Protein AF-A0A0G1HYZ6-F1 (afdb_monomer_lite)

Sequence (886 aa):
MEPKTKIRDGEVLGKMETCLNPEFDLLPPEQIYKEYEMEVPEEVMEFCRLIEKIGGRVLLVGGCVRDVIMSTEGGKGKIQPKDIDMEVYGVYPEDLLKLVDGHFRLEEAGTYGKQFEIIKIFGRGRTYDLDISIPRAENKTGTGSHGFAVSSHPEFTVIEAARRRDLTCNSVSYDPVRKVVFDPYDGVKDIKENVIRITDAEKFTEDPVRILRIMQFVARFGARVDPETEELCRQMMDKEVMIRERNRKIVIGGTKEETELAFALIGKSAVELDDESTNRVYDEFKKLLLKGKRPSLGLEFARRIGVIDRYFPWLTELTITDQEYSWHPEGNAWNHTMQVIDAAAEIARREKMNDEERLTLMLAELGHDLGKPTTTKLAWKEVGGEMKQVVTSDGHDMEGGWLSTEFINAFAPKAYVKIERDVNGEYVGLHETDFEKELRRKVKILTERHMQLKSLYLLFMEERQINQDVAVKKARRSLGKLARKLAENGTNVFMLSFVTEADQRGRNGKGNSPLERGAVEDLVNWQTWLNEMMSEVEIKKELPEKIVGGYIIKKDNGLREGVELGVVVSWVFDDQLAGEFTSIEDGLARASLYSEIVKGCVQIAKEEKWKTVSINGKKKSPRIEDEVCKWLREDGVREKVLANAQLSILEKIVEKEGDRVADLGEWPKYIKSGSLTDRVPKGDEKKAPGFDAGVACALGLIPEEKQTLAARLHANYSEEAVEQVRREIEEADPDSPTTWWLAACAICKEGEINGEEFLEQVEEFKVLTKDPEKRLAVARTEFDKMKESFEVINGIPHGTKDGCMQAAYIAGYPVAVMYAEKYGIFFVGTYLPTLGLEGFEWSDDKDENGNAKSGPVYGSKQFVKCADEEELHRVLESAKHTITII

Radius of gyration: 40.65 Å; chains: 1; bounding box: 78×60×135 Å

Secondary structure (DSSP, 8-state):
-PPPP---TTTT-TTPPP---TTTT---GGGEESS------HHHHHHHHHHHHTT-EEEEETHHHHHHHHHHHTT------SEEEEEEESS-HHHHHHHHHHHS---S-----SSS--EEE--SS-SSEEEEE--EEEEE-SSSTT-EEEEE-TT--HHHHHHTSSBGGGS-EEETTTTEEE-TT-HHHHHHTTEE-BS-HHHHTT-TTHHHHHHHHHHHH-PEEPHHHHHHHHHHHHHHHTTTTTTTTS-SS--HHHHHHHHHHHHHHSTTS-HHHHHHHHHHHHHHHHH-SSHHHHHHHHHHTTHHHHH-HHHHHTTT----TTT-TT-SHHHHHHHHHHHHHHHHHHTT--HHHHHHHHHHHHHTTTTHHHHEEEEEEEETTEEEEEEEETTHHHHHHHHHHHHHHHHSPP----EEE-TTS-EEE--S-HHHHHHHHHHHHHHHHTTHHHHHHHHHHHHHHH-HHHHHHHHHHHHHHHHHHHHTTT--HHHHHHHHHHHHHT---TT--TT-S---HHHHHHHHHHHHHHHTTT-SSSPPPPSS-HHHHHHHH---TTHHHHHHHHHHHHHHHTTS--SHHHHHHHHHHHHHHHHHHHHHHHHTTPPPPP-TT---PPPHHHHHHHHTTSTTHHHHHHHHHHHHHHHHHHHHHHHHHHHHTT--TTS-GGGTGGGS-SSTT--B----HHHHHHTT-S-GGGHHHHHHHHH---HHHHHHHHHHHHHT-TTSHHHHHHHHHHHPPSS-B-HHHHHHHHHHHHHHHH-HHHHHHHHHHHHHHHHTTEEEETTEEEESSTTHHHHHHHTT-SEEEEEETTTTEEEEEESSS--S-TT------B-TTS-BSSEEGGG-SSEEEESSHHHHHHHHHHHHHHHHH-

Foldseek 3Di:
DDDDDQDDLPPLLPDFFFLAAPCQQVDDPVQKDQQQFEDDDVLVVVLQVSLVVSVKGKKFFFPQSLVSLLCVLVVNHYDYDQETEIEIARGDLVSVVVSCVSRDDDPDPQPCPPDNAWGWDDDPPDSHIYIYGYQWDWQQCDQAPVRTDIDGDSHDHLLRSLLLDFWQSRSWIAGNVVSMIGRRQCNSVCSNQLETEGSYLVNNLVDLLSLLVVLLSCQQRVGHYDPVRLVSLLVSVVVVCVVPPVLVVQDDDDDPVSVVVSLVVLLVVLPVHPLVSLQSNVVSVLSLQQRGLQSLRSVVSCVSSCVCVNQPVLLVLQVVQFAFCVFFQQTTSNLLLSQLSNLLSVVCVVVVPDSLLSSLLNLLSSQLQSLRSVQWDWDFDQDPNDTDTHIDRPCSLLVSLVVSLSSLVSRPRQQDQPQDQDPVRDTDGDHDDVSSVLSSLLSSLLSNCLCVLVVLLVQLVVVCVVPNVVSLLVSQLSQLLSQVSNVVSVFGVVSSLSNNLSSSLSRDHHPDHSPPPDRPPVNVVSVVVSCVSQVVLVHDRHHDDQLEDLVNLCVPAVDDDPLLSVLLSSVLSSCSSSVVDDHSVVSSVSSNVSSVLLVVQLVVLVVVVPDFDDDDPDDPTDDSSNVSSVQSPPPPNVVQSVLLVVLVVLLVLQVVCLVVLCVLLVADPLDDSCLSSQQGANGFPGWGQAFALSSCVSVCVQPPVLSSLLSNLVHAQAPVSLVLLLVVLVVLFLNHSNLLRLLRVLLGDADIHGSVSRVVSVVSSNVSSVDSVVSSVSSVVSLVVLLVQWDQDPNETEGAGPSNQVSCSNVPHQKHWYQDPVQRKIKIFGNYQALQCPVPDWDCDADPVRHRQWADDSPGRGMIIHNHPVRVVVSVVNSVVVVVVD

Structure (mmCIF, N/CA/C/O backbone):
data_AF-A0A0G1HYZ6-F1
#
_entry.id   AF-A0A0G1HYZ6-F1
#
loop_
_atom_site.group_PDB
_atom_site.id
_atom_site.type_symbol
_atom_site.label_atom_id
_atom_site.label_alt_id
_atom_site.label_comp_id
_atom_site.label_asym_id
_atom_site.label_entity_id
_atom_site.label_seq_id
_atom_site.pdbx_PDB_ins_code
_atom_site.Cartn_x
_atom_site.Cartn_y
_atom_site.Cartn_z
_atom_site.occupancy
_atom_site.B_iso_or_equiv
_atom_site.auth_seq_id
_atom_site.auth_comp_id
_atom_site.auth_asym_id
_atom_site.auth_atom_id
_atom_site.pdbx_PDB_model_num
ATOM 1 N N . MET A 1 1 ? 14.376 12.044 46.318 1.00 31.41 1 MET A N 1
ATOM 2 C CA . MET A 1 1 ? 13.438 12.385 47.407 1.00 31.41 1 MET A CA 1
ATOM 3 C C . MET A 1 1 ? 13.234 11.133 48.242 1.00 31.41 1 MET A C 1
ATOM 5 O O . MET A 1 1 ? 12.991 10.083 47.660 1.00 31.41 1 MET A O 1
ATOM 9 N N . GLU A 1 2 ? 13.438 11.229 49.554 1.00 24.70 2 GLU A N 1
ATOM 10 C CA . GLU A 1 2 ? 13.238 10.137 50.519 1.00 24.70 2 GLU A CA 1
ATOM 11 C C . GLU A 1 2 ? 11.789 9.607 50.502 1.00 24.70 2 GLU A C 1
ATOM 13 O O . GLU A 1 2 ? 10.876 10.354 50.133 1.00 24.70 2 GLU A O 1
ATOM 18 N N . PRO A 1 3 ? 11.552 8.333 50.875 1.00 28.41 3 PRO A N 1
ATOM 19 C CA . PRO A 1 3 ? 10.216 7.748 50.881 1.00 28.41 3 PRO A CA 1
ATOM 20 C C . PRO A 1 3 ? 9.333 8.466 51.909 1.00 28.41 3 PRO A C 1
ATOM 22 O O . PRO A 1 3 ? 9.591 8.399 53.110 1.00 28.41 3 PRO A O 1
ATOM 25 N N . LYS A 1 4 ? 8.265 9.134 51.450 1.00 35.69 4 LYS A N 1
ATOM 26 C CA . LYS A 1 4 ? 7.185 9.558 52.346 1.00 35.69 4 LYS A CA 1
ATOM 27 C C . LYS A 1 4 ? 6.587 8.296 52.976 1.00 35.69 4 LYS A C 1
ATOM 29 O O . LYS A 1 4 ? 6.172 7.374 52.279 1.00 35.69 4 LYS A O 1
ATOM 34 N N . THR A 1 5 ? 6.628 8.243 54.300 1.00 39.03 5 THR A N 1
ATOM 35 C CA . THR A 1 5 ? 6.076 7.193 55.162 1.00 39.03 5 THR A CA 1
ATOM 36 C C . THR A 1 5 ? 4.644 6.825 54.767 1.00 39.03 5 THR A C 1
ATOM 38 O O . THR A 1 5 ? 3.814 7.726 54.660 1.00 39.03 5 THR A O 1
ATOM 41 N N . LYS A 1 6 ? 4.353 5.516 54.613 1.00 42.69 6 LYS A N 1
ATOM 42 C CA . LYS A 1 6 ? 2.981 4.965 54.571 1.00 42.69 6 LYS A CA 1
ATOM 43 C C . LYS A 1 6 ? 2.167 5.639 55.680 1.00 42.69 6 LYS A C 1
ATOM 45 O O . LYS A 1 6 ? 2.564 5.575 56.847 1.00 42.69 6 LYS A O 1
ATOM 50 N N . ILE A 1 7 ? 1.079 6.308 55.312 1.00 44.34 7 ILE A N 1
ATOM 51 C CA . ILE A 1 7 ? 0.171 6.943 56.268 1.00 44.34 7 ILE A CA 1
ATOM 52 C C . ILE A 1 7 ? -0.335 5.850 57.217 1.00 44.34 7 ILE A C 1
ATOM 54 O O . ILE A 1 7 ? -0.747 4.778 56.778 1.00 44.34 7 ILE A O 1
ATOM 58 N N . ARG A 1 8 ? -0.237 6.075 58.532 1.00 46.94 8 ARG A N 1
ATOM 59 C CA . ARG A 1 8 ? -0.790 5.146 59.525 1.00 46.94 8 ARG A CA 1
ATOM 60 C C . ARG A 1 8 ? -2.314 5.247 59.462 1.00 46.94 8 ARG A C 1
ATOM 62 O O . ARG A 1 8 ? -2.835 6.341 59.659 1.00 46.94 8 ARG A O 1
ATOM 69 N N . ASP A 1 9 ? -2.994 4.114 59.262 1.00 49.12 9 ASP A N 1
ATOM 70 C CA . ASP A 1 9 ? -4.460 3.962 59.168 1.00 49.12 9 ASP A CA 1
ATOM 71 C C . ASP A 1 9 ? -5.260 4.899 60.105 1.00 49.12 9 ASP A C 1
ATOM 73 O O . ASP A 1 9 ? -6.303 5.416 59.730 1.00 49.12 9 ASP A O 1
ATOM 77 N N . GLY A 1 10 ? -4.777 5.170 61.322 1.00 48.94 10 GLY A N 1
ATOM 78 C CA . GLY A 1 10 ? -5.508 5.941 62.332 1.00 48.94 10 GLY A CA 1
ATOM 79 C C . GLY A 1 10 ? -5.676 7.453 62.100 1.00 48.94 10 GLY A C 1
ATOM 80 O O . GLY A 1 10 ? -6.559 8.028 62.731 1.00 48.94 10 GLY A O 1
ATOM 81 N N . GLU A 1 11 ? -4.880 8.116 61.249 1.00 50.31 11 GLU A N 1
ATOM 82 C CA . GLU A 1 11 ? -4.925 9.593 61.119 1.00 50.31 11 GLU A CA 1
ATOM 83 C C . GLU A 1 11 ? -5.909 10.109 60.049 1.00 50.31 11 GLU A C 1
ATOM 85 O O . GLU A 1 11 ? -6.382 11.237 60.167 1.00 50.31 11 GLU A O 1
ATOM 90 N N . VAL A 1 12 ? -6.271 9.294 59.047 1.00 53.16 12 VAL A N 1
ATOM 91 C CA . VAL A 1 12 ? -7.190 9.687 57.948 1.00 53.16 12 VAL A CA 1
ATOM 92 C C . VAL A 1 12 ? -8.631 9.210 58.182 1.00 53.16 12 VAL A C 1
ATOM 94 O O . VAL A 1 12 ? -9.572 9.859 57.740 1.00 53.16 12 VAL A O 1
ATOM 97 N N . LEU A 1 13 ? -8.826 8.114 58.926 1.00 55.88 13 LEU A N 1
ATOM 98 C CA . LEU A 1 13 ? -10.134 7.456 59.102 1.00 55.88 13 LEU A CA 1
ATOM 99 C C . LEU A 1 13 ? -11.098 8.189 60.060 1.00 55.88 13 LEU A C 1
ATOM 101 O O . LEU A 1 13 ? -12.278 7.848 60.147 1.00 55.88 13 LEU A O 1
ATOM 105 N N . GLY A 1 14 ? -10.623 9.180 60.818 1.00 52.88 14 GLY A N 1
ATOM 106 C CA . GLY A 1 14 ? -11.442 9.885 61.802 1.00 52.88 14 GLY A CA 1
ATOM 107 C C . GLY A 1 14 ? -12.436 10.854 61.154 1.00 52.88 14 GLY A C 1
ATOM 108 O O . GLY A 1 14 ? -12.045 11.975 60.845 1.00 52.88 14 GLY A O 1
ATOM 109 N N . LYS A 1 15 ? -13.720 10.451 61.073 1.00 60.38 15 LYS A N 1
ATOM 110 C CA . LYS A 1 15 ? -14.928 11.214 60.644 1.00 60.38 15 LYS A CA 1
ATOM 111 C C . LYS A 1 15 ? -15.440 11.024 59.202 1.00 60.38 15 LYS A C 1
ATOM 113 O O . LYS A 1 15 ? -16.267 11.822 58.774 1.00 60.38 15 LYS A O 1
ATOM 118 N N . MET A 1 16 ? -15.018 10.002 58.457 1.00 74.56 16 MET A N 1
ATOM 119 C CA . MET A 1 16 ? -15.651 9.715 57.157 1.00 74.56 16 MET A CA 1
ATOM 120 C C . MET A 1 16 ? -16.984 8.976 57.370 1.00 74.56 16 MET A C 1
ATOM 122 O O . MET A 1 16 ? -17.001 7.905 57.974 1.00 74.56 16 MET A O 1
ATOM 126 N N . GLU A 1 17 ? -18.099 9.561 56.919 1.00 76.75 17 GLU A N 1
ATOM 127 C CA . GLU A 1 17 ? -19.425 8.925 56.925 1.00 76.75 17 GLU A CA 1
ATOM 128 C C . GLU A 1 17 ? -19.672 8.216 55.589 1.00 76.75 17 GLU A C 1
ATOM 130 O O . GLU A 1 17 ? -19.470 8.797 54.522 1.00 76.75 17 GLU A O 1
ATOM 135 N N . THR A 1 18 ? -20.126 6.961 55.641 1.00 84.75 18 THR A N 1
ATOM 136 C CA . THR A 1 18 ? -20.497 6.209 54.438 1.00 84.75 18 THR A CA 1
ATOM 137 C C . THR A 1 18 ? -21.943 6.471 54.027 1.00 84.75 18 THR A C 1
ATOM 139 O O . THR A 1 18 ? -22.834 6.598 54.866 1.00 84.75 18 THR A O 1
ATOM 142 N N . CYS A 1 19 ? -22.176 6.505 52.718 1.00 89.06 19 CYS A N 1
ATOM 143 C CA . CYS A 1 19 ? -23.498 6.554 52.093 1.00 89.06 19 CYS A CA 1
ATOM 144 C C . CYS A 1 19 ? -23.854 5.247 51.366 1.00 89.06 19 CYS A C 1
ATOM 146 O O . CYS A 1 19 ? -24.682 5.253 50.457 1.00 89.06 19 CYS A O 1
ATOM 148 N N . LEU A 1 20 ? -23.214 4.125 51.726 1.00 91.62 20 LEU A N 1
ATOM 149 C CA . LEU A 1 20 ? -23.481 2.846 51.074 1.00 91.62 20 LEU A CA 1
ATOM 150 C C . LEU A 1 20 ? -24.949 2.447 51.268 1.00 91.62 20 LEU A C 1
ATOM 152 O O . LEU A 1 20 ? -25.457 2.394 52.390 1.00 91.62 20 LEU A O 1
ATOM 156 N N . ASN A 1 21 ? -25.621 2.145 50.163 1.00 90.38 21 ASN A N 1
ATOM 157 C CA . ASN A 1 21 ? -27.013 1.730 50.181 1.00 90.38 21 ASN A CA 1
ATOM 158 C C . ASN A 1 21 ? -27.166 0.364 50.882 1.00 90.38 21 ASN A C 1
ATOM 160 O O . ASN A 1 21 ? -26.433 -0.568 50.545 1.00 90.38 21 ASN A O 1
ATOM 164 N N . PRO A 1 22 ? -28.113 0.198 51.825 1.00 88.69 22 PRO A N 1
ATOM 165 C CA . PRO A 1 22 ? -28.378 -1.096 52.457 1.00 88.69 22 PRO A CA 1
ATOM 166 C C . PRO A 1 22 ? -28.744 -2.217 51.472 1.00 88.69 22 PRO A C 1
ATOM 168 O O . PRO A 1 22 ? -28.538 -3.387 51.782 1.00 88.69 22 PRO A O 1
ATOM 171 N N . GLU A 1 23 ? -29.269 -1.864 50.298 1.00 91.38 23 GLU A N 1
ATOM 172 C CA . GLU A 1 23 ? -29.652 -2.789 49.226 1.00 91.38 23 GLU A CA 1
ATOM 173 C C . GLU A 1 23 ? -28.562 -2.950 48.148 1.00 91.38 23 GLU A C 1
ATOM 175 O O . GLU A 1 23 ? -28.823 -3.486 47.074 1.00 91.38 23 GLU A O 1
ATOM 180 N N . PHE A 1 24 ? -27.335 -2.487 48.422 1.00 91.19 24 PHE A N 1
ATOM 181 C CA . PHE A 1 24 ? -26.232 -2.372 47.461 1.00 91.19 24 PHE A CA 1
ATOM 182 C C . PHE A 1 24 ? -26.041 -3.597 46.550 1.00 91.19 24 PHE A C 1
ATOM 184 O O . PHE A 1 24 ? -26.014 -3.438 45.330 1.00 91.19 24 PHE A O 1
ATOM 191 N N . ASP A 1 25 ? -25.916 -4.793 47.132 1.00 88.44 25 ASP A N 1
ATOM 192 C CA . ASP A 1 25 ? -25.642 -6.061 46.442 1.00 88.44 25 ASP A CA 1
ATOM 193 C C . ASP A 1 25 ? -26.795 -7.078 46.561 1.00 88.44 25 ASP A C 1
ATOM 195 O O . ASP A 1 25 ? -26.579 -8.290 46.467 1.00 88.44 25 ASP A O 1
ATOM 199 N N . LEU A 1 26 ? -28.039 -6.601 46.724 1.00 91.75 26 LEU A N 1
ATOM 200 C CA . LEU A 1 26 ? -29.230 -7.459 46.727 1.00 91.75 26 LEU A CA 1
ATOM 201 C C . LEU A 1 26 ? -29.599 -7.918 45.307 1.00 91.75 26 LEU A C 1
ATOM 203 O O . LEU A 1 26 ? -30.447 -7.324 44.642 1.00 91.75 26 LEU A O 1
ATOM 207 N N . LEU A 1 27 ? -28.975 -9.012 44.861 1.00 91.31 27 LEU A N 1
ATOM 208 C CA . LEU A 1 27 ? -29.298 -9.709 43.614 1.00 91.31 27 LEU A CA 1
ATOM 209 C C . LEU A 1 27 ? -29.841 -11.130 43.881 1.00 91.31 27 LEU A C 1
ATOM 211 O O . LEU A 1 27 ? -29.472 -11.754 44.883 1.00 91.31 27 LEU A O 1
ATOM 215 N N . PRO A 1 28 ? -30.686 -11.680 42.987 1.00 91.81 28 PRO A N 1
ATOM 216 C CA . PRO A 1 28 ? -31.030 -13.100 42.980 1.00 91.81 28 PRO A CA 1
ATOM 217 C C . PRO A 1 28 ? -29.777 -13.999 42.938 1.00 91.81 28 PRO A C 1
ATOM 219 O O . PRO A 1 28 ? -28.799 -13.642 42.276 1.00 91.81 28 PRO A O 1
ATOM 222 N N . PRO A 1 29 ? -29.774 -15.175 43.597 1.00 90.75 29 PRO A N 1
ATOM 223 C CA . PRO A 1 29 ? -28.611 -16.069 43.630 1.00 90.75 29 PRO A CA 1
ATOM 224 C C . PRO A 1 29 ? -28.065 -16.468 42.252 1.00 90.75 29 PRO A C 1
ATOM 226 O O . PRO A 1 29 ? -26.861 -16.647 42.103 1.00 90.75 29 PRO A O 1
ATOM 229 N N . GLU A 1 30 ? -28.932 -16.592 41.249 1.00 91.12 30 GLU A N 1
ATOM 230 C CA . GLU A 1 30 ? -28.589 -16.903 39.857 1.00 91.12 30 GLU A CA 1
ATOM 231 C C . GLU A 1 30 ? -27.801 -15.794 39.137 1.00 91.12 30 GLU A C 1
ATOM 233 O O . GLU A 1 30 ? -27.189 -16.058 38.106 1.00 91.12 30 GLU A O 1
ATOM 238 N N . GLN A 1 31 ? -27.772 -14.579 39.692 1.00 93.19 31 GLN A N 1
ATOM 239 C CA . GLN A 1 31 ? -27.021 -13.425 39.180 1.00 93.19 31 GLN A CA 1
ATOM 240 C C . GLN A 1 31 ? -25.700 -13.192 39.936 1.00 93.19 31 GLN A C 1
ATOM 242 O O . GLN A 1 31 ? -25.046 -12.159 39.760 1.00 93.19 31 GLN A O 1
ATOM 247 N N . ILE A 1 32 ? -25.304 -14.140 40.795 1.00 95.00 32 ILE A N 1
ATOM 248 C CA . ILE A 1 32 ? -24.077 -14.077 41.593 1.00 95.00 32 ILE A CA 1
ATOM 249 C C . ILE A 1 32 ? -23.213 -15.301 41.293 1.00 95.00 32 ILE A C 1
ATOM 251 O O . ILE A 1 32 ? -23.541 -16.424 41.675 1.00 95.00 32 ILE A O 1
ATOM 255 N N . TYR A 1 33 ? -22.056 -15.074 40.678 1.00 94.25 33 TYR A N 1
ATOM 256 C CA . TYR A 1 33 ? -21.146 -16.140 40.259 1.00 94.25 33 TYR A CA 1
ATOM 257 C C . TYR A 1 33 ? -19.904 -16.185 41.155 1.00 94.25 33 TYR A C 1
ATOM 259 O O . TYR A 1 33 ? -19.337 -15.149 41.508 1.00 94.25 33 TYR A O 1
ATOM 267 N N . LYS A 1 34 ? -19.466 -17.392 41.528 1.00 92.75 34 LYS A N 1
ATOM 268 C CA . LYS A 1 34 ? -18.291 -17.627 42.402 1.00 92.75 34 LYS A CA 1
ATOM 269 C C . LYS A 1 34 ? -17.155 -18.358 41.694 1.00 92.75 34 LYS A C 1
ATOM 271 O O . LYS A 1 34 ? -16.049 -18.438 42.215 1.00 92.75 34 LYS A O 1
ATOM 276 N N . GLU A 1 35 ? -17.440 -18.922 40.529 1.00 89.38 35 GLU A N 1
ATOM 277 C CA . GLU A 1 35 ? -16.507 -19.682 39.704 1.00 89.38 35 GLU A CA 1
ATOM 278 C C . GLU A 1 35 ? -15.507 -18.796 38.945 1.00 89.38 35 GLU A C 1
ATOM 280 O O . GLU A 1 35 ? -14.445 -19.278 38.553 1.00 89.38 35 GLU A O 1
ATOM 285 N N . TYR A 1 36 ? -15.812 -17.507 38.763 1.00 90.50 36 TYR A N 1
ATOM 286 C CA . TYR A 1 36 ? -14.924 -16.555 38.100 1.00 90.50 36 TYR A CA 1
ATOM 287 C C . TYR A 1 36 ? -13.994 -15.897 39.116 1.00 90.50 36 TYR A C 1
ATOM 289 O O . TYR A 1 36 ? -14.403 -15.035 39.894 1.00 90.50 36 TYR A O 1
ATOM 297 N N . GLU A 1 37 ? -12.721 -16.283 39.087 1.00 88.31 37 GLU A N 1
ATOM 298 C CA . GLU A 1 37 ? -11.680 -15.634 39.877 1.00 88.31 37 GLU A CA 1
ATOM 299 C C . GLU A 1 37 ? -10.799 -14.722 39.022 1.00 88.31 37 GLU A C 1
ATOM 301 O O . GLU A 1 37 ? -10.393 -15.075 37.915 1.00 88.31 37 GLU A O 1
ATOM 306 N N . MET A 1 38 ? -10.401 -13.589 39.602 1.00 88.81 38 MET A N 1
ATOM 307 C CA . MET A 1 38 ? -9.476 -12.638 38.986 1.00 88.81 38 MET A CA 1
ATOM 308 C C . MET A 1 38 ? -8.213 -12.461 39.826 1.00 88.81 38 MET A C 1
ATOM 310 O O . MET A 1 38 ? -8.267 -12.471 41.062 1.00 88.81 38 MET A O 1
ATOM 314 N N . GLU A 1 39 ? -7.055 -12.358 39.173 1.00 89.50 39 GLU A N 1
ATOM 315 C CA . GLU A 1 39 ? -5.806 -12.002 39.848 1.00 89.50 39 GLU A CA 1
ATOM 316 C C . GLU A 1 39 ? -5.757 -10.486 40.032 1.00 89.50 39 GLU A C 1
ATOM 318 O O . GLU A 1 39 ? -5.777 -9.729 39.064 1.00 89.50 39 GLU A O 1
ATOM 323 N N . VAL A 1 40 ? -5.763 -10.051 41.293 1.00 89.88 40 VAL A N 1
ATOM 324 C CA . VAL A 1 40 ? -5.835 -8.640 41.681 1.00 89.88 40 VAL A CA 1
ATOM 325 C C . VAL A 1 40 ? -4.527 -8.268 42.379 1.00 89.88 40 VAL A C 1
ATOM 327 O O . VAL A 1 40 ? -4.153 -8.955 43.332 1.00 89.88 40 VAL A O 1
ATOM 330 N N . PRO A 1 41 ? -3.828 -7.203 41.942 1.00 89.88 41 PRO A N 1
ATOM 331 C CA . PRO A 1 41 ? -2.604 -6.747 42.593 1.00 89.88 41 PRO A CA 1
ATOM 332 C C . PRO A 1 41 ? -2.812 -6.439 44.080 1.00 89.88 41 PRO A C 1
ATOM 334 O O . PRO A 1 41 ? -3.832 -5.867 44.466 1.00 89.88 41 PRO A O 1
ATOM 337 N N . GLU A 1 42 ? -1.819 -6.747 44.918 1.00 88.62 42 GLU A N 1
ATOM 338 C CA . GLU A 1 42 ? -1.942 -6.563 46.373 1.00 88.62 42 GLU A CA 1
ATOM 339 C C . GLU A 1 42 ? -2.198 -5.096 46.761 1.00 88.62 42 GLU A C 1
ATOM 341 O O . GLU A 1 42 ? -2.975 -4.831 47.668 1.00 88.62 42 GLU A O 1
ATOM 346 N N . GLU A 1 43 ? -1.627 -4.132 46.031 1.00 86.50 43 GLU A N 1
ATOM 347 C CA . GLU A 1 43 ? -1.864 -2.692 46.244 1.00 86.50 43 GLU A CA 1
ATOM 348 C C . GLU A 1 43 ? -3.349 -2.317 46.050 1.00 86.50 43 GLU A C 1
ATOM 350 O O . GLU A 1 43 ? -3.904 -1.539 46.831 1.00 86.50 43 GLU A O 1
ATOM 355 N N . VAL A 1 44 ? -4.014 -2.935 45.064 1.00 89.81 44 VAL A N 1
ATOM 356 C CA . VAL A 1 44 ? -5.455 -2.783 44.806 1.00 89.81 44 VAL A CA 1
ATOM 357 C C . VAL A 1 44 ? -6.272 -3.486 45.894 1.00 89.81 44 VAL A C 1
ATOM 359 O O . VAL A 1 44 ? -7.241 -2.919 46.396 1.00 89.81 44 VAL A O 1
ATOM 362 N N . MET A 1 45 ? -5.862 -4.684 46.326 1.00 92.06 45 MET A N 1
ATOM 363 C CA . MET A 1 45 ? -6.498 -5.393 47.447 1.00 92.06 45 MET A CA 1
ATOM 364 C C . MET A 1 45 ? -6.399 -4.615 48.768 1.00 92.06 45 MET A C 1
ATOM 366 O O . MET A 1 45 ? -7.361 -4.574 49.538 1.00 92.06 45 MET A O 1
ATOM 370 N N . GLU A 1 46 ? -5.251 -3.989 49.051 1.00 90.44 46 GLU A N 1
ATOM 371 C CA . GLU A 1 46 ? -5.070 -3.097 50.201 1.00 90.44 46 GLU A CA 1
ATOM 372 C C . GLU A 1 46 ? -6.041 -1.911 50.135 1.00 90.44 46 GLU A C 1
ATOM 374 O O . GLU A 1 46 ? -6.708 -1.631 51.133 1.00 90.44 46 GLU A O 1
ATOM 379 N N . PHE A 1 47 ? -6.190 -1.284 48.964 1.00 90.88 47 PHE A N 1
ATOM 380 C CA . PHE A 1 47 ? -7.135 -0.183 48.764 1.00 90.88 47 PHE A CA 1
ATOM 381 C C . PHE A 1 47 ? -8.594 -0.618 48.968 1.00 90.88 47 PHE A C 1
ATOM 383 O O . PHE A 1 47 ? -9.346 0.047 49.678 1.00 90.88 47 PHE A O 1
ATOM 390 N N . CYS A 1 48 ? -8.987 -1.780 48.435 1.00 93.75 48 CYS A N 1
ATOM 391 C CA . CYS A 1 48 ? -10.332 -2.330 48.637 1.00 93.75 48 CYS A CA 1
ATOM 392 C C . CYS A 1 48 ? -10.641 -2.538 50.130 1.00 93.75 48 CYS A C 1
ATOM 394 O O . CYS A 1 48 ? -11.705 -2.146 50.607 1.00 93.75 48 CYS A O 1
ATOM 396 N N . ARG A 1 49 ? -9.684 -3.090 50.891 1.00 92.88 49 ARG A N 1
ATOM 397 C CA . ARG A 1 49 ? -9.823 -3.282 52.347 1.00 92.88 49 ARG A CA 1
ATOM 398 C C . ARG A 1 49 ? -9.867 -1.959 53.116 1.00 92.88 49 ARG A C 1
ATOM 400 O O . ARG A 1 49 ? -10.541 -1.883 54.141 1.00 92.88 49 ARG A O 1
ATOM 407 N N . LEU A 1 50 ? -9.154 -0.930 52.656 1.00 90.94 50 LEU A N 1
ATOM 408 C CA . LEU A 1 50 ? -9.211 0.413 53.241 1.00 90.94 50 LEU A CA 1
ATOM 409 C C . LEU A 1 50 ? -10.607 1.027 53.080 1.00 90.94 50 LEU A C 1
ATOM 411 O O . LEU A 1 50 ? -11.164 1.537 54.050 1.00 90.94 50 LEU A O 1
ATOM 415 N N . ILE A 1 51 ? -11.185 0.922 51.883 1.00 92.19 51 ILE A N 1
ATOM 416 C CA . ILE A 1 51 ? -12.538 1.409 51.592 1.00 92.19 51 ILE A CA 1
ATOM 417 C C . ILE A 1 51 ? -13.598 0.640 52.401 1.00 92.19 51 ILE A C 1
ATOM 419 O O . ILE A 1 51 ? -14.508 1.255 52.954 1.00 92.19 51 ILE A O 1
ATOM 423 N N . GLU A 1 52 ? -13.459 -0.680 52.568 1.00 90.94 52 GLU A N 1
ATOM 424 C CA . GLU A 1 52 ? -14.377 -1.448 53.426 1.00 90.94 52 GLU A CA 1
ATOM 425 C C . GLU A 1 52 ? -14.327 -1.032 54.902 1.00 90.94 52 GLU A C 1
ATOM 427 O O . GLU A 1 52 ? -15.363 -1.006 55.566 1.00 90.94 52 GLU A O 1
ATOM 432 N N . LYS A 1 53 ? -13.148 -0.673 55.433 1.00 89.62 53 LYS A N 1
ATOM 433 C CA . LYS A 1 53 ? -13.007 -0.229 56.835 1.00 89.62 53 LYS A CA 1
ATOM 434 C C . LYS A 1 53 ? -13.815 1.035 57.146 1.00 89.62 53 LYS A C 1
ATOM 436 O O . LYS A 1 53 ? -14.211 1.211 58.296 1.00 89.62 53 LYS A O 1
ATOM 441 N N . ILE A 1 54 ? -14.054 1.896 56.155 1.00 88.19 54 ILE A N 1
ATOM 442 C CA . ILE A 1 54 ? -14.894 3.100 56.292 1.00 88.19 54 ILE A CA 1
ATOM 443 C C . ILE A 1 54 ? -16.355 2.865 55.892 1.00 88.19 54 ILE A C 1
ATOM 445 O O . ILE A 1 54 ? -17.135 3.810 55.863 1.00 88.19 54 ILE A O 1
ATOM 449 N N . GLY A 1 55 ? -16.736 1.619 55.597 1.00 89.31 55 GLY A N 1
ATOM 450 C CA . GLY A 1 55 ? -18.100 1.243 55.226 1.00 89.31 55 GLY A CA 1
ATOM 451 C C . GLY A 1 55 ? -18.432 1.384 53.738 1.00 89.31 55 GLY A C 1
ATOM 452 O O . GLY A 1 55 ? -19.576 1.150 53.364 1.00 89.31 55 GLY A O 1
ATOM 453 N N . GLY A 1 56 ? -17.460 1.725 52.886 1.00 93.44 56 GLY A N 1
ATOM 454 C CA . GLY A 1 56 ? -17.628 1.737 51.432 1.00 93.44 56 GLY A CA 1
ATOM 455 C C . GLY A 1 56 ? -17.417 0.363 50.787 1.00 93.44 56 GLY A C 1
ATOM 456 O O . GLY A 1 56 ? -17.064 -0.618 51.444 1.00 93.44 56 GLY A O 1
ATOM 457 N N . ARG A 1 57 ? -17.591 0.290 49.464 1.00 95.25 57 ARG A N 1
ATOM 458 C CA . ARG A 1 57 ? -17.317 -0.908 48.649 1.00 95.25 57 ARG A CA 1
ATOM 459 C C . ARG A 1 57 ? -16.544 -0.533 47.391 1.00 95.25 57 ARG A C 1
ATOM 461 O O . ARG A 1 57 ? -16.732 0.548 46.847 1.00 95.25 57 ARG A O 1
ATOM 468 N N . VAL A 1 58 ? -15.689 -1.436 46.919 1.00 95.69 58 VAL A N 1
ATOM 469 C CA . VAL A 1 58 ? -14.993 -1.298 45.633 1.00 95.69 58 VAL A CA 1
ATOM 470 C C . VAL A 1 58 ? -15.360 -2.487 44.770 1.00 95.69 58 VAL A C 1
ATOM 472 O O . VAL A 1 58 ? -15.168 -3.629 45.191 1.00 95.69 58 VAL A O 1
ATOM 475 N N . LEU A 1 59 ? -15.864 -2.211 43.573 1.00 96.25 59 LEU A N 1
ATOM 476 C CA . LEU A 1 59 ? -16.081 -3.222 42.552 1.00 96.25 59 LEU A CA 1
ATOM 477 C C . LEU A 1 59 ? -15.140 -2.974 41.384 1.00 96.25 59 LEU A C 1
ATOM 479 O O . LEU A 1 59 ? -14.920 -1.840 40.965 1.00 96.25 59 LEU A O 1
ATOM 483 N N . LEU A 1 60 ? -14.596 -4.058 40.852 1.00 95.56 60 LEU A N 1
ATOM 484 C CA . LEU A 1 60 ? -13.887 -4.058 39.581 1.00 95.56 60 LEU A CA 1
ATOM 485 C C . LEU A 1 60 ? -14.942 -4.253 38.497 1.00 95.56 60 LEU A C 1
ATOM 487 O O . LEU A 1 60 ? -15.863 -5.045 38.683 1.00 95.56 60 LEU A O 1
ATOM 491 N N . VAL A 1 61 ? -14.892 -3.484 37.415 1.00 94.31 61 VAL A N 1
ATOM 492 C CA . VAL A 1 61 ? -16.057 -3.325 36.531 1.00 94.31 61 VAL A CA 1
ATOM 493 C C . VAL A 1 61 ? -15.676 -3.274 35.055 1.00 94.31 61 VAL A C 1
ATOM 495 O O . VAL A 1 61 ? -14.563 -2.926 34.688 1.00 94.31 61 VAL A O 1
ATOM 498 N N . GLY A 1 62 ? -16.626 -3.554 34.162 1.00 88.44 62 GLY A N 1
ATOM 499 C CA . GLY A 1 62 ? -16.445 -3.283 32.734 1.00 88.44 62 GLY A CA 1
ATOM 500 C C . GLY A 1 62 ? -15.501 -4.254 32.033 1.00 88.44 62 GLY A C 1
ATOM 501 O O . GLY A 1 62 ? -15.651 -5.472 32.133 1.00 88.44 62 GLY A O 1
ATOM 502 N N . GLY A 1 63 ? -14.560 -3.711 31.254 1.00 88.81 63 GLY A N 1
ATOM 503 C CA . GLY A 1 63 ? -13.735 -4.503 30.343 1.00 88.81 63 GLY A CA 1
ATOM 504 C C . GLY A 1 63 ? -12.836 -5.515 31.053 1.00 88.81 63 GLY A C 1
ATOM 505 O O . GLY A 1 63 ? -12.642 -6.609 30.524 1.00 88.81 63 GLY A O 1
ATOM 506 N N . CYS A 1 64 ? -12.341 -5.177 32.247 1.00 90.06 64 CYS A N 1
ATOM 507 C CA . CYS A 1 64 ? -11.450 -6.042 33.019 1.00 90.06 64 CYS A CA 1
ATOM 508 C C . CYS A 1 64 ? -12.160 -7.322 33.496 1.00 90.06 64 CYS A C 1
ATOM 510 O O . CYS A 1 64 ? -11.604 -8.412 33.370 1.00 90.06 64 CYS A O 1
ATOM 512 N N . VAL A 1 65 ? -13.418 -7.210 33.937 1.00 94.06 65 VAL A N 1
ATOM 513 C CA . VAL A 1 65 ? -14.240 -8.350 34.374 1.00 94.06 65 VAL A CA 1
ATOM 514 C C . VAL A 1 65 ? -14.682 -9.189 33.178 1.00 94.06 65 VAL A C 1
ATOM 516 O O . VAL A 1 65 ? -14.529 -10.411 33.194 1.00 94.06 65 VAL A O 1
ATOM 519 N N . ARG A 1 66 ? -15.153 -8.542 32.100 1.00 93.56 66 ARG A N 1
ATOM 520 C CA . ARG A 1 66 ? -15.520 -9.221 30.846 1.00 93.56 66 ARG A CA 1
ATOM 521 C C . ARG A 1 66 ? -14.377 -10.086 30.323 1.00 93.56 66 ARG A C 1
ATOM 523 O O . ARG A 1 66 ? -14.583 -11.255 30.012 1.00 93.56 66 ARG A O 1
ATOM 530 N N . ASP A 1 67 ? -13.176 -9.518 30.216 1.00 90.62 67 ASP A N 1
ATOM 531 C CA . ASP A 1 67 ? -12.029 -10.202 29.613 1.00 90.62 67 ASP A CA 1
ATOM 532 C C . ASP A 1 67 ? -11.568 -11.407 30.463 1.00 90.62 67 ASP A C 1
ATOM 534 O O . ASP A 1 67 ? -11.101 -12.407 29.907 1.00 90.62 67 ASP A O 1
ATOM 538 N N . VAL A 1 68 ? -11.765 -11.365 31.788 1.00 89.56 68 VAL A N 1
ATOM 539 C CA . VAL A 1 68 ? -11.529 -12.498 32.706 1.00 89.56 68 VAL A CA 1
ATOM 540 C C . VAL A 1 68 ? -12.565 -13.600 32.523 1.00 89.56 68 VAL A C 1
ATOM 542 O O . VAL A 1 68 ? -12.181 -14.766 32.395 1.00 89.56 68 VAL A O 1
ATOM 545 N N . ILE A 1 69 ? -13.854 -13.253 32.454 1.00 92.38 69 ILE A N 1
ATOM 546 C CA . ILE A 1 69 ? -14.926 -14.226 32.187 1.00 92.38 69 ILE A CA 1
ATOM 547 C C . ILE A 1 69 ? -14.677 -14.894 30.829 1.00 92.38 69 ILE A C 1
ATOM 549 O O . ILE A 1 69 ? -14.608 -16.117 30.750 1.00 92.38 69 ILE A O 1
ATOM 553 N N . MET A 1 70 ? -14.426 -14.106 29.776 1.00 90.38 70 MET A N 1
ATOM 554 C CA . MET A 1 70 ? -14.105 -14.616 28.436 1.00 90.38 70 MET A CA 1
ATOM 555 C C . MET A 1 70 ? -12.885 -15.542 28.425 1.00 90.38 70 MET A C 1
ATOM 557 O O . MET A 1 70 ? -12.863 -16.531 27.694 1.00 90.38 70 MET A O 1
ATOM 561 N N . SER A 1 71 ? -11.850 -15.220 29.206 1.00 87.31 71 SER A N 1
ATOM 562 C CA . SER A 1 71 ? -10.650 -16.057 29.298 1.00 87.31 71 SER A CA 1
ATOM 563 C C . SER A 1 71 ? -10.953 -17.383 29.988 1.00 87.31 71 SER A C 1
ATOM 565 O O . SER A 1 71 ? -10.585 -18.429 29.450 1.00 87.31 71 SER A O 1
ATOM 567 N N . THR A 1 72 ? -11.690 -17.326 31.102 1.00 87.12 72 THR A N 1
ATOM 568 C CA . THR A 1 72 ? -12.117 -18.491 31.891 1.00 87.12 72 THR A CA 1
ATOM 569 C C . THR A 1 72 ? -12.962 -19.448 31.051 1.00 87.12 72 THR A C 1
ATOM 571 O O . THR A 1 72 ? -12.634 -20.629 30.948 1.00 87.12 72 THR A O 1
ATOM 574 N N . GLU A 1 73 ? -13.988 -18.934 30.368 1.00 86.94 73 GLU A N 1
ATOM 575 C CA . GLU A 1 73 ? -14.835 -19.716 29.452 1.00 86.94 73 GLU A CA 1
ATOM 576 C C . GLU A 1 73 ? -14.046 -20.257 28.250 1.00 86.94 73 GLU A C 1
ATOM 578 O O . GLU A 1 73 ? -14.297 -21.357 27.764 1.00 86.94 73 GLU A O 1
ATOM 583 N N . GLY A 1 74 ? -13.029 -19.518 27.797 1.00 82.50 74 GLY A N 1
ATOM 584 C CA . GLY A 1 74 ? -12.097 -19.945 26.753 1.00 82.50 74 GLY A CA 1
ATOM 585 C C . GLY A 1 74 ? -11.059 -20.984 27.199 1.00 82.50 74 GLY A C 1
ATOM 586 O O . GLY A 1 74 ? -10.123 -21.256 26.443 1.00 82.50 74 GLY A O 1
ATOM 587 N N . GLY A 1 75 ? -11.167 -21.530 28.415 1.00 81.75 75 GLY A N 1
ATOM 588 C CA . GLY A 1 75 ? -10.259 -22.546 28.960 1.00 81.75 75 GLY A CA 1
ATOM 589 C C . GLY A 1 75 ? -8.893 -22.011 29.399 1.00 81.75 75 GLY A C 1
ATOM 590 O O . GLY A 1 75 ? -7.994 -22.791 29.721 1.00 81.75 75 GLY A O 1
ATOM 591 N N . LYS A 1 76 ? -8.711 -20.687 29.419 1.00 66.81 76 LYS A N 1
ATOM 592 C CA . LYS A 1 76 ? -7.540 -20.037 30.011 1.00 66.81 76 LYS A CA 1
ATOM 593 C C . LYS A 1 76 ? -7.906 -19.737 31.458 1.00 66.81 76 LYS A C 1
ATOM 595 O O . LYS A 1 76 ? -8.921 -19.105 31.698 1.00 66.81 76 LYS A O 1
ATOM 600 N N . GLY A 1 77 ? -7.131 -20.242 32.416 1.00 73.31 77 GLY A N 1
ATOM 601 C CA . GLY A 1 77 ? -7.423 -20.066 33.842 1.00 73.31 77 GLY A CA 1
ATOM 602 C C . GLY A 1 77 ? -7.401 -18.600 34.299 1.00 73.31 77 GLY A C 1
ATOM 603 O O . GLY A 1 77 ? -7.510 -17.665 33.512 1.00 73.31 77 GLY A O 1
ATOM 604 N N . LYS A 1 78 ? -7.212 -18.392 35.600 1.00 76.75 78 LYS A N 1
ATOM 605 C CA . LYS A 1 78 ? -7.145 -17.059 36.207 1.00 76.75 78 LYS A CA 1
ATOM 606 C C . LYS A 1 78 ? -6.119 -16.158 35.501 1.00 76.75 78 LYS A C 1
ATOM 608 O O . LYS A 1 78 ? -4.971 -16.563 35.320 1.00 76.75 78 LYS A O 1
ATOM 613 N N . ILE A 1 79 ? -6.534 -14.947 35.126 1.00 81.00 79 ILE A N 1
ATOM 614 C CA . ILE A 1 79 ? -5.665 -13.928 34.521 1.00 81.00 79 ILE A CA 1
ATOM 615 C C . ILE A 1 79 ? -5.680 -12.632 35.337 1.00 81.00 79 ILE A C 1
ATOM 617 O O . ILE A 1 79 ? -6.676 -12.306 35.988 1.00 81.00 79 ILE A O 1
ATOM 621 N N . GLN A 1 80 ? -4.583 -11.879 35.256 1.00 82.81 80 GLN A N 1
ATOM 622 C CA . GLN A 1 80 ? -4.507 -10.494 35.711 1.00 82.81 80 GLN A CA 1
ATOM 623 C C . GLN A 1 80 ? -4.870 -9.548 34.545 1.00 82.81 80 GLN A C 1
ATOM 625 O O . GLN A 1 80 ? -4.223 -9.621 33.493 1.00 82.81 80 GLN A O 1
ATOM 630 N N . PRO A 1 81 ? -5.872 -8.658 34.690 1.00 82.50 81 PRO A N 1
ATOM 631 C CA . PRO A 1 81 ? -6.170 -7.635 33.688 1.00 82.50 81 PRO A CA 1
ATOM 632 C C . PRO A 1 81 ? -5.026 -6.625 33.531 1.00 82.50 81 PRO A C 1
ATOM 634 O O . PRO A 1 81 ? -4.339 -6.300 34.499 1.00 82.50 81 PRO A O 1
ATOM 637 N N . LYS A 1 82 ? -4.843 -6.108 32.308 1.00 80.12 82 LYS A N 1
ATOM 638 C CA . LYS A 1 82 ? -3.876 -5.031 32.020 1.00 80.12 82 LYS A CA 1
ATOM 639 C C . LYS A 1 82 ? -4.389 -3.658 32.455 1.00 80.12 82 LYS A C 1
ATOM 641 O O . LYS A 1 82 ? -3.627 -2.880 33.008 1.00 80.12 82 LYS A O 1
ATOM 646 N N . ASP A 1 83 ? -5.675 -3.413 32.239 1.00 85.00 83 ASP A N 1
ATOM 647 C CA . ASP A 1 83 ? -6.370 -2.194 32.643 1.00 85.00 83 ASP A CA 1
ATOM 648 C C . ASP A 1 83 ? -7.373 -2.589 33.731 1.00 85.00 83 ASP A C 1
ATOM 650 O O . ASP A 1 83 ? -8.184 -3.499 33.519 1.00 85.00 83 ASP A O 1
ATOM 654 N N . ILE A 1 84 ? -7.284 -1.973 34.911 1.00 89.25 84 ILE A N 1
ATOM 655 C CA . ILE A 1 84 ? -8.180 -2.237 36.040 1.00 89.25 84 ILE A CA 1
ATOM 656 C C . ILE A 1 84 ? -9.078 -1.017 36.240 1.00 89.25 84 ILE A C 1
ATOM 658 O O . ILE A 1 84 ? -8.654 -0.002 36.787 1.00 89.25 84 ILE A O 1
ATOM 662 N N . ASP A 1 85 ? -10.338 -1.153 35.834 1.00 91.00 85 ASP A N 1
ATOM 663 C CA . ASP A 1 85 ? -11.382 -0.171 36.116 1.00 91.00 85 ASP A CA 1
ATOM 664 C C . ASP A 1 85 ? -12.036 -0.486 37.470 1.00 91.00 85 ASP A C 1
ATOM 666 O O . ASP A 1 85 ? -12.599 -1.571 37.666 1.00 91.00 85 ASP A O 1
ATOM 670 N N . MET A 1 86 ? -11.966 0.463 38.402 1.00 92.56 86 MET A N 1
ATOM 671 C CA . MET A 1 86 ? -12.579 0.393 39.725 1.00 92.56 86 MET A CA 1
ATOM 672 C C . MET A 1 86 ? -13.720 1.393 39.852 1.00 92.56 86 MET A C 1
ATOM 674 O O . MET A 1 86 ? -13.608 2.560 39.469 1.00 92.56 86 MET A O 1
ATOM 678 N N . GLU A 1 87 ? -14.798 0.949 40.477 1.00 93.56 87 GLU A N 1
ATOM 679 C CA . GLU A 1 87 ? -15.930 1.784 40.842 1.00 93.56 87 GLU A CA 1
ATOM 680 C C . GLU A 1 87 ? -16.136 1.711 42.357 1.00 93.56 87 GLU A C 1
ATOM 682 O O . GLU A 1 87 ? -16.245 0.626 42.940 1.00 93.56 87 GLU A O 1
ATOM 687 N N . VAL A 1 88 ? -16.105 2.876 43.004 1.00 93.88 88 VAL A N 1
ATOM 688 C CA . VAL A 1 88 ? -16.144 3.022 44.460 1.00 93.88 88 VAL A CA 1
ATOM 689 C C . VAL A 1 88 ? -17.521 3.502 44.898 1.00 93.88 88 VAL A C 1
ATOM 691 O O . VAL A 1 88 ? -18.009 4.538 44.453 1.00 93.88 88 VAL A O 1
ATOM 694 N N . TYR A 1 89 ? -18.117 2.751 45.814 1.00 94.31 89 TYR A N 1
ATOM 695 C CA . TYR A 1 89 ? -19.462 2.942 46.335 1.00 94.31 89 TYR A CA 1
ATOM 696 C C . TYR A 1 89 ? -19.424 3.299 47.819 1.00 94.31 89 TYR A C 1
ATOM 698 O O . TYR A 1 89 ? -18.549 2.857 48.568 1.00 94.31 89 TYR A O 1
ATOM 706 N N . GLY A 1 90 ? -20.401 4.087 48.257 1.00 92.88 90 GLY A N 1
ATOM 707 C CA . GLY A 1 90 ? -20.570 4.493 49.648 1.00 92.88 90 GLY A CA 1
ATOM 708 C C . GLY A 1 90 ? -19.512 5.462 50.177 1.00 92.88 90 GLY A C 1
ATOM 709 O O . GLY A 1 90 ? -19.461 5.669 51.388 1.00 92.88 90 GLY A O 1
ATOM 710 N N . VAL A 1 91 ? -18.676 6.044 49.309 1.00 90.06 91 VAL A N 1
ATOM 711 C CA . VAL A 1 91 ? -17.639 7.026 49.665 1.00 90.06 91 VAL A CA 1
ATOM 712 C C . VAL A 1 91 ? -17.819 8.278 48.815 1.00 90.06 91 VAL A C 1
ATOM 714 O O . VAL A 1 91 ? -17.881 8.196 47.589 1.00 90.06 91 VAL A O 1
ATOM 717 N N . TYR A 1 92 ? -17.893 9.445 49.454 1.00 86.44 92 TYR A N 1
ATOM 718 C CA . TYR A 1 92 ? -18.045 10.712 48.742 1.00 86.44 92 TYR A CA 1
ATOM 719 C C . TYR A 1 92 ? -16.774 11.084 47.952 1.00 86.44 92 TYR A C 1
ATOM 721 O O . TYR A 1 92 ? -15.666 10.789 48.410 1.00 86.44 92 TYR A O 1
ATOM 729 N N . PRO A 1 93 ? -16.897 11.781 46.802 1.00 83.00 93 PRO A N 1
ATOM 730 C CA . PRO A 1 93 ? -15.758 12.127 45.944 1.00 83.00 93 PRO A CA 1
ATOM 731 C C . PRO A 1 93 ? -14.594 12.821 46.665 1.00 83.00 93 PRO A C 1
ATOM 733 O O . PRO A 1 93 ? -13.431 12.496 46.428 1.00 83.00 93 PRO A O 1
ATOM 736 N N . GLU A 1 94 ? -14.892 13.745 47.582 1.00 81.50 94 GLU A N 1
ATOM 737 C CA . GLU A 1 94 ? -13.876 14.486 48.341 1.00 81.50 94 GLU A CA 1
ATOM 738 C C . GLU A 1 94 ? -13.042 13.586 49.262 1.00 81.50 94 GLU A C 1
ATOM 740 O O . GLU A 1 94 ? -11.846 13.818 49.447 1.00 81.50 94 GLU A O 1
ATOM 745 N N . ASP A 1 95 ? -13.662 12.559 49.839 1.00 84.31 95 ASP A N 1
ATOM 746 C CA . ASP A 1 95 ? -12.986 11.610 50.720 1.00 84.31 95 ASP A CA 1
ATOM 747 C C . ASP A 1 95 ? -12.241 10.545 49.918 1.00 84.31 95 ASP A C 1
ATOM 749 O O . ASP A 1 95 ? -11.112 10.201 50.273 1.00 84.31 95 ASP A O 1
ATOM 753 N N . LEU A 1 96 ? -12.798 10.111 48.780 1.00 85.56 96 LEU A N 1
ATOM 754 C CA . LEU A 1 96 ? -12.107 9.218 47.851 1.00 85.56 96 LEU A CA 1
ATOM 755 C C . LEU A 1 96 ? -10.769 9.814 47.395 1.00 85.56 96 LEU A C 1
ATOM 757 O O . LEU A 1 96 ? -9.758 9.116 47.401 1.00 85.56 96 LEU A O 1
ATOM 761 N N . LEU A 1 97 ? -10.737 11.106 47.060 1.00 80.62 97 LEU A N 1
ATOM 762 C CA . LEU A 1 97 ? -9.502 11.783 46.662 1.00 80.62 97 LEU A CA 1
ATOM 763 C C . LEU A 1 97 ? -8.417 11.739 47.739 1.00 80.62 97 LEU A C 1
ATOM 765 O O . LEU A 1 97 ? -7.266 11.430 47.433 1.00 80.62 97 LEU A O 1
ATOM 769 N N . LYS A 1 98 ? -8.777 12.010 48.999 1.00 81.19 98 LYS A N 1
ATOM 770 C CA . LYS A 1 98 ? -7.830 11.959 50.127 1.00 81.19 98 LYS A CA 1
ATOM 771 C C . LYS A 1 98 ? -7.269 10.551 50.313 1.00 81.19 98 LYS A C 1
ATOM 773 O O . LYS A 1 98 ? -6.085 10.390 50.598 1.00 81.19 98 LYS A O 1
ATOM 778 N N . LEU A 1 99 ? -8.118 9.535 50.154 1.00 83.56 99 LEU A N 1
ATOM 779 C CA . LEU A 1 99 ? -7.726 8.133 50.285 1.00 83.56 99 LEU A CA 1
ATOM 780 C C . LEU A 1 99 ? -6.808 7.701 49.140 1.00 83.56 99 LEU A C 1
ATOM 782 O O . LEU A 1 99 ? -5.821 7.013 49.384 1.00 83.56 99 LEU A O 1
ATOM 786 N N . VAL A 1 100 ? -7.094 8.133 47.910 1.00 81.88 100 VAL A N 1
ATOM 787 C CA . VAL A 1 100 ? -6.258 7.828 46.743 1.00 81.88 100 VAL A CA 1
ATOM 788 C C . VAL A 1 100 ? -4.894 8.511 46.840 1.00 81.88 100 VAL A C 1
ATOM 790 O O . VAL A 1 100 ? -3.891 7.824 46.672 1.00 81.88 100 VAL A O 1
ATOM 793 N N . ASP A 1 101 ? -4.832 9.802 47.184 1.00 76.56 101 ASP A N 1
ATOM 794 C CA . ASP A 1 101 ? -3.567 10.539 47.383 1.00 76.56 101 ASP A CA 1
ATOM 795 C C . ASP A 1 101 ? -2.726 9.955 48.535 1.00 76.56 101 ASP A C 1
ATOM 797 O O . ASP A 1 101 ? -1.497 9.916 48.484 1.00 76.56 101 ASP A O 1
ATOM 801 N N . GLY A 1 102 ? -3.396 9.448 49.574 1.00 75.31 102 GLY A N 1
ATOM 802 C CA . GLY A 1 102 ? -2.741 8.811 50.712 1.00 75.31 102 GLY A CA 1
ATOM 803 C C . GLY A 1 102 ? -2.241 7.384 50.463 1.00 75.31 102 GLY A C 1
ATOM 804 O O . GLY A 1 102 ? -1.311 6.944 51.147 1.00 75.31 102 GLY A O 1
ATOM 805 N N . HIS A 1 103 ? -2.847 6.661 49.516 1.00 77.06 103 HIS A N 1
ATOM 806 C CA . HIS A 1 103 ? -2.572 5.240 49.260 1.00 77.06 103 HIS A CA 1
ATOM 807 C C . HIS A 1 103 ? -1.707 5.010 48.018 1.00 77.06 103 HIS A C 1
ATOM 809 O O . HIS A 1 103 ? -0.782 4.199 48.053 1.00 77.06 103 HIS A O 1
ATOM 815 N N . PHE A 1 104 ? -1.966 5.746 46.936 1.00 76.75 104 PHE A N 1
ATOM 816 C CA . PHE A 1 104 ? -1.254 5.618 45.669 1.00 76.75 104 PHE A CA 1
ATOM 817 C C . PHE A 1 104 ? -0.266 6.772 45.475 1.00 76.75 104 PHE A C 1
ATOM 819 O O . PHE A 1 104 ? -0.579 7.942 45.671 1.00 76.75 104 PHE A O 1
ATOM 826 N N . ARG A 1 105 ? 0.956 6.455 45.034 1.00 67.00 105 ARG A N 1
ATOM 827 C CA . ARG A 1 105 ? 1.963 7.474 44.700 1.00 67.00 105 ARG A CA 1
ATOM 828 C C . ARG A 1 105 ? 1.613 8.150 43.369 1.00 67.00 105 ARG A C 1
ATOM 830 O O . ARG A 1 105 ? 1.867 7.578 42.311 1.00 67.00 105 ARG A O 1
ATOM 837 N N . LEU A 1 106 ? 1.075 9.365 43.436 1.00 60.69 106 LEU A N 1
ATOM 838 C CA . LEU A 1 106 ? 0.788 10.220 42.280 1.00 60.69 106 LEU A CA 1
ATOM 839 C C . LEU A 1 106 ? 2.082 10.951 41.852 1.00 60.69 106 LEU A C 1
ATOM 841 O O . LEU A 1 106 ? 2.598 11.771 42.608 1.00 60.69 106 LEU A O 1
ATOM 845 N N . GLU A 1 107 ? 2.670 10.624 40.692 1.00 49.47 107 GLU A N 1
ATOM 846 C CA . GLU A 1 107 ? 3.976 11.188 40.263 1.00 49.47 107 GLU A CA 1
ATOM 847 C C . GLU A 1 107 ? 3.901 12.324 39.236 1.00 49.47 107 GLU A C 1
ATOM 849 O O . GLU A 1 107 ? 4.817 13.137 39.152 1.00 49.47 107 GLU A O 1
ATOM 854 N N . GLU A 1 108 ? 2.800 12.448 38.514 1.00 40.16 108 GLU A N 1
ATOM 855 C CA . GLU A 1 108 ? 2.462 13.625 37.716 1.00 40.16 108 GLU A CA 1
ATOM 856 C C . GLU A 1 108 ? 1.056 14.019 38.133 1.00 40.16 108 GLU A C 1
ATOM 858 O O . GLU A 1 108 ? 0.287 13.145 38.529 1.00 40.16 108 GLU A O 1
ATOM 863 N N . ALA A 1 109 ? 0.742 15.317 38.125 1.00 38.72 109 ALA A N 1
ATOM 864 C CA . ALA A 1 109 ? -0.588 15.808 38.451 1.00 38.72 109 ALA A CA 1
ATOM 865 C C . ALA A 1 109 ? -1.611 15.010 37.636 1.00 38.72 109 ALA A C 1
ATOM 867 O O . ALA A 1 109 ? -1.798 15.284 36.449 1.00 38.72 109 ALA A O 1
ATOM 868 N N . GLY A 1 110 ? -2.222 13.997 38.270 1.00 40.34 110 GLY A N 1
ATOM 869 C CA . GLY A 1 110 ? -3.333 13.259 37.706 1.00 40.34 110 GLY A CA 1
ATOM 870 C C . GLY A 1 110 ? -4.281 14.336 37.241 1.00 40.34 110 GLY A C 1
ATOM 871 O O . GLY A 1 110 ? -4.621 15.232 38.018 1.00 40.34 110 GLY A O 1
ATOM 872 N N . THR A 1 111 ? -4.551 14.375 35.941 1.00 40.91 111 THR A N 1
ATOM 873 C CA . THR A 1 111 ? -5.436 15.393 35.406 1.00 40.91 111 THR A CA 1
ATOM 874 C C . THR A 1 111 ? -6.773 15.089 36.050 1.00 40.91 111 THR A C 1
ATOM 876 O O . THR A 1 111 ? -7.465 14.162 35.645 1.00 40.91 111 THR A O 1
ATOM 879 N N . TYR A 1 112 ? -7.102 15.822 37.114 1.00 46.91 112 TYR A N 1
ATOM 880 C CA . TYR A 1 112 ? -8.462 15.936 37.582 1.00 46.91 112 TYR A CA 1
ATOM 881 C C . TYR A 1 112 ? -9.201 16.421 36.340 1.00 46.91 112 TYR A C 1
ATOM 883 O O . TYR A 1 112 ? -8.986 17.557 35.899 1.00 46.91 112 TYR A O 1
ATOM 891 N N . GLY A 1 113 ? -9.985 15.544 35.704 1.00 43.34 113 GLY A N 1
ATOM 892 C CA . GLY A 1 113 ? -10.987 16.003 34.751 1.00 43.34 113 GLY A CA 1
ATOM 893 C C . GLY A 1 113 ? -11.675 17.198 35.404 1.00 43.34 113 GLY A C 1
ATOM 894 O O . GLY A 1 113 ? -11.855 17.211 36.623 1.00 43.34 113 GLY A O 1
ATOM 895 N N . LYS A 1 114 ? -11.939 18.270 34.652 1.00 40.66 114 LYS A N 1
ATOM 896 C CA . LYS A 1 114 ? -12.351 19.570 35.223 1.00 40.66 114 LYS A CA 1
ATOM 897 C C . LYS A 1 114 ? -13.643 19.509 36.069 1.00 40.66 114 LYS A C 1
ATOM 899 O O . LYS A 1 114 ? -14.034 20.519 36.646 1.00 40.66 114 LYS A O 1
ATOM 904 N N . GLN A 1 115 ? -14.258 18.335 36.174 1.00 44.50 115 GLN A N 1
ATOM 905 C CA . GLN A 1 115 ? -15.254 17.887 37.138 1.00 44.50 115 GLN A CA 1
ATOM 906 C C . GLN A 1 115 ? -14.799 16.479 37.599 1.00 44.50 115 GLN A C 1
ATOM 908 O O . GLN A 1 115 ? -14.268 15.740 36.781 1.00 44.50 115 GLN A O 1
ATOM 913 N N . PHE A 1 116 ? -14.906 16.132 38.887 1.00 51.78 116 PHE A N 1
ATOM 914 C CA . PHE A 1 116 ? -14.296 14.984 39.608 1.00 51.78 116 PHE A CA 1
ATOM 915 C C . PHE A 1 116 ? -14.570 13.547 39.061 1.00 51.78 116 PHE A C 1
ATOM 917 O O . PHE A 1 116 ? -15.012 12.670 39.798 1.00 51.78 116 PHE A O 1
ATOM 924 N N . GLU A 1 117 ? -14.328 13.278 37.777 1.00 60.25 117 GLU A N 1
ATOM 925 C CA . GLU A 1 117 ? -14.983 12.191 37.036 1.00 60.25 117 GLU A CA 1
ATOM 926 C C . GLU A 1 117 ? -14.262 10.832 37.067 1.00 60.25 117 GLU A C 1
ATOM 928 O O . GLU A 1 117 ? -14.937 9.816 37.226 1.00 60.25 117 GLU A O 1
ATOM 933 N N . ILE A 1 118 ? -12.932 10.777 36.902 1.00 64.31 118 ILE A N 1
ATOM 934 C CA . ILE A 1 118 ? -12.120 9.539 36.908 1.00 64.31 118 ILE A CA 1
ATOM 935 C C . ILE A 1 118 ? -10.700 9.880 37.384 1.00 64.31 118 ILE A C 1
ATOM 937 O O . ILE A 1 118 ? -10.112 10.857 36.916 1.00 64.31 118 ILE A O 1
ATOM 941 N N . ILE A 1 119 ? -10.130 9.072 38.279 1.00 72.62 119 ILE A N 1
ATOM 942 C CA . ILE A 1 119 ? -8.738 9.188 38.730 1.00 72.62 119 ILE A CA 1
ATOM 943 C C . ILE A 1 119 ? -7.904 8.129 38.012 1.00 72.62 119 ILE A C 1
ATOM 945 O O . ILE A 1 119 ? -8.101 6.938 38.240 1.00 72.62 119 ILE A O 1
ATOM 949 N N . LYS A 1 120 ? -6.971 8.564 37.161 1.00 71.06 120 LYS A N 1
ATOM 950 C CA . LYS A 1 120 ? -6.073 7.673 36.415 1.00 71.06 120 LYS A CA 1
ATOM 951 C C . LYS A 1 120 ? -4.711 7.568 37.081 1.00 71.06 120 LYS A C 1
ATOM 953 O O . LYS A 1 120 ? -4.089 8.589 37.382 1.00 71.06 120 LYS A O 1
ATOM 958 N N . ILE A 1 121 ? -4.227 6.345 37.266 1.00 72.69 121 ILE A N 1
ATOM 959 C CA . ILE A 1 121 ? -2.904 6.048 37.820 1.00 72.69 121 ILE A CA 1
ATOM 960 C C . ILE A 1 121 ? -2.142 5.200 36.796 1.00 72.69 121 ILE A C 1
ATOM 962 O O . ILE A 1 121 ? -2.452 4.029 36.586 1.00 72.69 121 ILE A O 1
ATOM 966 N N . PHE A 1 122 ? -1.133 5.808 36.166 1.00 65.31 122 PHE A N 1
ATOM 967 C CA . PHE A 1 122 ? -0.322 5.174 35.124 1.00 65.31 122 PHE A CA 1
ATOM 968 C C . PHE A 1 122 ? 0.803 4.306 35.703 1.00 65.31 122 PHE A C 1
ATOM 970 O O . PHE A 1 122 ? 1.494 4.681 36.662 1.00 65.31 122 PHE A O 1
ATOM 977 N N . GLY A 1 123 ? 1.041 3.153 35.082 1.00 55.38 123 GLY A N 1
ATOM 978 C CA . GLY A 1 123 ? 2.087 2.223 35.492 1.00 55.38 123 GLY A CA 1
ATOM 979 C C . GLY A 1 123 ? 3.504 2.637 35.072 1.00 55.38 123 GLY A C 1
ATOM 980 O O . GLY A 1 123 ? 4.008 2.180 34.051 1.00 55.38 123 GLY A O 1
ATOM 981 N N . ARG A 1 124 ? 4.245 3.393 35.898 1.00 51.41 124 ARG A N 1
ATOM 982 C CA . ARG A 1 124 ? 5.727 3.388 35.833 1.00 51.41 124 ARG A CA 1
ATOM 983 C C . ARG A 1 124 ? 6.291 2.371 36.825 1.00 51.41 124 ARG A C 1
ATOM 985 O O . ARG A 1 124 ? 6.380 2.632 38.019 1.00 51.41 124 ARG A O 1
ATOM 992 N N . GLY A 1 125 ? 6.636 1.187 36.310 1.00 56.38 125 GLY A N 1
ATOM 993 C CA . GLY A 1 125 ? 7.124 0.038 37.090 1.00 56.38 125 GLY A CA 1
ATOM 994 C C . GLY A 1 125 ? 6.037 -0.952 37.535 1.00 56.38 125 GLY A C 1
ATOM 995 O O . GLY A 1 125 ? 6.363 -1.955 38.166 1.00 56.38 125 GLY A O 1
ATOM 996 N N . ARG A 1 126 ? 4.766 -0.698 37.191 1.00 64.88 126 ARG A N 1
ATOM 997 C CA . ARG A 1 126 ? 3.636 -1.625 37.379 1.00 64.88 126 ARG A CA 1
ATOM 998 C C . ARG A 1 126 ? 3.316 -2.335 36.062 1.00 64.88 126 ARG A C 1
ATOM 1000 O O . ARG A 1 126 ? 3.603 -1.811 34.992 1.00 64.88 126 ARG A O 1
ATOM 1007 N N . THR A 1 127 ? 2.717 -3.519 36.143 1.00 68.69 127 THR A N 1
ATOM 1008 C CA . THR A 1 127 ? 2.266 -4.298 34.974 1.00 68.69 127 THR A CA 1
ATOM 1009 C C . THR A 1 127 ? 0.837 -3.956 34.528 1.00 68.69 127 THR A C 1
ATOM 1011 O O . THR A 1 127 ? 0.298 -4.659 33.675 1.00 68.69 127 THR A O 1
ATOM 1014 N N . TYR A 1 128 ? 0.223 -2.921 35.113 1.00 74.06 128 TYR A N 1
ATOM 1015 C CA . TYR A 1 128 ? -1.178 -2.551 34.918 1.00 74.06 128 TYR A CA 1
ATOM 1016 C C . TYR A 1 128 ? -1.410 -1.037 35.063 1.00 74.06 128 TYR A C 1
ATOM 1018 O O . TYR A 1 128 ? -0.670 -0.374 35.799 1.00 74.06 128 TYR A O 1
ATOM 1026 N N . ASP A 1 129 ? -2.463 -0.544 34.408 1.00 79.38 129 ASP A N 1
ATOM 1027 C CA . ASP A 1 129 ? -3.033 0.800 34.576 1.00 79.38 129 ASP A CA 1
ATOM 1028 C C . ASP A 1 129 ? -4.314 0.733 35.428 1.00 79.38 129 ASP A C 1
ATOM 1030 O O . ASP A 1 129 ? -5.011 -0.288 35.445 1.00 79.38 129 ASP A O 1
ATOM 1034 N N . LEU A 1 130 ? -4.607 1.800 36.181 1.00 83.50 130 LEU A N 1
ATOM 1035 C CA . LEU A 1 130 ? -5.707 1.835 37.150 1.00 83.50 130 LEU A CA 1
ATOM 1036 C C . LEU A 1 130 ? -6.570 3.088 36.965 1.00 83.50 130 LEU A C 1
ATOM 1038 O O . LEU A 1 130 ? -6.081 4.205 37.148 1.00 83.50 130 LEU A O 1
ATOM 1042 N N . ASP A 1 131 ? -7.857 2.884 36.686 1.00 86.50 131 ASP A N 1
ATOM 1043 C CA . ASP A 1 131 ? -8.867 3.940 36.583 1.00 86.50 131 ASP A CA 1
ATOM 1044 C C . ASP A 1 131 ? -9.853 3.798 37.756 1.00 86.50 131 ASP A C 1
ATOM 1046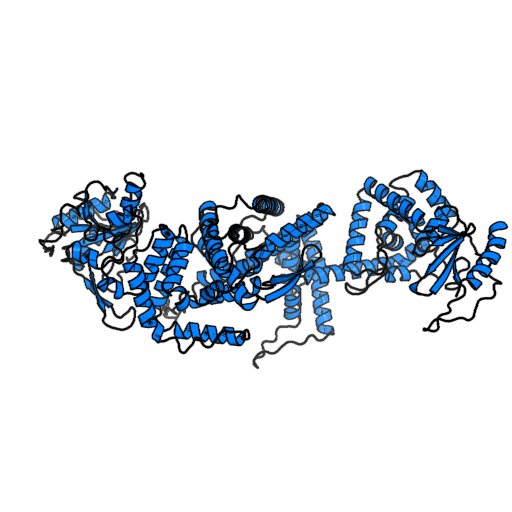 O O . ASP A 1 131 ? -10.466 2.749 37.948 1.00 86.50 131 ASP A O 1
ATOM 1050 N N . ILE A 1 132 ? -10.002 4.844 38.573 1.00 87.75 132 ILE A N 1
ATOM 1051 C CA . ILE A 1 132 ? -10.890 4.859 39.747 1.00 87.75 132 ILE A CA 1
ATOM 1052 C C . ILE A 1 132 ? -12.028 5.841 39.506 1.00 87.75 132 ILE A C 1
ATOM 1054 O O . ILE A 1 132 ? -11.796 7.015 39.220 1.00 87.75 132 ILE A O 1
ATOM 1058 N N . SER A 1 133 ? -13.260 5.375 39.658 1.00 88.38 133 SER A N 1
ATOM 1059 C CA . SER A 1 133 ? -14.473 6.157 39.427 1.00 88.38 133 SER A CA 1
ATOM 1060 C C . SER A 1 133 ? -15.495 5.962 40.548 1.00 88.38 133 SER A C 1
ATOM 1062 O O . SER A 1 133 ? -15.376 5.050 41.365 1.00 88.38 133 SER A O 1
ATOM 1064 N N . ILE A 1 134 ? -16.497 6.837 40.595 1.00 88.50 134 ILE A N 1
ATOM 1065 C CA . ILE A 1 134 ? -17.695 6.702 41.435 1.00 88.50 134 ILE A CA 1
ATOM 1066 C C . ILE A 1 134 ? -18.887 6.542 40.482 1.00 88.50 134 ILE A C 1
ATOM 1068 O O . ILE A 1 134 ? -18.889 7.204 39.434 1.00 88.50 134 ILE A O 1
ATOM 1072 N N . PRO A 1 135 ? -19.902 5.715 40.810 1.00 87.88 135 PRO A N 1
ATOM 1073 C CA . PRO A 1 135 ? -21.107 5.621 39.998 1.00 87.88 135 PRO A CA 1
ATOM 1074 C C . PRO A 1 135 ? -21.719 7.000 39.776 1.00 87.88 135 PRO A C 1
ATOM 1076 O O . PRO A 1 135 ? -21.669 7.875 40.642 1.00 87.88 135 PRO A O 1
ATOM 1079 N N . ARG A 1 136 ? -22.290 7.221 38.596 1.00 80.62 136 ARG A N 1
ATOM 1080 C CA . ARG A 1 136 ? -22.717 8.559 38.184 1.00 80.62 136 ARG A CA 1
ATOM 1081 C C . ARG A 1 136 ? -24.002 8.545 37.385 1.00 80.62 136 ARG A C 1
ATOM 1083 O O . ARG A 1 136 ? -24.361 7.536 36.778 1.00 80.62 136 ARG A O 1
ATOM 1090 N N . ALA A 1 137 ? -24.669 9.691 37.358 1.00 73.31 137 ALA A N 1
ATOM 1091 C CA . ALA A 1 137 ? -25.787 9.960 36.480 1.00 73.31 137 ALA A CA 1
ATOM 1092 C C . ALA A 1 137 ? -25.444 11.049 35.476 1.00 73.31 137 ALA A C 1
ATOM 1094 O O . ALA A 1 137 ? -24.926 12.096 35.842 1.00 73.31 137 ALA A O 1
ATOM 1095 N N . GLU A 1 138 ? -25.747 10.785 34.210 1.00 65.38 138 GLU A N 1
ATOM 1096 C CA . GLU A 1 138 ? -25.574 11.726 33.111 1.00 65.38 138 GLU A CA 1
ATOM 1097 C C . GLU A 1 138 ? -26.949 12.364 32.843 1.00 65.38 138 GLU A C 1
ATOM 1099 O O . GLU A 1 138 ? -27.880 11.682 32.424 1.00 65.38 138 GLU A O 1
ATOM 1104 N N . ASN A 1 139 ? -27.119 13.655 33.154 1.00 53.44 139 ASN A N 1
ATOM 1105 C CA . ASN A 1 139 ? -28.370 14.383 32.907 1.00 53.44 139 ASN A CA 1
ATOM 1106 C C . ASN A 1 139 ? -28.234 15.255 31.663 1.00 53.44 139 ASN A C 1
ATOM 1108 O O . ASN A 1 139 ? -27.398 16.156 31.645 1.00 53.44 139 ASN A O 1
ATOM 1112 N N . LYS A 1 140 ? -29.086 15.042 30.654 1.00 47.56 140 LYS A N 1
ATOM 1113 C CA . LYS A 1 140 ? -29.037 15.800 29.399 1.00 47.56 140 LYS A CA 1
ATOM 1114 C C . LYS A 1 140 ? -29.486 17.262 29.607 1.00 47.56 140 LYS A C 1
ATOM 1116 O O . LYS A 1 140 ? -30.676 17.536 29.723 1.00 47.56 140 LYS A O 1
ATOM 1121 N N . THR A 1 141 ? -28.549 18.203 29.681 1.00 42.56 141 THR A N 1
ATOM 1122 C CA . THR A 1 141 ? -28.752 19.651 29.864 1.00 42.56 141 THR A CA 1
ATOM 1123 C C . THR A 1 141 ? -28.713 20.464 28.559 1.00 42.56 141 THR A C 1
ATOM 1125 O O . THR A 1 141 ? -28.998 21.661 28.598 1.00 42.56 141 THR A O 1
ATOM 1128 N N . GLY A 1 142 ? -28.427 19.854 27.397 1.00 41.09 142 GLY A N 1
ATOM 1129 C CA . GLY A 1 142 ? -28.420 20.540 26.092 1.00 41.09 142 GLY A CA 1
ATOM 1130 C C . GLY A 1 142 ? -28.253 19.619 24.871 1.00 41.09 142 GLY A C 1
ATOM 1131 O O . GLY A 1 142 ? -28.170 18.399 25.005 1.00 41.09 142 GLY A O 1
ATOM 1132 N N . THR A 1 143 ? -28.225 20.202 23.665 1.00 35.06 143 THR A N 1
ATOM 1133 C CA . THR A 1 143 ? -27.846 19.518 22.412 1.00 35.06 143 THR A CA 1
ATOM 1134 C C . THR A 1 143 ? -26.328 19.594 22.223 1.00 35.06 143 THR A C 1
ATOM 1136 O O . THR A 1 143 ? -25.792 20.698 22.148 1.00 35.06 143 THR A O 1
ATOM 1139 N N . GLY A 1 144 ? -25.663 18.437 22.160 1.00 43.25 144 GLY A N 1
ATOM 1140 C CA . GLY A 1 144 ? -24.201 18.287 22.106 1.00 43.25 144 GLY A CA 1
ATOM 1141 C C . GLY A 1 144 ? -23.609 17.565 23.334 1.00 43.25 144 GLY A C 1
ATOM 1142 O O . GLY A 1 144 ? -24.303 17.378 24.333 1.00 43.25 144 GLY A O 1
ATOM 1143 N N . SER A 1 145 ? -22.340 17.153 23.278 1.00 40.16 145 SER A N 1
ATOM 1144 C CA . SER A 1 145 ? -21.561 16.442 24.310 1.00 40.16 145 SER A CA 1
ATOM 1145 C C . SER A 1 145 ? -21.352 17.251 25.596 1.00 40.16 145 SER A C 1
ATOM 1147 O O . SER A 1 145 ? -21.239 16.670 26.671 1.00 40.16 145 SER A O 1
ATOM 1149 N N . HIS A 1 146 ? -21.390 18.587 25.525 1.00 36.38 146 HIS A N 1
ATOM 1150 C CA . HIS A 1 146 ? -21.429 19.475 26.700 1.00 36.38 146 HIS A CA 1
ATOM 1151 C C . HIS A 1 146 ? -22.814 19.562 27.354 1.00 36.38 146 HIS A C 1
ATOM 1153 O O . HIS A 1 146 ? -23.001 20.250 28.358 1.00 36.38 146 HIS A O 1
ATOM 1159 N N . GLY A 1 147 ? -23.798 18.872 26.784 1.00 42.44 147 GLY A N 1
ATOM 1160 C CA . GLY A 1 147 ? -25.144 18.777 27.303 1.00 42.44 147 GLY A CA 1
ATOM 1161 C C . GLY A 1 147 ? -25.317 17.678 28.340 1.00 42.44 147 GLY A C 1
ATOM 1162 O O . GLY A 1 147 ? -26.432 17.197 28.428 1.00 42.44 147 GLY A O 1
ATOM 1163 N N . PHE A 1 148 ? -24.296 17.247 29.089 1.00 48.34 148 PHE A N 1
ATOM 1164 C CA . PHE A 1 148 ? -24.478 16.320 30.211 1.00 48.34 148 PHE A CA 1
ATOM 1165 C C . PHE A 1 148 ? -23.965 16.931 31.517 1.00 48.34 148 PHE A C 1
ATOM 1167 O O . PHE A 1 148 ? -22.769 17.133 31.693 1.00 48.34 148 PHE A O 1
ATOM 1174 N N . ALA A 1 149 ? -24.867 17.220 32.457 1.00 53.03 149 ALA A N 1
ATOM 1175 C CA . ALA A 1 149 ? -24.480 17.448 33.845 1.00 53.03 149 ALA A CA 1
ATOM 1176 C C . ALA A 1 149 ? -24.272 16.082 34.507 1.00 53.03 149 ALA A C 1
ATOM 1178 O O . ALA A 1 149 ? -25.227 15.317 34.662 1.00 53.03 149 ALA A O 1
ATOM 1179 N N . VAL A 1 150 ? -23.027 15.770 34.860 1.00 60.28 150 VAL A N 1
ATOM 1180 C CA . VAL A 1 150 ? -22.661 14.527 35.543 1.00 60.28 150 VAL A CA 1
ATOM 1181 C C . VAL A 1 150 ? -22.802 14.740 37.050 1.00 60.28 150 VAL A C 1
ATOM 1183 O O . VAL A 1 150 ? -22.142 15.608 37.620 1.00 60.28 150 VAL A O 1
ATOM 1186 N N . SER A 1 151 ? -23.657 13.960 37.709 1.00 69.94 151 SER A N 1
ATOM 1187 C CA . SER A 1 151 ? -23.755 13.918 39.173 1.00 69.94 151 SER A CA 1
ATOM 1188 C C . SER A 1 151 ? -23.204 12.598 39.707 1.00 69.94 151 SER A C 1
ATOM 1190 O O . SER A 1 151 ? -23.570 11.528 39.224 1.00 69.94 151 SER A O 1
ATOM 1192 N N . SER A 1 152 ? -22.305 12.663 40.692 1.00 79.88 152 SER A N 1
ATOM 1193 C CA . SER A 1 152 ? -21.794 11.480 41.395 1.00 79.88 152 SER A CA 1
ATOM 1194 C C . SER A 1 152 ? -22.857 10.924 42.342 1.00 79.88 152 SER A C 1
ATOM 1196 O O . SER A 1 152 ? -23.470 11.684 43.087 1.00 79.88 152 SER A O 1
ATOM 1198 N N . HIS A 1 153 ? -23.028 9.606 42.325 1.00 87.50 153 HIS A N 1
ATOM 1199 C CA . HIS A 1 153 ? -24.004 8.855 43.112 1.00 87.50 153 HIS A CA 1
ATOM 1200 C C . HIS A 1 153 ? -23.345 7.631 43.769 1.00 87.50 153 HIS A C 1
ATOM 1202 O O . HIS A 1 153 ? -23.581 6.491 43.355 1.00 87.50 153 HIS A O 1
ATOM 1208 N N . PRO A 1 154 ? -22.472 7.838 44.770 1.00 88.94 154 PRO A N 1
ATOM 1209 C CA . PRO A 1 154 ? -21.851 6.739 45.514 1.00 88.94 154 PRO A CA 1
ATOM 1210 C C . PRO A 1 154 ? -22.867 5.799 46.188 1.00 88.94 154 PRO A C 1
ATOM 1212 O O . PRO A 1 154 ? -22.517 4.670 46.525 1.00 88.94 154 PRO A O 1
ATOM 1215 N N . GLU A 1 155 ? -24.109 6.240 46.377 1.00 92.00 155 GLU A N 1
ATOM 1216 C CA . GLU A 1 155 ? -25.224 5.488 46.952 1.00 92.00 155 GLU A CA 1
ATOM 1217 C C . GLU A 1 155 ? -25.949 4.551 45.970 1.00 92.00 155 GLU A C 1
ATOM 1219 O O . GLU A 1 155 ? -26.896 3.874 46.368 1.00 92.00 155 GLU A O 1
ATOM 1224 N N . PHE A 1 156 ? -25.562 4.495 44.691 1.00 93.50 156 PHE A N 1
ATOM 1225 C CA . PHE A 1 156 ? -26.190 3.552 43.762 1.00 93.50 156 PHE A CA 1
ATOM 1226 C C . PHE A 1 156 ? -25.964 2.097 44.170 1.00 93.50 156 PHE A C 1
ATOM 1228 O O . PHE A 1 156 ? -24.906 1.703 44.658 1.00 93.50 156 PHE A O 1
ATOM 1235 N N . THR A 1 157 ? -26.982 1.282 43.927 1.00 95.19 157 THR A N 1
ATOM 1236 C CA . THR A 1 157 ? -26.863 -0.176 43.963 1.00 95.19 157 THR A CA 1
ATOM 1237 C C . THR A 1 157 ? -26.074 -0.683 42.754 1.00 95.19 157 THR A C 1
ATOM 1239 O O . THR A 1 157 ? -25.937 0.005 41.734 1.00 95.19 157 THR A O 1
ATOM 1242 N N . VAL A 1 158 ? -25.606 -1.931 42.831 1.00 93.69 158 VAL A N 1
ATOM 1243 C CA . VAL A 1 158 ? -24.949 -2.608 41.701 1.00 93.69 158 VAL A CA 1
ATOM 1244 C C . VAL A 1 158 ? -25.860 -2.636 40.468 1.00 93.69 158 VAL A C 1
ATOM 1246 O O . VAL A 1 158 ? -25.395 -2.423 39.350 1.00 93.69 158 VAL A O 1
ATOM 1249 N N . ILE A 1 159 ? -27.169 -2.827 40.664 1.00 94.12 159 ILE A N 1
ATOM 1250 C CA . ILE A 1 159 ? -28.170 -2.870 39.588 1.00 94.12 159 ILE A CA 1
ATOM 1251 C C . ILE A 1 159 ? -28.281 -1.511 38.883 1.00 94.12 159 ILE A C 1
ATOM 1253 O O . ILE A 1 159 ? -28.275 -1.453 37.649 1.00 94.12 159 ILE A O 1
ATOM 1257 N N . GLU A 1 160 ? -28.369 -0.416 39.644 1.00 93.31 160 GLU A N 1
ATOM 1258 C CA . GLU A 1 160 ? -28.522 0.945 39.110 1.00 93.31 160 GLU A CA 1
ATOM 1259 C C . GLU A 1 160 ? -27.275 1.428 38.369 1.00 93.31 160 GLU A C 1
ATOM 1261 O O . GLU A 1 160 ? -27.389 2.045 37.306 1.00 93.31 160 GLU A O 1
ATOM 1266 N N . ALA A 1 161 ? -26.089 1.136 38.908 1.00 91.88 161 ALA A N 1
ATOM 1267 C CA . ALA A 1 161 ? -24.826 1.471 38.261 1.00 91.88 161 ALA A CA 1
ATOM 1268 C C . ALA A 1 161 ? -24.629 0.655 36.974 1.00 91.88 161 ALA A C 1
ATOM 1270 O O . ALA A 1 161 ? -24.326 1.217 35.916 1.00 91.88 161 ALA A O 1
ATOM 1271 N N . ALA A 1 162 ? -24.888 -0.657 37.022 1.00 93.12 162 ALA A N 1
ATOM 1272 C CA . ALA A 1 162 ? -24.791 -1.530 35.859 1.00 93.12 162 ALA A CA 1
ATOM 1273 C C . ALA A 1 162 ? -25.776 -1.141 34.740 1.00 93.12 162 ALA A C 1
ATOM 1275 O O . ALA A 1 162 ? -25.386 -1.202 33.572 1.00 93.12 162 ALA A O 1
ATOM 1276 N N . ARG A 1 163 ? -26.990 -0.663 35.080 1.00 93.00 163 ARG A N 1
ATOM 1277 C CA . ARG A 1 163 ? -28.042 -0.220 34.131 1.00 93.00 163 ARG A CA 1
ATOM 1278 C C . ARG A 1 163 ? -27.575 0.858 33.155 1.00 93.00 163 ARG A C 1
ATOM 1280 O O . ARG A 1 163 ? -28.083 0.970 32.047 1.00 93.00 163 ARG A O 1
ATOM 1287 N N . ARG A 1 164 ? -26.646 1.708 33.595 1.00 88.44 164 ARG A N 1
ATOM 1288 C CA . ARG A 1 164 ? -26.217 2.914 32.866 1.00 88.44 164 ARG A CA 1
ATOM 1289 C C . ARG A 1 164 ? -25.122 2.639 31.842 1.00 88.44 164 ARG A C 1
ATOM 1291 O O . ARG A 1 164 ? -24.820 3.509 31.019 1.00 88.44 164 ARG A O 1
ATOM 1298 N N . ARG A 1 165 ? -24.529 1.448 31.897 1.00 89.12 165 ARG A N 1
ATOM 1299 C CA . ARG A 1 165 ? -23.490 0.998 30.972 1.00 89.12 165 ARG A CA 1
ATOM 1300 C C . ARG A 1 165 ? -24.092 0.646 29.615 1.00 89.12 165 ARG A C 1
ATOM 1302 O O . ARG A 1 165 ? -25.304 0.604 29.436 1.00 89.12 165 ARG A O 1
ATOM 1309 N N . ASP A 1 166 ? -23.215 0.492 28.635 1.00 90.62 166 ASP A N 1
ATOM 1310 C CA . ASP A 1 166 ? -23.599 0.309 27.240 1.00 90.62 166 ASP A CA 1
ATOM 1311 C C . ASP A 1 166 ? -24.173 -1.088 26.970 1.00 90.62 166 ASP A C 1
ATOM 1313 O O . ASP A 1 166 ? -25.266 -1.208 26.417 1.00 90.62 166 ASP A O 1
ATOM 1317 N N . LEU A 1 167 ? -23.433 -2.129 27.351 1.00 94.56 167 LEU A N 1
ATOM 1318 C CA . LEU A 1 167 ? -23.692 -3.513 26.963 1.00 94.56 167 LEU A CA 1
ATOM 1319 C C . LEU A 1 167 ? -23.698 -4.441 28.171 1.00 94.56 167 LEU A C 1
ATOM 1321 O O . LEU A 1 167 ? -22.890 -4.263 29.086 1.00 94.56 167 LEU A O 1
ATOM 1325 N N . THR A 1 168 ? -24.525 -5.485 28.122 1.00 96.31 168 THR A N 1
ATOM 1326 C CA . THR A 1 168 ? -24.670 -6.480 29.200 1.00 96.31 168 THR A CA 1
ATOM 1327 C C . THR A 1 168 ? -23.322 -7.093 29.576 1.00 96.31 168 THR A C 1
ATOM 1329 O O . THR A 1 168 ? -22.950 -7.134 30.747 1.00 96.31 168 THR A O 1
ATOM 1332 N N . CYS A 1 169 ? -22.502 -7.434 28.578 1.00 94.06 169 CYS A N 1
ATOM 1333 C CA . CYS A 1 169 ? -21.153 -7.965 28.770 1.00 94.06 169 CYS A CA 1
ATOM 1334 C C . CYS A 1 169 ? -20.180 -6.994 29.468 1.00 94.06 169 CYS A C 1
ATOM 1336 O O . CYS A 1 169 ? -19.140 -7.427 29.951 1.00 94.06 169 CYS A O 1
ATOM 1338 N N . ASN A 1 170 ? -20.473 -5.688 29.498 1.00 93.50 170 ASN A N 1
ATOM 1339 C CA . ASN A 1 170 ? -19.708 -4.670 30.230 1.00 93.50 170 ASN A CA 1
ATOM 1340 C C . ASN A 1 170 ? -20.403 -4.241 31.540 1.00 93.50 170 ASN A C 1
ATOM 1342 O O . ASN A 1 170 ? -19.817 -3.473 32.311 1.00 93.50 170 ASN A O 1
ATOM 1346 N N . SER A 1 171 ? -21.627 -4.718 31.788 1.00 95.44 171 SER A N 1
ATOM 1347 C CA . SER A 1 171 ? -22.445 -4.470 32.984 1.00 95.44 171 SER A CA 1
ATOM 1348 C C . SER A 1 171 ? -22.212 -5.479 34.112 1.00 95.44 171 SER A C 1
ATOM 1350 O O . SER A 1 171 ? -22.915 -5.443 35.117 1.00 95.44 171 SER A O 1
ATOM 1352 N N . VAL A 1 172 ? -21.206 -6.341 33.970 1.00 95.62 172 VAL A N 1
ATOM 1353 C CA . VAL A 1 172 ? -20.733 -7.253 35.016 1.00 95.62 172 VAL A CA 1
ATOM 1354 C C . VAL A 1 172 ? -19.710 -6.569 35.924 1.00 95.62 172 VAL A C 1
ATOM 1356 O O . VAL A 1 172 ? -18.907 -5.738 35.481 1.00 95.62 172 VAL A O 1
ATOM 1359 N N . SER A 1 173 ? -19.722 -6.937 37.203 1.00 96.25 173 SER A N 1
ATOM 1360 C CA . SER A 1 173 ? -18.798 -6.409 38.211 1.00 96.25 173 SER A CA 1
ATOM 1361 C C . SER A 1 173 ? -18.251 -7.522 39.100 1.00 96.25 173 SER A C 1
ATOM 1363 O O . SER A 1 173 ? -18.904 -8.541 39.283 1.00 96.25 173 SER A O 1
ATOM 1365 N N . TYR A 1 174 ? -17.047 -7.353 39.638 1.00 96.44 174 TYR A N 1
ATOM 1366 C CA . TYR A 1 174 ? -16.367 -8.318 40.497 1.00 96.44 174 TYR A CA 1
ATOM 1367 C C . TYR A 1 174 ? -15.981 -7.665 41.823 1.00 96.44 174 TYR A C 1
ATOM 1369 O O . TYR A 1 174 ? -15.295 -6.642 41.840 1.00 96.44 174 TYR A O 1
ATOM 1377 N N . ASP A 1 175 ? -16.394 -8.270 42.935 1.00 95.88 175 ASP A N 1
ATOM 1378 C CA . ASP A 1 175 ? -15.949 -7.896 44.276 1.00 95.88 175 ASP A CA 1
ATOM 1379 C C . ASP A 1 175 ? -14.655 -8.659 44.607 1.00 95.88 175 ASP A C 1
ATOM 1381 O O . ASP A 1 175 ? -14.692 -9.878 44.817 1.00 95.88 175 ASP A O 1
ATOM 1385 N N . PRO A 1 176 ? -13.503 -7.973 44.686 1.00 93.81 176 PRO A N 1
ATOM 1386 C CA . PRO A 1 176 ? -12.221 -8.629 44.893 1.00 93.81 176 PRO A CA 1
ATOM 1387 C C . PRO A 1 176 ? -12.031 -9.165 46.316 1.00 93.81 176 PRO A C 1
ATOM 1389 O O . PRO A 1 176 ? -11.253 -10.101 46.512 1.00 93.81 176 PRO A O 1
ATOM 1392 N N . VAL A 1 177 ? -12.750 -8.623 47.306 1.00 93.75 177 VAL A N 1
ATOM 1393 C CA . VAL A 1 177 ? -12.670 -9.077 48.701 1.00 93.75 177 VAL A CA 1
ATOM 1394 C C . VAL A 1 177 ? -13.508 -10.335 48.901 1.00 93.75 177 VAL A C 1
ATOM 1396 O O . VAL A 1 177 ? -13.034 -11.313 49.485 1.00 93.75 177 VAL A O 1
ATOM 1399 N N . ARG A 1 178 ? -14.745 -10.329 48.396 1.00 92.81 178 ARG A N 1
ATOM 1400 C CA . ARG A 1 178 ? -15.681 -11.462 48.514 1.00 92.81 178 ARG A CA 1
ATOM 1401 C C . ARG A 1 178 ? -15.465 -12.535 47.451 1.00 92.81 178 ARG A C 1
ATOM 1403 O O . ARG A 1 178 ? -15.948 -13.649 47.641 1.00 92.81 178 ARG A O 1
ATOM 1410 N N . LYS A 1 179 ? -14.730 -12.219 46.378 1.00 93.56 179 LYS A N 1
ATOM 1411 C CA . LYS A 1 179 ? -14.485 -13.079 45.209 1.00 93.56 179 LYS A CA 1
ATOM 1412 C C . LYS A 1 179 ? -15.778 -13.541 44.541 1.00 93.56 179 LYS A C 1
ATOM 1414 O O . LYS A 1 179 ? -15.994 -14.733 44.330 1.00 93.56 179 LYS A O 1
ATOM 1419 N N . VAL A 1 180 ? -16.659 -12.587 44.261 1.00 94.81 180 VAL A N 1
ATOM 1420 C CA . VAL A 1 180 ? -17.939 -12.845 43.592 1.00 94.81 180 VAL A CA 1
ATOM 1421 C C . VAL A 1 180 ? -18.110 -11.904 42.412 1.00 94.81 180 VAL A C 1
ATOM 1423 O O . VAL A 1 180 ? -17.702 -10.746 42.484 1.00 94.81 180 VAL A O 1
ATOM 1426 N N . VAL A 1 181 ? -18.712 -12.396 41.334 1.00 96.00 181 VAL A N 1
ATOM 1427 C CA . VAL A 1 181 ? -19.183 -11.577 40.215 1.00 96.00 181 VAL A CA 1
ATOM 1428 C C . VAL A 1 181 ? -20.666 -11.290 40.412 1.00 96.00 181 VAL A C 1
ATOM 1430 O O . VAL A 1 181 ? -21.437 -12.217 40.653 1.00 96.00 181 VAL A O 1
ATOM 1433 N N . PHE A 1 182 ? -21.058 -10.027 40.275 1.00 96.94 182 PHE A N 1
ATOM 1434 C CA . PHE A 1 182 ? -22.449 -9.597 40.201 1.00 96.94 182 PHE A CA 1
ATOM 1435 C C . PHE A 1 182 ? -22.821 -9.299 38.748 1.00 96.94 182 PHE A C 1
ATOM 1437 O O . PHE A 1 182 ? -22.137 -8.518 38.074 1.00 96.94 182 PHE A O 1
ATOM 1444 N N . ASP A 1 183 ? -23.913 -9.903 38.287 1.00 96.62 183 ASP A N 1
ATOM 1445 C CA . ASP A 1 183 ? -24.390 -9.810 36.907 1.00 96.62 183 ASP A CA 1
ATOM 1446 C C . ASP A 1 183 ? -25.910 -9.561 36.841 1.00 96.62 183 ASP A C 1
ATOM 1448 O O . ASP A 1 183 ? -26.697 -10.483 36.627 1.00 96.62 183 ASP A O 1
ATOM 1452 N N . PRO A 1 184 ? -26.352 -8.309 37.031 1.00 95.88 184 PRO A N 1
ATOM 1453 C CA . PRO A 1 184 ? -27.776 -7.983 37.073 1.00 95.88 184 PRO A CA 1
ATOM 1454 C C . PRO A 1 184 ? -28.509 -8.079 35.724 1.00 95.88 184 PRO A C 1
ATOM 1456 O O . PRO A 1 184 ? -29.739 -8.039 35.715 1.00 95.88 184 PRO A O 1
ATOM 1459 N N . TYR A 1 185 ? -27.789 -8.189 34.600 1.00 95.75 185 TYR A N 1
ATOM 1460 C CA . TYR A 1 185 ? -28.351 -8.110 33.240 1.00 95.75 185 TYR A CA 1
ATOM 1461 C C . TYR A 1 185 ? -27.892 -9.257 32.324 1.00 95.75 185 TYR A C 1
ATOM 1463 O O . TYR A 1 185 ? -27.803 -9.074 31.111 1.00 95.75 185 TYR A O 1
ATOM 1471 N N . ASP A 1 186 ? -27.588 -10.427 32.891 1.00 95.62 186 ASP A N 1
ATOM 1472 C CA . ASP A 1 186 ? -27.215 -11.650 32.161 1.00 95.62 186 ASP A CA 1
ATOM 1473 C C . ASP A 1 186 ? -25.995 -11.502 31.218 1.00 95.62 186 ASP A C 1
ATOM 1475 O O . ASP A 1 186 ? -25.855 -12.214 30.216 1.00 95.62 186 ASP A O 1
ATOM 1479 N N . GLY A 1 187 ? -25.061 -10.607 31.543 1.00 95.50 187 GLY A N 1
ATOM 1480 C CA . GLY A 1 187 ? -23.832 -10.384 30.788 1.00 95.50 187 GLY A CA 1
ATOM 1481 C C . GLY A 1 187 ? -22.926 -11.614 30.707 1.00 95.50 187 GLY A C 1
ATOM 1482 O O . GLY A 1 187 ? -22.296 -11.835 29.673 1.00 95.50 187 GLY A O 1
ATOM 1483 N N . VAL A 1 188 ? -22.884 -12.460 31.742 1.00 95.19 188 VAL A N 1
ATOM 1484 C CA . VAL A 1 188 ? -22.142 -13.736 31.725 1.00 95.19 188 VAL A CA 1
ATOM 1485 C C . VAL A 1 188 ? -22.724 -14.681 30.674 1.00 95.19 188 VAL A C 1
ATOM 1487 O O . VAL A 1 188 ? -21.974 -15.331 29.938 1.00 95.19 188 VAL A O 1
ATOM 1490 N N . LYS A 1 189 ? -24.056 -14.750 30.572 1.00 95.31 189 LYS A N 1
ATOM 1491 C CA . LYS A 1 189 ? -24.741 -15.563 29.562 1.00 95.31 189 LYS A CA 1
ATOM 1492 C C . LYS A 1 189 ? -24.451 -15.038 28.157 1.00 95.31 189 LYS A C 1
ATOM 1494 O O . LYS A 1 189 ? -24.069 -15.822 27.291 1.00 95.31 189 LYS A O 1
ATOM 1499 N N . ASP A 1 190 ? -24.568 -13.729 27.946 1.00 95.94 190 ASP A N 1
ATOM 1500 C CA . ASP A 1 190 ? -24.282 -13.113 26.646 1.00 95.94 190 ASP A CA 1
ATOM 1501 C C . ASP A 1 190 ? -22.807 -13.306 26.231 1.00 95.94 190 ASP A C 1
ATOM 1503 O O . ASP A 1 190 ? -22.529 -13.587 25.064 1.00 95.94 190 ASP A O 1
ATOM 1507 N N . ILE A 1 191 ? -21.857 -13.268 27.177 1.00 94.00 191 ILE A N 1
ATOM 1508 C CA . ILE A 1 191 ? -20.445 -13.608 26.922 1.00 94.00 191 ILE A CA 1
ATOM 1509 C C . ILE A 1 191 ? -20.299 -15.066 26.458 1.00 94.00 191 ILE A C 1
ATOM 1511 O O . ILE A 1 191 ? -19.617 -15.320 25.463 1.00 94.00 191 ILE A O 1
ATOM 1515 N N . LYS A 1 192 ? -20.951 -16.020 27.140 1.00 92.50 192 LYS A N 1
ATOM 1516 C CA . LYS A 1 192 ? -20.919 -17.454 26.785 1.00 92.50 192 LYS A CA 1
ATOM 1517 C C . LYS A 1 192 ? -21.517 -17.729 25.407 1.00 92.50 192 LYS A C 1
ATOM 1519 O O . LYS A 1 192 ? -20.981 -18.528 24.644 1.00 92.50 192 LYS A O 1
ATOM 1524 N N . GLU A 1 193 ? -22.619 -17.060 25.080 1.00 94.00 193 GLU A N 1
ATOM 1525 C CA . GLU A 1 193 ? -23.313 -17.206 23.796 1.00 94.00 193 GLU A CA 1
ATOM 1526 C C . GLU A 1 193 ? -22.706 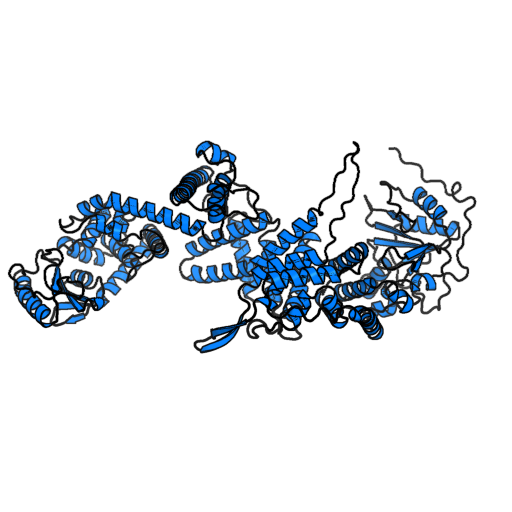-16.347 22.670 1.00 94.00 193 GLU A C 1
ATOM 1528 O O . GLU A 1 193 ? -23.178 -16.406 21.528 1.00 94.00 193 GLU A O 1
ATOM 1533 N N . ASN A 1 194 ? -21.666 -15.561 22.978 1.00 93.50 194 ASN A N 1
ATOM 1534 C CA . ASN A 1 194 ? -21.018 -14.596 22.089 1.00 93.50 194 ASN A CA 1
ATOM 1535 C C . ASN A 1 194 ? -22.022 -13.616 21.447 1.00 93.50 194 ASN A C 1
ATOM 1537 O O . ASN A 1 194 ? -22.060 -13.435 20.223 1.00 93.50 194 ASN A O 1
ATOM 1541 N N . VAL A 1 195 ? -22.865 -13.018 22.291 1.00 95.94 195 VAL A N 1
ATOM 1542 C CA . VAL A 1 195 ? -23.921 -12.065 21.933 1.00 95.94 195 VAL A CA 1
ATOM 1543 C C . VAL A 1 195 ? -23.562 -10.671 22.432 1.00 95.94 195 VAL A C 1
ATOM 1545 O O . VAL A 1 195 ? -23.156 -10.492 23.576 1.00 95.94 195 VAL A O 1
ATOM 1548 N N . ILE A 1 196 ? -23.750 -9.664 21.581 1.00 96.50 196 ILE A N 1
ATOM 1549 C CA . ILE A 1 196 ? -23.752 -8.260 21.990 1.00 96.50 196 ILE A CA 1
ATOM 1550 C C . ILE A 1 196 ? -25.196 -7.810 22.182 1.00 96.50 196 ILE A C 1
ATOM 1552 O O . ILE A 1 196 ? -25.978 -7.795 21.227 1.00 96.50 196 ILE A O 1
ATOM 1556 N N . ARG A 1 197 ? -25.521 -7.427 23.416 1.00 96.75 197 ARG A N 1
ATOM 1557 C CA . ARG A 1 197 ? -26.836 -6.943 23.834 1.00 96.75 197 ARG A CA 1
ATOM 1558 C C . ARG A 1 197 ? -26.680 -5.647 24.618 1.00 96.75 197 ARG A C 1
ATOM 1560 O O . ARG A 1 197 ? -25.747 -5.503 25.410 1.00 96.75 197 ARG A O 1
ATOM 1567 N N . ILE A 1 198 ? -27.584 -4.704 24.383 1.00 96.06 198 ILE A N 1
ATOM 1568 C CA . ILE A 1 198 ? -27.675 -3.480 25.185 1.00 96.06 198 ILE A CA 1
ATOM 1569 C C . ILE A 1 198 ? -28.193 -3.772 26.591 1.00 96.06 198 ILE A C 1
ATOM 1571 O O . ILE A 1 198 ? -29.081 -4.601 26.765 1.00 96.06 198 ILE A O 1
ATOM 1575 N N . THR A 1 199 ? -27.665 -3.072 27.591 1.00 94.88 199 THR A N 1
ATOM 1576 C CA . THR A 1 199 ? -28.100 -3.270 28.983 1.00 94.88 199 THR A CA 1
ATOM 1577 C C . THR A 1 199 ? -29.500 -2.720 29.232 1.00 94.88 199 THR A C 1
ATOM 1579 O O . THR A 1 199 ? -30.348 -3.390 29.810 1.00 94.88 199 THR A O 1
ATOM 1582 N N . ASP A 1 200 ? -29.744 -1.487 28.795 1.00 94.50 200 ASP A N 1
ATOM 1583 C CA . ASP A 1 200 ? -31.016 -0.798 28.978 1.00 94.50 200 ASP A CA 1
ATOM 1584 C C . ASP A 1 200 ? -31.266 0.124 27.783 1.00 94.50 200 ASP A C 1
ATOM 1586 O O . ASP A 1 200 ? -30.429 0.965 27.449 1.00 94.50 200 ASP A O 1
ATOM 1590 N N . ALA A 1 201 ? -32.410 -0.042 27.120 1.00 90.81 201 ALA A N 1
ATOM 1591 C CA . ALA A 1 201 ? -32.724 0.688 25.894 1.00 90.81 201 ALA A CA 1
ATOM 1592 C C . ALA A 1 201 ? -32.870 2.200 26.121 1.00 90.81 201 ALA A C 1
ATOM 1594 O O . ALA A 1 201 ? -32.429 2.990 25.287 1.00 90.81 201 ALA A O 1
ATOM 1595 N N . GLU A 1 202 ? -33.447 2.614 27.252 1.00 88.88 202 GLU A N 1
ATOM 1596 C CA . GLU A 1 202 ? -33.642 4.026 27.586 1.00 88.88 202 GLU A CA 1
ATOM 1597 C C . GLU A 1 202 ? -32.280 4.703 27.776 1.00 88.88 202 GLU A C 1
ATOM 1599 O O . GLU A 1 202 ? -31.973 5.679 27.087 1.00 88.88 202 GLU A O 1
ATOM 1604 N N . LYS A 1 203 ? -31.414 4.116 28.613 1.00 87.19 203 LYS A N 1
ATOM 1605 C CA . LYS A 1 203 ? -30.063 4.636 28.885 1.00 87.19 203 LYS A CA 1
ATOM 1606 C C . LYS A 1 203 ? -29.128 4.548 27.696 1.00 87.19 203 LYS A C 1
ATOM 1608 O O . LYS A 1 203 ? -28.295 5.429 27.505 1.00 87.19 203 LYS A O 1
ATOM 1613 N N . PHE A 1 204 ? -29.271 3.528 26.858 1.00 86.06 204 PHE A N 1
ATOM 1614 C CA . PHE A 1 204 ? -28.472 3.418 25.646 1.00 86.06 204 PHE A CA 1
ATOM 1615 C C . PHE A 1 204 ? -28.759 4.558 24.658 1.00 86.06 204 PHE A C 1
ATOM 1617 O O . PHE A 1 204 ? -27.826 5.101 24.067 1.00 86.06 204 PHE A O 1
ATOM 1624 N N . THR A 1 205 ? -30.025 4.971 24.521 1.00 84.19 205 THR A N 1
ATOM 1625 C CA . THR A 1 205 ? -30.416 6.038 23.581 1.00 84.19 205 THR A CA 1
ATOM 1626 C C . THR A 1 205 ? -29.957 7.442 23.981 1.00 84.19 205 THR A C 1
ATOM 1628 O O . THR A 1 205 ? -30.030 8.360 23.163 1.00 84.19 205 THR A O 1
ATOM 1631 N N . GLU A 1 206 ? -29.456 7.627 25.208 1.00 79.94 206 GLU A N 1
ATOM 1632 C CA . GLU A 1 206 ? -28.953 8.918 25.687 1.00 79.94 206 GLU A CA 1
ATOM 1633 C C . GLU A 1 206 ? -27.685 9.362 24.923 1.00 79.94 206 GLU A C 1
ATOM 1635 O O . GLU A 1 206 ? -27.522 10.561 24.686 1.00 79.94 206 GLU A O 1
ATOM 1640 N N . ASP A 1 207 ? -26.849 8.418 24.459 1.00 75.00 207 ASP A N 1
ATOM 1641 C CA . ASP A 1 207 ? -25.563 8.674 23.789 1.00 75.00 207 ASP A CA 1
ATOM 1642 C C . ASP A 1 207 ? -25.399 7.862 22.480 1.00 75.00 207 ASP A C 1
ATOM 1644 O O . ASP A 1 207 ? -25.019 6.686 22.512 1.00 75.00 207 ASP A O 1
ATOM 1648 N N . PRO A 1 208 ? -25.622 8.483 21.303 1.00 73.50 208 PRO A N 1
ATOM 1649 C CA . PRO A 1 208 ? -25.543 7.813 20.001 1.00 73.50 208 PRO A CA 1
ATOM 1650 C C . PRO A 1 208 ? -24.184 7.177 19.676 1.00 73.50 208 PRO A C 1
ATOM 1652 O O . PRO A 1 208 ? -24.122 6.233 18.887 1.00 73.50 208 PRO A O 1
ATOM 1655 N N . VAL A 1 209 ? -23.089 7.635 20.299 1.00 78.19 209 VAL A N 1
ATOM 1656 C CA . VAL A 1 209 ? -21.744 7.067 20.083 1.00 78.19 209 VAL A CA 1
ATOM 1657 C C . VAL A 1 209 ? -21.672 5.602 20.540 1.00 78.19 209 VAL A C 1
ATOM 1659 O O . VAL A 1 209 ? -20.871 4.827 20.010 1.00 78.19 209 VAL A O 1
ATOM 1662 N N . ARG A 1 210 ? -22.545 5.165 21.462 1.00 84.56 210 ARG A N 1
ATOM 1663 C CA . ARG A 1 210 ? -22.601 3.766 21.929 1.00 84.56 210 ARG A CA 1
ATOM 1664 C C . ARG A 1 210 ? -22.891 2.768 20.801 1.00 84.56 210 ARG A C 1
ATOM 1666 O O . ARG A 1 210 ? -22.443 1.624 20.877 1.00 84.56 210 ARG A O 1
ATOM 1673 N N . ILE A 1 211 ? -23.532 3.201 19.713 1.00 86.75 211 ILE A N 1
ATOM 1674 C CA . ILE A 1 211 ? -23.732 2.381 18.507 1.00 86.75 211 ILE A CA 1
ATOM 1675 C C . ILE A 1 211 ? -22.387 1.978 17.882 1.00 86.75 211 ILE A C 1
ATOM 1677 O O . ILE A 1 211 ? -22.189 0.826 17.491 1.00 86.75 211 ILE A O 1
ATOM 1681 N N . LEU A 1 212 ? -21.421 2.900 17.842 1.00 85.56 212 LEU A N 1
ATOM 1682 C CA . LEU A 1 212 ? -20.085 2.637 17.296 1.00 85.56 212 LEU A CA 1
ATOM 1683 C C . LEU A 1 212 ? -19.266 1.709 18.203 1.00 85.56 212 LEU A C 1
ATOM 1685 O O . LEU A 1 212 ? -18.404 0.970 17.726 1.00 85.56 212 LEU A O 1
ATOM 1689 N N . ARG A 1 213 ? -19.580 1.667 19.504 1.00 88.62 213 ARG A N 1
ATOM 1690 C CA . ARG A 1 213 ? -18.981 0.689 20.424 1.00 88.62 213 ARG A CA 1
ATOM 1691 C C . ARG A 1 213 ? -19.440 -0.732 20.094 1.00 88.62 213 ARG A C 1
ATOM 1693 O O . ARG A 1 213 ? -18.611 -1.640 20.108 1.00 88.62 213 ARG A O 1
ATOM 1700 N N . ILE A 1 214 ? -20.712 -0.934 19.731 1.00 93.00 214 ILE A N 1
ATOM 1701 C CA . ILE A 1 214 ? -21.204 -2.244 19.258 1.00 93.00 214 ILE A CA 1
ATOM 1702 C C . ILE A 1 214 ? -20.426 -2.674 18.014 1.00 93.00 214 ILE A C 1
ATOM 1704 O O . ILE A 1 214 ? -19.914 -3.790 17.970 1.00 93.00 214 ILE A O 1
ATOM 1708 N N . MET A 1 215 ? -20.255 -1.764 17.050 1.00 92.31 215 MET A N 1
ATOM 1709 C CA . MET A 1 215 ? -19.486 -2.001 15.826 1.00 92.31 215 MET A CA 1
ATOM 1710 C C . MET A 1 215 ? -18.071 -2.544 16.118 1.00 92.31 215 MET A C 1
ATOM 1712 O O . MET A 1 215 ? -17.680 -3.572 15.557 1.00 92.31 215 MET A O 1
ATOM 1716 N N . GLN A 1 216 ? -17.312 -1.917 17.032 1.00 91.44 216 GLN A N 1
ATOM 1717 C CA . GLN A 1 216 ? -15.967 -2.407 17.378 1.00 91.44 216 GLN A CA 1
ATOM 1718 C C . GLN A 1 216 ? -15.986 -3.715 18.179 1.00 91.44 216 GLN A C 1
ATOM 1720 O O . GLN A 1 216 ? -15.105 -4.552 17.981 1.00 91.44 216 GLN A O 1
ATOM 1725 N N . PHE A 1 217 ? -16.996 -3.955 19.022 1.00 92.06 217 PHE A N 1
ATOM 1726 C CA . PHE A 1 217 ? -17.119 -5.227 19.741 1.00 92.06 217 PHE A CA 1
ATOM 1727 C C . PHE A 1 217 ? -17.461 -6.401 18.821 1.00 92.06 217 PHE A C 1
ATOM 1729 O O . PHE A 1 217 ? -16.844 -7.461 18.945 1.00 92.06 217 PHE A O 1
ATOM 1736 N N . VAL A 1 218 ? -18.350 -6.197 17.845 1.00 94.94 218 VAL A N 1
ATOM 1737 C CA . VAL A 1 218 ? -18.633 -7.178 16.786 1.00 94.94 218 VAL A CA 1
ATOM 1738 C C . VAL A 1 218 ? -17.348 -7.514 16.027 1.00 94.94 218 VAL A C 1
ATOM 1740 O O . VAL A 1 218 ? -16.995 -8.686 15.899 1.00 94.94 218 VAL A O 1
ATOM 1743 N N . ALA A 1 219 ? -16.579 -6.499 15.619 1.00 94.38 219 ALA A N 1
ATOM 1744 C CA . ALA A 1 219 ? -15.295 -6.700 14.946 1.00 94.38 219 ALA A CA 1
ATOM 1745 C C . ALA A 1 219 ? -14.243 -7.412 15.822 1.00 94.38 219 ALA A C 1
ATOM 1747 O O . ALA A 1 219 ? -13.452 -8.228 15.335 1.00 94.38 219 ALA A O 1
ATOM 1748 N N . ARG A 1 220 ? -14.183 -7.093 17.120 1.00 93.31 220 ARG A N 1
ATOM 1749 C CA . ARG A 1 220 ? -13.180 -7.616 18.063 1.00 93.31 220 ARG A CA 1
ATOM 1750 C C . ARG A 1 220 ? -13.454 -9.061 18.474 1.00 93.31 220 ARG A C 1
ATOM 1752 O O . ARG A 1 220 ? -12.507 -9.845 18.581 1.00 93.31 220 ARG A O 1
ATOM 1759 N N . PHE A 1 221 ? -14.715 -9.403 18.723 1.00 91.12 221 PHE A N 1
ATOM 1760 C CA . PHE A 1 221 ? -15.111 -10.697 19.286 1.00 91.12 221 PHE A CA 1
ATOM 1761 C C . PHE A 1 221 ? -15.752 -11.643 18.268 1.00 91.12 221 PHE A C 1
ATOM 1763 O O . PHE A 1 221 ? -15.886 -12.831 18.550 1.00 91.12 221 PHE A O 1
ATOM 1770 N N . GLY A 1 222 ? -16.115 -11.154 17.077 1.00 90.12 222 GLY A N 1
ATOM 1771 C CA . GLY A 1 222 ? -16.889 -11.939 16.112 1.00 90.12 222 GLY A CA 1
ATOM 1772 C C . GLY A 1 222 ? -18.267 -12.324 16.656 1.00 90.12 222 GLY A C 1
ATOM 1773 O O . GLY A 1 222 ? -18.791 -13.378 16.310 1.00 90.12 222 GLY A O 1
ATOM 1774 N N . ALA A 1 223 ? -18.796 -11.510 17.569 1.00 91.00 223 ALA A N 1
ATOM 1775 C CA . ALA A 1 223 ? -20.055 -11.732 18.259 1.00 91.00 223 ALA A CA 1
ATOM 1776 C C . ALA A 1 223 ? -21.246 -11.387 17.361 1.00 91.00 223 ALA A C 1
ATOM 1778 O O . ALA A 1 223 ? -21.174 -10.469 16.539 1.00 91.00 223 ALA A O 1
ATOM 1779 N N . ARG A 1 224 ? -22.363 -12.094 17.550 1.00 94.75 224 ARG A N 1
ATOM 1780 C CA . ARG A 1 224 ? -23.639 -11.728 16.921 1.00 94.75 224 ARG A CA 1
ATOM 1781 C C . ARG A 1 224 ? -24.301 -10.616 17.727 1.00 94.75 224 ARG A C 1
ATOM 1783 O O . ARG A 1 224 ? -24.207 -10.601 18.950 1.00 94.75 224 ARG A O 1
ATOM 1790 N N . VAL A 1 225 ? -24.990 -9.703 17.056 1.00 96.38 225 VAL A N 1
ATOM 1791 C CA . VAL A 1 225 ? -25.799 -8.689 17.742 1.00 96.38 225 VAL A CA 1
ATOM 1792 C C . VAL A 1 225 ? -27.188 -9.260 17.976 1.00 96.38 225 VAL A C 1
ATOM 1794 O O . VAL A 1 225 ? -27.741 -9.942 17.111 1.00 96.38 225 VAL A O 1
ATOM 1797 N N . ASP A 1 226 ? -27.732 -9.029 19.164 1.00 96.69 226 ASP A N 1
ATOM 1798 C CA . ASP A 1 226 ? -29.110 -9.386 19.463 1.00 96.69 226 ASP A CA 1
ATOM 1799 C C . ASP A 1 226 ? -30.098 -8.655 18.516 1.00 96.69 226 ASP A C 1
ATOM 1801 O O . ASP A 1 226 ? -29.911 -7.463 18.258 1.00 96.69 226 ASP A O 1
ATOM 1805 N N . PRO A 1 227 ? -31.147 -9.319 17.987 1.00 95.69 227 PRO A N 1
ATOM 1806 C CA . PRO A 1 227 ? -32.054 -8.699 17.018 1.00 95.69 227 PRO A CA 1
ATOM 1807 C C . PRO A 1 227 ? -32.760 -7.433 17.518 1.00 95.69 227 PRO A C 1
ATOM 1809 O O . PRO A 1 227 ? -32.925 -6.493 16.741 1.00 95.69 227 PRO A O 1
ATOM 1812 N N . GLU A 1 228 ? -33.150 -7.375 18.796 1.00 95.44 228 GLU A N 1
ATOM 1813 C CA . GLU A 1 228 ? -33.791 -6.184 19.373 1.00 95.44 228 GLU A CA 1
ATOM 1814 C C . GLU A 1 228 ? -32.782 -5.040 19.517 1.00 95.44 228 GLU A C 1
ATOM 1816 O O . GLU A 1 228 ? -33.100 -3.880 19.252 1.00 95.44 228 GLU A O 1
ATOM 1821 N N . THR A 1 229 ? -31.534 -5.378 19.855 1.00 95.12 229 THR A N 1
ATOM 1822 C CA . THR A 1 229 ? -30.419 -4.421 19.872 1.00 95.12 229 THR A CA 1
ATOM 1823 C C . THR A 1 229 ? -30.144 -3.840 18.480 1.00 95.12 229 THR A C 1
ATOM 1825 O O . THR A 1 229 ? -29.987 -2.624 18.345 1.00 95.12 229 THR A O 1
ATOM 1828 N N . GLU A 1 230 ? -30.094 -4.677 17.437 1.00 94.56 230 GLU A N 1
ATOM 1829 C CA . GLU A 1 230 ? -29.869 -4.226 16.054 1.00 94.56 230 GLU A CA 1
ATOM 1830 C C . GLU A 1 230 ? -31.007 -3.313 15.569 1.00 94.56 230 GLU A C 1
ATOM 1832 O O . GLU A 1 230 ? -30.746 -2.262 14.979 1.00 94.56 230 GLU A O 1
ATOM 1837 N N . GLU A 1 231 ? -32.258 -3.676 15.865 1.00 93.19 231 GLU A N 1
ATOM 1838 C CA . GLU A 1 231 ? -33.433 -2.874 15.518 1.00 93.19 231 GLU A CA 1
ATOM 1839 C C . GLU A 1 231 ? -33.434 -1.514 16.230 1.00 93.19 231 GLU A C 1
ATOM 1841 O O . GLU A 1 231 ? -33.652 -0.487 15.583 1.00 93.19 231 GLU A O 1
ATOM 1846 N N . LEU A 1 232 ? -33.107 -1.465 17.527 1.00 91.19 232 LEU A N 1
ATOM 1847 C CA . LEU A 1 232 ? -32.980 -0.195 18.246 1.00 91.19 232 LEU A CA 1
ATOM 1848 C C . LEU A 1 232 ? -31.884 0.691 17.637 1.00 91.19 232 LEU A C 1
ATOM 1850 O O . LEU A 1 232 ? -32.102 1.887 17.440 1.00 91.19 232 LEU A O 1
ATOM 1854 N N . CYS A 1 233 ? -30.724 0.114 17.301 1.00 90.38 233 CYS A N 1
ATOM 1855 C CA . CYS A 1 233 ? -29.637 0.852 16.652 1.00 90.38 233 CYS A CA 1
ATOM 1856 C C . CYS A 1 233 ? -30.082 1.443 15.308 1.00 90.38 233 CYS A C 1
ATOM 1858 O O . CYS A 1 233 ? -29.787 2.606 15.026 1.00 90.38 233 CYS A O 1
ATOM 1860 N N . ARG A 1 234 ? -30.831 0.676 14.504 1.00 87.69 234 ARG A N 1
ATOM 1861 C CA . ARG A 1 234 ? -31.398 1.159 13.238 1.00 87.69 234 ARG A CA 1
ATOM 1862 C C . ARG A 1 234 ? -32.366 2.319 13.471 1.00 87.69 234 ARG A C 1
ATOM 1864 O O . ARG A 1 234 ? -32.221 3.363 12.846 1.00 87.69 234 ARG A O 1
ATOM 1871 N N . GLN A 1 235 ? -33.274 2.200 14.441 1.00 86.12 235 GLN A N 1
ATOM 1872 C CA . GLN A 1 235 ? -34.222 3.268 14.787 1.00 86.12 235 GLN A CA 1
ATOM 1873 C C . GLN A 1 235 ? -33.534 4.545 15.285 1.00 86.12 235 GLN A C 1
ATOM 1875 O O . GLN A 1 235 ? -33.996 5.650 14.990 1.00 86.12 235 GLN A O 1
ATOM 1880 N N . MET A 1 236 ? -32.439 4.416 16.041 1.00 80.88 236 MET A N 1
ATOM 1881 C CA . MET A 1 236 ? -31.626 5.559 16.466 1.00 80.88 236 MET A CA 1
ATOM 1882 C C . MET A 1 236 ? -30.990 6.278 15.271 1.00 80.88 236 MET A C 1
ATOM 1884 O O . MET A 1 236 ? -30.902 7.504 15.286 1.00 80.88 236 MET A O 1
ATOM 1888 N N . MET A 1 237 ? -30.585 5.544 14.230 1.00 75.94 237 MET A N 1
ATOM 1889 C CA . MET A 1 237 ? -30.057 6.144 13.003 1.00 75.94 237 MET A CA 1
ATOM 1890 C C . MET A 1 237 ? -31.166 6.751 12.137 1.00 75.94 237 MET A C 1
ATOM 1892 O O . MET A 1 237 ? -31.031 7.903 11.726 1.00 75.94 237 MET A O 1
ATOM 1896 N N . ASP A 1 238 ? -32.288 6.055 11.938 1.00 67.56 238 ASP A N 1
ATOM 1897 C CA . ASP A 1 238 ? -33.410 6.510 11.102 1.00 67.56 238 ASP A CA 1
ATOM 1898 C C . ASP A 1 238 ? -34.080 7.792 11.625 1.00 67.56 238 ASP A C 1
ATOM 1900 O O . ASP A 1 238 ? -34.431 8.676 10.838 1.00 67.56 238 ASP A O 1
ATOM 1904 N N . LYS A 1 239 ? -34.208 7.951 12.953 1.00 52.03 239 LYS A N 1
ATOM 1905 C CA . LYS A 1 239 ? -34.775 9.167 13.579 1.00 52.03 239 LYS A CA 1
ATOM 1906 C C . LYS A 1 239 ? -34.010 10.448 13.231 1.00 52.03 239 LYS A C 1
ATOM 1908 O O . LYS A 1 239 ? -34.590 11.529 13.264 1.00 52.03 239 LYS A O 1
ATOM 1913 N N . GLU A 1 240 ? -32.737 10.333 12.875 1.00 51.25 240 GLU A N 1
ATOM 1914 C CA . GLU A 1 240 ? -31.871 11.458 12.518 1.00 51.25 240 GLU A CA 1
ATOM 1915 C C . GLU A 1 240 ? -31.636 11.568 10.989 1.00 51.25 240 GLU A C 1
ATOM 1917 O O . GLU A 1 240 ? -31.197 12.610 10.498 1.00 51.25 240 GLU A O 1
ATOM 1922 N N . VAL A 1 241 ? -31.993 10.540 10.201 1.00 44.94 241 VAL A N 1
ATOM 1923 C CA . VAL A 1 241 ? -31.882 10.509 8.723 1.00 44.94 241 VAL A CA 1
ATOM 1924 C C . VAL A 1 241 ? -32.866 11.465 8.028 1.00 44.94 241 VAL A C 1
ATOM 1926 O O . VAL A 1 241 ? -32.568 11.957 6.934 1.00 44.94 241 VAL A O 1
ATOM 1929 N N . MET A 1 242 ? -33.978 11.838 8.679 1.00 34.72 242 MET A N 1
ATOM 1930 C CA . MET A 1 242 ? -34.969 12.789 8.137 1.00 34.72 242 MET A CA 1
ATOM 1931 C C . MET A 1 242 ? -34.403 14.178 7.769 1.00 34.72 242 MET A C 1
ATOM 1933 O O . MET A 1 242 ? -35.041 14.920 7.022 1.00 34.72 242 MET A O 1
ATOM 1937 N N . ILE A 1 243 ? -33.198 14.535 8.228 1.00 39.47 243 ILE A N 1
ATOM 1938 C CA . ILE A 1 243 ? -32.536 15.810 7.901 1.00 39.47 243 ILE A CA 1
ATOM 1939 C C . ILE A 1 243 ? -31.846 15.776 6.514 1.00 39.47 243 ILE A C 1
ATOM 1941 O O . ILE A 1 243 ? -31.610 16.829 5.916 1.00 39.47 243 ILE A O 1
ATOM 1945 N N . ARG A 1 244 ? -31.563 14.597 5.930 1.00 41.28 244 ARG A N 1
ATOM 1946 C CA . ARG A 1 244 ? -30.641 14.466 4.775 1.00 41.28 244 ARG A CA 1
ATOM 1947 C C . ARG A 1 244 ? -31.241 14.029 3.440 1.00 41.28 244 ARG A C 1
ATOM 1949 O O . ARG A 1 244 ? -30.552 14.156 2.426 1.00 41.28 244 ARG A O 1
ATOM 1956 N N . GLU A 1 245 ? -32.508 13.614 3.370 1.00 37.94 245 GLU A N 1
ATOM 1957 C CA . GLU A 1 245 ? -33.153 13.283 2.079 1.00 37.94 245 GLU A CA 1
ATOM 1958 C C . GLU A 1 245 ? -33.149 14.457 1.075 1.00 37.94 245 GLU A C 1
ATOM 1960 O O . GLU A 1 245 ? -33.220 14.242 -0.134 1.00 37.94 245 GLU A O 1
ATOM 1965 N N . ARG A 1 246 ? -32.958 15.703 1.536 1.00 38.44 246 ARG A N 1
ATOM 1966 C CA . ARG A 1 246 ? -32.759 16.875 0.665 1.00 38.44 246 ARG A CA 1
ATOM 1967 C C . ARG A 1 246 ? -31.417 16.911 -0.086 1.00 38.44 246 ARG A C 1
ATOM 1969 O O . ARG A 1 246 ? -31.360 17.566 -1.123 1.00 38.44 246 ARG A O 1
ATOM 1976 N N . ASN A 1 247 ? -30.377 16.209 0.377 1.00 39.06 247 ASN A N 1
ATOM 1977 C CA . ASN A 1 247 ? -29.012 16.310 -0.171 1.00 39.06 247 ASN A CA 1
ATOM 1978 C C . ASN A 1 247 ? -28.611 15.138 -1.089 1.00 39.06 247 ASN A C 1
ATOM 1980 O O . ASN A 1 247 ? -27.626 15.247 -1.812 1.00 39.06 247 ASN A O 1
ATOM 1984 N N . ARG A 1 248 ? -29.402 14.054 -1.138 1.00 36.47 248 ARG A N 1
ATOM 1985 C CA . ARG A 1 248 ? -29.148 12.845 -1.959 1.00 36.47 248 ARG A CA 1
ATOM 1986 C C . ARG A 1 248 ? -29.168 13.054 -3.480 1.00 36.47 248 ARG A C 1
ATOM 1988 O O . ARG A 1 248 ? -28.893 12.119 -4.219 1.00 36.47 248 ARG A O 1
ATOM 1995 N N . LYS A 1 249 ? -29.514 14.247 -3.976 1.00 36.50 249 LYS A N 1
ATOM 1996 C CA . LYS A 1 249 ? -29.529 14.539 -5.422 1.00 36.50 249 LYS A CA 1
ATOM 1997 C C . LYS A 1 249 ? -28.159 14.878 -6.012 1.00 36.50 249 LYS A C 1
ATOM 1999 O O . LYS A 1 249 ? -28.068 15.050 -7.222 1.00 36.50 249 LYS A O 1
ATOM 2004 N N . ILE A 1 250 ? -27.121 14.989 -5.190 1.00 39.19 250 ILE A N 1
ATOM 2005 C CA . ILE A 1 250 ? -25.773 15.332 -5.636 1.00 39.19 250 ILE A CA 1
ATOM 2006 C C . ILE A 1 250 ? -24.907 14.104 -5.393 1.00 39.19 250 ILE A C 1
ATOM 2008 O O . ILE A 1 250 ? -24.559 13.852 -4.252 1.00 39.19 250 ILE A O 1
ATOM 2012 N N . VAL A 1 251 ? -24.674 13.322 -6.445 1.00 40.66 251 VAL A N 1
ATOM 2013 C CA . VAL A 1 251 ? -23.493 12.487 -6.758 1.00 40.66 251 VAL A CA 1
ATOM 2014 C C . VAL A 1 251 ? -23.994 11.401 -7.713 1.00 40.66 251 VAL A C 1
ATOM 2016 O O . VAL A 1 251 ? -24.314 10.294 -7.308 1.00 40.66 251 VAL A O 1
ATOM 2019 N N . ILE A 1 252 ? -24.127 11.762 -8.992 1.00 34.06 252 ILE A N 1
ATOM 2020 C CA . ILE A 1 252 ? -24.025 10.829 -10.122 1.00 34.06 252 ILE A CA 1
ATOM 2021 C C . ILE A 1 252 ? -23.348 11.610 -11.261 1.00 34.06 252 ILE A C 1
ATOM 2023 O O . ILE A 1 252 ? -23.944 12.541 -11.799 1.00 34.06 252 ILE A O 1
ATOM 2027 N N . GLY A 1 253 ? -22.112 11.237 -11.613 1.00 42.41 253 GLY A N 1
ATOM 2028 C CA . GLY A 1 253 ? -21.463 11.617 -12.879 1.00 42.41 253 GLY A CA 1
ATOM 2029 C C . GLY A 1 253 ? -20.847 13.020 -12.989 1.00 42.41 253 GLY A C 1
ATOM 2030 O O . GLY A 1 253 ? -20.754 13.527 -14.105 1.00 42.41 253 GLY A O 1
ATOM 2031 N N . GLY A 1 254 ? -20.454 13.648 -11.876 1.00 41.19 254 GLY A N 1
ATOM 2032 C CA . GLY A 1 254 ? -19.895 15.006 -11.875 1.00 41.19 254 GLY A CA 1
ATOM 2033 C C . GLY A 1 254 ? -18.367 15.096 -11.994 1.00 41.19 254 GLY A C 1
ATOM 2034 O O . GLY A 1 254 ? -17.658 14.123 -11.738 1.00 41.19 254 GLY A O 1
ATOM 2035 N N . THR A 1 255 ? -17.849 16.271 -12.367 1.00 46.41 255 THR A N 1
ATOM 2036 C CA . THR A 1 255 ? -16.401 16.550 -12.448 1.00 46.41 255 THR A CA 1
ATOM 2037 C C . THR A 1 255 ? -15.723 16.478 -11.071 1.00 46.41 255 THR A C 1
ATOM 2039 O O . THR A 1 255 ? -16.380 16.438 -10.025 1.00 46.41 255 THR A O 1
ATOM 2042 N N . LYS A 1 256 ? -14.382 16.494 -11.046 1.00 48.16 256 LYS A N 1
ATOM 2043 C CA . LYS A 1 256 ? -13.595 16.556 -9.804 1.00 48.16 256 LYS A CA 1
ATOM 2044 C C . LYS A 1 256 ? -14.035 17.717 -8.901 1.00 48.16 256 LYS A C 1
ATOM 2046 O O . LYS A 1 256 ? -14.176 17.517 -7.700 1.00 48.16 256 LYS A O 1
ATOM 2051 N N . GLU A 1 257 ? -14.345 18.889 -9.463 1.00 47.91 257 GLU A N 1
ATOM 2052 C CA . GLU A 1 257 ? -14.825 20.033 -8.675 1.00 47.91 257 GLU A CA 1
ATOM 2053 C C . GLU A 1 257 ? -16.229 19.818 -8.083 1.00 47.91 257 GLU A C 1
ATOM 2055 O O . GLU A 1 257 ? -16.514 20.281 -6.978 1.00 47.91 257 GLU A O 1
ATOM 2060 N N . GLU A 1 258 ? -17.120 19.116 -8.788 1.00 47.34 258 GLU A N 1
ATOM 2061 C CA . GLU A 1 258 ? -18.472 18.805 -8.298 1.00 47.34 258 GLU A CA 1
ATOM 2062 C C . GLU A 1 258 ? -18.433 17.763 -7.178 1.00 47.34 258 GLU A C 1
ATOM 2064 O O . GLU A 1 258 ? -19.186 17.855 -6.208 1.00 47.34 258 GLU A O 1
ATOM 2069 N N . THR A 1 259 ? -17.497 16.824 -7.288 1.00 48.81 259 THR A N 1
ATOM 2070 C CA . THR A 1 259 ? -17.184 15.817 -6.275 1.00 48.81 259 THR A CA 1
ATOM 2071 C C . THR A 1 259 ? -16.569 16.471 -5.030 1.00 48.81 259 THR A C 1
ATOM 2073 O O . THR A 1 259 ? -17.062 16.274 -3.920 1.00 48.81 259 THR A O 1
ATOM 2076 N N . GLU A 1 260 ? -15.582 17.358 -5.200 1.00 51.69 260 GLU A N 1
ATOM 2077 C CA . GLU A 1 260 ? -15.006 18.182 -4.124 1.00 51.69 260 GLU A CA 1
ATOM 2078 C C . GLU A 1 260 ? -16.064 19.063 -3.429 1.00 51.69 260 GLU A C 1
ATOM 2080 O O . GLU A 1 260 ? -16.082 19.174 -2.200 1.00 51.69 260 GLU A O 1
ATOM 2085 N N . LEU A 1 261 ? -16.992 19.658 -4.187 1.00 46.28 261 LEU A N 1
ATOM 2086 C CA . LEU A 1 261 ? -18.081 20.476 -3.646 1.00 46.28 261 LEU A CA 1
ATOM 2087 C C . LEU A 1 261 ? -19.120 19.632 -2.893 1.00 46.28 261 LEU A C 1
ATOM 2089 O O . LEU A 1 261 ? -19.550 20.024 -1.806 1.00 46.28 261 LEU A O 1
ATOM 2093 N N . ALA A 1 262 ? -19.507 18.474 -3.434 1.00 49.03 262 ALA A N 1
ATOM 2094 C CA . ALA A 1 262 ? -20.396 17.526 -2.766 1.00 49.03 262 ALA A CA 1
ATOM 2095 C C . ALA A 1 262 ? -19.780 17.026 -1.452 1.00 49.03 262 ALA A C 1
ATOM 2097 O O . ALA A 1 262 ? -20.455 17.012 -0.421 1.00 49.03 262 ALA A O 1
ATOM 2098 N N . PHE A 1 263 ? -18.480 16.725 -1.446 1.00 50.38 263 PHE A N 1
ATOM 2099 C CA . PHE A 1 263 ? -17.750 16.326 -0.244 1.00 50.38 263 PHE A CA 1
ATOM 2100 C C . PHE A 1 263 ? -17.589 17.463 0.765 1.00 50.38 263 PHE A C 1
ATOM 2102 O O . PHE A 1 263 ? -17.785 17.238 1.958 1.00 50.38 263 PHE A O 1
ATOM 2109 N N . ALA A 1 264 ? -17.363 18.704 0.325 1.00 48.22 264 ALA A N 1
ATOM 2110 C CA . ALA A 1 264 ? -17.391 19.869 1.210 1.00 48.22 264 ALA A CA 1
ATOM 2111 C C . ALA A 1 264 ? -18.787 20.112 1.826 1.00 48.22 264 ALA A C 1
ATOM 2113 O O . ALA A 1 264 ? -18.892 20.628 2.941 1.00 48.22 264 ALA A O 1
ATOM 2114 N N . LEU A 1 265 ? -19.865 19.736 1.127 1.00 43.03 265 LEU A N 1
ATOM 2115 C CA . LEU A 1 265 ? -21.249 19.822 1.609 1.00 43.03 265 LEU A CA 1
ATOM 2116 C C . LEU A 1 265 ? -21.620 18.659 2.549 1.00 43.03 265 LEU A C 1
ATOM 2118 O O . LEU A 1 265 ? -22.291 18.890 3.558 1.00 43.03 265 LEU A O 1
ATOM 2122 N N . ILE A 1 266 ? -21.140 17.437 2.293 1.00 47.56 266 ILE A N 1
ATOM 2123 C CA . ILE A 1 266 ? -21.240 16.286 3.213 1.00 47.56 266 ILE A CA 1
ATOM 2124 C C . ILE A 1 266 ? -20.448 16.578 4.490 1.00 47.56 266 ILE A C 1
ATOM 2126 O O . ILE A 1 266 ? -20.996 16.499 5.585 1.00 47.56 266 ILE A O 1
ATOM 2130 N N . GLY A 1 267 ? -19.207 17.048 4.359 1.00 42.28 267 GLY A N 1
ATOM 2131 C CA . GLY A 1 267 ? -18.364 17.480 5.474 1.00 42.28 267 GLY A CA 1
ATOM 2132 C C . GLY A 1 267 ? -18.906 18.692 6.241 1.00 42.28 267 GLY A C 1
ATOM 2133 O O . GLY A 1 267 ? -18.475 18.918 7.365 1.00 42.28 267 GLY A O 1
ATOM 2134 N N . LYS A 1 268 ? -19.858 19.453 5.673 1.00 40.09 268 LYS A N 1
ATOM 2135 C CA . LYS A 1 268 ? -20.636 20.507 6.360 1.00 40.09 268 LYS A CA 1
ATOM 2136 C C . LYS A 1 268 ? -21.967 20.023 6.946 1.00 40.09 268 LYS A C 1
ATOM 2138 O O . LYS A 1 268 ? -22.480 20.677 7.839 1.00 40.09 268 LYS A O 1
ATOM 2143 N N . SER A 1 269 ? -22.534 18.913 6.471 1.00 38.19 269 SER A N 1
ATOM 2144 C CA . SER A 1 269 ? -23.799 18.335 6.972 1.00 38.19 269 SER A CA 1
ATOM 2145 C C . SER A 1 269 ? -23.595 17.144 7.920 1.00 38.19 269 SER A C 1
ATOM 2147 O O . SER A 1 269 ? -24.520 16.739 8.623 1.00 38.19 269 SER A O 1
ATOM 2149 N N . ALA A 1 270 ? -22.371 16.617 8.009 1.00 41.19 270 ALA A N 1
ATOM 2150 C CA . ALA A 1 270 ? -21.854 15.883 9.166 1.00 41.19 270 ALA A CA 1
ATOM 2151 C C . ALA A 1 270 ? -21.746 16.776 10.421 1.00 41.19 270 ALA A C 1
ATOM 2153 O O . ALA A 1 270 ? -21.735 16.267 11.538 1.00 41.19 270 ALA A O 1
ATOM 2154 N N . VAL A 1 271 ? -21.770 18.101 10.237 1.00 39.44 271 VAL A N 1
ATOM 2155 C CA . VAL A 1 271 ? -21.684 19.139 11.278 1.00 39.44 271 VAL A CA 1
ATOM 2156 C C . VAL A 1 271 ? -23.063 19.454 11.872 1.00 39.44 271 VAL A C 1
ATOM 2158 O O . VAL A 1 271 ? -23.553 20.576 11.816 1.00 39.44 271 VAL A O 1
ATOM 2161 N N . GLU A 1 272 ? -23.705 18.440 12.439 1.00 43.53 272 GLU A N 1
ATOM 2162 C CA . GLU A 1 272 ? -24.573 18.635 13.615 1.00 43.53 272 GLU A CA 1
ATOM 2163 C C . GLU A 1 272 ? -24.044 17.862 14.833 1.00 43.53 272 GLU A C 1
ATOM 2165 O O . GLU A 1 272 ? -24.596 17.970 15.925 1.00 43.53 272 GLU A O 1
ATOM 2170 N N . LEU A 1 273 ? -22.949 17.111 14.669 1.00 49.19 273 LEU A N 1
ATOM 2171 C CA . LEU A 1 273 ? -22.142 16.646 15.785 1.00 49.19 273 LEU A CA 1
ATOM 2172 C C . LEU A 1 273 ? -21.179 17.768 16.168 1.00 49.19 273 LEU A C 1
ATOM 2174 O O . LEU A 1 273 ? -20.516 18.339 15.300 1.00 49.19 273 LEU A O 1
ATOM 2178 N N . ASP A 1 274 ? -21.101 18.092 17.455 1.00 52.16 274 ASP A N 1
ATOM 2179 C CA . ASP A 1 274 ? -20.000 18.915 17.939 1.00 52.16 274 ASP A CA 1
ATOM 2180 C C . ASP A 1 274 ? -18.652 18.208 17.723 1.00 52.16 274 ASP A C 1
ATOM 2182 O O . ASP A 1 274 ? -18.544 17.001 17.473 1.00 52.16 274 ASP A O 1
ATOM 2186 N N . ASP A 1 275 ? -17.595 19.003 17.783 1.00 54.84 275 ASP A N 1
ATOM 2187 C CA . ASP A 1 275 ? -16.226 18.555 17.564 1.00 54.84 275 ASP A CA 1
ATOM 2188 C C . ASP A 1 275 ? -15.801 17.432 18.545 1.00 54.84 275 ASP A C 1
ATOM 2190 O O . ASP A 1 275 ? -15.039 16.536 18.181 1.00 54.84 275 ASP A O 1
ATOM 2194 N N . GLU A 1 276 ? -16.324 17.417 19.776 1.00 55.69 276 GLU A N 1
ATOM 2195 C CA . GLU A 1 276 ? -16.039 16.370 20.766 1.00 55.69 276 GLU A CA 1
ATOM 2196 C C . GLU A 1 276 ? -16.720 15.042 20.393 1.00 55.69 276 GLU A C 1
ATOM 2198 O O . GLU A 1 276 ? -16.101 13.979 20.480 1.00 55.69 276 GLU A O 1
ATOM 2203 N N . SER A 1 277 ? -17.946 15.083 19.871 1.00 64.00 277 SER A N 1
ATOM 2204 C CA . SER A 1 277 ? -18.628 13.917 19.301 1.00 64.00 277 SER A CA 1
ATOM 2205 C C . SER A 1 277 ? -17.896 13.377 18.071 1.00 64.00 277 SER A C 1
ATOM 2207 O O . SER A 1 277 ? -17.762 12.162 17.932 1.00 64.00 277 SER A O 1
ATOM 2209 N N . THR A 1 278 ? -17.349 14.251 17.222 1.00 65.50 278 THR A N 1
ATOM 2210 C CA . THR A 1 278 ? -16.527 13.850 16.062 1.00 65.50 278 THR A CA 1
ATOM 2211 C C . THR A 1 278 ? -15.271 13.090 16.501 1.00 65.50 278 THR A C 1
ATOM 2213 O O . THR A 1 278 ? -14.975 12.021 15.964 1.00 65.50 278 THR A O 1
ATOM 2216 N N . ASN A 1 279 ? -14.585 13.567 17.544 1.00 69.19 279 ASN A N 1
ATOM 2217 C CA . ASN A 1 279 ? -13.421 12.875 18.109 1.00 69.19 279 ASN A CA 1
ATOM 2218 C C . ASN A 1 279 ? -13.789 11.501 18.683 1.00 69.19 279 ASN A C 1
ATOM 2220 O O . ASN A 1 279 ? -13.083 10.519 18.458 1.00 69.19 279 ASN A O 1
ATOM 2224 N N . ARG A 1 280 ? -14.933 11.397 19.370 1.00 75.12 280 ARG A N 1
ATOM 2225 C CA . ARG A 1 280 ? -15.411 10.116 19.912 1.00 75.12 280 ARG A CA 1
ATOM 2226 C C . ARG A 1 280 ? -15.766 9.120 18.801 1.00 75.12 280 ARG A C 1
ATOM 2228 O O . ARG A 1 280 ? -15.456 7.938 18.929 1.00 75.12 280 ARG A O 1
ATOM 2235 N N . VAL A 1 281 ? -16.369 9.584 17.704 1.00 77.12 281 VAL A N 1
ATOM 2236 C CA . VAL A 1 281 ? -16.640 8.760 16.510 1.00 77.12 281 VAL A CA 1
ATOM 2237 C C . VAL A 1 281 ? -15.334 8.237 15.906 1.00 77.12 281 VAL A C 1
ATOM 2239 O O . VAL A 1 281 ? -15.218 7.035 15.648 1.00 77.12 281 VAL A O 1
ATOM 2242 N N . TYR A 1 282 ? -14.339 9.113 15.736 1.00 78.81 282 TYR A N 1
ATOM 2243 C CA . TYR A 1 282 ? -13.006 8.748 15.247 1.00 78.81 282 TYR A CA 1
ATOM 2244 C C . TYR A 1 282 ? -12.347 7.679 16.115 1.00 78.81 282 TYR A C 1
ATOM 2246 O O . TYR A 1 282 ? -11.853 6.677 15.595 1.00 78.81 282 TYR A O 1
ATOM 2254 N N . ASP A 1 283 ? -12.376 7.856 17.434 1.00 81.50 283 ASP A N 1
ATOM 2255 C CA . ASP A 1 283 ? -11.753 6.927 18.372 1.00 81.50 283 ASP A CA 1
ATOM 2256 C C . ASP A 1 283 ? -12.403 5.542 18.334 1.00 81.50 283 ASP A C 1
ATOM 2258 O O . ASP A 1 283 ? -11.698 4.528 18.372 1.00 81.50 283 ASP A O 1
ATOM 2262 N N . GLU A 1 284 ? -13.731 5.462 18.220 1.00 86.44 284 GLU A N 1
ATOM 2263 C CA . GLU A 1 284 ? -14.421 4.175 18.080 1.00 86.44 284 GLU A CA 1
ATOM 2264 C C . GLU A 1 284 ? -14.126 3.504 16.729 1.00 86.44 284 GLU A C 1
ATOM 2266 O O . GLU A 1 284 ? -13.889 2.292 16.680 1.00 86.44 284 GLU A O 1
ATOM 2271 N N . PHE A 1 285 ? -14.033 4.275 15.641 1.00 87.12 285 PHE A N 1
ATOM 2272 C CA . PHE A 1 285 ? -13.633 3.743 14.335 1.00 87.12 285 PHE A CA 1
ATOM 2273 C C . PHE A 1 285 ? -12.172 3.260 14.333 1.00 87.12 285 PHE A C 1
ATOM 2275 O O . PHE A 1 285 ? -11.870 2.160 13.866 1.00 87.12 285 PHE A O 1
ATOM 2282 N N . LYS A 1 286 ? -11.257 4.015 14.953 1.00 88.56 286 LYS A N 1
ATOM 2283 C CA . LYS A 1 286 ? -9.865 3.586 15.165 1.00 88.56 286 LYS A CA 1
ATOM 2284 C C . LYS A 1 286 ? -9.785 2.300 15.973 1.00 88.56 286 LYS A C 1
ATOM 2286 O O . LYS A 1 286 ? -9.023 1.406 15.607 1.00 88.56 286 LYS A O 1
ATOM 2291 N N . LYS A 1 287 ? -10.575 2.162 17.045 1.00 91.38 287 LYS A N 1
ATOM 2292 C CA . LYS A 1 287 ? -10.632 0.920 17.835 1.00 91.38 287 LYS A CA 1
ATOM 2293 C C . LYS A 1 287 ? -11.106 -0.263 16.997 1.00 91.38 287 LYS A C 1
ATOM 2295 O O . LYS A 1 287 ? -10.555 -1.349 17.174 1.00 91.38 287 LYS A O 1
ATOM 2300 N N . LEU A 1 288 ? -12.051 -0.076 16.072 1.00 94.19 288 LEU A N 1
ATOM 2301 C CA . LEU A 1 288 ? -12.444 -1.134 15.135 1.00 94.19 288 LEU A CA 1
ATOM 2302 C C . LEU A 1 288 ? -11.245 -1.626 14.307 1.00 94.19 288 LEU A C 1
ATOM 2304 O O . LEU A 1 288 ? -11.017 -2.835 14.240 1.00 94.19 288 LEU A O 1
ATOM 2308 N N . LEU A 1 289 ? -10.435 -0.722 13.751 1.00 94.75 289 LEU A N 1
ATOM 2309 C CA . LEU A 1 289 ? -9.281 -1.094 12.916 1.00 94.75 289 LEU A CA 1
ATOM 2310 C C . LEU A 1 289 ? -8.119 -1.686 13.738 1.00 94.75 289 LEU A C 1
ATOM 2312 O O . LEU A 1 289 ? -7.496 -2.679 13.343 1.00 94.75 289 LEU A O 1
ATOM 2316 N N . LEU A 1 290 ? -7.853 -1.118 14.916 1.00 94.31 290 LEU A N 1
ATOM 2317 C CA . LEU A 1 290 ? -6.744 -1.514 15.790 1.00 94.31 290 LEU A CA 1
ATOM 2318 C C . LEU A 1 290 ? -7.026 -2.792 16.588 1.00 94.31 290 LEU A C 1
ATOM 2320 O O . LEU A 1 290 ? -6.149 -3.641 16.736 1.00 94.31 290 LEU A O 1
ATOM 2324 N N . LYS A 1 291 ? -8.247 -2.949 17.111 1.00 93.25 291 LYS A N 1
ATOM 2325 C CA . LYS A 1 291 ? -8.611 -4.051 18.021 1.00 93.25 291 LYS A CA 1
ATOM 2326 C C . LYS A 1 291 ? -9.431 -5.148 17.341 1.00 93.25 291 LYS A C 1
ATOM 2328 O O . LYS A 1 291 ? -9.511 -6.251 17.882 1.00 93.25 291 LYS A O 1
ATOM 2333 N N . GLY A 1 292 ? -10.019 -4.880 16.174 1.00 93.69 292 GLY A N 1
ATOM 2334 C CA . GLY A 1 292 ? -10.828 -5.841 15.429 1.00 93.69 292 GLY A CA 1
ATOM 2335 C C . GLY A 1 292 ? -10.045 -7.098 15.049 1.00 93.69 292 GLY A C 1
ATOM 2336 O O . GLY A 1 292 ? -8.947 -7.029 14.491 1.00 93.69 292 GLY A O 1
ATOM 2337 N N . LYS A 1 293 ? -10.609 -8.272 15.347 1.00 91.88 293 LYS A N 1
ATOM 2338 C CA . LYS A 1 293 ? -10.096 -9.545 14.825 1.00 91.88 293 LYS A CA 1
ATOM 2339 C C . LYS A 1 293 ? -10.612 -9.803 13.415 1.00 91.88 293 LYS A C 1
ATOM 2341 O O . LYS A 1 293 ? -9.826 -10.260 12.586 1.00 91.88 293 LYS A O 1
ATOM 2346 N N . ARG A 1 294 ? -11.888 -9.464 13.196 1.00 93.12 294 ARG A N 1
ATOM 2347 C CA . ARG A 1 294 ? -12.613 -9.479 11.921 1.00 93.12 294 ARG A CA 1
ATOM 2348 C C . ARG A 1 294 ? -13.332 -8.138 11.698 1.00 93.12 294 ARG A C 1
ATOM 2350 O O . ARG A 1 294 ? -14.534 -8.044 11.962 1.00 93.12 294 ARG A O 1
ATOM 2357 N N . PRO A 1 295 ? -12.605 -7.070 11.322 1.00 95.88 295 PRO A N 1
ATOM 2358 C CA . PRO A 1 295 ? -13.173 -5.738 11.097 1.00 95.88 295 PRO A CA 1
ATOM 2359 C C . PRO A 1 295 ? -14.367 -5.712 10.139 1.00 95.88 295 PRO A C 1
ATOM 2361 O O . PRO A 1 295 ? -15.278 -4.908 10.346 1.00 95.88 295 PRO A O 1
ATOM 2364 N N . SER A 1 296 ? -14.406 -6.628 9.165 1.00 95.44 296 SER A N 1
ATOM 2365 C CA . SER A 1 296 ? -15.511 -6.771 8.211 1.00 95.44 296 SER A CA 1
ATOM 2366 C C . SER A 1 296 ? -16.877 -6.908 8.887 1.00 95.44 296 SER A C 1
ATOM 2368 O O . SER A 1 296 ? -17.834 -6.256 8.483 1.00 95.44 296 SER A O 1
ATOM 2370 N N . LEU A 1 297 ? -16.976 -7.687 9.970 1.00 95.06 297 LEU A N 1
ATOM 2371 C CA . LEU A 1 297 ? -18.237 -7.916 10.681 1.00 95.06 297 LEU A CA 1
ATOM 2372 C C . LEU A 1 297 ? -18.758 -6.635 11.338 1.00 95.06 297 LEU A C 1
ATOM 2374 O O . LEU A 1 297 ? -19.965 -6.394 11.359 1.00 95.06 297 LEU A O 1
ATOM 2378 N N . GLY A 1 298 ? -17.849 -5.809 11.862 1.00 94.88 298 GLY A N 1
ATOM 2379 C CA . GLY A 1 298 ? -18.199 -4.504 12.415 1.00 94.88 298 GLY A CA 1
ATOM 2380 C C . GLY A 1 298 ? -18.685 -3.552 11.325 1.00 94.88 298 GLY A C 1
ATOM 2381 O O . GLY A 1 298 ? -19.749 -2.958 11.471 1.00 94.88 298 GLY A O 1
ATOM 2382 N N . LEU A 1 299 ? -17.957 -3.457 10.209 1.00 94.31 299 LEU A N 1
ATOM 2383 C CA . LEU A 1 299 ? -18.332 -2.602 9.076 1.00 94.31 299 LEU A CA 1
ATOM 2384 C C . LEU A 1 299 ? -19.655 -3.039 8.430 1.00 94.31 299 LEU A C 1
ATOM 2386 O O . LEU A 1 299 ? -20.493 -2.197 8.115 1.00 94.31 299 LEU A O 1
ATOM 2390 N N . GLU A 1 300 ? -19.900 -4.344 8.317 1.00 94.50 300 GLU A N 1
ATOM 2391 C CA . GLU A 1 300 ? -21.161 -4.890 7.812 1.00 94.50 300 GLU A CA 1
ATOM 2392 C C . GLU A 1 300 ? -22.321 -4.631 8.782 1.00 94.50 300 GLU A C 1
ATOM 2394 O O . GLU A 1 300 ? -23.420 -4.272 8.358 1.00 94.50 300 GLU A O 1
ATOM 2399 N N . PHE A 1 301 ? -22.095 -4.745 10.097 1.00 94.69 301 PHE A N 1
ATOM 2400 C CA . PHE A 1 301 ? -23.078 -4.308 11.090 1.00 94.69 301 PHE A CA 1
ATOM 2401 C C . PHE A 1 301 ? -23.392 -2.817 10.933 1.00 94.69 301 PHE A C 1
ATOM 2403 O O . PHE A 1 301 ? -24.561 -2.468 10.789 1.00 94.69 301 PHE A O 1
ATOM 2410 N N . ALA A 1 302 ? -22.367 -1.960 10.868 1.00 90.75 302 ALA A N 1
ATOM 2411 C CA . ALA A 1 302 ? -22.521 -0.523 10.654 1.00 90.75 302 ALA A CA 1
ATOM 2412 C C . ALA A 1 302 ? -23.291 -0.202 9.364 1.00 90.75 302 ALA A C 1
ATOM 2414 O O . ALA A 1 302 ? -24.117 0.710 9.352 1.00 90.75 302 ALA A O 1
ATOM 2415 N N . ARG A 1 303 ? -23.069 -0.965 8.289 1.00 89.81 303 ARG A N 1
ATOM 2416 C CA . ARG A 1 303 ? -23.808 -0.819 7.032 1.00 89.81 303 ARG A CA 1
ATOM 2417 C C . ARG A 1 303 ? -25.289 -1.155 7.214 1.00 89.81 303 ARG A C 1
ATOM 2419 O O . ARG A 1 303 ? -26.140 -0.355 6.843 1.00 89.81 303 ARG A O 1
ATOM 2426 N N . ARG A 1 304 ? -25.610 -2.298 7.835 1.00 90.06 304 ARG A N 1
ATOM 2427 C CA . ARG A 1 304 ? -27.000 -2.761 8.046 1.00 90.06 304 ARG A CA 1
ATOM 2428 C C . ARG A 1 304 ? -27.846 -1.821 8.910 1.00 90.06 304 ARG A C 1
ATOM 2430 O O . ARG A 1 304 ? -29.067 -1.805 8.760 1.00 90.06 304 ARG A O 1
ATOM 2437 N N . ILE A 1 305 ? -27.214 -1.051 9.795 1.00 88.25 305 ILE A N 1
ATOM 2438 C CA . ILE A 1 305 ? -27.896 -0.064 10.647 1.00 88.25 305 ILE A CA 1
ATOM 2439 C C . ILE A 1 305 ? -27.800 1.379 10.118 1.00 88.25 305 ILE A C 1
ATOM 2441 O O . ILE A 1 305 ? -28.264 2.291 10.793 1.00 88.25 305 ILE A O 1
ATOM 2445 N N . GLY A 1 306 ? -27.189 1.607 8.947 1.00 81.12 306 GLY A N 1
ATOM 2446 C CA . GLY A 1 306 ? -27.109 2.928 8.304 1.00 81.12 306 GLY A CA 1
ATOM 2447 C C . GLY A 1 306 ? -25.987 3.854 8.800 1.00 81.12 306 GLY A C 1
ATOM 2448 O O . GLY A 1 306 ? -25.931 5.017 8.402 1.00 81.12 306 GLY A O 1
ATOM 2449 N N . VAL A 1 307 ? -25.062 3.370 9.637 1.00 82.38 307 VAL A N 1
ATOM 2450 C CA . VAL A 1 307 ? -23.883 4.138 10.090 1.00 82.38 307 VAL A CA 1
ATOM 2451 C C . VAL A 1 307 ? -22.953 4.460 8.919 1.00 82.38 307 VAL A C 1
ATOM 2453 O O . VAL A 1 307 ? -22.482 5.591 8.817 1.00 82.38 307 VAL A O 1
ATOM 2456 N N . ILE A 1 308 ? -22.712 3.497 8.020 1.00 82.44 308 ILE A N 1
ATOM 2457 C CA . ILE A 1 308 ? -21.841 3.698 6.847 1.00 82.44 308 ILE A CA 1
ATOM 2458 C C . ILE A 1 308 ? -22.424 4.769 5.923 1.00 82.44 308 ILE A C 1
ATOM 2460 O O . ILE A 1 308 ? -21.750 5.753 5.641 1.00 82.44 308 ILE A O 1
ATOM 2464 N N . ASP A 1 309 ? -23.704 4.660 5.570 1.00 75.50 309 ASP A N 1
ATOM 2465 C CA . ASP A 1 309 ? -24.386 5.637 4.708 1.00 75.50 309 ASP A CA 1
ATOM 2466 C C . ASP A 1 309 ? -24.383 7.051 5.301 1.00 75.50 309 ASP A C 1
ATOM 2468 O O . ASP A 1 309 ? -24.419 8.055 4.585 1.00 75.50 309 ASP A O 1
ATOM 2472 N N . ARG A 1 310 ? -24.351 7.142 6.633 1.00 73.25 310 ARG A N 1
ATOM 2473 C CA . ARG A 1 310 ? -24.395 8.407 7.353 1.00 73.25 310 ARG A CA 1
ATOM 2474 C C . ARG A 1 310 ? -23.031 9.067 7.518 1.00 73.25 310 ARG A C 1
ATOM 2476 O O . ARG A 1 310 ? -22.940 10.288 7.366 1.00 73.25 310 ARG A O 1
ATOM 2483 N N . TYR A 1 311 ? -22.022 8.304 7.921 1.00 71.56 311 TYR A N 1
ATOM 2484 C CA . TYR A 1 311 ? -20.721 8.841 8.331 1.00 71.56 311 TYR A CA 1
ATOM 2485 C C . TYR A 1 311 ? -19.619 8.582 7.304 1.00 71.56 311 TYR A C 1
ATOM 2487 O O . TYR A 1 311 ? -18.657 9.342 7.247 1.00 71.56 311 TYR A O 1
ATOM 2495 N N . PHE A 1 312 ? -19.774 7.558 6.465 1.00 74.69 312 PHE A N 1
ATOM 2496 C CA . PHE A 1 312 ? -18.749 7.092 5.534 1.00 74.69 312 PHE A CA 1
ATOM 2497 C C . PHE A 1 312 ? -19.322 6.817 4.129 1.00 74.69 312 PHE A C 1
ATOM 2499 O O . PHE A 1 312 ? -19.153 5.713 3.607 1.00 74.69 312 PHE A O 1
ATOM 2506 N N . PRO A 1 313 ? -19.977 7.804 3.482 1.00 71.75 313 PRO A N 1
ATOM 2507 C CA . PRO A 1 313 ? -20.687 7.600 2.215 1.00 71.75 313 PRO A CA 1
ATOM 2508 C C . PRO A 1 313 ? -19.794 7.099 1.071 1.00 71.75 313 PRO A C 1
ATOM 2510 O O . PRO A 1 313 ? -20.273 6.380 0.202 1.00 71.75 313 PRO A O 1
ATOM 2513 N N . TRP A 1 314 ? -18.490 7.395 1.092 1.00 74.31 314 TRP A N 1
ATOM 2514 C CA . TRP A 1 314 ? -17.522 6.827 0.142 1.00 74.31 314 TRP A CA 1
ATOM 2515 C C . TRP A 1 314 ? -17.530 5.296 0.120 1.00 74.31 314 TRP A C 1
ATOM 2517 O O . TRP A 1 314 ? -17.393 4.693 -0.940 1.00 74.31 314 TRP A O 1
ATOM 2527 N N . LEU A 1 315 ? -17.714 4.662 1.281 1.00 82.81 315 LEU A N 1
ATOM 2528 C CA . LEU A 1 315 ? -17.754 3.207 1.375 1.00 82.81 315 LEU A CA 1
ATOM 2529 C C . LEU A 1 315 ? -19.099 2.642 0.889 1.00 82.81 315 LEU A C 1
ATOM 2531 O O . LEU A 1 315 ? -19.142 1.508 0.419 1.00 82.81 315 LEU A O 1
ATOM 2535 N N . THR A 1 316 ? -20.189 3.417 0.948 1.00 82.12 316 THR A N 1
ATOM 2536 C CA . THR A 1 316 ? -21.500 3.004 0.416 1.00 82.12 316 THR A CA 1
ATOM 2537 C C . THR A 1 316 ? -21.433 2.745 -1.088 1.00 82.12 316 THR A C 1
ATOM 2539 O O . THR A 1 316 ? -21.980 1.746 -1.556 1.00 82.12 316 THR A O 1
ATOM 2542 N N . GLU A 1 317 ? -20.710 3.572 -1.846 1.00 81.06 317 GLU A N 1
ATOM 2543 C CA . GLU A 1 317 ? -20.581 3.430 -3.306 1.00 81.06 317 GLU A CA 1
ATOM 2544 C C . GLU A 1 317 ? -19.923 2.103 -3.726 1.00 81.06 317 GLU A C 1
ATOM 2546 O O . GLU A 1 317 ? -20.245 1.529 -4.770 1.00 81.06 317 GLU A O 1
ATOM 2551 N N . LEU A 1 318 ? -19.065 1.533 -2.874 1.00 86.62 318 LEU A N 1
ATOM 2552 C CA . LEU A 1 318 ? -18.450 0.229 -3.131 1.00 86.62 318 LEU A CA 1
ATOM 2553 C C . LEU A 1 318 ? -19.486 -0.906 -3.196 1.00 86.62 318 LEU A C 1
ATOM 2555 O O . LEU A 1 318 ? -19.254 -1.924 -3.849 1.00 86.62 318 LEU A O 1
ATOM 2559 N N . THR A 1 319 ? -20.647 -0.747 -2.547 1.00 84.19 319 THR A N 1
ATOM 2560 C CA . THR A 1 319 ? -21.700 -1.781 -2.502 1.00 84.19 319 THR A CA 1
ATOM 2561 C C . THR A 1 319 ? -22.400 -1.985 -3.844 1.00 84.19 319 THR A C 1
ATOM 2563 O O . THR A 1 319 ? -22.946 -3.061 -4.095 1.00 84.19 319 THR A O 1
ATOM 2566 N N . ILE A 1 320 ? -22.355 -0.978 -4.716 1.00 81.00 320 ILE A N 1
ATOM 2567 C CA . ILE A 1 320 ? -22.974 -0.998 -6.046 1.00 81.00 320 ILE A CA 1
ATOM 2568 C C . ILE A 1 320 ? -21.941 -0.985 -7.179 1.00 81.00 320 ILE A C 1
ATOM 2570 O O . ILE A 1 320 ? -22.315 -1.023 -8.346 1.00 81.00 320 ILE A O 1
ATOM 2574 N N . THR A 1 321 ? -20.649 -0.930 -6.849 1.00 83.62 321 THR A N 1
ATOM 2575 C CA . THR A 1 321 ? -19.566 -0.939 -7.835 1.00 83.62 321 THR A CA 1
ATOM 2576 C C . THR A 1 321 ? -19.252 -2.376 -8.239 1.00 83.62 321 THR A C 1
ATOM 2578 O O . THR A 1 321 ? -18.620 -3.121 -7.484 1.00 83.62 321 THR A O 1
ATOM 2581 N N . ASP A 1 322 ? -19.719 -2.767 -9.423 1.00 84.38 322 ASP A N 1
ATOM 2582 C CA . ASP A 1 322 ? -19.456 -4.083 -10.005 1.00 84.38 322 ASP A CA 1
ATOM 2583 C C . ASP A 1 322 ? -17.969 -4.280 -10.335 1.00 84.38 322 ASP A C 1
ATOM 2585 O O . ASP A 1 322 ? -17.239 -3.332 -10.623 1.00 84.38 322 ASP A O 1
ATOM 2589 N N . GLN A 1 323 ? -17.530 -5.539 -10.320 1.00 84.12 323 GLN A N 1
ATOM 2590 C CA . GLN A 1 323 ? -16.174 -5.938 -10.692 1.00 84.12 323 GLN A CA 1
ATOM 2591 C C . GLN A 1 323 ? -16.194 -7.118 -11.662 1.00 84.12 323 GLN A C 1
ATOM 2593 O O . GLN A 1 323 ? -17.166 -7.873 -11.738 1.00 84.12 323 GLN A O 1
ATOM 2598 N N . GLU A 1 324 ? -15.094 -7.293 -12.393 1.00 84.88 324 GLU A N 1
ATOM 2599 C CA . GLU A 1 324 ? -14.950 -8.387 -13.349 1.00 84.88 324 GLU A CA 1
ATOM 2600 C C . GLU A 1 324 ? -14.868 -9.741 -12.629 1.00 84.88 324 GLU A C 1
ATOM 2602 O O . GLU A 1 324 ? -13.897 -10.027 -11.925 1.00 84.88 324 GLU A O 1
ATOM 2607 N N . TYR A 1 325 ? -15.8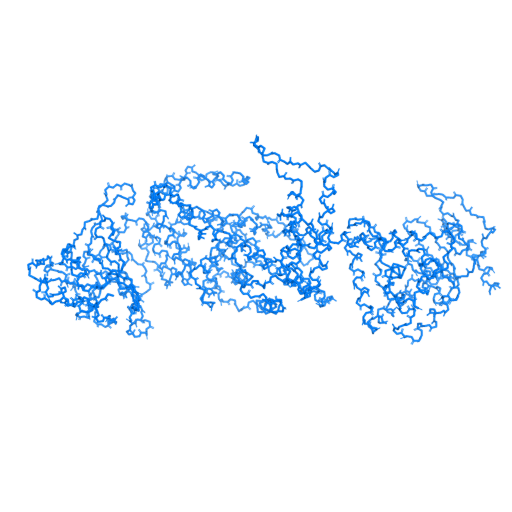68 -10.602 -12.839 1.00 83.00 325 TYR A N 1
ATOM 2608 C CA . TYR A 1 325 ? -16.048 -11.843 -12.075 1.00 83.00 325 TYR A CA 1
ATOM 2609 C C . TYR A 1 325 ? -14.861 -12.810 -12.176 1.00 83.00 325 TYR A C 1
ATOM 2611 O O . TYR A 1 325 ? -14.545 -13.502 -11.209 1.00 83.00 325 TYR A O 1
ATOM 2619 N N . SER A 1 326 ? -14.177 -12.861 -13.327 1.00 77.12 326 SER A N 1
ATOM 2620 C CA . SER A 1 326 ? -13.014 -13.741 -13.510 1.00 77.12 326 SER A CA 1
ATOM 2621 C C . SER A 1 326 ? -11.854 -13.398 -12.571 1.00 77.12 326 SER A C 1
ATOM 2623 O O . SER A 1 326 ? -11.079 -14.279 -12.204 1.00 77.12 326 SER A O 1
ATOM 2625 N N . TRP A 1 327 ? -11.739 -12.127 -12.182 1.00 76.94 327 TRP A N 1
ATOM 2626 C CA . TRP A 1 327 ? -10.706 -11.629 -11.271 1.00 76.94 327 TRP A CA 1
ATOM 2627 C C . TRP A 1 327 ? -11.227 -11.457 -9.841 1.00 76.94 327 TRP A C 1
ATOM 2629 O O . TRP A 1 327 ? -10.459 -11.656 -8.898 1.00 76.94 327 TRP A O 1
ATOM 2639 N N . HIS A 1 328 ? -12.517 -11.137 -9.711 1.00 82.56 328 HIS A N 1
ATOM 2640 C CA . HIS A 1 328 ? -13.219 -10.808 -8.473 1.00 82.56 328 HIS A CA 1
ATOM 2641 C C . HIS A 1 328 ? -14.464 -11.698 -8.281 1.00 82.56 328 HIS A C 1
ATOM 2643 O O . HIS A 1 328 ? -15.607 -11.243 -8.426 1.00 82.56 328 HIS A O 1
ATOM 2649 N N . PRO A 1 329 ? -14.285 -12.997 -7.973 1.00 82.62 329 PRO A N 1
ATOM 2650 C CA . PRO A 1 329 ? -15.400 -13.921 -7.760 1.00 82.62 329 PRO A CA 1
ATOM 2651 C C . PRO A 1 329 ? -16.279 -13.570 -6.539 1.00 82.62 329 PRO A C 1
ATOM 2653 O O . PRO A 1 329 ? -17.397 -14.084 -6.417 1.00 82.62 329 PRO A O 1
ATOM 2656 N N . GLU A 1 330 ? -15.803 -12.697 -5.649 1.00 81.69 330 GLU A N 1
ATOM 2657 C CA . GLU A 1 330 ? -16.510 -12.135 -4.491 1.00 81.69 330 GLU A CA 1
ATOM 2658 C C . GLU A 1 330 ? -17.685 -11.219 -4.878 1.00 81.69 330 GLU A C 1
ATOM 2660 O O . GLU A 1 330 ? -18.630 -11.046 -4.096 1.00 81.69 330 GLU A O 1
ATOM 2665 N N . GLY A 1 331 ? -17.666 -10.662 -6.093 1.00 87.06 331 GLY A N 1
ATOM 2666 C CA . GLY A 1 331 ? -18.655 -9.706 -6.584 1.00 87.06 331 GLY A CA 1
ATOM 2667 C C . GLY A 1 331 ? -18.179 -8.254 -6.499 1.00 87.06 331 GLY A C 1
ATOM 2668 O O . GLY A 1 331 ? -17.140 -7.908 -7.046 1.00 87.06 331 GLY A O 1
ATOM 2669 N N . ASN A 1 332 ? -18.978 -7.389 -5.873 1.00 88.75 332 ASN A N 1
ATOM 2670 C CA . ASN A 1 332 ? -18.751 -5.941 -5.863 1.00 88.75 332 ASN A CA 1
ATOM 2671 C C . ASN A 1 332 ? -17.506 -5.518 -5.057 1.00 88.75 332 ASN A C 1
ATOM 2673 O O . ASN A 1 332 ? -16.927 -6.306 -4.301 1.00 88.75 332 ASN A O 1
ATOM 2677 N N . ALA A 1 333 ? -17.111 -4.253 -5.215 1.00 90.50 333 ALA A N 1
ATOM 2678 C CA . ALA A 1 333 ? -15.970 -3.668 -4.509 1.00 90.50 333 ALA A CA 1
ATOM 2679 C C . ALA A 1 333 ? -16.118 -3.747 -2.978 1.00 90.50 333 ALA A C 1
ATOM 2681 O O . ALA A 1 333 ? -15.148 -4.030 -2.288 1.00 90.50 333 ALA A O 1
ATOM 2682 N N . TRP A 1 334 ? -17.332 -3.607 -2.429 1.00 92.75 334 TRP A N 1
ATOM 2683 C CA . TRP A 1 334 ? -17.560 -3.729 -0.981 1.00 92.75 334 TRP A CA 1
ATOM 2684 C C . TRP A 1 334 ? -17.159 -5.104 -0.443 1.00 92.75 334 TRP A C 1
ATOM 2686 O O . TRP A 1 334 ? -16.413 -5.195 0.531 1.00 92.75 334 TRP A O 1
ATOM 2696 N N . ASN A 1 335 ? -17.631 -6.177 -1.083 1.00 92.19 335 ASN A N 1
ATOM 2697 C CA . ASN A 1 335 ? -17.317 -7.543 -0.669 1.00 92.19 335 ASN A CA 1
ATOM 2698 C C . ASN A 1 335 ? -15.809 -7.795 -0.713 1.00 92.19 335 ASN A C 1
ATOM 2700 O O . ASN A 1 335 ? -15.277 -8.426 0.200 1.00 92.19 335 ASN A O 1
ATOM 2704 N N . HIS A 1 336 ? -15.136 -7.270 -1.739 1.00 92.69 336 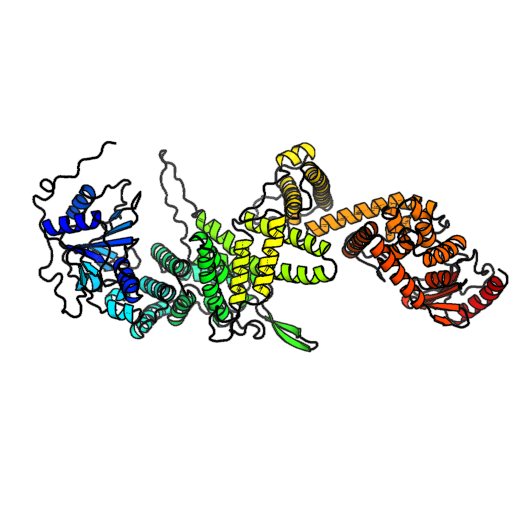HIS A N 1
ATOM 2705 C CA . HIS A 1 336 ? -13.685 -7.319 -1.855 1.00 92.69 336 HIS A CA 1
ATOM 2706 C C . HIS A 1 336 ? -13.015 -6.592 -0.686 1.00 92.69 336 HIS A C 1
ATOM 2708 O O . HIS A 1 336 ? -12.309 -7.223 0.098 1.00 92.69 336 HIS A O 1
ATOM 2714 N N . THR A 1 337 ? -13.325 -5.311 -0.466 1.00 94.62 337 THR A N 1
ATOM 2715 C CA . THR A 1 337 ? -12.756 -4.515 0.633 1.00 94.62 337 THR A CA 1
ATOM 2716 C C . THR A 1 337 ? -12.986 -5.160 2.006 1.00 94.62 337 THR A C 1
ATOM 2718 O O . THR A 1 337 ? -12.093 -5.144 2.852 1.00 94.62 337 THR A O 1
ATOM 2721 N N . MET A 1 338 ? -14.149 -5.782 2.244 1.00 94.81 338 MET A N 1
ATOM 2722 C CA . MET A 1 338 ? -14.418 -6.511 3.492 1.00 94.81 338 MET A CA 1
ATOM 2723 C C . MET A 1 338 ? -13.523 -7.743 3.660 1.00 94.81 338 MET A C 1
ATOM 2725 O O . MET A 1 338 ? -13.118 -8.070 4.777 1.00 94.81 338 MET A O 1
ATOM 2729 N N . GLN A 1 339 ? -13.195 -8.437 2.572 1.00 92.06 339 GLN A N 1
ATOM 2730 C CA . GLN A 1 339 ? -12.259 -9.553 2.635 1.00 92.06 339 GLN A CA 1
ATOM 2731 C C . GLN A 1 339 ? -10.816 -9.071 2.842 1.00 92.06 339 GLN A C 1
ATOM 2733 O O . GLN A 1 339 ? -10.095 -9.614 3.684 1.00 92.06 339 GLN A O 1
ATOM 2738 N N . VAL A 1 340 ? -10.426 -8.012 2.134 1.00 93.88 340 VAL A N 1
ATOM 2739 C CA . VAL A 1 340 ? -9.111 -7.369 2.245 1.00 93.88 340 VAL A CA 1
ATOM 2740 C C . VAL A 1 340 ? -8.850 -6.868 3.668 1.00 93.88 340 VAL A C 1
ATOM 2742 O O . VAL A 1 340 ? -7.800 -7.155 4.239 1.00 93.88 340 VAL A O 1
ATOM 2745 N N . ILE A 1 341 ? -9.813 -6.190 4.302 1.00 95.62 341 ILE A N 1
ATOM 2746 C CA . ILE A 1 341 ? -9.615 -5.606 5.639 1.00 95.62 341 ILE A CA 1
ATOM 2747 C C . ILE A 1 341 ? -9.457 -6.672 6.739 1.00 95.62 341 ILE A C 1
ATOM 2749 O O . ILE A 1 341 ? -8.718 -6.481 7.708 1.00 95.62 341 ILE A O 1
ATOM 2753 N N . ASP A 1 342 ? -10.112 -7.826 6.583 1.00 94.75 342 ASP A N 1
ATOM 2754 C CA . ASP A 1 342 ? -9.927 -8.985 7.461 1.00 94.75 342 ASP A CA 1
ATOM 2755 C C . ASP A 1 342 ? -8.538 -9.620 7.251 1.00 94.75 342 ASP A C 1
ATOM 2757 O O . ASP A 1 342 ? -7.868 -9.960 8.234 1.00 94.75 342 ASP A O 1
ATOM 2761 N N . ALA A 1 343 ? -8.069 -9.720 5.998 1.00 93.31 343 ALA A N 1
ATOM 2762 C CA . ALA A 1 343 ? -6.716 -10.181 5.677 1.00 93.31 343 ALA A CA 1
ATOM 2763 C C . ALA A 1 343 ? -5.640 -9.232 6.236 1.00 93.31 343 ALA A C 1
ATOM 2765 O O . ALA A 1 343 ? -4.687 -9.686 6.871 1.00 93.31 343 ALA A O 1
ATOM 2766 N N . ALA A 1 344 ? -5.826 -7.920 6.096 1.00 95.62 344 ALA A N 1
ATOM 2767 C CA . ALA A 1 344 ? -4.939 -6.896 6.640 1.00 95.62 344 ALA A CA 1
ATOM 2768 C C . ALA A 1 344 ? -4.832 -6.986 8.172 1.00 95.62 344 ALA A C 1
ATOM 2770 O O . ALA A 1 344 ? -3.738 -6.925 8.739 1.00 95.62 344 ALA A O 1
ATOM 2771 N N . ALA A 1 345 ? -5.956 -7.225 8.857 1.00 95.62 345 ALA A N 1
ATOM 2772 C CA . ALA A 1 345 ? -5.971 -7.426 10.304 1.00 95.62 345 ALA A CA 1
ATOM 2773 C C . ALA A 1 345 ? -5.209 -8.691 10.740 1.00 95.62 345 ALA A C 1
ATOM 2775 O O . ALA A 1 345 ? -4.664 -8.724 11.849 1.00 95.62 345 ALA A O 1
ATOM 2776 N N . GLU A 1 346 ? -5.181 -9.740 9.912 1.00 92.88 346 GLU A N 1
ATOM 2777 C CA . GLU A 1 346 ? -4.347 -10.923 10.140 1.00 92.88 346 GLU A CA 1
ATOM 2778 C C . GLU A 1 346 ? -2.866 -10.643 9.888 1.00 92.88 346 GLU A C 1
ATOM 2780 O O . GLU A 1 346 ? -2.048 -10.976 10.749 1.00 92.88 346 GLU A O 1
ATOM 2785 N N . ILE A 1 347 ? -2.528 -9.991 8.772 1.00 92.44 347 ILE A N 1
ATOM 2786 C CA . ILE A 1 347 ? -1.151 -9.608 8.436 1.00 92.44 347 ILE A CA 1
ATOM 2787 C C . ILE A 1 347 ? -0.561 -8.747 9.557 1.00 92.44 347 ILE A C 1
ATOM 2789 O O . ILE A 1 347 ? 0.500 -9.072 10.083 1.00 92.44 347 ILE A O 1
ATOM 2793 N N . ALA A 1 348 ? -1.290 -7.733 10.033 1.00 95.81 348 ALA A N 1
ATOM 2794 C CA . ALA A 1 348 ? -0.841 -6.892 11.142 1.00 95.81 348 ALA A CA 1
ATOM 2795 C C . ALA A 1 348 ? -0.530 -7.694 12.421 1.00 95.81 348 ALA A C 1
ATOM 2797 O O . ALA A 1 348 ? 0.419 -7.378 13.142 1.00 95.81 348 ALA A O 1
ATOM 2798 N N . ARG A 1 349 ? -1.301 -8.757 12.710 1.00 94.12 349 ARG A N 1
ATOM 2799 C CA . ARG A 1 349 ? -1.029 -9.664 13.842 1.00 94.12 349 ARG A CA 1
ATOM 2800 C C . ARG A 1 349 ? 0.183 -10.556 13.583 1.00 94.12 349 ARG A C 1
ATOM 2802 O O . ARG A 1 349 ? 0.994 -10.726 14.493 1.00 94.12 349 ARG A O 1
ATOM 2809 N N . ARG A 1 350 ? 0.294 -11.121 12.376 1.00 92.75 350 ARG A N 1
ATOM 2810 C CA . ARG A 1 350 ? 1.411 -11.979 11.948 1.00 92.75 350 ARG A CA 1
ATOM 2811 C C . ARG A 1 350 ? 2.742 -11.237 12.069 1.00 92.75 350 ARG A C 1
ATOM 2813 O O . ARG A 1 350 ? 3.674 -11.758 12.674 1.00 92.75 350 ARG A O 1
ATOM 2820 N N . GLU A 1 351 ? 2.774 -10.001 11.581 1.00 91.25 351 GLU A N 1
ATOM 2821 C CA . GLU A 1 351 ? 3.958 -9.134 11.556 1.00 91.25 351 GLU A CA 1
ATOM 2822 C C . GLU A 1 351 ? 4.196 -8.377 12.872 1.00 91.25 351 GLU A C 1
ATOM 2824 O O . GLU A 1 351 ? 5.188 -7.663 13.004 1.00 91.25 351 GLU A O 1
ATOM 2829 N N . LYS A 1 352 ? 3.310 -8.542 13.869 1.00 94.88 352 LYS A N 1
ATOM 2830 C CA . LYS A 1 352 ? 3.376 -7.864 15.177 1.00 94.88 352 LYS A CA 1
ATOM 2831 C C . LYS A 1 352 ? 3.510 -6.341 15.045 1.00 94.88 352 LYS A C 1
ATOM 2833 O O . LYS A 1 352 ? 4.283 -5.721 15.776 1.00 94.88 352 LYS A O 1
ATOM 2838 N N . MET A 1 353 ? 2.753 -5.761 14.116 1.00 94.69 353 MET A N 1
ATOM 2839 C CA . MET A 1 353 ? 2.746 -4.321 13.865 1.00 94.69 353 MET A CA 1
ATOM 2840 C C . MET A 1 353 ? 2.337 -3.545 15.116 1.00 94.69 353 MET A C 1
ATOM 2842 O O . MET A 1 353 ? 1.437 -3.964 15.853 1.00 94.69 353 MET A O 1
ATOM 2846 N N . ASN A 1 354 ? 2.979 -2.398 15.331 1.00 92.44 354 ASN A N 1
ATOM 2847 C CA . ASN A 1 354 ? 2.514 -1.441 16.332 1.00 92.44 354 ASN A CA 1
ATOM 2848 C C . ASN A 1 354 ? 1.208 -0.754 15.873 1.00 92.44 354 ASN A C 1
ATOM 2850 O O . ASN A 1 354 ? 0.756 -0.939 14.741 1.00 92.44 354 ASN A O 1
ATOM 2854 N N . ASP A 1 355 ? 0.587 0.038 16.750 1.00 90.69 355 ASP A N 1
ATOM 2855 C CA . ASP A 1 355 ? -0.701 0.681 16.456 1.00 90.69 355 ASP A CA 1
ATOM 2856 C C . ASP A 1 355 ? -0.639 1.621 15.241 1.00 90.69 355 ASP A C 1
ATOM 2858 O O . ASP A 1 355 ? -1.591 1.689 14.468 1.00 90.69 355 ASP A O 1
ATOM 2862 N N . GLU A 1 356 ? 0.475 2.317 15.023 1.00 90.56 356 GLU A N 1
ATOM 2863 C CA . GLU A 1 356 ? 0.643 3.210 13.875 1.00 90.56 356 GLU A CA 1
ATOM 2864 C C . GLU A 1 356 ? 0.789 2.434 12.560 1.00 90.56 356 GLU A C 1
ATOM 2866 O O . GLU A 1 356 ? 0.078 2.725 11.594 1.00 90.56 356 GLU A O 1
ATOM 2871 N N . GLU A 1 357 ? 1.678 1.435 12.522 1.00 94.25 357 GLU A N 1
ATOM 2872 C CA . GLU A 1 357 ? 1.878 0.549 11.367 1.00 94.25 357 GLU A CA 1
ATOM 2873 C C . GLU A 1 357 ? 0.552 -0.132 11.000 1.00 94.25 357 GLU A C 1
ATOM 2875 O O . GLU A 1 357 ? 0.121 -0.099 9.845 1.00 94.25 357 GLU A O 1
ATOM 2880 N N . ARG A 1 358 ? -0.152 -0.669 12.005 1.00 96.56 358 ARG A N 1
ATOM 2881 C CA . ARG A 1 358 ? -1.452 -1.310 11.814 1.00 96.56 358 ARG A CA 1
ATOM 2882 C C . ARG A 1 358 ? -2.493 -0.325 11.302 1.00 96.56 358 ARG A C 1
ATOM 2884 O O . ARG A 1 358 ? -3.163 -0.630 10.324 1.00 96.56 358 ARG A O 1
ATOM 2891 N N . LEU A 1 359 ? -2.658 0.838 11.934 1.00 94.81 359 LEU A N 1
ATOM 2892 C CA . LEU A 1 359 ? -3.646 1.824 11.489 1.00 94.81 359 LEU A CA 1
ATOM 2893 C C . LEU A 1 359 ? -3.372 2.282 10.052 1.00 94.81 359 LEU A C 1
ATOM 2895 O O . LEU A 1 359 ? -4.309 2.405 9.268 1.00 94.81 359 LEU A O 1
ATOM 2899 N N . THR A 1 360 ? -2.097 2.474 9.705 1.00 95.38 360 THR A N 1
ATOM 2900 C CA . THR A 1 360 ? -1.658 2.831 8.351 1.00 95.38 360 THR A CA 1
ATOM 2901 C C . THR A 1 360 ? -2.060 1.763 7.337 1.00 95.38 360 THR A C 1
ATOM 2903 O O . THR A 1 360 ? -2.681 2.102 6.331 1.00 95.38 360 THR A O 1
ATOM 2906 N N . LEU A 1 361 ? -1.766 0.483 7.612 1.00 97.25 361 LEU A N 1
ATOM 2907 C CA . LEU A 1 361 ? -2.170 -0.635 6.753 1.00 97.25 361 LEU A CA 1
ATOM 2908 C C . LEU A 1 361 ? -3.695 -0.679 6.591 1.00 97.25 361 LEU A C 1
ATOM 2910 O O . LEU A 1 361 ? -4.201 -0.674 5.477 1.00 97.25 361 LEU A O 1
ATOM 2914 N N . MET A 1 362 ? -4.436 -0.653 7.701 1.00 96.75 362 MET A N 1
ATOM 2915 C CA . MET A 1 362 ? -5.897 -0.771 7.687 1.00 96.75 362 MET A CA 1
ATOM 2916 C C . MET A 1 362 ? -6.581 0.375 6.926 1.00 96.75 362 MET A C 1
ATOM 2918 O O . MET A 1 362 ? -7.571 0.150 6.235 1.00 96.75 362 MET A O 1
ATOM 2922 N N . LEU A 1 363 ? -6.074 1.607 7.043 1.00 94.62 363 LEU A N 1
ATOM 2923 C CA . LEU A 1 363 ? -6.620 2.758 6.317 1.00 94.62 363 LEU A CA 1
ATOM 2924 C C . LEU A 1 363 ? -6.239 2.753 4.834 1.00 94.62 363 LEU A C 1
ATOM 2926 O O . LEU A 1 363 ? -7.081 3.108 4.013 1.00 94.62 363 LEU A O 1
ATOM 2930 N N . ALA A 1 364 ? -5.018 2.334 4.483 1.00 95.88 364 ALA A N 1
ATOM 2931 C CA . ALA A 1 364 ? -4.637 2.125 3.084 1.00 95.88 364 ALA A CA 1
ATOM 2932 C C . ALA A 1 364 ? -5.549 1.085 2.419 1.00 95.88 364 ALA A C 1
ATOM 2934 O O . ALA A 1 364 ? -6.020 1.300 1.306 1.00 95.88 364 ALA A O 1
ATOM 2935 N N . GLU A 1 365 ? -5.894 0.024 3.146 1.00 95.75 365 GLU A N 1
ATOM 2936 C CA . GLU A 1 365 ? -6.759 -1.049 2.654 1.00 95.75 365 GLU A CA 1
ATOM 2937 C C . GLU A 1 365 ? -8.242 -0.690 2.598 1.00 95.75 365 GLU A C 1
ATOM 2939 O O . GLU A 1 365 ? -8.950 -1.153 1.715 1.00 95.75 365 GLU A O 1
ATOM 2944 N N . LEU A 1 366 ? -8.744 0.180 3.473 1.00 92.81 366 LEU A N 1
ATOM 2945 C CA . LEU A 1 366 ? -10.069 0.775 3.250 1.00 92.81 366 LEU A CA 1
ATOM 2946 C C . LEU A 1 366 ? -10.075 1.736 2.055 1.00 92.81 366 LEU A C 1
ATOM 2948 O O . LEU A 1 366 ? -11.122 1.965 1.455 1.00 92.81 366 LEU A O 1
ATOM 2952 N N . GLY A 1 367 ? -8.915 2.312 1.745 1.00 90.75 367 GLY A N 1
ATOM 2953 C CA . GLY A 1 367 ? -8.727 3.340 0.737 1.00 90.75 367 GLY A CA 1
ATOM 2954 C C . GLY A 1 367 ? -8.478 2.846 -0.690 1.00 90.75 367 GLY A C 1
ATOM 2955 O O . GLY A 1 367 ? -8.835 3.555 -1.631 1.00 90.75 367 GLY A O 1
ATOM 2956 N N . HIS A 1 368 ? -7.875 1.663 -0.866 1.00 92.69 368 HIS A N 1
ATOM 2957 C CA . HIS A 1 368 ? -7.383 1.165 -2.166 1.00 92.69 368 HIS A CA 1
ATOM 2958 C C . HIS A 1 368 ? -8.453 1.148 -3.259 1.00 92.69 368 HIS A C 1
ATOM 2960 O O . HIS A 1 368 ? -8.184 1.569 -4.381 1.00 92.69 368 HIS A O 1
ATOM 2966 N N . ASP A 1 369 ? -9.683 0.787 -2.897 1.00 92.94 369 ASP A N 1
ATOM 2967 C CA . ASP A 1 369 ? -10.799 0.659 -3.833 1.00 92.94 369 ASP A CA 1
ATOM 2968 C C . ASP A 1 369 ? -11.727 1.875 -3.897 1.00 92.94 369 ASP A C 1
ATOM 2970 O O . ASP A 1 369 ? -12.637 1.906 -4.729 1.00 92.94 369 ASP A O 1
ATOM 2974 N N . LEU A 1 370 ? -11.487 2.919 -3.093 1.00 88.50 370 LEU A N 1
ATOM 2975 C CA . LEU A 1 370 ? -12.341 4.115 -3.084 1.00 88.50 370 LEU A CA 1
ATOM 2976 C C . LEU A 1 370 ? -12.393 4.828 -4.439 1.00 88.50 370 LEU A C 1
ATOM 2978 O O . LEU A 1 370 ? -13.375 5.506 -4.719 1.00 88.50 370 LEU A O 1
ATOM 2982 N N . GLY A 1 371 ? -11.370 4.668 -5.285 1.00 86.50 371 GLY A N 1
ATOM 2983 C CA . GLY A 1 371 ? -11.347 5.223 -6.640 1.00 86.50 371 GLY A CA 1
ATOM 2984 C C . GLY A 1 371 ? -12.148 4.424 -7.672 1.00 86.50 371 GLY A C 1
ATOM 2985 O O . GLY A 1 371 ? -12.375 4.921 -8.776 1.00 86.50 371 GLY A O 1
ATOM 2986 N N . LYS A 1 372 ? -12.589 3.193 -7.371 1.00 87.06 372 LYS A N 1
ATOM 2987 C CA . LYS A 1 372 ? -13.317 2.357 -8.343 1.00 87.06 372 LYS A CA 1
ATOM 2988 C C . LYS A 1 372 ? -14.669 2.948 -8.763 1.00 87.06 372 LYS A C 1
ATOM 2990 O O . LYS A 1 372 ? -14.907 2.967 -9.970 1.00 87.06 372 LYS A O 1
ATOM 2995 N N . PRO A 1 373 ? -15.534 3.472 -7.873 1.00 85.25 373 PRO A N 1
ATOM 2996 C CA . PRO A 1 373 ? -16.833 4.020 -8.273 1.00 85.25 373 PRO A CA 1
ATOM 2997 C C . PRO A 1 373 ? -16.761 5.075 -9.389 1.00 85.25 373 PRO A C 1
ATOM 2999 O O . PRO A 1 373 ? -17.615 5.103 -10.270 1.00 85.25 373 PRO A O 1
ATOM 3002 N N . THR A 1 374 ? -15.728 5.923 -9.390 1.00 79.50 374 THR A N 1
ATOM 3003 C CA . THR A 1 374 ? -15.566 7.017 -10.365 1.00 79.50 374 THR A CA 1
ATOM 3004 C C . THR A 1 374 ? -14.787 6.619 -11.620 1.00 79.50 374 THR A C 1
ATOM 3006 O O . THR A 1 374 ? -14.869 7.311 -12.634 1.00 79.50 374 THR A O 1
ATOM 3009 N N . THR A 1 375 ? -14.043 5.511 -11.582 1.00 83.19 375 THR A N 1
ATOM 3010 C CA . THR A 1 375 ? -13.170 5.062 -12.685 1.00 83.19 375 THR A CA 1
ATOM 3011 C C . THR A 1 375 ? -13.678 3.810 -13.399 1.00 83.19 375 THR A C 1
ATOM 3013 O O . THR A 1 375 ? -13.182 3.474 -14.477 1.00 83.19 375 THR A O 1
ATOM 3016 N N . THR A 1 376 ? -14.670 3.123 -12.826 1.00 83.81 376 THR A N 1
ATOM 3017 C CA . THR A 1 376 ? -15.199 1.870 -13.368 1.00 83.81 376 THR A CA 1
ATOM 3018 C C . THR A 1 376 ? -16.034 2.109 -14.621 1.00 83.81 376 THR A C 1
ATOM 3020 O O . THR A 1 376 ? -16.985 2.890 -14.627 1.00 83.81 376 THR A O 1
ATOM 3023 N N . LYS A 1 377 ? -15.688 1.404 -15.697 1.00 85.38 377 LYS A N 1
ATOM 3024 C CA . LYS A 1 377 ? -16.357 1.464 -17.000 1.00 85.38 377 LYS A CA 1
ATOM 3025 C C . LYS A 1 377 ? -16.366 0.093 -17.673 1.00 85.38 377 LYS A C 1
ATOM 3027 O O . LYS A 1 377 ? -15.557 -0.777 -17.360 1.00 85.38 377 LYS A O 1
ATOM 3032 N N . LEU A 1 378 ? -17.254 -0.079 -18.649 1.00 86.62 378 LEU A N 1
ATOM 3033 C CA . LEU A 1 378 ? -17.196 -1.213 -19.571 1.00 86.62 378 LEU A CA 1
ATOM 3034 C C . LEU A 1 378 ? -16.191 -0.906 -20.682 1.00 86.62 378 LEU A C 1
ATOM 3036 O O . LEU A 1 378 ? -16.310 0.109 -21.372 1.00 86.62 378 LEU A O 1
ATOM 3040 N N . ALA A 1 379 ? -15.219 -1.792 -20.868 1.00 84.12 379 ALA A N 1
ATOM 3041 C CA . ALA A 1 379 ? -14.227 -1.701 -21.929 1.00 84.12 379 ALA A CA 1
ATOM 3042 C C . ALA A 1 379 ? -14.238 -2.972 -22.781 1.00 84.12 379 ALA A C 1
ATOM 3044 O O . ALA A 1 379 ? -14.464 -4.073 -22.287 1.00 84.12 379 ALA A O 1
ATOM 3045 N N . TRP A 1 380 ? -13.970 -2.823 -24.075 1.00 83.69 380 TRP A N 1
ATOM 3046 C CA . TRP A 1 380 ? -13.767 -3.955 -24.972 1.00 83.69 380 TRP A CA 1
ATOM 3047 C C . TRP A 1 380 ? -12.305 -4.403 -24.891 1.00 83.69 380 TRP A C 1
ATOM 3049 O O . TRP A 1 380 ? -11.412 -3.607 -25.179 1.00 83.69 380 TRP A O 1
ATOM 3059 N N . LYS A 1 381 ? -12.059 -5.658 -24.500 1.00 81.38 381 LYS A N 1
ATOM 3060 C CA . LYS A 1 381 ? -10.719 -6.264 -24.465 1.00 81.38 381 LYS A CA 1
ATOM 3061 C C . LYS A 1 381 ? -10.716 -7.609 -25.184 1.00 81.38 381 LYS A C 1
ATOM 3063 O O . LYS A 1 381 ? -11.711 -8.333 -25.169 1.00 81.38 381 LYS A O 1
ATOM 3068 N N . GLU A 1 382 ? -9.590 -7.935 -25.805 1.00 78.81 382 GLU A N 1
ATOM 3069 C CA . GLU A 1 382 ? -9.357 -9.255 -26.380 1.00 78.81 382 GLU A CA 1
ATOM 3070 C C . GLU A 1 382 ? -9.000 -10.236 -25.256 1.00 78.81 382 GLU A C 1
ATOM 3072 O O . GLU A 1 382 ? -8.041 -10.027 -24.514 1.00 78.81 382 GLU A O 1
ATOM 3077 N N . VAL A 1 383 ? -9.799 -11.290 -25.094 1.00 74.00 383 VAL A N 1
ATOM 3078 C CA . VAL A 1 383 ? -9.607 -12.315 -24.062 1.00 74.00 383 VAL A CA 1
ATOM 3079 C C . VAL A 1 383 ? -9.678 -13.682 -24.731 1.00 74.00 383 VAL A C 1
ATOM 3081 O O . VAL A 1 383 ? -10.758 -14.156 -25.088 1.00 74.00 383 VAL A O 1
ATOM 3084 N N . GLY A 1 384 ? -8.514 -14.314 -24.907 1.00 71.75 384 GLY A N 1
ATOM 3085 C CA . GLY A 1 384 ? -8.397 -15.614 -25.574 1.00 71.75 384 GLY A CA 1
ATOM 3086 C C . GLY A 1 384 ? -8.704 -15.571 -27.076 1.00 71.75 384 GLY A C 1
ATOM 3087 O O . GLY A 1 384 ? -9.305 -16.511 -27.585 1.00 71.75 384 GLY A O 1
ATOM 3088 N N . GLY A 1 385 ? -8.341 -14.484 -27.768 1.00 75.88 385 GLY A N 1
ATOM 3089 C CA . GLY A 1 385 ? -8.577 -14.310 -29.210 1.00 75.88 385 GLY A CA 1
ATOM 3090 C C . GLY A 1 385 ? -9.966 -13.777 -29.585 1.00 75.88 385 GLY A C 1
ATOM 3091 O O . GLY A 1 385 ? -10.271 -13.628 -30.765 1.00 75.88 385 GLY A O 1
ATOM 3092 N N . GLU A 1 386 ? -10.826 -13.488 -28.602 1.00 77.62 386 GLU A N 1
ATOM 3093 C CA . GLU A 1 386 ? -12.174 -12.949 -28.814 1.00 77.62 386 GLU A CA 1
ATOM 3094 C C . GLU A 1 386 ? -12.357 -11.604 -28.107 1.00 77.62 386 GLU A C 1
ATOM 3096 O O . GLU A 1 386 ? -11.973 -11.436 -26.948 1.00 77.62 386 GLU A O 1
ATOM 3101 N N . MET A 1 387 ? -13.021 -10.657 -28.774 1.00 83.19 387 MET A N 1
ATOM 3102 C CA . MET A 1 387 ? -13.384 -9.370 -28.180 1.00 83.19 387 MET A CA 1
ATOM 3103 C C . MET A 1 387 ? -14.562 -9.528 -27.216 1.00 83.19 387 MET A C 1
ATOM 3105 O O . MET A 1 387 ? -15.669 -9.885 -27.625 1.00 83.19 387 MET A O 1
ATOM 3109 N N . LYS A 1 388 ? -14.338 -9.221 -25.936 1.00 85.12 388 LYS A N 1
ATOM 3110 C CA . LYS A 1 388 ? -15.350 -9.283 -24.872 1.00 85.12 388 LYS A CA 1
ATOM 3111 C C . LYS A 1 388 ? -15.456 -7.939 -24.160 1.00 85.12 388 LYS A C 1
ATOM 3113 O O . LYS A 1 388 ? -14.466 -7.222 -24.014 1.00 85.12 388 LYS A O 1
ATOM 3118 N N . GLN A 1 389 ? -16.668 -7.586 -23.735 1.00 85.50 389 GLN A N 1
ATOM 3119 C CA . GLN A 1 389 ? -16.849 -6.490 -22.787 1.00 85.50 389 GLN A CA 1
ATOM 3120 C C . GLN A 1 389 ? -16.442 -6.979 -21.406 1.00 85.50 389 GLN A C 1
ATOM 3122 O O . GLN A 1 389 ? -16.937 -8.006 -20.949 1.00 85.50 389 GLN A O 1
ATOM 3127 N N . VAL A 1 390 ? -15.551 -6.232 -20.772 1.00 85.12 390 VAL A N 1
ATOM 3128 C CA . VAL A 1 390 ? -15.072 -6.479 -19.416 1.00 85.12 390 VAL A CA 1
ATOM 3129 C C . VAL A 1 390 ? -15.208 -5.209 -18.591 1.00 85.12 390 VAL A C 1
ATOM 3131 O O . VAL A 1 390 ? -15.154 -4.093 -19.123 1.00 85.12 390 VAL A O 1
ATOM 3134 N N . VAL A 1 391 ? -15.381 -5.375 -17.287 1.00 85.56 391 VAL A N 1
ATOM 3135 C CA . VAL A 1 391 ? -15.389 -4.261 -16.337 1.00 85.56 391 VAL A CA 1
ATOM 3136 C C . VAL A 1 391 ? -13.941 -3.859 -16.039 1.00 85.56 391 VAL A C 1
ATOM 3138 O O . VAL A 1 391 ? -13.122 -4.705 -15.677 1.00 85.56 391 VAL A O 1
ATOM 3141 N N . THR A 1 392 ? -13.598 -2.578 -16.201 1.00 85.38 392 THR A N 1
ATOM 3142 C CA . THR A 1 392 ? -12.259 -2.052 -15.874 1.00 85.38 392 THR A CA 1
ATOM 3143 C C . THR A 1 392 ? -12.345 -0.801 -15.019 1.00 85.38 392 THR A C 1
ATOM 3145 O O . THR A 1 392 ? -13.246 0.012 -15.200 1.00 85.38 392 THR A O 1
ATOM 3148 N N . SER A 1 393 ? -11.375 -0.630 -14.121 1.00 85.06 393 SER A N 1
ATOM 3149 C CA . SER A 1 393 ? -11.261 0.518 -13.211 1.00 85.06 393 SER A CA 1
ATOM 3150 C C . SER A 1 393 ? -9.869 1.142 -13.353 1.00 85.06 393 SER A C 1
ATOM 3152 O O . SER A 1 393 ? -9.056 1.149 -12.428 1.00 85.06 393 SER A O 1
ATOM 3154 N N . ASP A 1 394 ? -9.531 1.569 -14.570 1.00 84.62 394 ASP A N 1
ATOM 3155 C CA . ASP A 1 394 ? -8.197 2.089 -14.877 1.00 84.62 394 ASP A CA 1
ATOM 3156 C C . ASP A 1 394 ? -7.978 3.440 -14.162 1.00 84.62 394 ASP A C 1
ATOM 3158 O O . ASP A 1 394 ? -8.785 4.358 -14.310 1.00 84.62 394 ASP A O 1
ATOM 3162 N N . GLY A 1 395 ? -6.887 3.571 -13.397 1.00 83.50 395 GLY A N 1
ATOM 3163 C CA . GLY A 1 395 ? -6.553 4.785 -12.632 1.00 83.50 395 GLY A CA 1
ATOM 3164 C C . GLY A 1 395 ? -7.215 4.906 -11.251 1.00 83.50 395 GLY A C 1
ATOM 3165 O O . GLY A 1 395 ? -7.100 5.956 -10.613 1.00 83.50 395 GLY A O 1
ATOM 3166 N N . HIS A 1 396 ? -7.902 3.858 -10.777 1.00 87.44 396 HIS A N 1
ATOM 3167 C CA . HIS A 1 396 ? -8.536 3.848 -9.451 1.00 87.44 396 HIS A CA 1
ATOM 3168 C C . HIS A 1 396 ? -7.538 3.984 -8.292 1.00 87.44 396 HIS A C 1
ATOM 3170 O O . HIS A 1 396 ? -7.915 4.465 -7.232 1.00 87.44 396 HIS A O 1
ATOM 3176 N N . ASP A 1 397 ? -6.283 3.581 -8.478 1.00 87.88 397 ASP A N 1
ATOM 3177 C CA . ASP A 1 397 ? -5.198 3.687 -7.502 1.00 87.88 397 ASP A CA 1
ATOM 3178 C C . ASP A 1 397 ? -4.853 5.152 -7.197 1.00 87.88 397 ASP A C 1
ATOM 3180 O O . ASP A 1 397 ? -4.801 5.567 -6.035 1.00 87.88 397 ASP A O 1
ATOM 3184 N N . MET A 1 398 ? -4.687 5.964 -8.243 1.00 86.19 398 MET A N 1
ATOM 3185 C CA . MET A 1 398 ? -4.402 7.395 -8.113 1.00 86.19 398 MET A CA 1
ATOM 3186 C C . MET A 1 398 ? -5.592 8.167 -7.535 1.00 86.19 398 MET A C 1
ATOM 3188 O O . MET A 1 398 ? -5.420 8.990 -6.631 1.00 86.19 398 MET A O 1
ATOM 3192 N N . GLU A 1 399 ? -6.802 7.881 -8.021 1.00 81.19 399 GLU A N 1
ATOM 3193 C CA . GLU A 1 399 ? -8.030 8.501 -7.509 1.00 81.19 399 GLU A CA 1
ATOM 3194 C C . GLU A 1 399 ? -8.315 8.062 -6.063 1.00 81.19 399 GLU A C 1
ATOM 3196 O O . GLU A 1 399 ? -8.626 8.882 -5.195 1.00 81.19 399 GLU A O 1
ATOM 3201 N N . GLY A 1 400 ? -8.110 6.776 -5.774 1.00 84.38 400 GLY A N 1
ATOM 3202 C CA . GLY A 1 400 ? -8.231 6.185 -4.447 1.00 84.38 400 GLY A CA 1
ATOM 3203 C C . GLY A 1 400 ? -7.279 6.829 -3.446 1.00 84.38 400 GLY A C 1
ATOM 3204 O O . GLY A 1 400 ? -7.678 7.092 -2.314 1.00 84.38 400 GLY A O 1
ATOM 3205 N N . GLY A 1 401 ? -6.047 7.166 -3.842 1.00 84.25 401 GLY A N 1
ATOM 3206 C CA . GLY A 1 401 ? -5.092 7.869 -2.978 1.00 84.25 401 GLY A CA 1
ATOM 3207 C C . GLY A 1 401 ? -5.581 9.240 -2.509 1.00 84.25 401 GLY A C 1
ATOM 3208 O O . GLY A 1 401 ? -5.455 9.592 -1.328 1.00 84.25 401 GLY A O 1
ATOM 3209 N N . TRP A 1 402 ? -6.184 10.011 -3.417 1.00 81.50 402 TRP A N 1
ATOM 3210 C CA . TRP A 1 402 ? -6.823 11.279 -3.067 1.00 81.50 402 TRP A CA 1
ATOM 3211 C C . TRP A 1 402 ? -8.041 11.056 -2.160 1.00 81.50 402 TRP A C 1
ATOM 3213 O O . TRP A 1 402 ? -8.091 11.624 -1.066 1.00 81.50 402 TRP A O 1
ATOM 3223 N N . LEU A 1 403 ? -8.956 10.160 -2.541 1.00 79.75 403 LEU A N 1
ATOM 3224 C CA . LEU A 1 403 ? -10.157 9.849 -1.756 1.00 79.75 403 LEU A CA 1
ATOM 3225 C C . LEU A 1 403 ? -9.842 9.288 -0.367 1.00 79.75 403 LEU A C 1
ATOM 3227 O O . LEU A 1 403 ? -10.550 9.598 0.582 1.00 79.75 403 LEU A O 1
ATOM 3231 N N . SER A 1 404 ? -8.754 8.535 -0.210 1.00 85.88 404 SER A N 1
ATOM 3232 C CA . SER A 1 404 ? -8.281 8.045 1.093 1.00 85.88 404 SER A CA 1
ATOM 3233 C C . SER A 1 404 ? -7.866 9.193 2.013 1.00 85.88 404 SER A C 1
ATOM 3235 O O . SER A 1 404 ? -8.101 9.155 3.221 1.00 85.88 404 SER A O 1
ATOM 3237 N N . THR A 1 405 ? -7.259 10.236 1.442 1.00 80.81 405 THR A N 1
ATOM 3238 C CA . THR A 1 405 ? -6.873 11.440 2.188 1.00 80.81 405 THR A CA 1
ATOM 3239 C C . THR A 1 405 ? -8.114 12.203 2.644 1.00 80.81 405 THR A C 1
ATOM 3241 O O . THR A 1 405 ? -8.196 12.595 3.808 1.00 80.81 405 THR A O 1
ATOM 3244 N N . GLU A 1 406 ? -9.093 12.368 1.751 1.00 74.69 406 GLU A N 1
ATOM 3245 C CA . GLU A 1 406 ? -10.363 13.034 2.057 1.00 74.69 406 GLU A CA 1
ATOM 3246 C C . GLU A 1 406 ? -11.210 12.245 3.049 1.00 74.69 406 GLU A C 1
ATOM 3248 O O . GLU A 1 406 ? -11.754 12.833 3.982 1.00 74.69 406 GLU A O 1
ATOM 3253 N N . PHE A 1 407 ? -11.245 10.919 2.908 1.00 77.12 407 PHE A N 1
ATOM 3254 C CA . PHE A 1 407 ? -11.834 10.010 3.879 1.00 77.12 407 PHE A CA 1
ATOM 3255 C C . PHE A 1 407 ? -11.248 10.314 5.256 1.00 77.12 407 PHE A C 1
ATOM 3257 O O . PHE A 1 407 ? -11.993 10.747 6.126 1.00 77.12 407 PHE A O 1
ATOM 3264 N N . ILE A 1 408 ? -9.924 10.233 5.444 1.00 78.62 408 ILE A N 1
ATOM 3265 C CA . ILE A 1 408 ? -9.288 10.538 6.739 1.00 78.62 408 ILE A CA 1
ATOM 3266 C C . ILE A 1 408 ? -9.623 11.962 7.218 1.00 78.62 408 ILE A C 1
ATOM 3268 O O . ILE A 1 408 ? -9.943 12.145 8.389 1.00 78.62 408 ILE A O 1
ATOM 3272 N N . ASN A 1 409 ? -9.605 12.968 6.339 1.00 71.75 409 ASN A N 1
ATOM 3273 C CA . ASN A 1 409 ? -9.930 14.356 6.698 1.00 71.75 409 ASN A CA 1
ATOM 3274 C C . ASN A 1 409 ? -11.378 14.550 7.167 1.00 71.75 409 ASN A C 1
ATOM 3276 O O . ASN A 1 409 ? -11.647 15.452 7.962 1.00 71.75 409 ASN A O 1
ATOM 3280 N N . ALA A 1 410 ? -12.313 13.748 6.658 1.00 64.38 410 ALA A N 1
ATOM 3281 C CA . ALA A 1 410 ? -13.730 13.889 6.959 1.00 64.38 410 ALA A CA 1
ATOM 3282 C C . ALA A 1 410 ? -14.079 13.473 8.394 1.00 64.38 410 ALA A C 1
ATOM 3284 O O . ALA A 1 410 ? -15.049 13.995 8.945 1.00 64.38 410 ALA A O 1
ATOM 3285 N N . PHE A 1 411 ? -13.306 12.564 8.999 1.00 65.88 411 PHE A N 1
ATOM 3286 C CA . PHE A 1 411 ? -13.601 12.035 10.334 1.00 65.88 411 PHE A CA 1
ATOM 3287 C C . PHE A 1 411 ? -12.434 12.116 11.329 1.00 65.88 411 PHE A C 1
ATOM 3289 O O . PHE A 1 411 ? -12.664 11.875 12.509 1.00 65.88 411 PHE A O 1
ATOM 3296 N N . ALA A 1 412 ? -11.211 12.477 10.920 1.00 65.25 412 ALA A N 1
ATOM 3297 C CA . ALA A 1 412 ? -10.131 12.773 11.861 1.00 65.25 412 ALA A CA 1
ATOM 3298 C C . ALA A 1 412 ? -10.383 14.102 12.608 1.00 65.25 412 ALA A C 1
ATOM 3300 O O . ALA A 1 412 ? -10.934 15.041 12.022 1.00 65.25 412 ALA A O 1
ATOM 3301 N N . PRO A 1 413 ? -9.949 14.218 13.879 1.00 57.56 413 PRO A N 1
ATOM 3302 C CA . PRO A 1 413 ? -10.037 15.447 14.654 1.00 57.56 413 PRO A CA 1
ATOM 3303 C C . PRO A 1 413 ? -9.470 16.630 13.871 1.00 57.56 413 PRO A C 1
ATOM 3305 O O . PRO A 1 413 ? -8.297 16.638 13.489 1.00 57.56 413 PRO A O 1
ATOM 3308 N N . LYS A 1 414 ? -10.282 17.667 13.648 1.00 54.75 414 LYS A N 1
ATOM 3309 C CA . LYS A 1 414 ? -9.751 18.944 13.166 1.00 54.75 414 LYS A CA 1
ATOM 3310 C C . LYS A 1 414 ? -8.937 19.531 14.305 1.00 54.75 414 LYS A C 1
ATOM 3312 O O . LYS A 1 414 ? -9.460 19.735 15.395 1.00 54.75 414 LYS A O 1
ATOM 3317 N N . ALA A 1 415 ? -7.655 19.761 14.052 1.00 47.19 415 ALA A N 1
ATOM 3318 C CA . ALA A 1 415 ? -6.725 20.337 15.009 1.00 47.19 415 ALA A CA 1
ATOM 3319 C C . ALA A 1 415 ? -7.357 21.525 15.746 1.00 47.19 415 ALA A C 1
ATOM 3321 O O . ALA A 1 415 ? -7.600 22.582 15.157 1.00 47.19 415 ALA A O 1
ATOM 3322 N N . TYR A 1 416 ? -7.632 21.358 17.037 1.00 42.75 416 TYR A N 1
ATOM 3323 C CA . TYR A 1 416 ? -7.974 22.492 17.872 1.00 42.75 416 TYR A CA 1
ATOM 3324 C C . TYR A 1 416 ? -6.727 23.341 18.056 1.00 42.75 416 TYR A C 1
ATOM 3326 O O . TYR A 1 416 ? -5.707 22.864 18.553 1.00 42.75 416 TYR A O 1
ATOM 3334 N N . VAL A 1 417 ? -6.836 24.629 17.737 1.00 37.38 417 VAL A N 1
ATOM 3335 C CA . VAL A 1 417 ? -5.875 25.622 18.212 1.00 37.38 417 VAL A CA 1
ATOM 3336 C C . VAL A 1 417 ? -6.068 25.737 19.722 1.00 37.38 417 VAL A C 1
ATOM 3338 O O . VAL A 1 417 ? -6.845 26.561 20.208 1.00 37.38 417 VAL A O 1
ATOM 3341 N N . LYS A 1 418 ? -5.381 24.895 20.495 1.00 35.19 418 LYS A N 1
ATOM 3342 C CA . LYS A 1 418 ? -5.231 25.143 21.924 1.00 35.19 418 LYS A CA 1
ATOM 3343 C C . LYS A 1 418 ? -4.239 26.292 22.047 1.00 35.19 418 LYS A C 1
ATOM 3345 O O . LYS A 1 418 ? -3.043 26.126 21.838 1.00 35.19 418 LYS A O 1
ATOM 3350 N N . ILE A 1 419 ? -4.771 27.483 22.288 1.00 39.00 419 ILE A N 1
ATOM 3351 C CA . ILE A 1 419 ? -3.975 28.674 22.548 1.00 39.00 419 ILE A CA 1
ATOM 3352 C C . ILE A 1 419 ? -3.382 28.520 23.954 1.00 39.00 419 ILE A C 1
ATOM 3354 O O . ILE A 1 419 ? -4.007 28.907 24.941 1.00 39.00 419 ILE A O 1
ATOM 3358 N N . GLU A 1 420 ? -2.199 27.924 24.060 1.00 39.03 420 GLU A N 1
ATOM 3359 C CA . GLU A 1 420 ? -1.411 27.979 25.289 1.00 39.03 420 GLU A CA 1
ATOM 3360 C C . GLU A 1 420 ? -0.427 29.149 25.195 1.00 39.03 420 GLU A C 1
ATOM 3362 O O . GLU A 1 420 ? 0.168 29.418 24.148 1.00 39.03 420 GLU A O 1
ATOM 3367 N N . ARG A 1 421 ? -0.326 29.907 26.292 1.00 40.78 421 ARG A N 1
ATOM 3368 C CA . ARG A 1 421 ? 0.708 30.928 26.446 1.00 40.78 421 ARG A CA 1
ATOM 3369 C C . ARG A 1 421 ? 1.979 30.218 26.872 1.00 40.78 421 ARG A C 1
ATOM 3371 O O . ARG A 1 421 ? 1.948 29.468 27.848 1.00 40.78 421 ARG A O 1
ATOM 3378 N N . ASP A 1 422 ? 3.071 30.463 26.163 1.00 44.22 422 ASP A N 1
ATOM 3379 C CA . ASP A 1 422 ? 4.377 30.029 26.640 1.00 44.22 422 ASP A CA 1
ATOM 3380 C C . ASP A 1 422 ? 4.757 30.772 27.940 1.00 44.22 422 ASP A C 1
ATOM 3382 O O . ASP A 1 422 ? 4.062 31.682 28.407 1.00 44.22 422 ASP A O 1
ATOM 3386 N N . VAL A 1 423 ? 5.891 30.398 28.532 1.00 48.56 423 VAL A N 1
ATOM 3387 C CA . VAL A 1 423 ? 6.450 31.047 29.734 1.00 48.56 423 VAL A CA 1
ATOM 3388 C C . VAL A 1 423 ? 6.714 32.555 29.569 1.00 48.56 423 VAL A C 1
ATOM 3390 O O . VAL A 1 423 ? 6.912 33.239 30.572 1.00 48.56 423 VAL A O 1
ATOM 3393 N N . ASN A 1 424 ? 6.668 33.085 28.342 1.00 54.12 424 ASN A N 1
ATOM 3394 C CA . ASN A 1 424 ? 6.850 34.500 28.019 1.00 54.12 424 ASN A CA 1
ATOM 3395 C C . ASN A 1 424 ? 5.533 35.222 27.670 1.00 54.12 424 ASN A C 1
ATOM 3397 O O . ASN A 1 424 ? 5.538 36.433 27.446 1.00 54.12 424 ASN A O 1
ATOM 3401 N N . GLY A 1 425 ? 4.396 34.521 27.665 1.00 36.53 425 GLY A N 1
ATOM 3402 C CA . GLY A 1 425 ? 3.089 35.098 27.360 1.00 36.53 425 GLY A CA 1
ATOM 3403 C C . GLY A 1 425 ? 2.772 35.234 25.867 1.00 36.53 425 GLY A C 1
ATOM 3404 O O . GLY A 1 425 ? 1.770 35.881 25.545 1.00 36.53 425 GLY A O 1
ATOM 3405 N N . GLU A 1 426 ? 3.564 34.636 24.972 1.00 33.88 426 GLU A N 1
ATOM 3406 C CA . GLU A 1 426 ? 3.288 34.615 23.533 1.00 33.88 426 GLU A CA 1
ATOM 3407 C C . GLU A 1 426 ? 2.334 33.471 23.161 1.00 33.88 426 GLU A C 1
ATOM 3409 O O . GLU A 1 426 ? 2.342 32.388 23.750 1.00 33.88 426 GLU A O 1
ATOM 3414 N N . TYR A 1 427 ? 1.462 33.733 22.186 1.00 37.53 427 TYR A N 1
ATOM 3415 C CA . TYR A 1 427 ? 0.506 32.756 21.678 1.00 37.53 427 TYR A CA 1
ATOM 3416 C C . TYR A 1 427 ? 1.207 31.760 20.751 1.00 37.53 427 TYR A C 1
ATOM 3418 O O . TYR A 1 427 ? 1.574 32.121 19.632 1.00 37.53 427 TYR A O 1
ATOM 3426 N N . VAL A 1 428 ? 1.332 30.502 21.177 1.00 37.22 428 VAL A N 1
ATOM 3427 C CA . VAL A 1 428 ? 1.813 29.417 20.313 1.00 37.22 428 VAL A CA 1
ATOM 3428 C C . VAL A 1 428 ? 0.599 28.621 19.839 1.00 37.22 428 VAL A C 1
ATOM 3430 O O . VAL A 1 428 ? -0.076 27.960 20.625 1.00 37.22 428 VAL A O 1
ATOM 3433 N N . GLY A 1 429 ? 0.262 28.731 18.554 1.00 33.69 429 GLY A N 1
ATOM 3434 C CA . GLY A 1 429 ? -0.785 27.910 17.952 1.00 33.69 429 GLY A CA 1
ATOM 3435 C C . GLY A 1 429 ? -0.269 26.492 17.734 1.00 33.69 429 GLY A C 1
ATOM 3436 O O . GLY A 1 429 ? 0.657 26.299 16.949 1.00 33.69 429 GLY A O 1
ATOM 3437 N N . LEU A 1 430 ? -0.863 25.500 18.398 1.00 35.56 430 LEU A N 1
ATOM 3438 C CA . LEU A 1 430 ? -0.658 24.106 18.014 1.00 35.56 430 LEU A CA 1
ATOM 3439 C C . LEU A 1 430 ? -1.385 23.864 16.685 1.00 35.56 430 LEU A C 1
ATOM 3441 O O . LEU A 1 430 ? -2.610 23.955 16.594 1.00 35.56 430 LEU A O 1
ATOM 3445 N N . HIS A 1 431 ? -0.589 23.645 15.641 1.00 43.22 431 HIS A N 1
ATOM 3446 C CA . HIS A 1 431 ? -1.035 23.148 14.347 1.00 43.22 431 HIS A CA 1
ATOM 3447 C C . HIS A 1 431 ? -1.501 21.689 14.478 1.00 43.22 431 HIS A C 1
ATOM 3449 O O . HIS A 1 431 ? -1.266 21.044 15.496 1.00 43.22 431 HIS A O 1
ATOM 3455 N N . GLU A 1 432 ? -2.173 21.190 13.441 1.00 50.78 432 GLU A N 1
ATOM 3456 C CA . GLU A 1 432 ? -2.433 19.767 13.212 1.00 50.78 432 GLU A CA 1
ATOM 3457 C C . GLU A 1 432 ? -1.364 18.855 13.805 1.00 50.78 432 GLU A C 1
ATOM 3459 O O . GLU A 1 432 ? -0.177 19.066 13.564 1.00 50.78 432 GLU A O 1
ATOM 3464 N N . THR A 1 433 ? -1.792 17.875 14.601 1.00 58.22 433 THR A N 1
ATOM 3465 C CA . THR A 1 433 ? -0.899 16.895 15.212 1.00 58.22 433 THR A CA 1
ATOM 3466 C C . THR A 1 433 ? -0.059 16.260 14.107 1.00 58.22 433 THR A C 1
ATOM 3468 O O . THR A 1 433 ? -0.587 15.768 13.105 1.00 58.22 433 THR A O 1
ATOM 3471 N N . ASP A 1 434 ? 1.269 16.319 14.255 1.00 66.25 434 ASP A N 1
ATOM 3472 C CA . ASP A 1 434 ? 2.215 15.867 13.226 1.00 66.25 434 ASP A CA 1
ATOM 3473 C C . ASP A 1 434 ? 1.923 14.426 12.765 1.00 66.25 434 ASP A C 1
ATOM 3475 O O . ASP A 1 434 ? 2.103 14.103 11.588 1.00 66.25 434 ASP A O 1
ATOM 3479 N N . PHE A 1 435 ? 1.358 13.615 13.667 1.00 73.00 435 PHE A N 1
ATOM 3480 C CA . PHE A 1 435 ? 0.896 12.249 13.444 1.00 73.00 435 PHE A CA 1
ATOM 3481 C C . PHE A 1 435 ? -0.143 12.115 12.317 1.00 73.00 435 PHE A C 1
ATOM 3483 O O . PHE A 1 435 ? 0.088 11.378 11.365 1.00 73.00 435 PHE A O 1
ATOM 3490 N N . GLU A 1 436 ? -1.272 12.829 12.351 1.00 75.56 436 GLU A N 1
ATOM 3491 C CA . GLU A 1 436 ? -2.351 12.715 11.352 1.00 75.56 436 GLU A CA 1
ATOM 3492 C C . GLU A 1 436 ? -1.874 13.145 9.961 1.00 75.56 436 GLU A C 1
ATOM 3494 O O . GLU A 1 436 ? -2.248 12.574 8.932 1.00 75.56 436 GLU A O 1
ATOM 3499 N N . LYS A 1 437 ? -1.001 14.154 9.912 1.00 77.94 437 LYS A N 1
ATOM 3500 C CA . LYS A 1 437 ? -0.351 14.592 8.675 1.00 77.94 437 LYS A CA 1
ATOM 3501 C C . LYS A 1 437 ? 0.622 13.557 8.134 1.00 77.94 437 LYS A C 1
ATOM 3503 O O . LYS A 1 437 ? 0.766 13.447 6.915 1.00 77.94 437 LYS A O 1
ATOM 3508 N N . GLU A 1 438 ? 1.324 12.840 8.997 1.00 84.56 438 GLU A N 1
ATOM 3509 C CA . GLU A 1 438 ? 2.166 11.718 8.596 1.00 84.56 438 GLU A CA 1
ATOM 3510 C C . GLU A 1 438 ? 1.316 10.538 8.110 1.00 84.56 438 GLU A C 1
ATOM 3512 O O . GLU A 1 438 ? 1.523 10.063 6.996 1.00 84.56 438 GLU A O 1
ATOM 3517 N N . LEU A 1 439 ? 0.285 10.158 8.868 1.00 87.19 439 LEU A N 1
ATOM 3518 C CA . LEU A 1 439 ? -0.643 9.073 8.552 1.00 87.19 439 LEU A CA 1
ATOM 3519 C C . LEU A 1 439 ? -1.274 9.248 7.168 1.00 87.19 439 LEU A C 1
ATOM 3521 O O . LEU A 1 439 ? -1.233 8.326 6.359 1.00 87.19 439 LEU A O 1
ATOM 3525 N N . ARG A 1 440 ? -1.784 10.443 6.841 1.00 87.94 440 ARG A N 1
ATOM 3526 C CA . ARG A 1 440 ? -2.344 10.716 5.505 1.00 87.94 440 ARG A CA 1
ATOM 3527 C C . ARG A 1 440 ? -1.317 10.594 4.390 1.00 87.94 440 ARG A C 1
ATOM 3529 O O . ARG A 1 440 ? -1.643 10.068 3.333 1.00 87.94 440 ARG A O 1
ATOM 3536 N N . ARG A 1 441 ? -0.083 11.062 4.612 1.00 90.50 441 ARG A N 1
ATOM 3537 C CA . ARG A 1 441 ? 1.001 10.931 3.625 1.00 90.50 441 ARG A CA 1
ATOM 3538 C C . ARG A 1 441 ? 1.334 9.461 3.371 1.00 90.50 441 ARG A C 1
ATOM 3540 O O . ARG A 1 441 ? 1.408 9.072 2.207 1.00 90.50 441 ARG A O 1
ATOM 3547 N N . LYS A 1 442 ? 1.446 8.653 4.434 1.00 94.19 442 LYS A N 1
ATOM 3548 C CA . LYS A 1 442 ? 1.682 7.202 4.347 1.00 94.19 442 LYS A CA 1
ATOM 3549 C C . LYS A 1 442 ? 0.532 6.484 3.646 1.00 94.19 442 LYS A C 1
ATOM 3551 O O . LYS A 1 442 ? 0.776 5.755 2.692 1.00 94.19 442 LYS A O 1
ATOM 3556 N N . VAL A 1 443 ? -0.708 6.714 4.080 1.00 94.62 443 VAL A N 1
ATOM 3557 C CA . VAL A 1 443 ? -1.900 6.081 3.495 1.00 94.62 443 VAL A CA 1
ATOM 3558 C C . VAL A 1 443 ? -2.012 6.434 2.017 1.00 94.62 443 VAL A C 1
ATOM 3560 O O . VAL A 1 443 ? -2.064 5.532 1.192 1.00 94.62 443 VAL A O 1
ATOM 3563 N N . LYS A 1 444 ? -1.930 7.722 1.664 1.00 94.19 444 LYS A N 1
ATOM 3564 C CA . LYS A 1 444 ? -2.013 8.175 0.272 1.00 94.19 444 LYS A CA 1
ATOM 3565 C C . LYS A 1 444 ? -1.005 7.463 -0.627 1.00 94.19 444 LYS A C 1
ATOM 3567 O O . LYS A 1 444 ? -1.404 6.921 -1.651 1.00 94.19 444 LYS A O 1
ATOM 3572 N N . ILE A 1 445 ? 0.284 7.453 -0.268 1.00 94.69 445 ILE A N 1
ATOM 3573 C CA . ILE A 1 445 ? 1.301 6.851 -1.143 1.00 94.69 445 ILE A CA 1
ATOM 3574 C C . ILE A 1 445 ? 1.153 5.328 -1.243 1.00 94.69 445 ILE A C 1
ATOM 3576 O O . ILE A 1 445 ? 1.435 4.770 -2.298 1.00 94.69 445 ILE A O 1
ATOM 3580 N N . LEU A 1 446 ? 0.711 4.655 -0.173 1.00 96.69 446 LEU A N 1
ATOM 3581 C CA . LEU A 1 446 ? 0.466 3.213 -0.194 1.00 96.69 446 LEU A CA 1
ATOM 3582 C C . LEU A 1 446 ? -0.707 2.884 -1.120 1.00 96.69 446 LEU A C 1
ATOM 3584 O O . LEU A 1 446 ? -0.576 2.022 -1.985 1.00 96.69 446 LEU A O 1
ATOM 3588 N N . THR A 1 447 ? -1.798 3.640 -1.010 1.00 94.44 447 THR A N 1
ATOM 3589 C CA . THR A 1 447 ? -2.964 3.534 -1.888 1.00 94.44 447 THR A CA 1
ATOM 3590 C C . THR A 1 447 ? -2.605 3.823 -3.350 1.00 94.44 447 THR A C 1
ATOM 3592 O O . THR A 1 447 ? -2.948 3.040 -4.223 1.00 94.44 447 THR A O 1
ATOM 3595 N N . GLU A 1 448 ? -1.837 4.872 -3.651 1.00 93.56 448 GLU A N 1
ATOM 3596 C CA . GLU A 1 448 ? -1.443 5.206 -5.036 1.00 93.56 448 GLU A CA 1
ATOM 3597 C C . GLU A 1 448 ? -0.514 4.171 -5.686 1.00 93.56 448 GLU A C 1
ATOM 3599 O O . GLU A 1 448 ? -0.283 4.213 -6.891 1.00 93.56 448 GLU A O 1
ATOM 3604 N N . ARG A 1 449 ? 0.110 3.292 -4.893 1.00 93.06 449 ARG A N 1
ATOM 3605 C CA . ARG A 1 449 ? 1.192 2.412 -5.358 1.00 93.06 449 ARG A CA 1
ATOM 3606 C C . ARG A 1 449 ? 0.896 0.932 -5.144 1.00 93.06 449 ARG A C 1
ATOM 3608 O O . ARG A 1 449 ? 1.732 0.111 -5.518 1.00 93.06 449 ARG A O 1
ATOM 3615 N N . HIS A 1 450 ? -0.258 0.574 -4.576 1.00 91.62 450 HIS A N 1
ATOM 3616 C CA . HIS A 1 450 ? -0.579 -0.799 -4.162 1.00 91.62 450 HIS A CA 1
ATOM 3617 C C . HIS A 1 450 ? -0.509 -1.824 -5.308 1.00 91.62 450 HIS A C 1
ATOM 3619 O O . HIS A 1 450 ? -0.131 -2.975 -5.084 1.00 91.62 450 HIS A O 1
ATOM 3625 N N . MET A 1 451 ? -0.771 -1.394 -6.547 1.00 87.19 451 MET A N 1
ATOM 3626 C CA . MET A 1 451 ? -0.663 -2.230 -7.750 1.00 87.19 451 MET A CA 1
ATOM 3627 C C . MET A 1 451 ? 0.768 -2.354 -8.293 1.00 87.19 451 MET A C 1
ATOM 3629 O O . MET A 1 451 ? 1.079 -3.291 -9.030 1.00 87.19 451 MET A O 1
ATOM 3633 N N . GLN A 1 452 ? 1.664 -1.427 -7.938 1.00 88.25 452 GLN A N 1
ATOM 3634 C CA . GLN A 1 452 ? 2.964 -1.282 -8.593 1.00 88.25 452 GLN A CA 1
ATOM 3635 C C . GLN A 1 452 ? 3.895 -2.472 -8.330 1.00 88.25 452 GLN A C 1
ATOM 3637 O O . GLN A 1 452 ? 4.597 -2.896 -9.245 1.00 88.25 452 GLN A O 1
ATOM 3642 N N . LEU A 1 453 ? 3.892 -3.043 -7.119 1.00 86.06 453 LEU A N 1
ATOM 3643 C CA . LEU A 1 453 ? 4.741 -4.199 -6.796 1.00 86.06 453 LEU A CA 1
ATOM 3644 C C . LEU A 1 453 ? 4.403 -5.421 -7.653 1.00 86.06 453 LEU A C 1
ATOM 3646 O O . LEU A 1 453 ? 5.306 -6.071 -8.178 1.00 86.06 453 LEU A O 1
ATOM 3650 N N . LYS A 1 454 ? 3.110 -5.700 -7.841 1.00 82.69 454 LYS A N 1
ATOM 3651 C CA . LYS A 1 454 ? 2.656 -6.810 -8.681 1.00 82.69 454 LYS A CA 1
ATOM 3652 C C . LYS A 1 454 ? 3.050 -6.593 -10.142 1.00 82.69 454 LYS A C 1
ATOM 3654 O O . LYS A 1 454 ? 3.568 -7.514 -10.766 1.00 82.69 454 LYS A O 1
ATOM 3659 N N . SER A 1 455 ? 2.853 -5.383 -10.668 1.00 85.81 455 SER A N 1
ATOM 3660 C CA . SER A 1 455 ? 3.247 -5.048 -12.041 1.00 85.81 455 SER A CA 1
ATOM 3661 C C . SER A 1 455 ? 4.752 -5.208 -12.262 1.00 85.81 455 SER A C 1
ATOM 3663 O O . SER A 1 455 ? 5.161 -5.772 -13.271 1.00 85.81 455 SER A O 1
ATOM 3665 N N . LEU A 1 456 ? 5.580 -4.777 -11.303 1.00 88.38 456 LEU A N 1
ATOM 3666 C CA . LEU A 1 456 ? 7.034 -4.951 -11.377 1.00 88.38 456 LEU A CA 1
ATOM 3667 C C . LEU A 1 456 ? 7.449 -6.425 -11.354 1.00 88.38 456 LEU A C 1
ATOM 3669 O O . LEU A 1 456 ? 8.345 -6.809 -12.101 1.00 88.38 456 LEU A O 1
ATOM 3673 N N . TYR A 1 457 ? 6.798 -7.245 -10.526 1.00 88.38 457 TYR A N 1
ATOM 3674 C CA . TYR A 1 457 ? 7.058 -8.682 -10.485 1.00 88.38 457 TYR A CA 1
ATOM 3675 C C . TYR A 1 457 ? 6.720 -9.362 -11.819 1.00 88.38 457 TYR A C 1
ATOM 3677 O O . TYR A 1 457 ? 7.535 -10.119 -12.339 1.00 88.38 457 TYR A O 1
ATOM 3685 N N . LEU A 1 458 ? 5.555 -9.065 -12.404 1.00 85.62 458 LEU A N 1
ATOM 3686 C CA . LEU A 1 458 ? 5.142 -9.644 -13.688 1.00 85.62 458 LEU A CA 1
ATOM 3687 C C . LEU A 1 458 ? 6.097 -9.252 -14.824 1.00 85.62 458 LEU A C 1
ATOM 3689 O O . LEU A 1 458 ? 6.563 -10.128 -15.547 1.00 85.62 458 LEU A O 1
ATOM 3693 N N . LEU A 1 459 ? 6.465 -7.969 -14.910 1.00 85.06 459 LEU A N 1
ATOM 3694 C CA . LEU A 1 459 ? 7.449 -7.484 -15.884 1.00 85.06 459 LEU A CA 1
ATOM 3695 C C . LEU A 1 459 ? 8.803 -8.183 -15.719 1.00 85.06 459 LEU A C 1
ATOM 3697 O O . LEU A 1 459 ? 9.394 -8.630 -16.697 1.00 85.06 459 LEU A O 1
ATOM 3701 N N . PHE A 1 460 ? 9.277 -8.344 -14.480 1.00 88.06 460 PHE A N 1
ATOM 3702 C CA . PHE A 1 460 ? 10.509 -9.081 -14.209 1.00 88.06 460 PHE A CA 1
ATOM 3703 C C . PHE A 1 460 ? 10.436 -10.534 -14.704 1.00 88.06 460 PHE A C 1
ATOM 3705 O O . PHE A 1 460 ? 11.404 -11.038 -15.273 1.00 88.06 460 PHE A O 1
ATOM 3712 N N . MET A 1 461 ? 9.302 -11.211 -14.500 1.00 86.12 461 MET A N 1
ATOM 3713 C CA . MET A 1 461 ? 9.117 -12.601 -14.929 1.00 86.12 461 MET A CA 1
ATOM 3714 C C . MET A 1 461 ? 9.083 -12.755 -16.455 1.00 86.12 461 MET A C 1
ATOM 3716 O O . MET A 1 461 ? 9.555 -13.774 -16.963 1.00 86.12 461 MET A O 1
ATOM 3720 N N . GLU A 1 462 ? 8.560 -11.766 -17.180 1.00 81.25 462 GLU A N 1
ATOM 3721 C CA . GLU A 1 462 ? 8.605 -11.713 -18.647 1.00 81.25 462 GLU A CA 1
ATOM 3722 C C . GLU A 1 462 ? 10.032 -11.445 -19.145 1.00 81.25 462 GLU A C 1
ATOM 3724 O O . GLU A 1 462 ? 10.588 -12.236 -19.909 1.00 81.25 462 GLU A O 1
ATOM 3729 N N . GLU A 1 463 ? 10.677 -10.384 -18.652 1.00 80.19 463 GLU A N 1
ATOM 3730 C CA . GLU A 1 463 ? 12.019 -9.988 -19.094 1.00 80.19 463 GLU A CA 1
ATOM 3731 C C . GLU A 1 463 ? 13.084 -11.041 -18.771 1.00 80.19 463 GLU A C 1
ATOM 3733 O O . GLU A 1 463 ? 14.008 -11.257 -19.558 1.00 80.19 463 GLU A O 1
ATOM 3738 N N . ARG A 1 464 ? 12.958 -11.741 -17.635 1.00 82.44 464 ARG A N 1
ATOM 3739 C CA . ARG A 1 464 ? 13.908 -12.786 -17.228 1.00 82.44 464 ARG A CA 1
ATOM 3740 C C . ARG A 1 464 ? 13.973 -13.941 -18.231 1.00 82.44 464 ARG A C 1
ATOM 3742 O O . ARG A 1 464 ? 15.021 -14.575 -18.331 1.00 82.44 464 ARG A O 1
ATOM 3749 N N . GLN A 1 465 ? 12.889 -14.213 -18.962 1.00 76.81 465 GLN A N 1
ATOM 3750 C CA . GLN A 1 465 ? 12.875 -15.246 -20.007 1.00 76.81 465 GLN A CA 1
ATOM 3751 C C . GLN A 1 465 ? 13.728 -14.852 -21.219 1.00 76.81 465 GLN A C 1
ATOM 3753 O O . GLN A 1 465 ? 14.228 -15.726 -21.921 1.00 76.81 465 GLN A O 1
ATOM 3758 N N . ILE A 1 466 ? 13.916 -13.548 -21.436 1.00 75.31 466 ILE A N 1
ATOM 3759 C CA . ILE A 1 466 ? 14.735 -12.990 -22.513 1.00 75.31 466 ILE A CA 1
ATOM 3760 C C . ILE A 1 466 ? 16.188 -12.862 -22.040 1.00 75.31 466 ILE A C 1
ATOM 3762 O O . ILE A 1 466 ? 17.109 -13.378 -22.675 1.00 75.31 466 ILE A O 1
ATOM 3766 N N . ASN A 1 467 ? 16.403 -12.172 -20.914 1.00 76.12 467 ASN A N 1
ATOM 3767 C CA . ASN A 1 467 ? 17.727 -11.927 -20.351 1.00 76.12 467 ASN A CA 1
ATOM 3768 C C . ASN A 1 467 ? 17.653 -11.693 -18.833 1.00 76.12 467 ASN A C 1
ATOM 3770 O O . ASN A 1 467 ? 17.199 -10.649 -18.362 1.00 76.12 467 ASN A O 1
ATOM 3774 N N . GLN A 1 468 ? 18.157 -12.660 -18.062 1.00 80.75 468 GLN A N 1
ATOM 3775 C CA . GLN A 1 468 ? 18.116 -12.623 -16.601 1.00 80.75 468 GLN A CA 1
ATOM 3776 C C . GLN A 1 468 ? 18.861 -11.420 -16.002 1.00 80.75 468 GLN A C 1
ATOM 3778 O O . GLN A 1 468 ? 18.329 -10.776 -15.098 1.00 80.75 468 GLN A O 1
ATOM 3783 N N . ASP A 1 469 ? 20.054 -11.090 -16.495 1.00 74.62 469 ASP A N 1
ATOM 3784 C CA . ASP A 1 469 ? 20.869 -10.017 -15.914 1.00 74.62 469 ASP A CA 1
ATOM 3785 C C . ASP A 1 469 ? 20.231 -8.641 -16.141 1.00 74.62 469 ASP A C 1
ATOM 3787 O O . ASP A 1 469 ? 20.189 -7.800 -15.238 1.00 74.62 469 ASP A O 1
ATOM 3791 N N . VAL A 1 470 ? 19.670 -8.427 -17.336 1.00 72.44 470 VAL A N 1
ATOM 3792 C CA . VAL A 1 470 ? 18.948 -7.192 -17.675 1.00 72.44 470 VAL A CA 1
ATOM 3793 C C . VAL A 1 470 ? 17.683 -7.057 -16.827 1.00 72.44 470 VAL A C 1
ATOM 3795 O O . VAL A 1 470 ? 17.452 -5.989 -16.256 1.00 72.44 470 VAL A O 1
ATOM 3798 N N . ALA A 1 471 ? 16.908 -8.136 -16.683 1.00 77.44 471 ALA A N 1
ATOM 3799 C CA . ALA A 1 471 ? 15.689 -8.147 -15.876 1.00 77.44 471 ALA A CA 1
ATOM 3800 C C . ALA A 1 471 ? 15.973 -7.812 -14.403 1.00 77.44 471 ALA A C 1
ATOM 3802 O O . ALA A 1 471 ? 15.305 -6.962 -13.811 1.00 77.44 471 ALA A O 1
ATOM 3803 N N . VAL A 1 472 ? 17.011 -8.419 -13.811 1.00 83.25 472 VAL A N 1
ATOM 3804 C CA . VAL A 1 472 ? 17.436 -8.124 -12.429 1.00 83.25 472 VAL A CA 1
ATOM 3805 C C . VAL A 1 472 ? 17.824 -6.652 -12.283 1.00 83.25 472 VAL A C 1
ATOM 3807 O O . VAL A 1 472 ? 17.385 -5.980 -11.346 1.00 83.25 472 VAL A O 1
ATOM 3810 N N . LYS A 1 473 ? 18.599 -6.118 -13.231 1.00 79.69 473 LYS A N 1
ATOM 3811 C CA . LYS A 1 473 ? 19.040 -4.719 -13.214 1.00 79.69 473 LYS A CA 1
ATOM 3812 C C . LYS A 1 473 ? 17.861 -3.738 -13.300 1.00 79.69 473 LYS A C 1
ATOM 3814 O O . LYS A 1 473 ? 17.777 -2.795 -12.506 1.00 79.69 473 LYS A O 1
ATOM 3819 N N . LYS A 1 474 ? 16.916 -3.974 -14.218 1.00 80.88 474 LYS A N 1
ATOM 3820 C CA . LYS A 1 474 ? 15.695 -3.161 -14.371 1.00 80.88 474 LYS A CA 1
ATOM 3821 C C . LYS A 1 474 ? 14.791 -3.240 -13.135 1.00 80.88 474 LYS A C 1
ATOM 3823 O O . LYS A 1 474 ? 14.295 -2.203 -12.673 1.00 80.88 474 LYS A O 1
ATOM 3828 N N . ALA A 1 475 ? 14.634 -4.432 -12.556 1.00 86.00 475 ALA A N 1
ATOM 3829 C CA . ALA A 1 475 ? 13.863 -4.646 -11.334 1.00 86.00 475 ALA A CA 1
ATOM 3830 C C . ALA A 1 475 ? 14.444 -3.865 -10.147 1.00 86.00 475 ALA A C 1
ATOM 3832 O O . ALA A 1 475 ? 13.715 -3.099 -9.513 1.00 86.00 475 ALA A O 1
ATOM 3833 N N . ARG A 1 476 ? 15.757 -3.969 -9.892 1.00 85.81 476 ARG A N 1
ATOM 3834 C CA . ARG A 1 476 ? 16.431 -3.227 -8.806 1.00 85.81 476 ARG A CA 1
ATOM 3835 C C . ARG A 1 476 ? 16.281 -1.727 -8.956 1.00 85.81 476 ARG A C 1
ATOM 3837 O O . ARG A 1 476 ? 15.917 -1.047 -8.002 1.00 85.81 476 ARG A O 1
ATOM 3844 N N . ARG A 1 477 ? 16.489 -1.206 -10.166 1.00 82.56 477 ARG A N 1
ATOM 3845 C CA . ARG A 1 477 ? 16.322 0.225 -10.438 1.00 82.56 477 ARG A CA 1
ATOM 3846 C C . ARG A 1 477 ? 14.899 0.699 -10.146 1.00 82.56 477 ARG A C 1
ATOM 3848 O O . ARG A 1 477 ? 14.712 1.766 -9.563 1.00 82.56 477 ARG A O 1
ATOM 3855 N N . SER A 1 478 ? 13.897 -0.084 -10.532 1.00 85.38 478 SER A N 1
ATOM 3856 C CA . SER A 1 478 ? 12.491 0.254 -10.300 1.00 85.38 478 SER A CA 1
ATOM 3857 C C . SER A 1 478 ? 12.103 0.155 -8.821 1.00 85.38 478 SER A C 1
ATOM 3859 O O . SER A 1 478 ? 11.467 1.070 -8.291 1.00 85.38 478 SER A O 1
ATOM 3861 N N . LEU A 1 479 ? 12.538 -0.906 -8.134 1.00 88.12 479 LEU A N 1
ATOM 3862 C CA . LEU A 1 479 ? 12.303 -1.113 -6.703 1.00 88.12 479 LEU A CA 1
ATOM 3863 C C . LEU A 1 479 ? 13.027 -0.075 -5.840 1.00 88.12 479 LEU A C 1
ATOM 3865 O O . LEU A 1 479 ? 12.421 0.459 -4.916 1.00 88.12 479 LEU A O 1
ATOM 3869 N N . GLY A 1 480 ? 14.271 0.282 -6.168 1.00 86.69 480 GLY A N 1
ATOM 3870 C CA . GLY A 1 480 ? 15.037 1.313 -5.464 1.00 86.69 480 GLY A CA 1
ATOM 3871 C C . GLY A 1 480 ? 14.347 2.679 -5.505 1.00 86.69 480 GLY A C 1
ATOM 3872 O O . GLY A 1 480 ? 14.169 3.324 -4.469 1.00 86.69 480 GLY A O 1
ATOM 3873 N N . LYS A 1 481 ? 13.849 3.091 -6.679 1.00 84.31 481 LYS A N 1
ATOM 3874 C CA . LYS A 1 481 ? 13.053 4.325 -6.816 1.00 84.31 481 LYS A CA 1
ATOM 3875 C C . LYS A 1 481 ? 11.764 4.280 -6.003 1.00 84.31 481 LYS A C 1
ATOM 3877 O O . LYS A 1 481 ? 11.424 5.259 -5.338 1.00 84.31 481 LYS A O 1
ATOM 3882 N N . LEU A 1 482 ? 11.044 3.158 -6.066 1.00 88.38 482 LEU A N 1
ATOM 3883 C CA . LEU A 1 482 ? 9.811 2.965 -5.309 1.00 88.38 482 LEU A CA 1
ATOM 3884 C C . LEU A 1 482 ? 10.085 3.038 -3.801 1.00 88.38 482 LEU A C 1
ATOM 3886 O O . LEU A 1 482 ? 9.408 3.783 -3.095 1.00 88.38 482 LEU A O 1
ATOM 3890 N N . ALA A 1 483 ? 11.124 2.351 -3.323 1.00 89.62 483 ALA A N 1
ATOM 3891 C CA . ALA A 1 483 ? 11.555 2.375 -1.930 1.00 89.62 483 ALA A CA 1
ATOM 3892 C C . ALA A 1 483 ? 11.902 3.796 -1.469 1.00 89.62 483 ALA A C 1
ATOM 3894 O O . ALA A 1 483 ? 11.455 4.219 -0.402 1.00 89.62 483 ALA A O 1
ATOM 3895 N N . ARG A 1 484 ? 12.621 4.571 -2.293 1.00 88.94 484 ARG A N 1
ATOM 3896 C CA . ARG A 1 484 ? 12.911 5.977 -1.991 1.00 88.94 484 ARG A CA 1
ATOM 3897 C C . ARG A 1 484 ? 11.649 6.827 -1.892 1.00 88.94 484 ARG A C 1
ATOM 3899 O O . ARG A 1 484 ? 11.489 7.558 -0.918 1.00 88.94 484 ARG A O 1
ATOM 3906 N N . LYS A 1 485 ? 10.742 6.712 -2.865 1.00 88.56 485 LYS A N 1
ATOM 3907 C CA . LYS A 1 485 ? 9.478 7.467 -2.895 1.00 88.56 485 LYS A CA 1
ATOM 3908 C C . LYS A 1 485 ? 8.597 7.154 -1.680 1.00 88.56 485 LYS A C 1
ATOM 3910 O O . LYS A 1 485 ? 7.973 8.056 -1.125 1.00 88.56 485 LYS A O 1
ATOM 3915 N N . LEU A 1 486 ? 8.576 5.896 -1.240 1.00 91.69 486 LEU A N 1
ATOM 3916 C CA . LEU A 1 486 ? 7.880 5.463 -0.025 1.00 91.69 486 LEU A CA 1
ATOM 3917 C C . LEU A 1 486 ? 8.531 6.045 1.240 1.00 91.69 486 LEU A C 1
ATOM 3919 O O . LEU A 1 486 ? 7.827 6.608 2.080 1.00 91.69 486 LEU A O 1
ATOM 3923 N N . ALA A 1 487 ? 9.863 5.999 1.340 1.00 90.50 487 ALA A N 1
ATOM 3924 C CA . ALA A 1 487 ? 10.604 6.555 2.475 1.00 90.50 487 ALA A CA 1
ATOM 3925 C C . ALA A 1 487 ? 10.427 8.076 2.614 1.00 90.50 487 ALA A C 1
ATOM 3927 O O . ALA A 1 487 ? 10.239 8.578 3.720 1.00 90.50 487 ALA A O 1
ATOM 3928 N N . GLU A 1 488 ? 10.399 8.815 1.498 1.00 87.75 488 GLU A N 1
ATOM 3929 C CA . GLU A 1 488 ? 10.109 10.261 1.472 1.00 87.75 488 GLU A CA 1
ATOM 3930 C C . GLU A 1 488 ? 8.716 10.606 2.040 1.00 87.75 488 GLU A C 1
ATOM 3932 O O . GLU A 1 488 ? 8.478 11.740 2.460 1.00 87.75 488 GLU A O 1
ATOM 3937 N N . ASN A 1 489 ? 7.807 9.627 2.090 1.00 89.56 489 ASN A N 1
ATOM 3938 C CA . ASN A 1 489 ? 6.458 9.747 2.643 1.00 89.56 489 ASN A CA 1
ATOM 3939 C C . ASN A 1 489 ? 6.298 9.065 4.018 1.00 89.56 489 ASN A C 1
ATOM 3941 O O . ASN A 1 489 ? 5.176 8.955 4.510 1.00 89.56 489 ASN A O 1
ATOM 3945 N N . GLY A 1 490 ? 7.396 8.636 4.656 1.00 89.69 490 GLY A N 1
ATOM 3946 C CA . GLY A 1 490 ? 7.392 8.056 6.006 1.00 89.69 490 GLY A CA 1
ATOM 3947 C C . GLY A 1 490 ? 6.969 6.584 6.075 1.00 89.69 490 GLY A C 1
ATOM 3948 O O . GLY A 1 490 ? 6.579 6.108 7.139 1.00 89.69 490 GLY A O 1
ATOM 3949 N N . THR A 1 491 ? 7.009 5.861 4.955 1.00 93.38 491 THR A N 1
ATOM 3950 C CA . THR A 1 491 ? 6.692 4.425 4.882 1.00 93.38 491 THR A CA 1
ATOM 3951 C C . THR A 1 491 ? 7.795 3.662 4.137 1.00 93.38 491 THR A C 1
ATOM 3953 O O . THR A 1 491 ? 8.864 4.206 3.876 1.00 93.38 491 THR A O 1
ATOM 3956 N N . ASN A 1 492 ? 7.592 2.385 3.821 1.00 92.44 492 ASN A N 1
ATOM 3957 C CA . ASN A 1 492 ? 8.592 1.558 3.144 1.00 92.44 492 ASN A CA 1
ATOM 3958 C C . ASN A 1 492 ? 7.949 0.507 2.226 1.00 92.44 492 ASN A C 1
ATOM 3960 O O . ASN A 1 492 ? 6.734 0.304 2.228 1.00 92.44 492 ASN A O 1
ATOM 3964 N N . VAL A 1 493 ? 8.787 -0.164 1.429 1.00 90.88 493 VAL A N 1
ATOM 3965 C CA . VAL A 1 493 ? 8.349 -1.178 0.457 1.00 90.88 493 VAL A CA 1
ATOM 3966 C C . VAL A 1 493 ? 7.653 -2.374 1.113 1.00 90.88 493 VAL A C 1
ATOM 3968 O O . VAL A 1 493 ? 6.789 -2.980 0.492 1.00 90.88 493 VAL A O 1
ATOM 3971 N N . PHE A 1 494 ? 7.988 -2.695 2.366 1.00 90.75 494 PHE A N 1
ATOM 3972 C CA . PHE A 1 494 ? 7.378 -3.805 3.097 1.00 90.75 494 PHE A CA 1
ATOM 3973 C C . PHE A 1 494 ? 5.956 -3.459 3.547 1.00 90.75 494 PHE A C 1
ATOM 3975 O O . PHE A 1 494 ? 5.053 -4.272 3.425 1.00 90.75 494 PHE A O 1
ATOM 3982 N N . MET A 1 495 ? 5.704 -2.220 3.977 1.00 94.38 495 MET A N 1
ATOM 3983 C CA . MET A 1 495 ? 4.329 -1.763 4.203 1.00 94.38 495 MET A CA 1
ATOM 3984 C C . MET A 1 495 ? 3.490 -1.848 2.925 1.00 94.38 495 MET A C 1
ATOM 3986 O O . MET A 1 495 ? 2.347 -2.291 2.982 1.00 94.38 495 MET A O 1
ATOM 3990 N N . LEU A 1 496 ? 4.062 -1.484 1.772 1.00 93.88 496 LEU A N 1
ATOM 3991 C CA . LEU A 1 496 ? 3.387 -1.628 0.480 1.00 93.88 496 LEU A CA 1
ATOM 3992 C C . LEU A 1 496 ? 3.149 -3.098 0.113 1.00 93.88 496 LEU A C 1
ATOM 3994 O O . LEU A 1 496 ? 2.085 -3.429 -0.398 1.00 93.88 496 LEU A O 1
ATOM 3998 N N . SER A 1 497 ? 4.107 -3.980 0.407 1.00 91.38 497 SER A N 1
ATOM 3999 C CA . SER A 1 497 ? 3.969 -5.413 0.148 1.00 91.38 497 SER A CA 1
ATOM 4000 C C . SER A 1 497 ? 2.829 -6.023 0.966 1.00 91.38 497 SER A C 1
ATOM 4002 O O . SER A 1 497 ? 2.070 -6.830 0.437 1.00 91.38 497 SER A O 1
ATOM 4004 N N . PHE A 1 498 ? 2.635 -5.592 2.213 1.00 92.81 498 PHE A N 1
ATOM 4005 C CA . PHE A 1 498 ? 1.495 -6.025 3.020 1.00 92.81 498 PHE A CA 1
ATOM 4006 C C . PHE A 1 498 ? 0.153 -5.552 2.456 1.00 92.81 498 PHE A C 1
ATOM 4008 O O . PHE A 1 498 ? -0.798 -6.327 2.501 1.00 92.81 498 PHE A O 1
ATOM 4015 N N . VAL A 1 499 ? 0.096 -4.346 1.874 1.00 94.25 499 VAL A N 1
ATOM 4016 C CA . VAL A 1 499 ? -1.108 -3.859 1.175 1.00 94.25 499 VAL A CA 1
ATOM 4017 C C . VAL A 1 499 ? -1.406 -4.728 -0.056 1.00 94.25 499 VAL A C 1
ATOM 4019 O O . VAL A 1 499 ? -2.493 -5.265 -0.234 1.00 94.25 499 VAL A O 1
ATOM 4022 N N . THR A 1 500 ? -0.398 -4.957 -0.903 1.00 91.19 500 THR A N 1
ATOM 4023 C CA . THR A 1 500 ? -0.547 -5.828 -2.082 1.00 91.19 500 THR A CA 1
ATOM 4024 C C . THR A 1 500 ? -0.932 -7.263 -1.694 1.00 91.19 500 THR A C 1
ATOM 4026 O O . THR A 1 500 ? -1.670 -7.935 -2.416 1.00 91.19 500 THR A O 1
ATOM 4029 N N . GLU A 1 501 ? -0.423 -7.762 -0.565 1.00 88.56 501 GLU A N 1
ATOM 4030 C CA . GLU A 1 501 ? -0.757 -9.089 -0.056 1.00 88.56 501 GLU A CA 1
ATOM 4031 C C . GLU A 1 501 ? -2.227 -9.187 0.374 1.00 88.56 501 GLU A C 1
ATOM 4033 O O . GLU A 1 501 ? -2.888 -10.174 0.031 1.00 88.56 501 GLU A O 1
ATOM 4038 N N . ALA A 1 502 ? -2.744 -8.206 1.121 1.00 90.94 502 ALA A N 1
ATOM 4039 C CA . ALA A 1 502 ? -4.121 -8.254 1.598 1.00 90.94 502 ALA A CA 1
ATOM 4040 C C . ALA A 1 502 ? -5.142 -8.055 0.464 1.00 90.94 502 ALA A C 1
ATOM 4042 O O . ALA A 1 502 ? -6.103 -8.830 0.431 1.00 90.94 502 ALA A O 1
ATOM 4043 N N . ASP A 1 503 ? -4.893 -7.165 -0.511 1.00 90.62 503 ASP A N 1
ATOM 4044 C CA . ASP A 1 503 ? -5.679 -7.074 -1.765 1.00 90.62 503 ASP A CA 1
ATOM 4045 C C . ASP A 1 503 ? -5.812 -8.455 -2.434 1.00 90.62 503 ASP A C 1
ATOM 4047 O O . ASP A 1 503 ? -6.910 -8.958 -2.691 1.00 90.62 503 ASP A O 1
ATOM 4051 N N . GLN A 1 504 ? -4.691 -9.152 -2.649 1.00 85.94 504 GLN A N 1
ATOM 4052 C CA . GLN A 1 504 ? -4.718 -10.458 -3.318 1.00 85.94 504 GLN A CA 1
ATOM 4053 C C . GLN A 1 504 ? -5.462 -11.533 -2.518 1.00 85.94 504 GLN A C 1
ATOM 4055 O O . GLN A 1 504 ? -6.191 -12.343 -3.103 1.00 85.94 504 GLN A O 1
ATOM 4060 N N . ARG A 1 505 ? -5.307 -11.540 -1.188 1.00 85.12 505 ARG A N 1
ATOM 4061 C CA . ARG A 1 505 ? -6.053 -12.442 -0.295 1.00 85.12 505 ARG A CA 1
ATOM 4062 C C . ARG A 1 505 ? -7.551 -12.127 -0.264 1.00 85.12 505 ARG A C 1
ATOM 4064 O O . ARG A 1 505 ? -8.332 -13.015 0.065 1.00 85.12 505 ARG A O 1
ATOM 4071 N N . GLY A 1 506 ? -7.964 -10.916 -0.641 1.00 82.94 506 GLY A N 1
ATOM 4072 C CA . GLY A 1 506 ? -9.359 -10.472 -0.677 1.00 82.94 506 GLY A CA 1
ATOM 4073 C C . GLY A 1 506 ? -10.199 -10.965 -1.861 1.00 82.94 506 GLY A C 1
ATOM 4074 O O . GLY A 1 506 ? -11.349 -10.559 -2.001 1.00 82.94 506 GLY A O 1
ATOM 4075 N N . ARG A 1 507 ? -9.651 -11.822 -2.731 1.00 83.56 507 ARG A N 1
ATOM 4076 C CA . ARG A 1 507 ? -10.307 -12.279 -3.971 1.00 83.56 507 ARG A CA 1
ATOM 4077 C C . ARG A 1 507 ? -10.882 -13.690 -3.834 1.00 83.56 507 ARG A C 1
ATOM 4079 O O . ARG A 1 507 ? -10.398 -14.617 -4.485 1.00 83.56 507 ARG A O 1
ATOM 4086 N N . ASN A 1 508 ? -11.859 -13.907 -2.952 1.00 76.38 508 ASN A N 1
ATOM 4087 C CA . ASN A 1 508 ? -12.453 -15.236 -2.724 1.00 76.38 508 ASN A CA 1
ATOM 4088 C C . ASN A 1 508 ? -13.867 -15.359 -3.289 1.00 76.38 508 ASN A C 1
ATOM 4090 O O . ASN A 1 508 ? -14.586 -14.382 -3.433 1.00 76.38 508 ASN A O 1
ATOM 4094 N N . GLY A 1 509 ? -14.308 -16.588 -3.569 1.00 67.94 509 GLY A N 1
ATOM 4095 C CA . GLY A 1 509 ? -15.696 -16.842 -3.966 1.00 67.94 509 GLY A CA 1
ATOM 4096 C C . GLY A 1 509 ? -16.720 -16.316 -2.950 1.00 67.94 509 GLY A C 1
ATOM 4097 O O . GLY A 1 509 ? -16.426 -16.167 -1.763 1.00 67.94 509 GLY A O 1
ATOM 4098 N N . LYS A 1 510 ? -17.946 -16.039 -3.412 1.00 64.69 510 LYS A N 1
ATOM 4099 C CA . LYS A 1 510 ? -19.040 -15.563 -2.547 1.00 64.69 510 LYS A CA 1
ATOM 4100 C C . LYS A 1 510 ? -19.238 -16.466 -1.325 1.00 64.69 510 LYS A C 1
ATOM 4102 O O . LYS A 1 510 ? -19.472 -17.661 -1.471 1.00 64.69 510 LYS A O 1
ATOM 4107 N N . GLY A 1 511 ? -19.217 -15.860 -0.137 1.00 62.78 511 GLY A N 1
ATOM 4108 C CA . GLY A 1 511 ? -19.426 -16.546 1.143 1.00 62.78 511 GLY A CA 1
ATOM 4109 C C . GLY A 1 511 ? -18.168 -17.160 1.762 1.00 62.78 511 GLY A C 1
ATOM 4110 O O . GLY A 1 511 ? -18.248 -17.626 2.896 1.00 62.78 511 GLY A O 1
ATOM 4111 N N . ASN A 1 512 ? -17.028 -17.118 1.068 1.00 64.56 512 ASN A N 1
ATOM 4112 C CA . ASN A 1 512 ? -15.770 -17.641 1.585 1.00 64.56 512 ASN A CA 1
ATOM 4113 C C . ASN A 1 512 ? -15.060 -16.618 2.480 1.00 64.56 512 ASN A C 1
ATOM 4115 O O . ASN A 1 512 ? -15.150 -15.402 2.283 1.00 64.56 512 ASN A O 1
ATOM 4119 N N . SER A 1 513 ? -14.323 -17.129 3.460 1.00 60.84 513 SER A N 1
ATOM 4120 C CA . SER A 1 513 ? -13.427 -16.331 4.293 1.00 60.84 513 SER A CA 1
ATOM 4121 C C . SER A 1 513 ? -12.175 -15.916 3.502 1.00 60.84 513 SER A C 1
ATOM 4123 O O . SER A 1 513 ? -11.683 -16.712 2.698 1.00 60.84 513 SER A O 1
ATOM 4125 N N . PRO A 1 514 ? -11.576 -14.741 3.786 1.00 58.84 514 PRO A N 1
ATOM 4126 C CA . PRO A 1 514 ? -10.278 -14.313 3.240 1.00 58.84 514 PRO A CA 1
ATOM 4127 C C . PRO A 1 514 ? -9.138 -15.330 3.379 1.00 58.84 514 PRO A C 1
ATOM 4129 O O . PRO A 1 514 ? -8.108 -15.216 2.724 1.00 58.84 514 PRO A O 1
ATOM 4132 N N . LEU A 1 515 ? -9.316 -16.315 4.264 1.00 56.56 515 LEU A N 1
ATOM 4133 C CA . LEU A 1 515 ? -8.334 -17.335 4.632 1.00 56.56 515 LEU A CA 1
ATOM 4134 C C . LEU A 1 515 ? -8.562 -18.689 3.947 1.00 56.56 515 LEU A C 1
ATOM 4136 O O . LEU A 1 515 ? -7.812 -19.629 4.196 1.00 56.56 515 LEU A O 1
ATOM 4140 N N . GLU A 1 516 ? -9.618 -18.823 3.143 1.00 52.59 516 GLU A N 1
ATOM 4141 C CA . GLU A 1 516 ? -10.039 -20.111 2.577 1.00 52.59 516 GLU A CA 1
ATOM 4142 C C . GLU A 1 516 ? -9.474 -20.393 1.181 1.00 52.59 516 GLU A C 1
ATOM 4144 O O . GLU A 1 516 ? -9.433 -21.558 0.777 1.00 52.59 516 GLU A O 1
ATOM 4149 N N . ARG A 1 517 ? -8.965 -19.388 0.451 1.00 52.78 517 ARG A N 1
ATOM 4150 C CA . ARG A 1 517 ? -8.042 -19.682 -0.653 1.00 52.78 517 ARG A CA 1
ATOM 4151 C C . ARG A 1 517 ? -6.734 -20.176 -0.052 1.00 52.78 517 ARG A C 1
ATOM 4153 O O . ARG A 1 517 ? -6.062 -19.441 0.669 1.00 52.78 517 ARG A O 1
ATOM 4160 N N . GLY A 1 518 ? -6.347 -21.406 -0.400 1.00 48.06 518 GLY A N 1
ATOM 4161 C CA . GLY A 1 518 ? -4.949 -21.817 -0.300 1.00 48.06 518 GLY A CA 1
ATOM 4162 C C . GLY A 1 518 ? -4.097 -20.715 -0.922 1.00 48.06 518 GLY A C 1
ATOM 4163 O O . GLY A 1 518 ? -4.476 -20.213 -1.982 1.00 48.06 518 GLY A O 1
ATOM 4164 N N . ALA A 1 519 ? -3.062 -20.278 -0.194 1.00 47.56 519 ALA A N 1
ATOM 4165 C CA . ALA A 1 519 ? -2.179 -19.173 -0.560 1.00 47.56 519 ALA A CA 1
ATOM 4166 C C . ALA A 1 519 ? -2.055 -19.084 -2.082 1.00 47.56 519 ALA A C 1
ATOM 4168 O O . ALA A 1 519 ? -1.664 -20.071 -2.701 1.00 47.56 519 ALA A O 1
ATOM 4169 N N . VAL A 1 520 ? -2.458 -17.953 -2.676 1.00 52.69 520 VAL A N 1
ATOM 4170 C CA . VAL A 1 520 ? -2.270 -17.707 -4.113 1.00 52.69 520 VAL A CA 1
ATOM 4171 C C . VAL A 1 520 ? -0.831 -18.126 -4.418 1.00 52.69 520 VAL A C 1
ATOM 4173 O O . VAL A 1 520 ? 0.070 -17.595 -3.778 1.00 52.69 520 VAL A O 1
ATOM 4176 N N . GLU A 1 521 ? -0.600 -19.129 -5.272 1.00 49.12 521 GLU A N 1
ATOM 4177 C CA . GLU A 1 521 ? 0.750 -19.698 -5.460 1.00 49.12 521 GLU A CA 1
ATOM 4178 C C . GLU A 1 521 ? 1.769 -18.608 -5.847 1.00 49.12 521 GLU A C 1
ATOM 4180 O O . GLU A 1 521 ? 2.931 -18.663 -5.447 1.00 49.12 521 GLU A O 1
ATOM 4185 N N . ASP A 1 522 ? 1.298 -17.542 -6.501 1.00 59.25 522 ASP A N 1
ATOM 4186 C CA . ASP A 1 522 ? 2.083 -16.348 -6.812 1.00 59.25 522 ASP A CA 1
ATOM 4187 C C . ASP A 1 522 ? 2.539 -15.550 -5.577 1.00 59.25 522 ASP A C 1
ATOM 4189 O O . ASP A 1 522 ? 3.601 -14.929 -5.635 1.00 59.25 522 ASP A O 1
ATOM 4193 N N . LEU A 1 523 ? 1.798 -15.561 -4.455 1.00 63.59 523 LEU A N 1
ATOM 4194 C CA . LEU A 1 523 ? 2.100 -14.762 -3.255 1.00 63.59 523 LEU A CA 1
ATOM 4195 C C . LEU A 1 523 ? 3.469 -15.091 -2.658 1.00 63.59 523 LEU A C 1
ATOM 4197 O O . LEU A 1 523 ? 4.236 -14.193 -2.310 1.00 63.59 523 LEU A O 1
ATOM 4201 N N . VAL A 1 524 ? 3.782 -16.384 -2.558 1.00 65.81 524 VAL A N 1
ATOM 4202 C CA . VAL A 1 524 ? 5.056 -16.852 -1.994 1.00 65.81 524 VAL A CA 1
ATOM 4203 C C . VAL A 1 524 ? 6.215 -16.468 -2.915 1.00 65.81 524 VAL A C 1
ATOM 4205 O O . VAL A 1 524 ? 7.264 -16.024 -2.441 1.00 65.81 524 VAL A O 1
ATOM 4208 N N . ASN A 1 525 ? 6.010 -16.571 -4.229 1.00 74.81 525 ASN A N 1
ATOM 4209 C CA . ASN A 1 525 ? 7.045 -16.307 -5.221 1.00 74.81 525 ASN A CA 1
ATOM 4210 C C . ASN A 1 525 ? 7.405 -14.819 -5.296 1.00 74.81 525 ASN A C 1
ATOM 4212 O O . ASN A 1 525 ? 8.591 -14.485 -5.284 1.00 74.81 525 ASN A O 1
ATOM 4216 N N . TRP A 1 526 ? 6.419 -13.913 -5.309 1.00 78.75 526 TRP A N 1
ATOM 4217 C CA . TRP A 1 526 ? 6.721 -12.480 -5.400 1.00 78.75 526 TRP A CA 1
ATOM 4218 C C . TRP A 1 526 ? 7.293 -11.911 -4.094 1.00 78.75 526 TRP A C 1
ATOM 4220 O O . TRP A 1 526 ? 8.157 -11.038 -4.148 1.00 78.75 526 TRP A O 1
ATOM 4230 N N . GLN A 1 527 ? 6.882 -12.408 -2.919 1.00 77.62 527 GLN A N 1
ATOM 4231 C CA . GLN A 1 527 ? 7.484 -11.979 -1.647 1.00 77.62 527 GLN A CA 1
ATOM 4232 C C . GLN A 1 527 ? 8.932 -12.452 -1.519 1.00 77.62 527 GLN A C 1
ATOM 4234 O O . GLN A 1 527 ? 9.790 -11.699 -1.058 1.00 77.62 527 GLN A O 1
ATOM 4239 N N . THR A 1 528 ? 9.212 -13.681 -1.959 1.00 83.44 528 THR A N 1
ATOM 4240 C CA . THR A 1 528 ? 10.579 -14.214 -2.021 1.00 83.44 528 THR A CA 1
ATOM 4241 C C . THR A 1 528 ? 11.433 -13.370 -2.962 1.00 83.44 528 THR A C 1
ATOM 4243 O O . THR A 1 528 ? 12.476 -12.874 -2.545 1.00 83.44 528 THR A O 1
ATOM 4246 N N . TRP A 1 529 ? 10.931 -13.094 -4.169 1.00 87.75 529 TRP A N 1
ATOM 4247 C CA . TRP A 1 529 ? 11.582 -12.210 -5.135 1.00 87.75 529 TRP A CA 1
ATOM 4248 C C . TRP A 1 529 ? 11.860 -10.810 -4.571 1.00 87.75 529 TRP A C 1
ATOM 4250 O O . TRP A 1 529 ? 12.972 -10.304 -4.706 1.00 87.75 529 TRP A O 1
ATOM 4260 N N . LEU A 1 530 ? 10.885 -10.188 -3.899 1.00 86.69 530 LEU A N 1
ATOM 4261 C CA . LEU A 1 530 ? 11.074 -8.873 -3.285 1.00 86.69 530 LEU A CA 1
ATOM 4262 C C . LEU A 1 530 ? 12.190 -8.919 -2.234 1.00 86.69 530 LEU A C 1
ATOM 4264 O O . LEU A 1 530 ? 13.072 -8.066 -2.242 1.00 86.69 530 LEU A O 1
ATOM 4268 N N . ASN A 1 531 ? 12.180 -9.918 -1.348 1.00 84.88 531 ASN A N 1
ATOM 4269 C CA . ASN A 1 531 ? 13.213 -10.069 -0.323 1.00 84.88 531 ASN A CA 1
ATOM 4270 C C . ASN A 1 531 ? 14.606 -10.262 -0.934 1.00 84.88 531 ASN A C 1
ATOM 4272 O O . ASN A 1 531 ? 15.555 -9.620 -0.483 1.00 84.88 531 ASN A O 1
ATOM 4276 N N . GLU A 1 532 ? 14.726 -11.097 -1.969 1.00 85.75 532 GLU A N 1
ATOM 4277 C CA . GLU A 1 532 ? 15.975 -11.301 -2.710 1.00 85.75 532 GLU A CA 1
ATOM 4278 C C . GLU A 1 532 ? 16.477 -9.977 -3.297 1.00 85.75 532 GLU A C 1
ATOM 4280 O O . GLU A 1 532 ? 17.573 -9.530 -2.950 1.00 85.75 532 GLU A O 1
ATOM 4285 N N . MET A 1 533 ? 15.639 -9.289 -4.084 1.00 85.62 533 MET A N 1
ATOM 4286 C CA . MET A 1 533 ? 16.002 -8.028 -4.738 1.00 85.62 533 MET A CA 1
ATOM 4287 C C . MET A 1 533 ? 16.413 -6.938 -3.746 1.00 85.62 533 MET A C 1
ATOM 4289 O O . MET A 1 533 ? 17.355 -6.199 -4.023 1.00 85.62 533 MET A O 1
ATOM 4293 N N . MET A 1 534 ? 15.730 -6.833 -2.602 1.00 83.06 534 MET A N 1
ATOM 4294 C CA . MET A 1 534 ? 15.995 -5.786 -1.609 1.00 83.06 534 MET A CA 1
ATOM 4295 C C . MET A 1 534 ? 17.198 -6.102 -0.714 1.00 83.06 534 MET A C 1
ATOM 4297 O O . MET A 1 534 ? 17.895 -5.182 -0.281 1.00 83.06 534 MET A O 1
ATOM 4301 N N . SER A 1 535 ? 17.481 -7.386 -0.466 1.00 80.38 535 SER A N 1
ATOM 4302 C CA . SER A 1 535 ? 18.631 -7.804 0.345 1.00 80.38 535 SER A CA 1
ATOM 4303 C C . SER A 1 535 ? 19.970 -7.420 -0.286 1.00 80.38 535 SER A C 1
ATOM 4305 O O . SER A 1 535 ? 20.872 -6.973 0.421 1.00 80.38 535 SER A O 1
ATOM 4307 N N . GLU A 1 536 ? 20.078 -7.519 -1.611 1.00 70.69 536 GLU A N 1
ATOM 4308 C CA . GLU A 1 536 ? 21.310 -7.231 -2.351 1.00 70.69 536 GLU A CA 1
ATOM 4309 C C . GLU A 1 536 ? 21.647 -5.736 -2.436 1.00 70.69 536 GLU A C 1
ATOM 4311 O O . GLU A 1 536 ? 22.801 -5.376 -2.648 1.00 70.69 536 GLU A O 1
ATOM 4316 N N . VAL A 1 537 ? 20.654 -4.864 -2.250 1.00 70.06 537 VAL A N 1
ATOM 4317 C CA . VAL A 1 537 ? 20.817 -3.398 -2.239 1.00 70.06 537 VAL A CA 1
ATOM 4318 C C . VAL A 1 537 ? 20.760 -2.817 -0.822 1.00 70.06 537 VAL A C 1
ATOM 4320 O O . VAL A 1 537 ? 20.641 -1.607 -0.644 1.00 70.06 537 VAL A O 1
ATOM 4323 N N . GLU A 1 538 ? 20.828 -3.688 0.191 1.00 75.00 538 GLU A N 1
ATOM 4324 C CA . GLU A 1 538 ? 20.788 -3.362 1.623 1.00 75.00 538 GLU A CA 1
ATOM 4325 C C . GLU A 1 538 ? 19.533 -2.591 2.079 1.00 75.00 538 GLU A C 1
ATOM 4327 O O . GLU A 1 538 ? 19.516 -2.004 3.164 1.00 75.00 538 GLU A O 1
ATOM 4332 N N . ILE A 1 539 ? 18.446 -2.620 1.300 1.00 76.44 539 ILE A N 1
ATOM 4333 C CA . ILE A 1 539 ? 17.199 -1.953 1.677 1.00 76.44 539 ILE A CA 1
ATOM 4334 C C . ILE A 1 539 ? 16.397 -2.887 2.588 1.00 76.44 539 ILE A C 1
ATOM 4336 O O . ILE A 1 539 ? 15.879 -3.922 2.169 1.00 76.44 539 ILE A O 1
ATOM 4340 N N . LYS A 1 540 ? 16.281 -2.500 3.861 1.00 76.38 540 LYS A N 1
ATOM 4341 C CA . LYS A 1 540 ? 15.444 -3.176 4.867 1.00 76.38 540 LYS A CA 1
ATOM 4342 C C . LYS A 1 540 ? 14.232 -2.287 5.170 1.00 76.38 540 LYS A C 1
ATOM 4344 O O . LYS A 1 540 ? 13.633 -1.720 4.261 1.00 76.38 540 LYS A O 1
ATOM 4349 N N . LYS A 1 541 ? 13.859 -2.116 6.445 1.00 72.38 541 LYS A N 1
ATOM 4350 C CA . LYS A 1 541 ? 12.846 -1.118 6.835 1.00 72.38 541 LYS A CA 1
ATOM 4351 C C . LYS A 1 541 ? 13.274 0.319 6.498 1.00 72.38 541 LYS A C 1
ATOM 4353 O O . LYS A 1 541 ? 12.408 1.165 6.296 1.00 72.38 541 LYS A O 1
ATOM 4358 N N . GLU A 1 542 ? 14.578 0.569 6.418 1.00 81.12 542 GLU A N 1
ATOM 4359 C CA . GLU A 1 542 ? 15.179 1.866 6.111 1.00 81.12 542 GLU A CA 1
ATOM 4360 C C . GLU A 1 542 ? 16.040 1.780 4.846 1.00 81.12 542 GLU A C 1
ATOM 4362 O O . GLU A 1 542 ? 16.498 0.699 4.459 1.00 81.12 542 GLU A O 1
ATOM 4367 N N . LEU A 1 543 ? 16.239 2.930 4.198 1.00 85.69 543 LEU A N 1
ATOM 4368 C CA . LEU A 1 543 ? 17.148 3.054 3.062 1.00 85.69 543 LEU A CA 1
ATOM 4369 C C . LEU A 1 543 ? 18.608 3.070 3.539 1.00 85.69 543 LEU A C 1
ATOM 4371 O O . LEU A 1 543 ? 18.880 3.615 4.611 1.00 85.69 543 LEU A O 1
ATOM 4375 N N . PRO A 1 544 ? 19.553 2.571 2.726 1.00 85.00 544 PRO A N 1
ATOM 4376 C CA . PRO A 1 544 ? 20.974 2.721 3.010 1.00 85.00 544 PRO A CA 1
ATOM 4377 C C . PRO A 1 544 ? 21.390 4.199 3.024 1.00 85.00 544 PRO A C 1
ATOM 4379 O O . PRO A 1 544 ? 20.781 5.053 2.366 1.00 85.00 544 PRO A O 1
ATOM 4382 N N . GLU A 1 545 ? 22.466 4.506 3.749 1.00 87.12 545 GLU A N 1
ATOM 4383 C CA . GLU A 1 545 ? 23.059 5.842 3.720 1.00 87.12 545 GLU A CA 1
ATOM 4384 C C . GLU A 1 545 ? 23.570 6.185 2.318 1.00 87.12 545 GLU A C 1
ATOM 4386 O O . GLU A 1 545 ? 24.072 5.337 1.578 1.00 87.12 545 GLU A O 1
ATOM 4391 N N . LYS A 1 546 ? 23.469 7.460 1.941 1.00 88.62 546 LYS A N 1
ATOM 4392 C CA . LYS A 1 546 ? 23.998 7.943 0.662 1.00 88.62 546 LYS A CA 1
ATOM 4393 C C . LYS A 1 546 ? 25.521 7.874 0.686 1.00 88.62 546 LYS A C 1
ATOM 4395 O O . LYS A 1 546 ? 26.144 8.614 1.444 1.00 88.62 546 LYS A O 1
ATOM 4400 N N . ILE A 1 547 ? 26.108 7.085 -0.210 1.00 86.88 547 ILE A N 1
ATOM 4401 C CA . ILE A 1 547 ? 27.563 7.026 -0.416 1.00 86.88 547 ILE A CA 1
ATOM 4402 C C . ILE A 1 547 ? 28.081 8.404 -0.849 1.00 86.88 547 ILE A C 1
ATOM 4404 O O . ILE A 1 547 ? 29.113 8.874 -0.372 1.00 86.88 547 ILE A O 1
ATOM 4408 N N . VAL A 1 548 ? 27.331 9.086 -1.721 1.00 85.44 548 VAL A N 1
ATOM 4409 C CA . VAL A 1 548 ? 27.667 10.426 -2.212 1.00 85.44 548 VAL A CA 1
ATOM 4410 C C . VAL A 1 548 ? 26.605 11.436 -1.775 1.00 85.44 548 VAL A C 1
ATOM 4412 O O . VAL A 1 548 ? 25.506 11.520 -2.323 1.00 85.44 548 VAL A O 1
ATOM 4415 N N . GLY A 1 549 ? 26.943 12.227 -0.756 1.00 81.81 549 GLY A N 1
ATOM 4416 C CA . GLY A 1 549 ? 26.087 13.289 -0.227 1.00 81.81 549 GLY A CA 1
ATOM 4417 C C . GLY A 1 549 ? 26.169 14.599 -1.021 1.00 81.81 549 GLY A C 1
ATOM 4418 O O . GLY A 1 549 ? 27.171 14.904 -1.668 1.00 81.81 549 GLY A O 1
ATOM 4419 N N . GLY A 1 550 ? 25.135 15.441 -0.903 1.00 80.38 550 GLY A N 1
ATOM 4420 C CA . GLY A 1 550 ? 25.050 16.714 -1.636 1.00 80.38 550 GLY A CA 1
ATOM 4421 C C . GLY A 1 550 ? 26.199 17.693 -1.361 1.00 80.38 550 GLY A C 1
ATOM 4422 O O . GLY A 1 550 ? 26.560 18.469 -2.241 1.00 80.38 550 GLY A O 1
ATOM 4423 N N . TYR A 1 551 ? 26.820 17.629 -0.177 1.00 79.38 551 TYR A N 1
ATOM 4424 C CA . TYR A 1 551 ? 27.999 18.437 0.147 1.00 79.38 551 TYR A CA 1
ATOM 4425 C C . TYR A 1 551 ? 29.202 18.107 -0.752 1.00 79.38 551 TYR A C 1
ATOM 4427 O O . TYR A 1 551 ? 29.871 19.021 -1.233 1.00 79.38 551 TYR A O 1
ATOM 4435 N N . ILE A 1 552 ? 29.446 16.817 -1.012 1.00 77.56 552 ILE A N 1
ATOM 4436 C CA . ILE A 1 552 ? 30.576 16.354 -1.829 1.00 77.56 552 ILE A CA 1
ATOM 4437 C C . ILE A 1 552 ? 30.331 16.732 -3.295 1.00 77.56 552 ILE A C 1
ATOM 4439 O O . ILE A 1 552 ? 31.166 17.390 -3.907 1.00 77.56 552 ILE A O 1
ATOM 4443 N N . ILE A 1 553 ? 29.127 16.455 -3.816 1.00 80.12 553 ILE A N 1
ATOM 4444 C CA . ILE A 1 553 ? 28.740 16.808 -5.196 1.00 80.12 553 ILE A CA 1
ATOM 4445 C C . ILE A 1 553 ? 28.900 18.310 -5.452 1.00 80.12 553 ILE A C 1
ATOM 4447 O O . ILE A 1 553 ? 29.411 18.716 -6.496 1.00 80.12 553 ILE A O 1
ATOM 4451 N N . LYS A 1 554 ? 28.483 19.143 -4.490 1.00 77.25 554 LYS A N 1
ATOM 4452 C CA . LYS A 1 554 ? 28.575 20.603 -4.588 1.00 77.25 554 LYS A CA 1
ATOM 4453 C C . LYS A 1 554 ? 30.015 21.082 -4.761 1.00 77.25 554 LYS A C 1
ATOM 4455 O O . LYS A 1 554 ? 30.247 21.964 -5.589 1.00 77.25 554 LYS A O 1
ATOM 4460 N N . LYS A 1 555 ? 30.946 20.547 -3.963 1.00 69.38 555 LYS A N 1
ATOM 4461 C CA . LYS A 1 555 ? 32.352 20.973 -3.953 1.00 69.38 555 LYS A CA 1
ATOM 4462 C C . LYS A 1 555 ? 32.995 20.824 -5.335 1.00 69.38 555 LYS A C 1
ATOM 4464 O O . LYS A 1 555 ? 33.742 21.710 -5.738 1.00 69.38 555 LYS A O 1
ATOM 4469 N N . ASP A 1 556 ? 32.627 19.770 -6.058 1.00 67.00 556 ASP A N 1
ATOM 4470 C CA . ASP A 1 556 ? 33.332 19.368 -7.275 1.00 67.00 556 ASP A CA 1
ATOM 4471 C C . ASP A 1 556 ? 32.595 19.760 -8.573 1.00 67.00 556 ASP A C 1
ATOM 4473 O O . ASP A 1 556 ? 33.219 19.817 -9.627 1.00 67.00 556 ASP A O 1
ATOM 4477 N N . ASN A 1 557 ? 31.294 20.097 -8.521 1.00 66.38 557 ASN A N 1
ATOM 4478 C CA . ASN A 1 557 ? 30.471 20.290 -9.733 1.00 66.38 557 ASN A CA 1
ATOM 4479 C C . ASN A 1 557 ? 29.799 21.667 -9.886 1.00 66.38 557 ASN A C 1
ATOM 4481 O O . ASN A 1 557 ? 29.113 21.910 -10.884 1.00 66.38 557 ASN A O 1
ATOM 4485 N N . GLY A 1 558 ? 29.971 22.593 -8.934 1.00 64.50 558 GLY A N 1
ATOM 4486 C CA . GLY A 1 558 ? 29.513 23.987 -9.075 1.00 64.50 558 GLY A CA 1
ATOM 4487 C C . GLY A 1 558 ? 28.006 24.152 -9.343 1.00 64.50 558 GLY A C 1
ATOM 4488 O O . GLY A 1 558 ? 27.613 25.010 -10.132 1.00 64.50 558 GLY A O 1
ATOM 4489 N N . LEU A 1 559 ? 27.167 23.293 -8.754 1.00 67.81 559 LEU A N 1
ATOM 4490 C CA . LEU A 1 559 ? 25.706 23.308 -8.920 1.00 67.81 559 LEU A CA 1
ATOM 4491 C C . LEU A 1 559 ? 25.000 24.390 -8.086 1.00 67.81 559 LEU A C 1
ATOM 4493 O O . LEU A 1 559 ? 25.454 24.762 -7.000 1.00 67.81 559 LEU A O 1
ATOM 4497 N N . ARG A 1 560 ? 23.817 24.799 -8.573 1.00 66.00 560 ARG A N 1
ATOM 4498 C CA . ARG A 1 560 ? 22.750 25.495 -7.840 1.00 66.00 560 ARG A CA 1
ATOM 4499 C C . ARG A 1 560 ? 22.476 24.900 -6.450 1.00 66.00 560 ARG A C 1
ATOM 4501 O O . ARG A 1 560 ? 21.960 23.787 -6.396 1.00 66.00 560 ARG A O 1
ATOM 4508 N N . GLU A 1 561 ? 22.706 25.610 -5.336 1.00 62.97 561 GLU A N 1
ATOM 4509 C CA . GLU A 1 561 ? 22.074 25.228 -4.058 1.00 62.97 561 GLU A CA 1
ATOM 4510 C C . GLU A 1 561 ? 20.544 25.218 -4.201 1.00 62.97 561 GLU A C 1
ATOM 4512 O O . GLU A 1 561 ? 19.950 26.176 -4.701 1.00 62.97 561 GLU A O 1
ATOM 4517 N N . GLY A 1 562 ? 19.905 24.133 -3.754 1.00 71.06 562 GLY A N 1
ATOM 4518 C CA . GLY A 1 562 ? 18.459 23.944 -3.850 1.00 71.06 562 GLY A CA 1
ATOM 4519 C C . GLY A 1 562 ? 18.071 22.853 -4.849 1.00 71.06 562 GLY A C 1
ATOM 4520 O O . GLY A 1 562 ? 18.459 21.696 -4.691 1.00 71.06 562 GLY A O 1
ATOM 4521 N N . VAL A 1 563 ? 17.245 23.203 -5.839 1.00 74.62 563 VAL A N 1
ATOM 4522 C CA . VAL A 1 563 ? 16.462 22.223 -6.612 1.00 74.62 563 VAL A CA 1
ATOM 4523 C C . VAL A 1 563 ? 17.323 21.386 -7.570 1.00 74.62 563 VAL A C 1
ATOM 4525 O O . VAL A 1 563 ? 17.129 20.171 -7.613 1.00 74.62 563 VAL A O 1
ATOM 4528 N N . GLU A 1 564 ? 18.318 21.998 -8.234 1.00 82.44 564 GLU A N 1
ATOM 4529 C CA . GLU A 1 564 ? 19.267 21.338 -9.157 1.00 82.44 564 GLU A CA 1
ATOM 4530 C C . GLU A 1 564 ? 20.126 20.282 -8.446 1.00 82.44 564 GLU A C 1
ATOM 4532 O O . GLU A 1 564 ? 20.116 19.111 -8.826 1.00 82.44 564 GLU A O 1
ATOM 4537 N N . LEU A 1 565 ? 20.816 20.670 -7.361 1.00 85.88 565 LEU A N 1
ATOM 4538 C CA . LEU A 1 565 ? 21.587 19.735 -6.534 1.00 85.88 565 LEU A CA 1
ATOM 4539 C C . LEU A 1 565 ? 20.700 18.601 -6.012 1.00 85.88 565 LEU A C 1
ATOM 4541 O O . LEU A 1 565 ? 21.123 17.449 -5.978 1.00 85.88 565 LEU A O 1
ATOM 4545 N N . GLY A 1 566 ? 19.453 18.911 -5.650 1.00 85.75 566 GLY A N 1
ATOM 4546 C CA . GLY A 1 566 ? 18.490 17.908 -5.218 1.00 85.75 566 GLY A CA 1
ATOM 4547 C C . GLY A 1 566 ? 18.146 16.872 -6.297 1.00 85.75 566 GLY A C 1
ATOM 4548 O O . GLY A 1 566 ? 17.941 15.713 -5.944 1.00 85.75 566 GLY A O 1
ATOM 4549 N N . VAL A 1 567 ? 18.082 17.257 -7.581 1.00 86.06 567 VAL A N 1
ATOM 4550 C CA . VAL A 1 567 ? 17.847 16.315 -8.696 1.00 86.06 567 VAL A CA 1
ATOM 4551 C C . VAL A 1 567 ? 19.050 15.392 -8.858 1.00 86.06 567 VAL A C 1
ATOM 4553 O O . VAL A 1 567 ? 18.887 14.176 -8.845 1.00 86.06 567 VAL A O 1
ATOM 4556 N N . VAL A 1 568 ? 20.261 15.956 -8.911 1.00 88.81 568 VAL A N 1
ATOM 4557 C CA . VAL A 1 568 ? 21.496 15.173 -9.081 1.00 88.81 568 VAL A CA 1
ATOM 4558 C C . VAL A 1 568 ? 21.701 14.204 -7.917 1.00 88.81 568 VAL A C 1
ATOM 4560 O O . VAL A 1 568 ? 21.914 13.018 -8.146 1.00 88.81 568 VAL A O 1
ATOM 4563 N N . VAL A 1 569 ? 21.552 14.665 -6.669 1.00 88.69 569 VAL A N 1
ATOM 4564 C CA . VAL A 1 569 ? 21.628 13.797 -5.478 1.00 88.69 569 VAL A CA 1
ATOM 4565 C C . VAL A 1 569 ? 20.605 12.663 -5.558 1.00 88.69 569 VAL A C 1
ATOM 4567 O O . VAL A 1 569 ? 20.922 11.535 -5.197 1.00 88.69 569 VAL A O 1
ATOM 4570 N N . SER A 1 570 ? 19.384 12.945 -6.022 1.00 87.19 570 SER A N 1
ATOM 4571 C CA . SER A 1 570 ? 18.345 11.924 -6.178 1.00 87.19 570 SER A CA 1
ATOM 4572 C C . SER A 1 570 ? 18.714 10.889 -7.236 1.00 87.19 570 SER A C 1
ATOM 4574 O O . SER A 1 570 ? 18.535 9.703 -6.994 1.00 87.19 570 SER A O 1
ATOM 4576 N N . TRP A 1 571 ? 19.227 11.314 -8.392 1.00 89.25 571 TRP A N 1
ATOM 4577 C CA . TRP A 1 571 ? 19.586 10.408 -9.487 1.00 89.25 571 TRP A CA 1
ATOM 4578 C C . TRP A 1 571 ? 20.804 9.544 -9.153 1.00 89.25 571 TRP A C 1
ATOM 4580 O O . TRP A 1 571 ? 20.802 8.353 -9.451 1.00 89.25 571 TRP A O 1
ATOM 4590 N N . VAL A 1 572 ? 21.813 10.119 -8.490 1.00 90.06 572 VAL A N 1
ATOM 4591 C CA . VAL A 1 572 ? 22.966 9.362 -7.973 1.00 90.06 572 VAL A CA 1
ATOM 4592 C C . VAL A 1 572 ? 22.507 8.361 -6.920 1.00 90.06 572 VAL A C 1
ATOM 4594 O O . VAL A 1 572 ? 22.927 7.210 -6.938 1.00 90.06 572 VAL A O 1
ATOM 4597 N N . PHE A 1 573 ? 21.611 8.763 -6.019 1.00 90.00 573 PHE A N 1
ATOM 4598 C CA . PHE A 1 573 ? 21.115 7.843 -5.005 1.00 90.00 573 PHE A CA 1
ATOM 4599 C C . PHE A 1 573 ? 20.240 6.735 -5.602 1.00 90.00 573 PHE A C 1
ATOM 4601 O O . PHE A 1 573 ? 20.366 5.591 -5.196 1.00 90.00 573 PHE A O 1
ATOM 4608 N N . ASP A 1 574 ? 19.420 7.026 -6.611 1.00 87.56 574 ASP A N 1
ATOM 4609 C CA . ASP A 1 574 ? 18.675 5.995 -7.343 1.00 87.56 574 ASP A CA 1
ATOM 4610 C C . ASP A 1 574 ? 19.603 4.953 -7.988 1.00 87.56 574 ASP A C 1
ATOM 4612 O O . ASP A 1 574 ? 19.272 3.772 -7.996 1.00 87.56 574 ASP A O 1
ATOM 4616 N N . ASP A 1 575 ? 20.754 5.373 -8.521 1.00 87.38 575 ASP A N 1
ATOM 4617 C CA . ASP A 1 575 ? 21.763 4.453 -9.062 1.00 87.38 575 ASP A CA 1
ATOM 4618 C C . ASP A 1 575 ? 22.406 3.606 -7.964 1.00 87.38 575 ASP A C 1
ATOM 4620 O O . ASP A 1 575 ? 22.576 2.401 -8.137 1.00 87.38 575 ASP A O 1
ATOM 4624 N N . GLN A 1 576 ? 22.696 4.205 -6.808 1.00 89.25 576 GLN A N 1
ATOM 4625 C CA . GLN A 1 576 ? 23.163 3.459 -5.641 1.00 89.25 576 GLN A CA 1
ATOM 4626 C C . GLN A 1 576 ? 22.143 2.384 -5.240 1.00 89.25 576 GLN A C 1
ATOM 4628 O O . GLN A 1 576 ? 22.504 1.223 -5.068 1.00 89.25 576 GLN A O 1
ATOM 4633 N N . LEU A 1 577 ? 20.861 2.753 -5.142 1.00 86.12 577 LEU A N 1
ATOM 4634 C CA . LEU A 1 577 ? 19.774 1.831 -4.799 1.00 86.12 577 LEU A CA 1
ATOM 4635 C C . LEU A 1 577 ? 19.525 0.774 -5.886 1.00 86.12 577 LEU A C 1
ATOM 4637 O O . LEU A 1 577 ? 18.932 -0.259 -5.600 1.00 86.12 577 LEU A O 1
ATOM 4641 N N . ALA A 1 578 ? 19.969 1.017 -7.121 1.00 82.44 578 ALA A N 1
ATOM 4642 C CA . ALA A 1 578 ? 19.948 0.043 -8.207 1.00 82.44 578 ALA A CA 1
ATOM 4643 C C . ALA A 1 578 ? 21.171 -0.901 -8.197 1.00 82.44 578 ALA A C 1
ATOM 4645 O O . ALA A 1 578 ? 21.216 -1.842 -8.991 1.00 82.44 578 ALA A O 1
ATOM 4646 N N . GLY A 1 579 ? 22.153 -0.669 -7.317 1.00 82.88 579 GLY A N 1
ATOM 4647 C CA . GLY A 1 579 ? 23.415 -1.416 -7.271 1.00 82.88 579 GLY A CA 1
ATOM 4648 C C . GLY A 1 579 ? 24.394 -1.046 -8.391 1.00 82.88 579 GLY A C 1
ATOM 4649 O O . GLY A 1 579 ? 25.288 -1.822 -8.713 1.00 82.88 579 GLY A O 1
ATOM 4650 N N . GLU A 1 580 ? 24.227 0.123 -9.011 1.00 83.62 580 GLU A N 1
ATOM 4651 C CA . GLU A 1 580 ? 25.031 0.579 -10.154 1.00 83.62 580 GLU A CA 1
ATOM 4652 C C . GLU A 1 580 ? 26.457 1.005 -9.785 1.00 83.62 580 GLU A C 1
ATOM 4654 O O . GLU A 1 580 ? 27.311 1.148 -10.665 1.00 83.62 580 GLU A O 1
ATOM 4659 N N . PHE A 1 581 ? 26.694 1.281 -8.504 1.00 87.31 581 PHE A N 1
ATOM 4660 C CA . PHE A 1 581 ? 28.005 1.567 -7.941 1.00 87.31 581 PHE A CA 1
ATOM 4661 C C . PHE A 1 581 ? 28.002 1.333 -6.428 1.00 87.31 581 PHE A C 1
ATOM 4663 O O . PHE A 1 581 ? 26.963 1.421 -5.773 1.00 87.31 581 PHE A O 1
ATOM 4670 N N . THR A 1 582 ? 29.185 1.090 -5.870 1.00 86.50 582 THR A N 1
ATOM 4671 C CA . THR A 1 582 ? 29.395 0.886 -4.425 1.00 86.50 582 THR A CA 1
ATOM 4672 C C . THR A 1 582 ? 30.524 1.750 -3.858 1.00 86.50 582 THR A C 1
ATOM 4674 O O . THR A 1 582 ? 30.744 1.763 -2.648 1.00 86.50 582 THR A O 1
ATOM 4677 N N . SER A 1 583 ? 31.235 2.500 -4.707 1.00 88.56 583 SER A N 1
ATOM 4678 C CA . SER A 1 583 ? 32.355 3.359 -4.318 1.00 88.56 583 SER A CA 1
ATOM 4679 C C . SER A 1 583 ? 31.997 4.849 -4.406 1.00 88.56 583 SER A C 1
ATOM 4681 O O . SER A 1 583 ? 31.147 5.266 -5.195 1.00 88.56 583 SER A O 1
ATOM 4683 N N . ILE A 1 584 ? 32.663 5.681 -3.598 1.00 87.56 584 ILE A N 1
ATOM 4684 C CA . ILE A 1 584 ? 32.503 7.144 -3.665 1.00 87.56 584 ILE A CA 1
ATOM 4685 C C . ILE A 1 584 ? 32.973 7.682 -5.024 1.00 87.56 584 ILE A C 1
ATOM 4687 O O . ILE A 1 584 ? 32.358 8.600 -5.558 1.00 87.56 584 ILE A O 1
ATOM 4691 N N . GLU A 1 585 ? 34.040 7.112 -5.585 1.00 86.62 585 GLU A N 1
ATOM 4692 C CA . GLU A 1 585 ? 34.640 7.549 -6.849 1.00 86.62 585 GLU A CA 1
ATOM 4693 C C . GLU A 1 585 ? 33.668 7.386 -8.026 1.00 86.62 585 GLU A C 1
ATOM 4695 O O . GLU A 1 585 ? 33.376 8.360 -8.724 1.00 86.62 585 GLU A O 1
ATOM 4700 N N . ASP A 1 586 ? 33.070 6.202 -8.172 1.00 86.06 586 ASP A N 1
ATOM 4701 C CA . ASP A 1 586 ? 32.075 5.926 -9.216 1.00 86.06 586 ASP A CA 1
ATOM 4702 C C . ASP A 1 586 ? 30.823 6.799 -9.052 1.00 86.06 586 ASP A C 1
ATOM 4704 O O . ASP A 1 586 ? 30.264 7.321 -10.023 1.00 86.06 586 ASP A O 1
ATOM 4708 N N . GLY A 1 587 ? 30.388 6.995 -7.803 1.00 87.69 587 GLY A N 1
ATOM 4709 C CA . GLY A 1 587 ? 29.256 7.860 -7.494 1.00 87.69 587 GLY A CA 1
ATOM 4710 C C . GLY A 1 587 ? 29.521 9.326 -7.854 1.00 87.69 587 GLY A C 1
ATOM 4711 O O . GLY A 1 587 ? 28.616 10.011 -8.338 1.00 87.69 587 GLY A O 1
ATOM 4712 N N . LEU A 1 588 ? 30.755 9.813 -7.676 1.00 87.12 588 LEU A N 1
ATOM 4713 C CA . LEU A 1 588 ? 31.150 11.165 -8.081 1.00 87.12 588 LEU A CA 1
ATOM 4714 C C . LEU A 1 588 ? 31.230 11.314 -9.600 1.00 87.12 588 LEU A C 1
ATOM 4716 O O . LEU A 1 588 ? 30.747 12.320 -10.118 1.00 87.12 588 LEU A O 1
ATOM 4720 N N . ALA A 1 589 ? 31.738 10.308 -10.316 1.00 83.88 589 ALA A N 1
ATOM 4721 C CA . ALA A 1 589 ? 31.743 10.313 -11.779 1.00 83.88 589 ALA A CA 1
ATOM 4722 C C . ALA A 1 589 ? 30.316 10.437 -12.349 1.00 83.88 589 ALA A C 1
ATOM 4724 O O . ALA A 1 589 ? 30.050 11.273 -13.219 1.00 83.88 589 ALA A O 1
ATOM 4725 N N . ARG A 1 590 ? 29.360 9.678 -11.791 1.00 87.88 590 ARG A N 1
ATOM 4726 C CA . ARG A 1 590 ? 27.931 9.787 -12.140 1.00 87.88 590 ARG A CA 1
ATOM 4727 C C . ARG A 1 590 ? 27.352 11.152 -11.774 1.00 87.88 590 ARG A C 1
ATOM 4729 O O . ARG A 1 590 ? 26.624 11.745 -12.570 1.00 87.88 590 ARG A O 1
ATOM 4736 N N . ALA A 1 591 ? 27.690 11.677 -10.595 1.00 88.19 591 ALA A N 1
ATOM 4737 C CA . ALA A 1 591 ? 27.247 13.000 -10.163 1.00 88.19 591 ALA A CA 1
ATOM 4738 C C . ALA A 1 591 ? 27.703 14.104 -11.128 1.00 88.19 591 ALA A C 1
ATOM 4740 O O . ALA A 1 591 ? 26.919 15.010 -11.424 1.00 88.19 591 ALA A O 1
ATOM 4741 N N . SER A 1 592 ? 28.931 14.021 -11.644 1.00 84.69 592 SER A N 1
ATOM 4742 C CA . SER A 1 592 ? 29.452 14.959 -12.640 1.00 84.69 592 SER A CA 1
ATOM 4743 C C . SER A 1 592 ? 28.680 14.892 -13.952 1.00 84.69 592 SER A C 1
ATOM 4745 O O . SER A 1 592 ? 28.183 15.923 -14.406 1.00 84.69 592 SER A O 1
ATOM 4747 N N . LEU A 1 593 ? 28.460 13.690 -14.489 1.00 83.06 593 LEU A N 1
ATOM 4748 C CA . LEU A 1 593 ? 27.652 13.501 -15.697 1.00 83.06 593 LEU A CA 1
ATOM 4749 C C . LEU A 1 593 ? 26.238 14.082 -15.535 1.00 83.06 593 LEU A C 1
ATOM 4751 O O . LEU A 1 593 ? 25.771 14.870 -16.356 1.00 83.06 593 LEU A O 1
ATOM 4755 N N . TYR A 1 594 ? 25.554 13.740 -14.443 1.00 88.88 594 TYR A N 1
ATOM 4756 C CA . TYR A 1 594 ? 24.201 14.236 -14.180 1.00 88.88 594 TYR A CA 1
ATOM 4757 C C . TYR A 1 594 ? 24.166 15.748 -13.963 1.00 88.88 594 TYR A C 1
ATOM 4759 O O . TYR A 1 594 ? 23.205 16.401 -14.366 1.00 88.88 594 TYR A O 1
ATOM 4767 N N . SER A 1 595 ? 25.222 16.327 -13.390 1.00 86.69 595 SER A N 1
ATOM 4768 C CA . SER A 1 595 ? 25.347 17.779 -13.248 1.00 86.69 595 SER A CA 1
ATOM 4769 C C . SER A 1 595 ? 25.383 18.485 -14.603 1.00 86.69 595 SER A C 1
ATOM 4771 O O . SER A 1 595 ? 24.750 19.529 -14.756 1.00 86.69 595 SER A O 1
ATOM 4773 N N . GLU A 1 596 ? 26.101 17.935 -15.583 1.00 83.81 596 GLU A N 1
ATOM 4774 C CA . GLU A 1 596 ? 26.158 18.492 -16.939 1.00 83.81 596 GLU A CA 1
ATOM 4775 C C . GLU A 1 596 ? 24.810 18.389 -17.651 1.00 83.81 596 GLU A C 1
ATOM 4777 O O . GLU A 1 596 ? 24.336 19.377 -18.213 1.00 83.81 596 GLU A O 1
ATOM 4782 N N . ILE A 1 597 ? 24.152 17.231 -17.548 1.00 83.62 597 ILE A N 1
ATOM 4783 C CA . ILE A 1 597 ? 22.833 16.995 -18.148 1.00 83.62 597 ILE A CA 1
ATOM 4784 C C . ILE A 1 597 ? 21.796 17.974 -17.588 1.00 83.62 597 ILE A C 1
ATOM 4786 O O . ILE A 1 597 ? 21.122 18.664 -18.353 1.00 83.62 597 ILE A O 1
ATOM 4790 N N . VAL A 1 598 ? 21.701 18.097 -16.259 1.00 84.75 598 VAL A N 1
ATOM 4791 C CA . VAL A 1 598 ? 20.738 19.004 -15.609 1.00 84.75 598 VAL A CA 1
ATOM 4792 C C . VAL A 1 598 ? 20.993 20.460 -16.013 1.00 84.75 598 VAL A C 1
ATOM 4794 O O . VAL A 1 598 ? 20.046 21.177 -16.346 1.00 84.75 598 VAL A O 1
ATOM 4797 N N . LYS A 1 599 ? 22.261 20.899 -16.051 1.00 84.56 599 LYS A N 1
ATOM 4798 C CA . LYS A 1 599 ? 22.625 22.246 -16.530 1.00 84.56 599 LYS A CA 1
ATOM 4799 C C . LYS A 1 599 ? 22.234 22.453 -17.995 1.00 84.56 599 LYS A C 1
ATOM 4801 O O . LYS A 1 599 ? 21.719 23.519 -18.331 1.00 84.56 599 LYS A O 1
ATOM 4806 N N . GLY A 1 600 ? 22.437 21.443 -18.840 1.00 81.19 600 GLY A N 1
ATOM 4807 C CA . GLY A 1 600 ? 22.028 21.447 -20.244 1.00 81.19 600 GLY A CA 1
ATOM 4808 C C . GLY A 1 600 ? 20.518 21.623 -20.408 1.00 81.19 600 GLY A C 1
ATOM 4809 O O . GLY A 1 600 ? 20.086 22.525 -21.123 1.00 81.19 600 GLY A O 1
ATOM 4810 N N . CYS A 1 601 ? 19.708 20.850 -19.677 1.00 80.25 601 CYS A N 1
ATOM 4811 C CA . CYS A 1 601 ? 18.246 20.986 -19.693 1.00 80.25 601 CYS A CA 1
ATOM 4812 C C . CYS A 1 601 ? 17.791 22.392 -19.275 1.00 80.25 601 CYS A C 1
ATOM 4814 O O . CYS A 1 601 ? 16.929 22.990 -19.919 1.00 80.25 601 CYS A O 1
ATOM 4816 N N . VAL A 1 602 ? 18.392 22.949 -18.217 1.00 81.38 602 VAL A N 1
ATOM 4817 C CA . VAL A 1 602 ? 18.100 24.316 -17.758 1.00 81.38 602 VAL A CA 1
ATOM 4818 C C . VAL A 1 602 ? 18.457 25.354 -18.823 1.00 81.38 602 VAL A C 1
ATOM 4820 O O . VAL A 1 602 ? 17.715 26.321 -19.011 1.00 81.38 602 VAL A O 1
ATOM 4823 N N . GLN A 1 603 ? 19.589 25.179 -19.506 1.00 81.25 603 GLN A N 1
ATOM 4824 C CA . GLN A 1 603 ? 20.034 26.085 -20.561 1.00 81.25 603 GLN A CA 1
ATOM 4825 C C . GLN A 1 603 ? 19.080 26.059 -21.763 1.00 81.25 603 GLN A C 1
ATOM 4827 O O . GLN A 1 603 ? 18.636 27.120 -22.201 1.00 81.25 603 GLN A O 1
ATOM 4832 N N . ILE A 1 604 ? 18.681 24.869 -22.220 1.00 76.50 604 ILE A N 1
ATOM 4833 C CA . ILE A 1 604 ? 17.716 24.697 -23.318 1.00 76.50 604 ILE A CA 1
ATOM 4834 C C . ILE A 1 604 ? 16.376 25.353 -22.965 1.00 76.50 604 ILE A C 1
ATOM 4836 O O . ILE A 1 604 ? 15.863 26.164 -23.730 1.00 76.50 604 ILE A O 1
ATOM 4840 N N . ALA A 1 605 ? 15.840 25.106 -21.766 1.00 77.00 605 ALA A N 1
ATOM 4841 C CA . ALA A 1 605 ? 14.569 25.702 -21.346 1.00 77.00 605 ALA A CA 1
ATOM 4842 C C . ALA A 1 605 ? 14.606 27.244 -21.295 1.00 77.00 605 ALA A C 1
ATOM 4844 O O . ALA A 1 605 ? 13.597 27.913 -21.551 1.00 77.00 605 ALA A O 1
ATOM 4845 N N . LYS A 1 606 ? 15.774 27.830 -20.981 1.00 78.50 606 LYS A N 1
ATOM 4846 C CA . LYS A 1 606 ? 15.996 29.285 -21.047 1.00 78.50 606 LYS A CA 1
ATOM 4847 C C . LYS A 1 606 ? 15.986 29.793 -22.488 1.00 78.50 606 LYS A C 1
ATOM 4849 O O . LYS A 1 606 ? 15.379 30.832 -22.749 1.00 78.50 606 LYS A O 1
ATOM 4854 N N . GLU A 1 607 ? 16.631 29.077 -23.404 1.00 78.50 607 GLU A N 1
ATOM 4855 C CA . GLU A 1 607 ? 16.681 29.409 -24.835 1.00 78.50 607 GLU A CA 1
ATOM 4856 C C . GLU A 1 607 ? 15.301 29.291 -25.498 1.00 78.50 607 GLU A C 1
ATOM 4858 O O . GLU A 1 607 ? 14.887 30.191 -26.234 1.00 78.50 607 GLU A O 1
ATOM 4863 N N . GLU A 1 608 ? 14.540 28.255 -25.143 1.00 73.56 608 GLU A N 1
ATOM 4864 C CA . GLU A 1 608 ? 13.170 28.012 -25.613 1.00 73.56 608 GLU A CA 1
ATOM 4865 C C . GLU A 1 608 ? 12.110 28.900 -24.942 1.00 73.56 608 GLU A C 1
ATOM 4867 O O . GLU A 1 608 ? 10.934 28.862 -25.306 1.00 73.56 608 GLU A O 1
ATOM 4872 N N . LYS A 1 609 ? 12.508 29.746 -23.982 1.00 73.12 609 LYS A N 1
ATOM 4873 C CA . LYS A 1 609 ? 11.628 30.689 -23.271 1.00 73.12 609 LYS A CA 1
ATOM 4874 C C . LYS A 1 609 ? 10.418 30.005 -22.622 1.00 73.12 609 LYS A C 1
ATOM 4876 O O . LYS A 1 609 ? 9.287 30.492 -22.755 1.00 73.12 609 LYS A O 1
ATOM 4881 N N . TRP A 1 610 ? 10.649 28.912 -21.891 1.00 70.81 610 TRP A N 1
ATOM 4882 C CA . TRP A 1 610 ? 9.606 28.260 -21.092 1.00 70.81 610 TRP A CA 1
ATOM 4883 C C . TRP A 1 610 ? 8.858 29.295 -20.230 1.00 70.81 610 TRP A C 1
ATOM 4885 O O . TRP A 1 610 ? 9.466 30.098 -19.516 1.00 70.81 610 TRP A O 1
ATOM 4895 N N . LYS A 1 611 ? 7.522 29.329 -20.337 1.00 57.56 611 LYS A N 1
ATOM 4896 C CA . LYS A 1 611 ? 6.686 30.323 -19.645 1.00 57.56 611 LYS A CA 1
ATOM 4897 C C . LYS A 1 611 ? 6.451 29.909 -18.195 1.00 57.56 611 LYS A C 1
ATOM 4899 O O . LYS A 1 611 ? 5.985 28.808 -17.932 1.00 57.56 611 LYS A O 1
ATOM 4904 N N . THR A 1 612 ? 6.653 30.834 -17.262 1.00 53.84 612 THR A N 1
ATOM 4905 C CA . THR A 1 612 ? 6.199 30.677 -15.877 1.00 53.84 612 THR A CA 1
ATOM 4906 C C . THR A 1 612 ? 4.697 30.948 -15.775 1.00 53.84 612 THR A C 1
ATOM 4908 O O . THR A 1 612 ? 4.207 32.001 -16.190 1.00 53.84 612 THR A O 1
ATOM 4911 N N . VAL A 1 613 ? 3.939 29.989 -15.238 1.00 43.28 613 VAL A N 1
ATOM 4912 C CA . VAL A 1 613 ? 2.486 30.121 -15.050 1.00 43.28 613 VAL A CA 1
ATOM 4913 C C . VAL A 1 613 ? 2.205 30.993 -13.821 1.00 43.28 613 VAL A C 1
ATOM 4915 O O . VAL A 1 613 ? 2.751 30.771 -12.742 1.00 43.28 613 VAL A O 1
ATOM 4918 N N . SER A 1 614 ? 1.353 32.010 -13.976 1.00 39.06 614 SER A N 1
ATOM 4919 C CA . SER A 1 614 ? 0.877 32.855 -12.875 1.00 39.06 614 SER A CA 1
ATOM 4920 C C . SER A 1 614 ? -0.435 32.304 -12.322 1.00 39.06 614 SER A C 1
ATOM 4922 O O . SER A 1 614 ? -1.392 32.136 -13.071 1.00 39.06 614 SER A O 1
ATOM 4924 N N . ILE A 1 615 ? -0.500 32.084 -11.006 1.00 36.56 615 ILE A N 1
ATOM 4925 C CA . ILE A 1 615 ? -1.737 31.730 -10.298 1.00 36.56 615 ILE A CA 1
ATOM 4926 C C . ILE A 1 615 ? -2.163 32.927 -9.430 1.00 36.56 615 ILE A C 1
ATOM 4928 O O . ILE A 1 615 ? -1.388 33.420 -8.609 1.00 36.56 615 ILE A O 1
ATOM 4932 N N . ASN A 1 616 ? -3.400 33.401 -9.608 1.00 32.56 616 ASN A N 1
ATOM 4933 C CA . ASN A 1 616 ? -4.102 34.356 -8.731 1.00 32.56 616 ASN A CA 1
ATOM 4934 C C . ASN A 1 616 ? -3.396 35.694 -8.428 1.00 32.56 616 ASN A C 1
ATOM 4936 O O . ASN A 1 616 ? -3.416 36.166 -7.291 1.00 32.56 616 ASN A O 1
ATOM 4940 N N . GLY A 1 617 ? -2.777 36.340 -9.422 1.00 39.88 617 GLY A N 1
ATOM 4941 C CA . GLY A 1 617 ? -2.393 37.762 -9.334 1.00 39.88 617 GLY A CA 1
ATOM 4942 C C . GLY A 1 617 ? -1.330 38.132 -8.283 1.00 39.88 617 GLY A C 1
ATOM 4943 O O . GLY A 1 617 ? -0.951 39.298 -8.185 1.00 39.88 617 GLY A O 1
ATOM 4944 N N . LYS A 1 618 ? -0.791 37.167 -7.526 1.00 35.75 618 LYS A N 1
ATOM 4945 C CA . LYS A 1 618 ? 0.373 37.343 -6.649 1.00 35.75 618 LYS A CA 1
ATOM 4946 C C . LYS A 1 618 ? 1.608 36.780 -7.349 1.00 35.75 618 LYS A C 1
ATOM 4948 O O . LYS A 1 618 ? 1.694 35.585 -7.611 1.00 35.75 618 LYS A O 1
ATOM 4953 N N . LYS A 1 619 ? 2.597 37.635 -7.634 1.00 37.25 619 LYS A N 1
ATOM 4954 C CA . LYS A 1 619 ? 3.913 37.214 -8.146 1.00 37.25 619 LYS A CA 1
ATOM 4955 C C . LYS A 1 619 ? 4.661 36.388 -7.087 1.00 37.25 619 LYS A C 1
ATOM 4957 O O . LYS A 1 619 ? 5.429 36.930 -6.300 1.00 37.25 619 LYS A O 1
ATOM 4962 N N . LYS A 1 620 ? 4.488 35.071 -7.109 1.00 42.56 620 LYS A N 1
ATOM 4963 C CA . LYS A 1 620 ? 5.563 34.120 -6.804 1.00 42.56 620 LYS A CA 1
ATOM 4964 C C . LYS A 1 620 ? 5.823 33.365 -8.100 1.00 42.56 620 LYS A C 1
ATOM 4966 O O . LYS A 1 620 ? 5.132 32.403 -8.386 1.00 42.56 620 LYS A O 1
ATOM 4971 N N . SER A 1 621 ? 6.736 33.867 -8.928 1.00 43.44 621 SER A N 1
ATOM 4972 C CA . SER A 1 621 ? 7.196 33.098 -10.087 1.00 43.44 621 SER A CA 1
ATOM 4973 C C . SER A 1 621 ? 8.165 32.038 -9.567 1.00 43.44 621 SER A C 1
ATOM 4975 O O . SER A 1 621 ? 9.166 32.437 -8.963 1.00 43.44 621 SER A O 1
ATOM 4977 N N . PRO A 1 622 ? 7.929 30.736 -9.791 1.00 57.22 622 PRO A N 1
ATOM 4978 C CA . PRO A 1 622 ? 9.016 29.763 -9.789 1.00 57.22 622 PRO A CA 1
ATOM 4979 C C . PRO A 1 622 ? 10.052 30.223 -10.822 1.00 57.22 622 PRO A C 1
ATOM 4981 O O . PRO A 1 622 ? 9.695 30.870 -11.816 1.00 57.22 622 PRO A O 1
ATOM 4984 N N . ARG A 1 623 ? 11.341 30.003 -10.571 1.00 72.00 623 ARG A N 1
ATOM 4985 C CA . ARG A 1 623 ? 12.366 30.257 -11.593 1.00 72.00 623 ARG A CA 1
ATOM 4986 C C . ARG A 1 623 ? 12.251 29.180 -12.682 1.00 72.00 623 ARG A C 1
ATOM 4988 O O . ARG A 1 623 ? 11.756 28.096 -12.398 1.00 72.00 623 ARG A O 1
ATOM 4995 N N . ILE A 1 624 ? 12.713 29.448 -13.910 1.00 75.62 624 ILE A N 1
ATOM 4996 C CA . ILE A 1 624 ? 12.719 28.435 -14.993 1.00 75.62 624 ILE A CA 1
ATOM 4997 C C . ILE A 1 624 ? 13.455 27.173 -14.522 1.00 75.62 624 ILE A C 1
ATOM 4999 O O . ILE A 1 624 ? 13.001 26.062 -14.768 1.00 75.62 624 ILE A O 1
ATOM 5003 N N . GLU A 1 625 ? 14.539 27.354 -13.765 1.00 78.12 625 GLU A N 1
ATOM 5004 C CA . GLU A 1 625 ? 15.286 26.278 -13.114 1.00 78.12 625 GLU A CA 1
ATOM 5005 C C . GLU A 1 625 ? 14.405 25.376 -12.234 1.00 78.12 625 GLU A C 1
ATOM 5007 O O . GLU A 1 625 ? 14.565 24.157 -12.260 1.00 78.12 625 GLU A O 1
ATOM 5012 N N . ASP A 1 626 ? 13.465 25.953 -11.479 1.00 80.38 626 ASP A N 1
ATOM 5013 C CA . ASP A 1 626 ? 12.590 25.203 -10.574 1.00 80.38 626 ASP A CA 1
ATOM 5014 C C . ASP A 1 626 ? 11.582 24.352 -11.366 1.00 80.38 626 ASP A C 1
ATOM 5016 O O . ASP A 1 626 ? 11.348 23.198 -11.010 1.00 80.38 626 ASP A O 1
ATOM 5020 N N . GLU A 1 627 ? 11.032 24.886 -12.464 1.00 77.56 627 GLU A N 1
ATOM 5021 C CA . GLU A 1 627 ? 10.109 24.156 -13.349 1.00 77.56 627 GLU A CA 1
ATOM 5022 C C . GLU A 1 627 ? 10.815 23.024 -14.103 1.00 77.56 627 GLU A C 1
ATOM 5024 O O . GLU A 1 627 ? 10.305 21.906 -14.144 1.00 77.56 627 GLU A O 1
ATOM 5029 N N . VAL A 1 628 ? 12.027 23.267 -14.618 1.00 79.62 628 VAL A N 1
ATOM 5030 C CA . VAL A 1 628 ? 12.842 22.215 -15.251 1.00 79.62 628 VAL A CA 1
ATOM 5031 C C . VAL A 1 628 ? 13.174 21.123 -14.242 1.00 79.62 628 VAL A C 1
ATOM 5033 O O . VAL A 1 628 ? 13.011 19.943 -14.533 1.00 79.62 628 VAL A O 1
ATOM 5036 N N . CYS A 1 629 ? 13.593 21.483 -13.026 1.00 81.81 629 CYS A N 1
ATOM 5037 C CA . CYS A 1 629 ? 13.902 20.488 -12.001 1.00 81.81 629 CYS A CA 1
ATOM 5038 C C . CYS A 1 629 ? 12.660 19.733 -11.507 1.00 81.81 629 CYS A C 1
ATOM 5040 O O . CYS A 1 629 ? 12.790 18.592 -11.064 1.00 81.81 629 CYS A O 1
ATOM 5042 N N . LYS A 1 630 ? 11.473 20.349 -11.553 1.00 81.00 630 LYS A N 1
ATOM 5043 C CA . LYS A 1 630 ? 10.200 19.678 -11.268 1.00 81.00 630 LYS A CA 1
ATOM 5044 C C . LYS A 1 630 ? 9.869 18.666 -12.363 1.00 81.00 630 LYS A C 1
ATOM 5046 O O . LYS A 1 630 ? 9.598 17.518 -12.030 1.00 81.00 630 LYS A O 1
ATOM 5051 N N . TRP A 1 631 ? 9.992 19.064 -13.629 1.00 81.69 631 TRP A N 1
ATOM 5052 C CA . TRP A 1 631 ? 9.832 18.181 -14.785 1.00 81.69 631 TRP A CA 1
ATOM 5053 C C . TRP A 1 631 ? 10.818 17.001 -14.750 1.00 81.69 631 TRP A C 1
ATOM 5055 O O . TRP A 1 631 ? 10.414 15.852 -14.874 1.00 81.69 631 TRP A O 1
ATOM 5065 N N . LEU A 1 632 ? 12.097 17.242 -14.437 1.00 80.31 632 LEU A N 1
ATOM 5066 C CA . LEU A 1 632 ? 13.120 16.190 -14.299 1.00 80.31 632 LEU A CA 1
ATOM 5067 C C . LEU A 1 632 ? 12.843 15.169 -13.177 1.00 80.31 632 LEU A C 1
ATOM 5069 O O . LEU A 1 632 ? 13.490 14.120 -13.130 1.00 80.31 632 LEU A O 1
ATOM 5073 N N . ARG A 1 633 ? 11.928 15.474 -12.248 1.00 79.00 633 ARG A N 1
ATOM 5074 C CA . ARG A 1 633 ? 11.497 14.572 -11.167 1.00 79.00 633 ARG A CA 1
ATOM 5075 C C . ARG A 1 633 ? 10.219 13.804 -11.499 1.00 79.00 633 ARG A C 1
ATOM 5077 O O . ARG A 1 633 ? 9.819 12.969 -10.690 1.00 79.00 633 ARG A O 1
ATOM 5084 N N . GLU A 1 634 ? 9.571 14.089 -12.626 1.00 76.12 634 GLU A N 1
ATOM 5085 C CA . GLU A 1 634 ? 8.393 13.343 -13.065 1.00 76.12 634 GLU A CA 1
ATOM 5086 C C . GLU A 1 634 ? 8.773 11.898 -13.423 1.00 76.12 634 GLU A C 1
ATOM 5088 O O . GLU A 1 634 ? 9.873 11.619 -13.916 1.00 76.12 634 GLU A O 1
ATOM 5093 N N . ASP A 1 635 ? 7.864 10.964 -13.128 1.00 67.75 635 ASP A N 1
ATOM 5094 C CA . ASP A 1 635 ? 8.087 9.533 -13.338 1.00 67.75 635 ASP A CA 1
ATOM 5095 C C . ASP A 1 635 ? 8.387 9.283 -14.841 1.00 67.75 635 ASP A C 1
ATOM 5097 O O . ASP A 1 635 ? 7.617 9.671 -15.717 1.00 67.75 635 ASP A O 1
ATOM 5101 N N . GLY A 1 636 ? 9.533 8.661 -15.151 1.00 70.31 636 GLY A N 1
ATOM 5102 C CA . GLY A 1 636 ? 9.962 8.320 -16.519 1.00 70.31 636 GLY A CA 1
ATOM 5103 C C . GLY A 1 636 ? 10.741 9.405 -17.281 1.00 70.31 636 GLY A C 1
ATOM 5104 O O . GLY A 1 636 ? 11.354 9.101 -18.306 1.00 70.31 636 GLY A O 1
ATOM 5105 N N . VAL A 1 637 ? 10.790 10.655 -16.797 1.00 77.38 637 VAL A N 1
ATOM 5106 C CA . VAL A 1 637 ? 11.526 11.737 -17.488 1.00 77.38 637 VAL A CA 1
ATOM 5107 C C . VAL A 1 637 ? 13.035 11.518 -17.434 1.00 77.38 637 VAL A C 1
ATOM 5109 O O . VAL A 1 637 ? 13.719 11.679 -18.444 1.00 77.38 637 VAL A O 1
ATOM 5112 N N . ARG A 1 638 ? 13.563 11.102 -16.276 1.00 82.38 638 ARG A N 1
ATOM 5113 C CA . ARG A 1 638 ? 14.990 10.795 -16.105 1.00 82.38 638 ARG A CA 1
ATOM 5114 C C . ARG A 1 638 ? 15.481 9.811 -17.165 1.00 82.38 638 ARG A C 1
ATOM 5116 O O . ARG A 1 638 ? 16.518 10.048 -17.771 1.00 82.38 638 ARG A O 1
ATOM 5123 N N . GLU A 1 639 ? 14.758 8.714 -17.368 1.00 77.69 639 GLU A N 1
ATOM 5124 C CA . GLU A 1 639 ? 15.135 7.657 -18.312 1.00 77.69 639 GLU A CA 1
ATOM 5125 C C . GLU A 1 639 ? 15.250 8.209 -19.727 1.00 77.69 639 GLU A C 1
ATOM 5127 O O . GLU A 1 639 ? 16.287 8.033 -20.358 1.00 77.69 639 GLU A O 1
ATOM 5132 N N . LYS A 1 640 ? 14.241 8.967 -20.168 1.00 75.50 640 LYS A N 1
ATOM 5133 C CA . LYS A 1 640 ? 14.231 9.608 -21.486 1.00 75.50 640 LYS A CA 1
ATOM 5134 C C . LYS A 1 640 ? 15.364 10.615 -21.652 1.00 75.50 640 LYS A C 1
ATOM 5136 O O . LYS A 1 640 ? 15.993 10.676 -22.705 1.00 75.50 640 LYS A O 1
ATOM 5141 N N . VAL A 1 641 ? 15.644 11.417 -20.627 1.00 81.12 641 VAL A N 1
ATOM 5142 C CA . VAL A 1 641 ? 16.733 12.404 -20.672 1.00 81.12 641 VAL A CA 1
ATOM 5143 C C . VAL A 1 641 ? 18.095 11.713 -20.737 1.00 81.12 641 VAL A C 1
ATOM 5145 O O . VAL A 1 641 ? 18.933 12.107 -21.545 1.00 81.12 641 VAL A O 1
ATOM 5148 N N . LEU A 1 642 ? 18.313 10.670 -19.932 1.00 79.31 642 LEU A N 1
ATOM 5149 C CA . LEU A 1 642 ? 19.556 9.897 -19.956 1.00 79.31 642 LEU A CA 1
ATOM 5150 C C . LEU A 1 642 ? 19.734 9.145 -21.278 1.00 79.31 642 LEU A C 1
ATOM 5152 O O . LEU A 1 642 ? 20.832 9.173 -21.826 1.00 79.31 642 LEU A O 1
ATOM 5156 N N . ALA A 1 643 ? 18.667 8.549 -21.815 1.00 75.94 643 ALA A N 1
ATOM 5157 C CA . ALA A 1 643 ? 18.682 7.891 -23.119 1.00 75.94 643 ALA A CA 1
ATOM 5158 C C . ALA A 1 643 ? 19.055 8.879 -24.232 1.00 75.94 643 ALA A C 1
ATOM 5160 O O . ALA A 1 643 ? 19.990 8.633 -24.986 1.00 75.94 643 ALA A O 1
ATOM 5161 N N . ASN A 1 644 ? 18.416 10.053 -24.279 1.00 79.12 644 ASN A N 1
ATOM 5162 C CA . ASN A 1 644 ? 18.746 11.091 -25.259 1.00 79.12 644 ASN A CA 1
ATOM 5163 C C . ASN A 1 644 ? 20.176 11.632 -25.103 1.00 79.12 644 ASN A C 1
ATOM 5165 O O . ASN A 1 644 ? 20.860 11.866 -26.100 1.00 79.12 644 ASN A O 1
ATOM 5169 N N . ALA A 1 645 ? 20.654 11.817 -23.868 1.00 76.94 645 ALA A N 1
ATOM 5170 C CA . ALA A 1 645 ? 22.033 12.229 -23.618 1.00 76.94 645 ALA A CA 1
ATOM 5171 C C . ALA A 1 645 ? 23.029 11.163 -24.102 1.00 76.94 645 ALA A C 1
ATOM 5173 O O . ALA A 1 645 ? 24.016 11.495 -24.756 1.00 76.94 645 ALA A O 1
ATOM 5174 N N . GLN A 1 646 ? 22.743 9.886 -23.832 1.00 77.38 646 GLN A N 1
ATOM 5175 C CA . GLN A 1 646 ? 23.548 8.760 -24.295 1.00 77.38 646 GLN A CA 1
ATOM 5176 C C . GLN A 1 646 ? 23.545 8.661 -25.824 1.00 77.38 646 GLN A C 1
ATOM 5178 O O . GLN A 1 646 ? 24.616 8.544 -26.411 1.00 77.38 646 GLN A O 1
ATOM 5183 N N . LEU A 1 647 ? 22.384 8.791 -26.472 1.00 83.25 647 LEU A N 1
ATOM 5184 C CA . LEU A 1 647 ? 22.267 8.834 -27.933 1.00 83.25 647 LEU A CA 1
ATOM 5185 C C . LEU A 1 647 ? 23.105 9.965 -28.528 1.00 83.25 647 LEU A C 1
ATOM 5187 O O . LEU A 1 647 ? 23.880 9.720 -29.443 1.00 83.25 647 LEU A O 1
ATOM 5191 N N . SER A 1 648 ? 23.040 11.173 -27.960 1.00 81.00 648 SER A N 1
ATOM 5192 C CA . SER A 1 648 ? 23.848 12.306 -28.433 1.00 81.00 648 SER A CA 1
ATOM 5193 C C . SER A 1 648 ? 25.357 12.073 -28.272 1.00 81.00 648 SER A C 1
ATOM 5195 O O . SER A 1 648 ? 26.147 12.527 -29.100 1.00 81.00 648 SER A O 1
ATOM 5197 N N . ILE A 1 649 ? 25.783 11.371 -27.216 1.00 77.25 649 ILE A N 1
ATOM 5198 C CA . ILE A 1 649 ? 27.190 10.987 -27.031 1.00 77.25 649 ILE A CA 1
ATOM 5199 C C . ILE A 1 649 ? 27.602 9.956 -28.085 1.00 77.25 649 ILE A C 1
ATOM 5201 O O . ILE A 1 649 ? 28.640 10.132 -28.721 1.00 77.25 649 ILE A O 1
ATOM 5205 N N . LEU A 1 650 ? 26.798 8.909 -28.288 1.00 81.81 650 LEU A N 1
ATOM 5206 C CA . LEU A 1 650 ? 27.071 7.873 -29.286 1.00 81.81 650 LEU A CA 1
ATOM 5207 C C . LEU A 1 650 ? 27.096 8.462 -30.701 1.00 81.81 650 LEU A C 1
ATOM 5209 O O . LEU A 1 650 ? 28.029 8.179 -31.442 1.00 81.81 650 LEU A O 1
ATOM 5213 N N . GLU A 1 651 ? 26.154 9.345 -31.039 1.00 87.50 651 GLU A N 1
ATOM 5214 C CA . GLU A 1 651 ? 26.119 10.075 -32.313 1.00 87.50 651 GLU A CA 1
ATOM 5215 C C . GLU A 1 651 ? 27.432 10.833 -32.553 1.00 87.50 651 GLU A C 1
ATOM 5217 O O . GLU A 1 651 ? 28.040 10.684 -33.609 1.00 87.50 651 GLU A O 1
ATOM 5222 N N . LYS A 1 652 ? 27.927 11.578 -31.554 1.00 83.62 652 LYS A N 1
ATOM 5223 C CA . LYS A 1 652 ? 29.197 12.322 -31.655 1.00 83.62 652 LYS A CA 1
ATOM 5224 C C . LYS A 1 652 ? 30.420 11.418 -31.766 1.00 83.62 652 LYS A C 1
ATOM 5226 O O . LYS A 1 652 ? 31.375 11.777 -32.451 1.00 83.62 652 LYS A O 1
ATOM 5231 N N . ILE A 1 653 ? 30.427 10.279 -31.069 1.00 81.94 653 ILE A N 1
ATOM 5232 C CA . ILE A 1 653 ? 31.506 9.289 -31.196 1.00 81.94 653 ILE A CA 1
ATOM 5233 C C . ILE A 1 653 ? 31.510 8.742 -32.622 1.00 81.94 653 ILE A C 1
ATOM 5235 O O . ILE A 1 653 ? 32.553 8.752 -33.267 1.00 81.94 653 ILE A O 1
ATOM 5239 N N . VAL A 1 654 ? 30.346 8.336 -33.130 1.00 88.38 654 VAL A N 1
ATOM 5240 C CA . VAL A 1 654 ? 30.207 7.803 -34.488 1.00 88.38 654 VAL A CA 1
ATOM 5241 C C . VAL A 1 654 ? 30.582 8.847 -35.540 1.00 88.38 654 VAL A C 1
ATOM 5243 O O . VAL A 1 654 ? 31.320 8.528 -36.465 1.00 88.38 654 VAL A O 1
ATOM 5246 N N . GLU A 1 655 ? 30.159 10.102 -35.373 1.00 89.12 655 GLU A N 1
ATOM 5247 C CA . GLU A 1 655 ? 30.532 11.212 -36.258 1.00 89.12 655 GLU A CA 1
ATOM 5248 C C . GLU A 1 655 ? 32.047 11.441 -36.281 1.00 89.12 655 GLU A C 1
ATOM 5250 O O . GLU A 1 655 ? 32.642 11.554 -37.351 1.00 89.12 655 GLU A O 1
ATOM 5255 N N . LYS A 1 656 ? 32.688 11.468 -35.108 1.00 87.81 656 LYS A N 1
ATOM 5256 C CA . LYS A 1 656 ? 34.133 11.689 -34.987 1.00 87.81 656 LYS A CA 1
ATOM 5257 C C . LYS A 1 656 ? 34.952 10.533 -35.565 1.00 87.81 656 LYS A C 1
ATOM 5259 O O . LYS A 1 656 ? 35.984 10.764 -36.189 1.00 87.81 656 LYS A O 1
ATOM 5264 N N . GLU A 1 657 ? 34.526 9.300 -35.314 1.00 89.56 657 GLU A N 1
ATOM 5265 C CA . GLU A 1 657 ? 35.249 8.092 -35.725 1.00 89.56 657 GLU A CA 1
ATOM 5266 C C . GLU A 1 657 ? 34.878 7.641 -37.146 1.00 89.56 657 GLU A C 1
ATOM 5268 O O . GLU A 1 657 ? 35.526 6.751 -37.694 1.00 89.56 657 GLU A O 1
ATOM 5273 N N . GLY A 1 658 ? 33.874 8.263 -37.771 1.00 90.50 658 GLY A N 1
ATOM 5274 C CA . GLY A 1 658 ? 33.381 7.869 -39.086 1.00 90.50 658 GLY A CA 1
ATOM 5275 C C . GLY A 1 658 ? 34.446 7.938 -40.179 1.00 90.50 658 GLY A C 1
ATOM 5276 O O . GLY A 1 658 ? 34.543 7.016 -40.984 1.00 90.50 658 GLY A O 1
ATOM 5277 N N . ASP A 1 659 ? 35.282 8.983 -40.188 1.00 91.19 659 ASP A N 1
ATOM 5278 C CA . ASP A 1 659 ? 36.394 9.100 -41.146 1.00 91.19 659 ASP A CA 1
ATOM 5279 C C . ASP A 1 659 ? 37.429 7.981 -40.941 1.00 91.19 659 ASP A C 1
ATOM 5281 O O . ASP A 1 659 ? 37.881 7.374 -41.907 1.00 91.19 659 ASP A O 1
ATOM 5285 N N . ARG A 1 660 ? 37.736 7.626 -39.684 1.00 93.50 660 ARG A N 1
ATOM 5286 C CA . ARG A 1 660 ? 38.650 6.517 -39.362 1.00 93.50 660 ARG A CA 1
ATOM 5287 C C . ARG A 1 660 ? 38.096 5.181 -39.850 1.00 93.50 660 ARG A C 1
ATOM 5289 O O . ARG A 1 660 ? 38.842 4.384 -40.411 1.00 93.50 660 ARG A O 1
ATOM 5296 N N . VAL A 1 661 ? 36.808 4.920 -39.619 1.00 92.06 661 VAL A N 1
ATOM 5297 C CA . VAL A 1 661 ? 36.154 3.688 -40.089 1.00 92.06 661 VAL A CA 1
ATOM 5298 C C . VAL A 1 661 ? 36.125 3.650 -41.619 1.00 92.06 661 VAL A C 1
ATOM 5300 O O . VAL A 1 661 ? 36.386 2.597 -42.200 1.00 92.06 661 VAL A O 1
ATOM 5303 N N . ALA A 1 662 ? 35.885 4.790 -42.271 1.00 90.06 662 ALA A N 1
ATOM 5304 C CA . ALA A 1 662 ? 35.907 4.895 -43.725 1.00 90.06 662 ALA A CA 1
ATOM 5305 C C . ALA A 1 662 ? 37.298 4.635 -44.323 1.00 90.06 662 ALA A C 1
ATOM 5307 O O . ALA A 1 662 ? 37.418 3.892 -45.300 1.00 90.06 662 ALA A O 1
ATOM 5308 N N . ASP A 1 663 ? 38.346 5.186 -43.708 1.00 90.44 663 ASP A N 1
ATOM 5309 C CA . ASP A 1 663 ? 39.737 4.934 -44.093 1.00 90.44 663 ASP A CA 1
ATOM 5310 C C . ASP A 1 663 ? 40.112 3.461 -43.884 1.00 90.44 663 ASP A C 1
ATOM 5312 O O . ASP A 1 663 ? 40.696 2.833 -44.767 1.00 90.44 663 ASP A O 1
ATOM 5316 N N . LEU A 1 664 ? 39.723 2.885 -42.741 1.00 90.50 664 LEU A N 1
ATOM 5317 C CA . LEU A 1 664 ? 39.981 1.485 -42.400 1.00 90.50 664 LEU A CA 1
ATOM 5318 C C . LEU A 1 664 ? 39.307 0.508 -43.377 1.00 90.50 664 LEU A C 1
ATOM 5320 O O . LEU A 1 664 ? 39.863 -0.548 -43.677 1.00 90.50 664 LEU A O 1
ATOM 5324 N N . GLY A 1 665 ? 38.110 0.850 -43.854 1.00 86.94 665 GLY A N 1
ATOM 5325 C CA . GLY A 1 665 ? 37.354 0.058 -44.821 1.00 86.94 665 GLY A CA 1
ATOM 5326 C C . GLY A 1 665 ? 37.676 0.360 -46.287 1.00 86.94 665 GLY A C 1
ATOM 5327 O O . GLY A 1 665 ? 37.047 -0.244 -47.152 1.00 86.94 665 GLY A O 1
ATOM 5328 N N . GLU A 1 666 ? 38.595 1.291 -46.574 1.00 88.00 666 GLU A N 1
ATOM 5329 C CA . GLU A 1 666 ? 38.913 1.779 -47.929 1.00 88.00 666 GLU A CA 1
ATOM 5330 C C . GLU A 1 666 ? 37.670 2.232 -48.716 1.00 88.00 666 GLU A C 1
ATOM 5332 O O . GLU A 1 666 ? 37.437 1.838 -49.864 1.00 88.00 666 GLU A O 1
ATOM 5337 N N . TRP A 1 667 ? 36.826 3.050 -48.083 1.00 87.81 667 TRP A N 1
ATOM 5338 C CA . TRP A 1 667 ? 35.524 3.396 -48.645 1.00 87.81 667 TRP A CA 1
ATOM 5339 C C . TRP A 1 667 ? 35.642 4.132 -49.988 1.00 87.81 667 TRP A C 1
ATOM 5341 O O . TRP A 1 667 ? 36.445 5.062 -50.141 1.00 87.81 667 TRP A O 1
ATOM 5351 N N . PRO A 1 668 ? 34.806 3.778 -50.981 1.00 80.44 668 PRO A N 1
ATOM 5352 C CA . PRO A 1 668 ? 34.751 4.516 -52.232 1.00 80.44 668 PRO A CA 1
ATOM 5353 C C . PRO A 1 668 ? 34.404 5.991 -52.004 1.00 80.44 668 PRO A C 1
ATOM 5355 O O . PRO A 1 668 ? 33.527 6.314 -51.209 1.00 80.44 668 PRO A O 1
ATOM 5358 N N . LYS A 1 669 ? 35.003 6.898 -52.789 1.00 80.56 669 LYS A N 1
ATOM 5359 C CA . LYS A 1 669 ? 34.834 8.365 -52.650 1.00 80.56 669 LYS A CA 1
ATOM 5360 C C . LYS A 1 669 ? 33.383 8.873 -52.689 1.00 80.56 669 LYS A C 1
ATOM 5362 O O . LYS A 1 669 ? 33.137 10.016 -52.313 1.00 80.56 669 LYS A O 1
ATOM 5367 N N . TYR A 1 670 ? 32.447 8.082 -53.212 1.00 77.75 670 TYR A N 1
ATOM 5368 C CA . TYR A 1 670 ? 31.027 8.432 -53.266 1.00 77.75 670 TYR A CA 1
ATOM 5369 C C . TYR A 1 670 ? 30.267 8.100 -51.969 1.00 77.75 670 TYR A C 1
ATOM 5371 O O . TYR A 1 670 ? 29.185 8.647 -51.762 1.00 77.75 670 TYR A O 1
ATOM 5379 N N . ILE A 1 671 ? 30.819 7.254 -51.091 1.00 78.31 671 ILE A N 1
ATOM 5380 C CA . ILE A 1 671 ? 30.270 6.966 -49.761 1.00 78.31 671 ILE A CA 1
ATOM 5381 C C . ILE A 1 671 ? 30.894 7.946 -48.771 1.00 78.31 671 ILE A C 1
ATOM 5383 O O . ILE A 1 671 ? 32.112 8.053 -48.660 1.00 78.31 671 ILE A O 1
ATOM 5387 N N . LYS A 1 672 ? 30.050 8.693 -48.059 1.00 84.06 672 LYS A N 1
ATOM 5388 C CA . LYS A 1 672 ? 30.501 9.641 -47.035 1.00 84.06 672 LYS A CA 1
ATOM 5389 C C . LYS A 1 672 ? 30.541 8.950 -45.678 1.00 84.06 672 LYS A C 1
ATOM 5391 O O . LYS A 1 672 ? 29.579 8.273 -45.319 1.00 84.06 672 LYS A O 1
ATOM 5396 N N . SER A 1 673 ? 31.587 9.207 -44.901 1.00 84.12 673 SER A N 1
ATOM 5397 C CA . SER A 1 673 ? 31.718 8.781 -43.498 1.00 84.12 673 SER A CA 1
ATOM 5398 C C . SER A 1 673 ? 30.507 9.164 -42.637 1.00 84.12 673 SER A C 1
ATOM 5400 O O . SER A 1 673 ? 30.061 8.371 -41.814 1.00 84.12 673 SER A O 1
ATOM 5402 N N . GLY A 1 674 ? 29.890 10.322 -42.906 1.00 83.69 674 GLY A N 1
ATOM 5403 C CA . GLY A 1 674 ? 28.662 10.775 -42.234 1.00 83.69 674 GLY A CA 1
ATOM 5404 C C . GLY A 1 674 ? 27.440 9.854 -42.384 1.00 83.69 674 GLY A C 1
ATOM 5405 O O . GLY A 1 674 ? 26.487 10.000 -41.625 1.00 83.69 674 GLY A O 1
ATOM 5406 N N . SER A 1 675 ? 27.467 8.875 -43.299 1.00 85.62 675 SER A N 1
ATOM 5407 C CA . SER A 1 675 ? 26.416 7.848 -43.398 1.00 85.62 675 SER A CA 1
ATOM 5408 C C . SER A 1 675 ? 26.317 6.961 -42.152 1.00 85.62 675 SER A C 1
ATOM 5410 O O . SER A 1 675 ? 25.234 6.460 -41.859 1.00 85.62 675 SER A O 1
ATOM 5412 N N . LEU A 1 676 ? 27.401 6.814 -41.376 1.00 88.00 676 LEU A N 1
ATOM 5413 C CA . LEU A 1 676 ? 27.368 6.117 -40.085 1.00 88.00 676 LEU A CA 1
ATOM 5414 C C . LEU A 1 676 ? 26.569 6.900 -39.046 1.00 88.00 676 LEU A C 1
ATOM 5416 O O . LEU A 1 676 ? 25.802 6.315 -38.288 1.00 88.00 676 LEU A O 1
ATOM 5420 N N . THR A 1 677 ? 26.706 8.225 -39.029 1.00 89.25 677 THR A N 1
ATOM 5421 C CA . THR A 1 677 ? 25.958 9.084 -38.106 1.00 89.25 677 THR A CA 1
ATOM 5422 C C . THR A 1 677 ? 24.461 9.042 -38.400 1.00 89.25 677 THR A C 1
ATOM 5424 O O . THR A 1 677 ? 23.658 9.038 -37.473 1.00 89.25 677 THR A O 1
ATOM 5427 N N . ASP A 1 678 ? 24.068 8.942 -39.673 1.00 88.88 678 ASP A N 1
ATOM 5428 C CA . ASP A 1 678 ? 22.657 8.831 -40.074 1.00 88.88 678 ASP A CA 1
ATOM 5429 C C . ASP A 1 678 ? 22.009 7.493 -39.666 1.00 88.88 678 ASP A C 1
ATOM 5431 O O . ASP A 1 678 ? 20.783 7.380 -39.658 1.00 88.88 678 ASP A O 1
ATOM 5435 N N . ARG A 1 679 ? 22.813 6.492 -39.279 1.00 89.69 679 ARG A N 1
ATOM 5436 C CA . ARG A 1 679 ? 22.336 5.232 -38.685 1.00 89.69 679 ARG A CA 1
ATOM 5437 C C . ARG A 1 679 ? 22.014 5.347 -37.195 1.00 89.69 679 ARG A C 1
ATOM 5439 O O . ARG A 1 679 ? 21.318 4.482 -36.668 1.00 89.69 679 ARG A O 1
ATOM 5446 N N . VAL A 1 680 ? 22.470 6.410 -36.530 1.00 89.25 680 VAL A N 1
ATOM 5447 C CA . VAL A 1 680 ? 22.193 6.678 -35.115 1.00 89.25 680 VAL A CA 1
ATOM 5448 C C . VAL A 1 680 ? 20.956 7.582 -34.989 1.00 89.25 680 VAL A C 1
ATOM 5450 O O . VAL A 1 680 ? 20.930 8.674 -35.564 1.00 89.25 680 VAL A O 1
ATOM 5453 N N . PRO A 1 681 ? 19.925 7.187 -34.219 1.00 88.88 681 PRO A N 1
ATOM 5454 C CA . PRO A 1 681 ? 18.772 8.039 -33.933 1.00 88.88 681 PRO A CA 1
ATOM 5455 C C . PRO A 1 681 ? 19.154 9.397 -33.320 1.00 88.88 681 PRO A C 1
ATOM 5457 O O . PRO A 1 681 ? 19.783 9.464 -32.263 1.00 88.88 681 PRO A O 1
ATOM 5460 N N . LYS A 1 682 ? 18.707 10.506 -33.933 1.00 83.62 682 LYS A N 1
ATOM 5461 C CA . LYS A 1 682 ? 18.933 11.886 -33.437 1.00 83.62 682 LYS A CA 1
ATOM 5462 C C . LYS A 1 682 ? 17.913 12.294 -32.363 1.00 83.62 682 LYS A C 1
ATOM 5464 O O . LYS A 1 682 ? 17.225 13.318 -32.509 1.00 83.62 682 LYS A O 1
ATOM 5469 N N . GLY A 1 683 ? 17.802 11.458 -31.332 1.00 71.81 683 GLY A N 1
ATOM 5470 C CA . GLY A 1 683 ? 16.811 11.510 -30.254 1.00 71.81 683 GLY A CA 1
ATOM 5471 C C . GLY A 1 683 ? 15.811 10.351 -30.303 1.00 71.81 683 GLY A C 1
ATOM 5472 O O . GLY A 1 683 ? 15.689 9.673 -31.318 1.00 71.81 683 GLY A O 1
ATOM 5473 N N . ASP A 1 684 ? 15.086 10.154 -29.203 1.00 66.69 684 ASP A N 1
ATOM 5474 C CA . ASP A 1 684 ? 14.263 8.962 -28.953 1.00 66.69 684 ASP A CA 1
ATOM 5475 C C . ASP A 1 684 ? 13.156 8.722 -29.996 1.00 66.69 684 ASP A C 1
ATOM 5477 O O . ASP A 1 684 ? 12.964 7.605 -30.455 1.00 66.69 684 ASP A O 1
ATOM 5481 N N . GLU A 1 685 ? 12.471 9.772 -30.458 1.00 68.62 685 GLU A N 1
ATOM 5482 C CA . GLU A 1 685 ? 11.349 9.643 -31.407 1.00 68.62 685 GLU A CA 1
ATOM 5483 C C . GLU A 1 685 ? 11.773 9.532 -32.880 1.00 68.62 685 GLU A C 1
ATOM 5485 O O . GLU A 1 685 ? 10.944 9.248 -33.749 1.00 68.62 685 GLU A O 1
ATOM 5490 N N . LYS A 1 686 ? 13.046 9.795 -33.198 1.00 79.69 686 LYS A N 1
ATOM 5491 C CA . LYS A 1 686 ? 13.512 9.778 -34.587 1.00 79.69 686 LYS A CA 1
ATOM 5492 C C . LYS A 1 686 ? 13.972 8.388 -34.958 1.00 79.69 686 LYS A C 1
ATOM 5494 O O . LYS A 1 686 ? 14.828 7.821 -34.292 1.00 79.69 686 LYS A O 1
ATOM 5499 N N . LYS A 1 687 ? 13.443 7.881 -36.064 1.00 85.56 687 LYS A N 1
ATOM 5500 C CA . LYS A 1 687 ? 13.850 6.583 -36.571 1.00 85.56 687 LYS A CA 1
ATOM 5501 C C . LYS A 1 687 ? 15.132 6.678 -37.393 1.00 85.56 687 LYS A C 1
ATOM 5503 O O . LYS A 1 687 ? 15.343 7.668 -38.094 1.00 85.56 687 LYS A O 1
ATOM 5508 N N . ALA A 1 688 ? 15.971 5.657 -37.291 1.00 86.69 688 ALA A N 1
ATOM 5509 C CA . ALA A 1 688 ? 17.176 5.491 -38.094 1.00 86.69 688 ALA A CA 1
ATOM 5510 C C . ALA A 1 688 ? 17.365 4.008 -38.461 1.00 86.69 688 ALA A C 1
ATOM 5512 O O . ALA A 1 688 ? 16.788 3.150 -37.794 1.00 86.69 688 ALA A O 1
ATOM 5513 N N . PRO A 1 689 ? 18.177 3.676 -39.481 1.00 85.19 689 PRO A N 1
ATOM 5514 C CA . PRO A 1 689 ? 18.477 2.286 -39.840 1.00 85.19 689 PRO A CA 1
ATOM 5515 C C . PRO A 1 689 ? 19.044 1.428 -38.697 1.00 85.19 689 PRO A C 1
ATOM 5517 O O . PRO A 1 689 ? 18.937 0.210 -38.747 1.00 85.19 689 PRO A O 1
ATOM 5520 N N . GLY A 1 690 ? 19.637 2.043 -37.669 1.00 87.94 690 GLY A N 1
ATOM 5521 C CA . GLY A 1 690 ? 20.011 1.353 -36.441 1.00 87.94 690 GLY A CA 1
ATOM 5522 C C . GLY A 1 690 ? 21.429 0.781 -36.417 1.00 87.94 690 GLY A C 1
ATOM 5523 O O . GLY A 1 690 ? 22.305 1.170 -37.195 1.00 87.94 690 GLY A O 1
ATOM 5524 N N . PHE A 1 691 ? 21.668 -0.116 -35.459 1.00 90.12 691 PHE A N 1
ATOM 5525 C CA . PHE A 1 691 ? 22.985 -0.675 -35.162 1.00 90.12 691 PHE A CA 1
ATOM 5526 C C . PHE A 1 691 ? 23.485 -1.612 -36.267 1.00 90.12 691 PHE A C 1
ATOM 5528 O O . PHE A 1 691 ? 22.740 -2.448 -36.767 1.00 90.12 691 PHE A O 1
ATOM 5535 N N . ASP A 1 692 ? 24.767 -1.519 -36.615 1.00 89.81 692 ASP A N 1
ATOM 5536 C CA . ASP A 1 692 ? 25.438 -2.464 -37.507 1.00 89.81 692 ASP A CA 1
ATOM 5537 C C . ASP A 1 692 ? 26.938 -2.567 -37.209 1.00 89.81 692 ASP A C 1
ATOM 5539 O O . ASP A 1 692 ? 27.454 -1.951 -36.276 1.00 89.81 692 ASP A O 1
ATOM 5543 N N . ALA A 1 693 ? 27.659 -3.335 -38.028 1.00 90.25 693 ALA A N 1
ATOM 5544 C CA . ALA A 1 693 ? 29.096 -3.529 -37.877 1.00 90.25 693 ALA A CA 1
ATOM 5545 C C . ALA A 1 693 ? 29.918 -2.231 -38.022 1.00 90.25 693 ALA A C 1
ATOM 5547 O O . ALA A 1 693 ? 30.939 -2.087 -37.346 1.00 90.25 693 ALA A O 1
ATOM 5548 N N . GLY A 1 694 ? 29.484 -1.277 -38.855 1.00 90.50 694 GLY A N 1
ATOM 5549 C CA . GLY A 1 694 ? 30.151 0.020 -39.012 1.00 90.50 694 GLY A CA 1
ATOM 5550 C C . GLY A 1 694 ? 30.002 0.886 -37.760 1.00 90.50 694 GLY A C 1
ATOM 5551 O O . GLY A 1 694 ? 30.990 1.419 -37.250 1.00 90.50 694 GLY A O 1
ATOM 5552 N N . VAL A 1 695 ? 28.788 0.943 -37.204 1.00 92.12 695 VAL A N 1
ATOM 5553 C CA . VAL A 1 695 ? 28.495 1.583 -35.914 1.00 92.12 695 VAL A CA 1
ATOM 5554 C C . VAL A 1 695 ? 29.269 0.893 -34.787 1.00 92.12 695 VAL A C 1
ATOM 5556 O O . VAL A 1 695 ? 29.901 1.574 -33.982 1.00 92.12 695 VAL A O 1
ATOM 5559 N N . ALA A 1 696 ? 29.316 -0.442 -34.752 1.00 92.88 696 ALA A N 1
ATOM 5560 C CA . ALA A 1 696 ? 30.105 -1.188 -33.767 1.00 92.88 696 ALA A CA 1
ATOM 5561 C C . ALA A 1 696 ? 31.610 -0.857 -33.840 1.00 92.88 696 ALA A C 1
ATOM 5563 O O . ALA A 1 696 ? 32.249 -0.706 -32.795 1.00 92.88 696 ALA A O 1
ATOM 5564 N N . CYS A 1 697 ? 32.172 -0.704 -35.046 1.00 92.44 697 CYS A N 1
ATOM 5565 C CA . CYS A 1 697 ? 33.563 -0.273 -35.233 1.00 92.44 697 CYS A CA 1
ATOM 5566 C C . CYS A 1 697 ? 33.786 1.161 -34.744 1.00 92.44 697 CYS A C 1
ATOM 5568 O O . CYS A 1 697 ? 34.761 1.425 -34.038 1.00 92.44 697 CYS A O 1
ATOM 5570 N N . ALA A 1 698 ? 32.883 2.082 -35.090 1.00 89.75 698 ALA A N 1
ATOM 5571 C CA . ALA A 1 698 ? 32.975 3.484 -34.688 1.00 89.75 698 ALA A CA 1
ATOM 5572 C C . ALA A 1 698 ? 32.875 3.650 -33.162 1.00 89.75 698 ALA A C 1
ATOM 5574 O O . ALA A 1 698 ? 33.596 4.450 -32.572 1.00 89.75 698 ALA A O 1
ATOM 5575 N N . LEU A 1 699 ? 32.046 2.831 -32.510 1.00 88.88 699 LEU A N 1
ATOM 5576 C CA . LEU A 1 699 ? 31.918 2.775 -31.053 1.00 88.88 699 LEU A CA 1
ATOM 5577 C C . LEU A 1 699 ? 33.050 1.999 -30.357 1.00 88.88 699 LEU A C 1
ATOM 5579 O O . LEU A 1 699 ? 33.059 1.922 -29.128 1.00 88.88 699 LEU A O 1
ATOM 5583 N N . GLY A 1 700 ? 33.985 1.408 -31.108 1.00 86.25 700 GLY A N 1
ATOM 5584 C CA . GLY A 1 700 ? 35.087 0.616 -30.554 1.00 86.25 700 GLY A CA 1
ATOM 5585 C C . GLY A 1 700 ? 34.636 -0.673 -29.859 1.00 86.25 700 GLY A C 1
ATOM 5586 O O . GLY A 1 700 ? 35.328 -1.165 -28.972 1.00 86.25 700 GLY A O 1
ATOM 5587 N N . LEU A 1 701 ? 33.465 -1.206 -30.221 1.00 90.75 701 LEU A N 1
ATOM 5588 C CA . LEU A 1 701 ? 32.917 -2.434 -29.634 1.00 90.75 701 LEU A CA 1
ATOM 5589 C C . LEU A 1 701 ? 33.526 -3.700 -30.254 1.00 90.75 701 LEU A C 1
ATOM 5591 O O . LEU A 1 701 ? 33.518 -4.752 -29.622 1.00 90.75 701 LEU A O 1
ATOM 5595 N N . ILE A 1 702 ? 34.063 -3.597 -31.471 1.00 93.31 702 ILE A N 1
ATOM 5596 C CA . ILE A 1 702 ? 34.874 -4.641 -32.113 1.00 93.31 702 ILE A CA 1
ATOM 5597 C C . ILE A 1 702 ? 36.358 -4.322 -31.846 1.00 93.31 702 ILE A C 1
ATOM 5599 O O . ILE A 1 702 ? 36.737 -3.159 -32.016 1.00 93.31 702 ILE A O 1
ATOM 5603 N N . PRO A 1 703 ? 37.209 -5.294 -31.455 1.00 91.00 703 PRO A N 1
ATOM 5604 C CA . PRO A 1 703 ? 38.644 -5.064 -31.252 1.00 91.00 703 PRO A CA 1
ATOM 5605 C C . PRO A 1 703 ? 39.315 -4.472 -32.497 1.00 91.00 703 PRO A C 1
ATOM 5607 O O . PRO A 1 703 ? 38.995 -4.876 -33.614 1.00 91.00 703 PRO A O 1
ATOM 5610 N N . GLU A 1 704 ? 40.227 -3.514 -32.319 1.00 88.19 704 GLU A N 1
ATOM 5611 C CA . GLU A 1 704 ? 40.794 -2.689 -33.402 1.00 88.19 704 GLU A CA 1
ATOM 5612 C C . GLU A 1 704 ? 41.397 -3.532 -34.537 1.00 88.19 704 GLU A C 1
ATOM 5614 O O . GLU A 1 704 ? 41.119 -3.295 -35.712 1.00 88.19 704 GLU A O 1
ATOM 5619 N N . GLU A 1 705 ? 42.121 -4.595 -34.191 1.00 90.88 705 GLU A N 1
ATOM 5620 C CA . GLU A 1 705 ? 42.739 -5.542 -35.121 1.00 90.88 705 GLU A CA 1
ATOM 5621 C C . GLU A 1 705 ? 41.737 -6.405 -35.911 1.00 90.88 705 GLU A C 1
ATOM 5623 O O . GLU A 1 705 ? 42.117 -7.074 -36.873 1.00 90.88 705 GLU A O 1
ATOM 5628 N N . LYS A 1 706 ? 40.456 -6.397 -35.521 1.00 93.69 706 LYS A N 1
ATOM 5629 C CA . LYS A 1 706 ? 39.357 -7.136 -36.165 1.00 93.69 706 LYS A CA 1
ATOM 5630 C C . LYS A 1 706 ? 38.410 -6.220 -36.947 1.00 93.69 706 LYS A C 1
ATOM 5632 O O . LYS A 1 706 ? 37.560 -6.713 -37.687 1.00 93.69 706 LYS A O 1
ATOM 5637 N N . GLN A 1 707 ? 38.544 -4.898 -36.812 1.00 93.69 707 GLN A N 1
ATOM 5638 C CA . GLN A 1 707 ? 37.617 -3.934 -37.415 1.00 93.69 707 GLN A CA 1
ATOM 5639 C C . GLN A 1 707 ? 37.747 -3.832 -38.939 1.00 93.69 707 GLN A C 1
ATOM 5641 O O . GLN A 1 707 ? 36.768 -3.488 -39.592 1.00 93.69 707 GLN A O 1
ATOM 5646 N N . THR A 1 708 ? 38.912 -4.137 -39.528 1.00 93.25 708 THR A N 1
ATOM 5647 C CA . THR A 1 708 ? 39.159 -3.940 -40.971 1.00 93.25 708 THR A CA 1
ATOM 5648 C C . THR A 1 708 ? 38.134 -4.643 -41.850 1.00 93.25 708 THR A C 1
ATOM 5650 O O . THR A 1 708 ? 37.574 -4.025 -42.753 1.00 93.25 708 THR A O 1
ATOM 5653 N N . LEU A 1 709 ? 37.840 -5.914 -41.562 1.00 92.38 709 LEU A N 1
ATOM 5654 C CA . LEU A 1 709 ? 36.870 -6.676 -42.344 1.00 92.38 709 LEU A CA 1
ATOM 5655 C C . LEU A 1 709 ? 35.459 -6.089 -42.201 1.00 92.38 709 LEU A C 1
ATOM 5657 O O . LEU A 1 709 ? 34.796 -5.834 -43.202 1.00 92.38 709 LEU A O 1
ATOM 5661 N N . ALA A 1 710 ? 35.029 -5.809 -40.969 1.00 90.88 710 ALA A N 1
ATOM 5662 C CA . ALA A 1 710 ? 33.721 -5.227 -40.675 1.00 90.88 710 ALA A CA 1
ATOM 5663 C C . ALA A 1 710 ? 33.528 -3.841 -41.324 1.00 90.88 710 ALA A C 1
ATOM 5665 O O . ALA A 1 710 ? 32.486 -3.576 -41.923 1.00 90.88 710 ALA A O 1
ATOM 5666 N N . ALA A 1 711 ? 34.545 -2.978 -41.252 1.00 89.69 711 ALA A N 1
ATOM 5667 C CA . ALA A 1 711 ? 34.542 -1.650 -41.858 1.00 89.69 711 ALA A CA 1
ATOM 5668 C C . ALA A 1 711 ? 34.498 -1.711 -43.392 1.00 89.69 711 ALA A C 1
ATOM 5670 O O . ALA A 1 711 ? 33.810 -0.904 -44.020 1.00 89.69 711 ALA A O 1
ATOM 5671 N N . ARG A 1 712 ? 35.201 -2.679 -43.996 1.00 89.25 712 ARG A N 1
ATOM 5672 C CA . ARG A 1 712 ? 35.200 -2.903 -45.447 1.00 89.25 712 ARG A CA 1
ATOM 5673 C C . ARG A 1 712 ? 33.831 -3.407 -45.912 1.00 89.25 712 ARG A C 1
ATOM 5675 O O . ARG A 1 712 ? 33.203 -2.751 -46.737 1.00 89.25 712 ARG A O 1
ATOM 5682 N N . LEU A 1 713 ? 33.311 -4.475 -45.297 1.00 87.69 713 LEU A N 1
ATOM 5683 C CA . LEU A 1 713 ? 32.011 -5.080 -45.633 1.00 87.69 713 LEU A CA 1
ATOM 5684 C C . LEU A 1 713 ? 30.808 -4.153 -45.394 1.00 87.69 713 LEU A C 1
ATOM 5686 O O . LEU A 1 713 ? 29.755 -4.361 -45.993 1.00 87.69 713 LEU A O 1
ATOM 5690 N N . HIS A 1 714 ? 30.939 -3.125 -44.551 1.00 84.38 714 HIS A N 1
ATOM 5691 C CA . HIS A 1 714 ? 29.906 -2.098 -44.405 1.00 84.38 714 HIS A CA 1
ATOM 5692 C C . HIS A 1 714 ? 29.730 -1.255 -45.682 1.00 84.38 714 HIS A C 1
ATOM 5694 O O . HIS A 1 714 ? 28.605 -0.917 -46.044 1.00 84.38 714 HIS A O 1
ATOM 5700 N N . ALA A 1 715 ? 30.825 -0.913 -46.369 1.00 77.75 715 ALA A N 1
ATOM 5701 C CA . ALA A 1 715 ? 30.802 0.026 -47.493 1.00 77.75 715 ALA A CA 1
ATOM 5702 C C . ALA A 1 715 ? 30.972 -0.625 -48.864 1.00 77.75 715 ALA A C 1
ATOM 5704 O O . ALA A 1 715 ? 30.355 -0.176 -49.832 1.00 77.75 715 ALA A O 1
ATOM 5705 N N . ASN A 1 716 ? 31.829 -1.642 -48.974 1.00 79.62 716 ASN A N 1
ATOM 5706 C CA . ASN A 1 716 ? 32.066 -2.342 -50.227 1.00 79.62 716 ASN A CA 1
ATOM 5707 C C . ASN A 1 716 ? 32.483 -3.801 -50.009 1.00 79.62 716 ASN A C 1
ATOM 5709 O O . ASN A 1 716 ? 33.375 -4.112 -49.222 1.00 79.62 716 ASN A O 1
ATOM 5713 N N . TYR A 1 717 ? 31.892 -4.697 -50.792 1.00 83.12 717 TYR A N 1
ATOM 5714 C CA . TYR A 1 717 ? 32.308 -6.090 -50.845 1.00 83.12 717 TYR A CA 1
ATOM 5715 C C . TYR A 1 717 ? 33.415 -6.200 -51.891 1.00 83.12 717 TYR A C 1
ATOM 5717 O O . TYR A 1 717 ? 33.144 -6.141 -53.087 1.00 83.12 717 TYR A O 1
ATOM 5725 N N . SER A 1 718 ? 34.666 -6.311 -51.441 1.00 86.12 718 SER A N 1
ATOM 5726 C CA . SER A 1 718 ? 35.787 -6.667 -52.314 1.00 86.12 718 SER A CA 1
ATOM 5727 C C . SER A 1 718 ? 35.954 -8.182 -52.383 1.00 86.12 718 SER A C 1
ATOM 5729 O O . SER A 1 718 ? 35.555 -8.907 -51.470 1.00 86.12 718 SER A O 1
ATOM 5731 N N . GLU A 1 719 ? 36.592 -8.662 -53.448 1.00 87.56 719 GLU A N 1
ATOM 5732 C CA . GLU A 1 719 ? 36.924 -10.080 -53.617 1.00 87.56 719 GLU A CA 1
ATOM 5733 C C . GLU A 1 719 ? 37.710 -10.640 -52.420 1.00 87.56 719 GLU A C 1
ATOM 5735 O O . GLU A 1 719 ? 37.352 -11.682 -51.878 1.00 87.56 719 GLU A O 1
ATOM 5740 N N . GLU A 1 720 ? 38.705 -9.896 -51.931 1.00 88.62 720 GLU A N 1
ATOM 5741 C CA . GLU A 1 720 ? 39.490 -10.270 -50.748 1.00 88.62 720 GLU A CA 1
ATOM 5742 C C . GLU A 1 720 ? 38.629 -10.417 -49.486 1.00 88.62 720 GLU A C 1
ATOM 5744 O O . GLU A 1 720 ? 38.822 -11.353 -48.712 1.00 88.62 720 GLU A O 1
ATOM 5749 N N . ALA A 1 721 ? 37.681 -9.497 -49.270 1.00 90.06 721 ALA A N 1
ATOM 5750 C CA . ALA A 1 721 ? 36.825 -9.503 -48.088 1.00 90.06 721 ALA A CA 1
ATOM 5751 C C . ALA A 1 721 ? 35.842 -10.681 -48.114 1.00 90.06 721 ALA A C 1
ATOM 5753 O O . ALA A 1 721 ? 35.659 -11.356 -47.104 1.00 90.06 721 ALA A O 1
ATOM 5754 N N . VAL A 1 722 ? 35.248 -10.959 -49.279 1.00 90.06 722 VAL A N 1
ATOM 5755 C CA . VAL A 1 722 ? 34.344 -12.103 -49.465 1.00 90.06 722 VAL A CA 1
ATOM 5756 C C . VAL A 1 722 ? 35.088 -13.420 -49.252 1.00 90.06 722 VAL A C 1
ATOM 5758 O O . VAL A 1 722 ? 34.584 -14.301 -48.558 1.00 90.06 722 VAL A O 1
ATOM 5761 N N . GLU A 1 723 ? 36.298 -13.550 -49.796 1.00 89.38 723 GLU A N 1
ATOM 5762 C CA . GLU A 1 723 ? 37.094 -14.768 -49.638 1.00 89.38 723 GLU A CA 1
ATOM 5763 C C . GLU A 1 723 ? 37.570 -14.968 -48.192 1.00 89.38 723 GLU A C 1
ATOM 5765 O O . GLU A 1 723 ? 37.566 -16.089 -47.679 1.00 89.38 723 GLU A O 1
ATOM 5770 N N . GLN A 1 724 ? 37.908 -13.880 -47.489 1.00 92.81 724 GLN A N 1
ATOM 5771 C CA . GLN A 1 724 ? 38.201 -13.931 -46.057 1.00 92.81 724 GLN A CA 1
ATOM 5772 C C . GLN A 1 724 ? 37.000 -14.444 -45.251 1.00 92.81 724 GLN A C 1
ATOM 5774 O O . GLN A 1 724 ? 37.178 -15.342 -44.429 1.00 92.81 724 GLN A O 1
ATOM 5779 N N . VAL A 1 725 ? 35.793 -13.930 -45.518 1.00 91.75 725 VAL A N 1
ATOM 5780 C CA . VAL A 1 725 ? 34.557 -14.373 -44.849 1.00 91.75 725 VAL A CA 1
ATOM 5781 C C . VAL A 1 725 ? 34.297 -15.857 -45.086 1.00 91.75 725 VAL A C 1
ATOM 5783 O O . VAL A 1 725 ? 34.027 -16.590 -44.135 1.00 91.75 725 VAL A O 1
ATOM 5786 N N . ARG A 1 726 ? 34.417 -16.326 -46.335 1.00 89.81 726 ARG A N 1
ATOM 5787 C CA . ARG A 1 726 ? 34.217 -17.745 -46.678 1.00 89.81 726 ARG A CA 1
ATOM 5788 C C . ARG A 1 726 ? 35.169 -18.656 -45.911 1.00 89.81 726 ARG A C 1
ATOM 5790 O O . ARG A 1 726 ? 34.725 -19.648 -45.342 1.00 89.81 726 ARG A O 1
ATOM 5797 N N . ARG A 1 727 ? 36.454 -18.292 -45.857 1.00 90.94 727 ARG A N 1
ATOM 5798 C CA . ARG A 1 727 ? 37.472 -19.063 -45.135 1.00 90.94 727 ARG A CA 1
ATOM 5799 C C . ARG A 1 727 ? 37.211 -19.085 -43.626 1.00 90.94 727 ARG A C 1
ATOM 5801 O O . ARG A 1 727 ? 37.173 -20.153 -43.027 1.00 90.94 727 ARG A O 1
ATOM 5808 N N . GLU A 1 728 ? 37.019 -17.921 -43.009 1.00 93.19 728 GLU A N 1
ATOM 5809 C CA . GLU A 1 728 ? 36.895 -17.805 -41.545 1.00 93.19 728 GLU A CA 1
ATOM 5810 C C . GLU A 1 728 ? 35.599 -18.428 -40.999 1.00 93.19 728 GLU A C 1
ATOM 5812 O O . GLU A 1 728 ? 35.577 -18.928 -39.872 1.00 93.19 728 GLU A O 1
ATOM 5817 N N . ILE A 1 729 ? 34.521 -18.454 -41.791 1.00 86.19 729 ILE A N 1
ATOM 5818 C CA . ILE A 1 729 ? 33.271 -19.131 -41.411 1.00 86.19 729 ILE A CA 1
ATOM 5819 C C . ILE A 1 729 ? 33.473 -20.637 -41.228 1.00 86.19 729 ILE A C 1
ATOM 5821 O O . ILE A 1 729 ? 32.902 -21.218 -40.302 1.00 86.19 729 ILE A O 1
ATOM 5825 N N . GLU A 1 730 ? 34.277 -21.272 -42.085 1.00 84.31 730 GLU A N 1
ATOM 5826 C CA . GLU A 1 730 ? 34.581 -22.703 -41.973 1.00 84.31 730 GLU A CA 1
ATOM 5827 C C . GLU A 1 730 ? 35.443 -23.009 -40.742 1.00 84.31 730 GLU A C 1
ATOM 5829 O O . GLU A 1 730 ? 35.261 -24.045 -40.099 1.00 84.31 730 GLU A O 1
ATOM 5834 N N . GLU A 1 731 ? 36.342 -22.090 -40.379 1.00 87.62 731 GLU A N 1
ATOM 5835 C CA . GLU A 1 731 ? 37.209 -22.205 -39.199 1.00 87.62 731 GLU A CA 1
ATOM 5836 C C . GLU A 1 731 ? 36.420 -22.122 -37.882 1.00 87.62 731 GLU A C 1
ATOM 5838 O O . GLU A 1 731 ? 36.832 -22.704 -36.876 1.00 87.62 731 GLU A O 1
ATOM 5843 N N . ALA A 1 732 ? 35.266 -21.442 -37.896 1.00 84.56 732 ALA A N 1
ATOM 5844 C CA . ALA A 1 732 ? 34.376 -21.258 -36.752 1.00 84.56 732 ALA A CA 1
ATOM 5845 C C . ALA A 1 732 ? 35.061 -20.708 -35.487 1.00 84.56 732 ALA A C 1
ATOM 5847 O O . ALA A 1 732 ? 34.687 -21.054 -34.363 1.00 84.56 732 ALA A O 1
ATOM 5848 N N . ASP A 1 733 ? 36.052 -19.838 -35.669 1.00 91.75 733 ASP A N 1
ATOM 5849 C CA . ASP A 1 733 ? 36.731 -19.165 -34.569 1.00 91.75 733 ASP A CA 1
ATOM 5850 C C . ASP A 1 733 ? 35.809 -18.090 -33.954 1.00 91.75 733 ASP A C 1
ATOM 5852 O O . ASP A 1 733 ? 35.397 -17.159 -34.666 1.00 91.75 733 ASP A O 1
ATOM 5856 N N . PRO A 1 734 ? 35.479 -18.174 -32.645 1.00 89.06 734 PRO A N 1
ATOM 5857 C CA . PRO A 1 734 ? 34.666 -17.173 -31.961 1.00 89.06 734 PRO A CA 1
ATOM 5858 C C . PRO A 1 734 ? 35.293 -15.768 -31.945 1.00 89.06 734 PRO A C 1
ATOM 5860 O O . PRO A 1 734 ? 34.586 -14.795 -31.668 1.00 89.06 734 PRO A O 1
ATOM 5863 N N . ASP A 1 735 ? 36.594 -15.633 -32.223 1.00 92.38 735 ASP A N 1
ATOM 5864 C CA . ASP A 1 735 ? 37.323 -14.359 -32.257 1.00 92.38 735 ASP A CA 1
ATOM 5865 C C . ASP A 1 735 ? 37.794 -13.930 -33.662 1.00 92.38 735 ASP A C 1
ATOM 5867 O O . ASP A 1 735 ? 38.532 -12.949 -33.816 1.00 92.38 735 ASP A O 1
ATOM 5871 N N . SER A 1 736 ? 37.348 -14.613 -34.719 1.00 95.19 736 SER A N 1
ATOM 5872 C CA . SER A 1 736 ? 37.638 -14.173 -36.088 1.00 95.19 736 SER A CA 1
ATOM 5873 C C . SER A 1 736 ? 36.955 -12.831 -36.411 1.00 95.19 736 SER A C 1
ATOM 5875 O O . SER A 1 736 ? 35.853 -12.561 -35.913 1.00 95.19 736 SER A O 1
ATOM 5877 N N . PRO A 1 737 ? 37.561 -11.982 -37.266 1.00 95.25 737 PRO A N 1
ATOM 5878 C CA . PRO A 1 737 ? 36.904 -10.787 -37.801 1.00 95.25 737 PRO A CA 1
ATOM 5879 C C . PRO A 1 737 ? 35.510 -11.073 -38.377 1.00 95.25 737 PRO A C 1
ATOM 5881 O O . PRO A 1 737 ? 34.583 -10.285 -38.180 1.00 95.25 737 PRO A O 1
ATOM 5884 N N . THR A 1 738 ? 35.338 -12.225 -39.029 1.00 94.69 738 THR A N 1
ATOM 5885 C CA . THR A 1 738 ? 34.052 -12.642 -39.597 1.00 94.69 738 THR A CA 1
ATOM 5886 C C . THR A 1 738 ? 32.994 -12.926 -38.536 1.00 94.69 738 THR A C 1
ATOM 5888 O O . THR A 1 738 ? 31.861 -12.466 -38.676 1.00 94.69 738 THR A O 1
ATOM 5891 N N . THR A 1 739 ? 33.348 -13.610 -37.443 1.00 95.06 739 THR A N 1
ATOM 5892 C CA . THR A 1 739 ? 32.420 -13.832 -36.323 1.00 95.06 739 THR A CA 1
ATOM 5893 C C . THR A 1 739 ? 31.983 -12.512 -35.687 1.00 95.06 739 THR A C 1
ATOM 5895 O O . THR A 1 739 ? 30.803 -12.337 -35.385 1.00 95.06 739 THR A O 1
ATOM 5898 N N . TRP A 1 740 ? 32.903 -11.558 -35.518 1.00 95.56 740 TRP A N 1
ATOM 5899 C CA . TRP A 1 740 ? 32.586 -10.224 -34.995 1.00 95.56 740 TRP A CA 1
ATOM 5900 C C . TRP A 1 740 ? 31.633 -9.441 -35.903 1.00 95.56 740 TRP A C 1
ATOM 5902 O O . TRP A 1 740 ? 30.676 -8.835 -35.417 1.00 95.56 740 TRP A O 1
ATOM 5912 N N . TRP A 1 741 ? 31.868 -9.485 -37.215 1.00 94.00 741 TRP A N 1
ATOM 5913 C CA . TRP A 1 741 ? 31.004 -8.857 -38.210 1.00 94.00 741 TRP A CA 1
ATOM 5914 C C . TRP A 1 741 ? 29.599 -9.486 -38.232 1.00 94.00 741 TRP A C 1
ATOM 5916 O O . TRP A 1 741 ? 28.613 -8.766 -38.073 1.00 94.00 741 TRP A O 1
ATOM 5926 N N . LEU A 1 742 ? 29.498 -10.817 -38.326 1.00 92.00 742 LEU A N 1
ATOM 5927 C CA . LEU A 1 742 ? 28.218 -11.540 -38.324 1.00 92.00 742 LEU A CA 1
ATOM 5928 C C . LEU A 1 742 ? 27.430 -11.328 -37.028 1.00 92.00 742 LEU A C 1
ATOM 5930 O O . LEU A 1 742 ? 26.215 -11.143 -37.064 1.00 92.00 742 LEU A O 1
ATOM 5934 N N . ALA A 1 743 ? 28.112 -11.307 -35.882 1.00 92.81 743 ALA A N 1
ATOM 5935 C CA . ALA A 1 743 ? 27.473 -11.008 -34.607 1.00 92.81 743 ALA A CA 1
ATOM 5936 C C . ALA A 1 743 ? 26.887 -9.589 -34.575 1.00 92.81 743 ALA A C 1
ATOM 5938 O O . ALA A 1 743 ? 25.829 -9.395 -33.988 1.00 92.81 743 ALA A O 1
ATOM 5939 N N . ALA A 1 744 ? 27.536 -8.605 -35.208 1.00 92.19 744 ALA A N 1
ATOM 5940 C CA . ALA A 1 744 ? 27.005 -7.245 -35.293 1.00 92.19 744 ALA A CA 1
ATOM 5941 C C . ALA A 1 744 ? 25.811 -7.159 -36.256 1.00 92.19 744 ALA A C 1
ATOM 5943 O O . ALA A 1 744 ? 24.838 -6.470 -35.954 1.00 92.19 744 ALA A O 1
ATOM 5944 N N . CYS A 1 745 ? 25.850 -7.891 -37.376 1.00 89.19 745 CYS A N 1
ATOM 5945 C CA . CYS A 1 745 ? 24.711 -8.020 -38.289 1.00 89.19 745 CYS A CA 1
ATOM 5946 C C . CYS A 1 745 ? 23.482 -8.616 -37.592 1.00 89.19 745 CYS A C 1
ATOM 5948 O O . CYS A 1 745 ? 22.388 -8.095 -37.765 1.00 89.19 745 CYS A O 1
ATOM 5950 N N . ALA A 1 746 ? 23.673 -9.624 -36.739 1.00 88.94 746 ALA A N 1
ATOM 5951 C CA . ALA A 1 746 ? 22.587 -10.300 -36.029 1.00 88.94 746 ALA A CA 1
ATOM 5952 C C . ALA A 1 746 ? 21.814 -9.406 -35.042 1.00 88.94 746 ALA A C 1
ATOM 5954 O O . ALA A 1 746 ? 20.682 -9.722 -34.679 1.00 88.94 746 ALA A O 1
ATOM 5955 N N . ILE A 1 747 ? 22.438 -8.320 -34.574 1.00 89.12 747 ILE A N 1
ATOM 5956 C CA . ILE A 1 747 ? 21.811 -7.329 -33.689 1.00 89.12 747 ILE A CA 1
ATOM 5957 C C . ILE A 1 747 ? 20.943 -6.341 -34.483 1.00 89.12 747 ILE A C 1
ATOM 5959 O O . ILE A 1 747 ? 19.970 -5.795 -33.955 1.00 89.12 747 ILE A O 1
ATOM 5963 N N . CYS A 1 748 ? 21.274 -6.108 -35.755 1.00 82.75 748 CYS A N 1
ATOM 5964 C CA . CYS A 1 748 ? 20.519 -5.215 -36.622 1.00 82.75 748 CYS A CA 1
ATOM 5965 C C . CYS A 1 748 ? 19.097 -5.766 -36.831 1.00 82.75 748 CYS A C 1
ATOM 5967 O O . CYS A 1 748 ? 18.907 -6.920 -37.211 1.00 82.75 748 CYS A O 1
ATOM 5969 N N . LYS A 1 749 ? 18.081 -4.937 -36.581 1.00 76.12 749 LYS A N 1
ATOM 5970 C CA . LYS A 1 749 ? 16.668 -5.276 -36.801 1.00 76.12 749 LYS A CA 1
ATOM 5971 C C . LYS A 1 749 ? 16.264 -4.806 -38.201 1.00 76.12 749 LYS A C 1
ATOM 5973 O O . LYS A 1 749 ? 16.740 -3.775 -38.662 1.00 76.12 749 LYS A O 1
ATOM 5978 N N . GLU A 1 750 ? 15.377 -5.541 -38.874 1.00 70.75 750 GLU A N 1
ATOM 5979 C CA . GLU A 1 750 ? 14.833 -5.104 -40.168 1.00 70.75 750 GLU A CA 1
ATOM 5980 C C . GLU A 1 750 ? 13.991 -3.821 -39.986 1.00 70.75 750 GLU A C 1
ATOM 5982 O O . GLU A 1 750 ? 13.048 -3.794 -39.193 1.00 70.75 750 GLU A O 1
ATOM 5987 N N . GLY A 1 751 ? 14.298 -2.771 -40.755 1.00 76.62 751 GLY A N 1
ATOM 5988 C CA . GLY A 1 751 ? 13.559 -1.502 -40.755 1.00 76.62 751 GLY A CA 1
ATOM 5989 C C . GLY A 1 751 ? 14.219 -0.385 -39.944 1.00 76.62 751 GLY A C 1
ATOM 5990 O O . GLY A 1 751 ? 15.348 -0.505 -39.486 1.00 76.62 751 GLY A O 1
ATOM 5991 N N . GLU A 1 752 ? 13.526 0.749 -39.813 1.00 85.12 752 GLU A N 1
ATOM 5992 C CA . GLU A 1 752 ? 14.026 1.872 -39.017 1.00 85.12 752 GLU A CA 1
ATOM 5993 C C . GLU A 1 752 ? 13.576 1.746 -37.555 1.00 85.12 752 GLU A C 1
ATOM 5995 O O . GLU A 1 752 ? 12.385 1.550 -37.280 1.00 85.12 752 GLU A O 1
ATOM 6000 N N . ILE A 1 753 ? 14.518 1.936 -36.635 1.00 85.94 753 ILE A N 1
ATOM 6001 C CA . ILE A 1 753 ? 14.334 1.800 -35.188 1.00 85.94 753 ILE A CA 1
ATOM 6002 C C . ILE A 1 753 ? 14.421 3.147 -34.476 1.00 85.94 753 ILE A C 1
ATOM 6004 O O . ILE A 1 753 ? 15.055 4.082 -34.971 1.00 85.94 753 ILE A O 1
ATOM 6008 N N . ASN A 1 754 ? 13.785 3.244 -33.313 1.00 87.00 754 ASN A N 1
ATOM 6009 C CA . ASN A 1 754 ? 13.817 4.432 -32.462 1.00 87.00 754 ASN A CA 1
ATOM 6010 C C . ASN A 1 754 ? 15.066 4.461 -31.546 1.00 87.00 754 ASN A C 1
ATOM 6012 O O . ASN A 1 754 ? 15.920 3.572 -31.590 1.00 87.00 754 ASN A O 1
ATOM 6016 N N . GLY A 1 755 ? 15.207 5.516 -30.738 1.00 83.56 755 GLY A N 1
ATOM 6017 C CA . GLY A 1 755 ? 16.377 5.689 -29.874 1.00 83.56 755 GLY A CA 1
ATOM 6018 C C . GLY A 1 755 ? 16.514 4.630 -28.776 1.00 83.56 755 GLY A C 1
ATOM 6019 O O . GLY A 1 755 ? 17.616 4.126 -28.556 1.00 83.56 755 GLY A O 1
ATOM 6020 N N . GLU A 1 756 ? 15.417 4.275 -28.110 1.00 80.44 756 GLU A N 1
ATOM 6021 C CA . GLU A 1 756 ? 15.372 3.196 -27.116 1.00 80.44 756 GLU A CA 1
ATOM 6022 C C . GLU A 1 756 ? 15.828 1.851 -27.706 1.00 80.44 756 GLU A C 1
ATOM 6024 O O . GLU A 1 756 ? 16.763 1.239 -27.187 1.00 80.44 756 GLU A O 1
ATOM 6029 N N . GLU A 1 757 ? 15.259 1.448 -28.844 1.00 82.25 757 GLU A N 1
ATOM 6030 C CA . GLU A 1 757 ? 15.606 0.214 -29.560 1.00 82.25 757 GLU A CA 1
ATOM 6031 C C . GLU A 1 757 ? 17.084 0.185 -29.983 1.00 82.25 757 GLU A C 1
ATOM 6033 O O . GLU A 1 757 ? 17.729 -0.864 -29.929 1.00 82.25 757 GLU A O 1
ATOM 6038 N N . PHE A 1 758 ? 17.652 1.331 -30.375 1.00 88.88 758 PHE A N 1
ATOM 6039 C CA . PHE A 1 758 ? 19.075 1.435 -30.711 1.00 88.88 758 PHE A CA 1
ATOM 6040 C C . PHE A 1 758 ? 19.978 1.247 -29.485 1.00 88.88 758 PHE A C 1
ATOM 6042 O O . PHE A 1 758 ? 21.004 0.569 -29.564 1.00 88.88 758 PHE A O 1
ATOM 6049 N N . LEU A 1 759 ? 19.618 1.828 -28.335 1.00 83.81 759 LEU A N 1
ATOM 6050 C CA . LEU A 1 759 ? 20.376 1.630 -27.096 1.00 83.81 759 LEU A CA 1
ATOM 6051 C C . LEU A 1 759 ? 20.319 0.172 -26.627 1.00 83.81 759 LEU A C 1
ATOM 6053 O O . LEU A 1 759 ? 21.335 -0.347 -26.160 1.00 83.81 759 LEU A O 1
ATOM 6057 N N . GLU A 1 760 ? 19.173 -0.494 -26.789 1.00 84.44 760 GLU A N 1
ATOM 6058 C CA . GLU A 1 760 ? 19.042 -1.931 -26.530 1.00 84.44 760 GLU A CA 1
ATOM 6059 C C . GLU A 1 760 ? 19.994 -2.746 -27.408 1.00 84.44 760 GLU A C 1
ATOM 6061 O O . GLU A 1 760 ? 20.761 -3.545 -26.878 1.00 84.44 760 GLU A O 1
ATOM 6066 N N . GLN A 1 761 ? 20.037 -2.479 -28.716 1.00 89.06 761 GLN A N 1
ATOM 6067 C CA . GLN A 1 761 ? 20.972 -3.133 -29.639 1.00 89.06 761 GLN A CA 1
ATOM 6068 C C . GLN A 1 761 ? 22.442 -2.952 -29.227 1.00 89.06 761 GLN A C 1
ATOM 6070 O O . GLN A 1 761 ? 23.220 -3.910 -29.225 1.00 89.06 761 GLN A O 1
ATOM 6075 N N . VAL A 1 762 ? 22.836 -1.737 -28.825 1.00 85.75 762 VAL A N 1
ATOM 6076 C CA . VAL A 1 762 ? 24.200 -1.467 -28.333 1.00 85.75 762 VAL A CA 1
ATOM 6077 C C . VAL A 1 762 ? 24.520 -2.319 -27.098 1.00 85.75 762 VAL A C 1
ATOM 6079 O O . VAL A 1 762 ? 25.621 -2.867 -26.995 1.00 85.75 762 VAL A O 1
ATOM 6082 N N . GLU A 1 763 ? 23.585 -2.440 -26.153 1.00 83.81 763 GLU A N 1
ATOM 6083 C CA . GLU A 1 763 ? 23.776 -3.262 -24.952 1.00 83.81 763 GLU A CA 1
ATOM 6084 C C . GLU A 1 763 ? 23.754 -4.766 -25.257 1.00 83.81 763 GLU A C 1
ATOM 6086 O O . GLU A 1 763 ? 24.584 -5.503 -24.722 1.00 83.81 763 GLU A O 1
ATOM 6091 N N . GLU A 1 764 ? 22.886 -5.230 -26.158 1.00 86.00 764 GLU A N 1
ATOM 6092 C CA . GLU A 1 764 ? 22.879 -6.616 -26.637 1.00 86.00 764 GLU A CA 1
ATOM 6093 C C . GLU A 1 764 ? 24.231 -6.991 -27.253 1.00 86.00 764 GLU A C 1
ATOM 6095 O O . GLU A 1 764 ? 24.811 -8.023 -26.900 1.00 86.00 764 GLU A O 1
ATOM 6100 N N . PHE A 1 765 ? 24.801 -6.118 -28.090 1.00 91.44 765 PHE A N 1
ATOM 6101 C CA . PHE A 1 765 ? 26.123 -6.355 -28.666 1.00 91.44 765 PHE A CA 1
ATOM 6102 C C . PHE A 1 765 ? 27.233 -6.352 -27.602 1.00 91.44 765 PHE A C 1
ATOM 6104 O O . PHE A 1 765 ? 28.123 -7.202 -27.643 1.00 91.44 765 PHE A O 1
ATOM 6111 N N . LYS A 1 766 ? 27.164 -5.473 -26.587 1.00 84.62 766 LYS A N 1
ATOM 6112 C CA . LYS A 1 766 ? 28.088 -5.484 -25.428 1.00 84.62 766 LYS A CA 1
ATOM 6113 C C . LYS A 1 766 ? 28.050 -6.781 -24.623 1.00 84.62 766 LYS A C 1
ATOM 6115 O O . LYS A 1 766 ? 29.036 -7.107 -23.962 1.00 84.62 766 LYS A O 1
ATOM 6120 N N . VAL A 1 767 ? 26.940 -7.517 -24.634 1.00 84.12 767 VAL A N 1
ATOM 6121 C CA . VAL A 1 767 ? 26.897 -8.864 -24.047 1.00 84.12 767 VAL A CA 1
ATOM 6122 C C . VAL A 1 767 ? 27.719 -9.832 -24.903 1.00 84.12 767 VAL A C 1
ATOM 6124 O O . VAL A 1 767 ? 28.536 -10.573 -24.359 1.00 84.12 767 VAL A O 1
ATOM 6127 N N . LEU A 1 768 ? 27.583 -9.776 -26.233 1.00 88.94 768 LEU A N 1
ATOM 6128 C CA . LEU A 1 768 ? 28.353 -10.617 -27.165 1.00 88.94 768 LEU A CA 1
ATOM 6129 C C . LEU A 1 768 ? 29.860 -10.313 -27.145 1.00 88.94 768 LEU A C 1
ATOM 6131 O O . LEU A 1 768 ? 30.678 -11.193 -27.420 1.00 88.94 768 LEU A O 1
ATOM 6135 N N . THR A 1 769 ? 30.266 -9.092 -26.788 1.00 88.06 769 THR A N 1
ATOM 6136 C CA . THR A 1 769 ? 31.698 -8.769 -26.664 1.00 88.06 769 THR A CA 1
ATOM 6137 C C . THR A 1 769 ? 32.370 -9.496 -25.496 1.00 88.06 769 THR A C 1
ATOM 6139 O O . THR A 1 769 ? 33.575 -9.742 -25.547 1.00 88.06 769 THR A O 1
ATOM 6142 N N . LYS A 1 770 ? 31.596 -9.883 -24.472 1.00 87.00 770 LYS A N 1
ATOM 6143 C CA . LYS A 1 770 ? 32.077 -10.549 -23.249 1.00 87.00 770 LYS A CA 1
ATOM 6144 C C . LYS A 1 770 ? 31.970 -12.074 -23.288 1.00 87.00 770 LYS A C 1
ATOM 6146 O O . LYS A 1 770 ? 32.628 -12.729 -22.484 1.00 87.00 770 LYS A O 1
ATOM 6151 N N . ASP A 1 771 ? 31.156 -12.625 -24.186 1.00 88.69 771 ASP A N 1
ATOM 6152 C CA . ASP A 1 771 ? 30.861 -14.059 -24.276 1.00 88.69 771 ASP A CA 1
ATOM 6153 C C . ASP A 1 771 ? 31.180 -14.599 -25.687 1.00 88.69 771 ASP A C 1
ATOM 6155 O O . ASP A 1 771 ? 30.351 -14.494 -26.599 1.00 88.69 771 ASP A O 1
ATOM 6159 N N . PRO A 1 772 ? 32.387 -15.166 -25.891 1.00 91.81 772 PRO A N 1
ATOM 6160 C CA . PRO A 1 772 ? 32.819 -15.676 -27.191 1.00 91.81 772 PRO A CA 1
ATOM 6161 C C . PRO A 1 772 ? 31.955 -16.827 -27.727 1.00 91.81 772 PRO A C 1
ATOM 6163 O O . PRO A 1 772 ? 31.737 -16.909 -28.937 1.00 91.81 772 PRO A O 1
ATOM 6166 N N . GLU A 1 773 ? 31.440 -17.706 -26.858 1.00 89.38 773 GLU A N 1
ATOM 6167 C CA . GLU A 1 773 ? 30.616 -18.847 -27.285 1.00 89.38 773 GLU A CA 1
ATOM 6168 C C . GLU A 1 773 ? 29.252 -18.373 -27.781 1.00 89.38 773 GLU A C 1
ATOM 6170 O O . GLU A 1 773 ? 28.806 -18.757 -28.869 1.00 89.38 773 GLU A O 1
ATOM 6175 N N . LYS A 1 774 ? 28.615 -17.473 -27.023 1.00 90.44 774 LYS A N 1
ATOM 6176 C CA . LYS A 1 774 ? 27.346 -16.864 -27.427 1.00 90.44 774 LYS A CA 1
ATOM 6177 C C . LYS A 1 774 ? 27.503 -16.047 -28.706 1.00 90.44 774 LYS A C 1
ATOM 6179 O O . LYS A 1 774 ? 26.644 -16.128 -29.584 1.00 90.44 774 LYS A O 1
ATOM 6184 N N . ARG A 1 775 ? 28.610 -15.310 -28.848 1.00 94.50 775 ARG A N 1
ATOM 6185 C CA . ARG A 1 775 ? 28.930 -14.555 -30.067 1.00 94.50 775 ARG A CA 1
ATOM 6186 C C . ARG A 1 775 ? 29.012 -15.463 -31.294 1.00 94.50 775 ARG A C 1
ATOM 6188 O O . ARG A 1 775 ? 28.368 -15.170 -32.298 1.00 94.50 775 ARG A O 1
ATOM 6195 N N . LEU A 1 776 ? 29.736 -16.581 -31.202 1.00 92.56 776 LEU A N 1
ATOM 6196 C CA . LEU A 1 776 ? 29.840 -17.552 -32.295 1.00 92.56 776 LEU A CA 1
ATOM 6197 C C . LEU A 1 776 ? 28.488 -18.191 -32.640 1.00 92.56 776 LEU A C 1
ATOM 6199 O O . LEU A 1 776 ? 28.166 -18.353 -33.816 1.00 92.56 776 LEU A O 1
ATOM 6203 N N . ALA A 1 777 ? 27.684 -18.542 -31.633 1.00 90.81 777 ALA A N 1
ATOM 6204 C CA . ALA A 1 777 ? 26.360 -19.125 -31.849 1.00 90.81 777 ALA A CA 1
ATOM 6205 C C . ALA A 1 777 ? 25.417 -18.161 -32.593 1.00 90.81 777 ALA A C 1
ATOM 6207 O O . ALA A 1 777 ? 24.742 -18.559 -33.549 1.00 90.81 777 ALA A O 1
ATOM 6208 N N . VAL A 1 778 ? 25.410 -16.887 -32.189 1.00 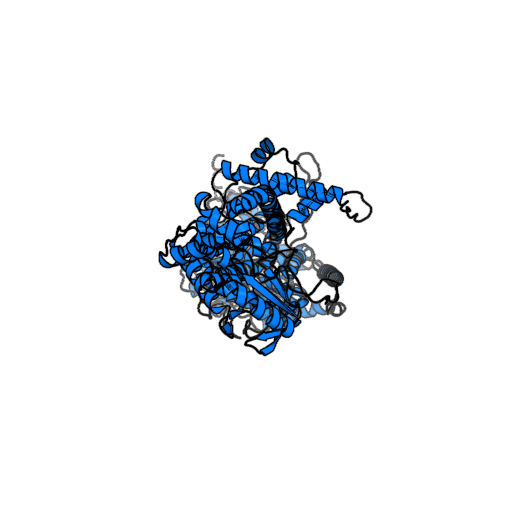91.19 778 VAL A N 1
ATOM 6209 C CA . VAL A 1 778 ? 24.635 -15.827 -32.848 1.00 91.19 778 VAL A CA 1
ATOM 6210 C C . VAL A 1 778 ? 25.134 -15.597 -34.277 1.00 91.19 778 VAL A C 1
ATOM 6212 O O . VAL A 1 778 ? 24.325 -15.590 -35.201 1.00 91.19 778 VAL A O 1
ATOM 6215 N N . ALA A 1 779 ? 26.453 -15.512 -34.480 1.00 90.88 779 ALA A N 1
ATOM 6216 C CA . ALA A 1 779 ? 27.056 -15.341 -35.802 1.00 90.88 779 ALA A CA 1
ATOM 6217 C C . ALA A 1 779 ? 26.694 -16.476 -36.777 1.00 90.88 779 ALA A C 1
ATOM 6219 O O . ALA A 1 779 ? 26.346 -16.217 -37.927 1.00 90.88 779 ALA A O 1
ATOM 6220 N N . ARG A 1 780 ? 26.720 -17.736 -36.320 1.00 89.44 780 ARG A N 1
ATOM 6221 C CA . ARG A 1 780 ? 26.315 -18.896 -37.136 1.00 89.44 780 ARG A CA 1
ATOM 6222 C C . ARG A 1 780 ? 24.844 -18.848 -37.521 1.00 89.44 780 ARG A C 1
ATOM 6224 O O . ARG A 1 780 ? 24.510 -19.074 -38.677 1.00 89.44 780 ARG A O 1
ATOM 6231 N N . THR A 1 781 ? 23.987 -18.524 -36.556 1.00 89.88 781 THR A N 1
ATOM 6232 C CA . THR A 1 781 ? 22.544 -18.403 -36.797 1.00 89.88 781 THR A CA 1
ATOM 6233 C C . THR A 1 781 ? 22.262 -17.329 -37.842 1.00 89.88 781 THR A C 1
ATOM 6235 O O . THR A 1 781 ? 21.450 -17.535 -38.739 1.00 89.88 781 THR A O 1
ATOM 6238 N N . GLU A 1 782 ? 22.950 -16.193 -37.746 1.00 89.44 782 GLU A N 1
ATOM 6239 C CA . GLU A 1 782 ? 22.809 -15.108 -38.710 1.00 89.44 782 GLU A CA 1
ATOM 6240 C C . GLU A 1 782 ? 23.307 -15.506 -40.099 1.00 89.44 782 GLU A C 1
ATOM 6242 O O . GLU A 1 782 ? 22.637 -15.258 -41.097 1.00 89.44 782 GLU A O 1
ATOM 6247 N N . PHE A 1 783 ? 24.431 -16.216 -40.169 1.00 87.75 783 PHE A N 1
ATOM 6248 C CA . PHE A 1 783 ? 24.928 -16.745 -41.431 1.00 87.75 783 PHE A CA 1
ATOM 6249 C C . PHE A 1 783 ? 23.959 -17.738 -42.094 1.00 87.75 783 PHE A C 1
ATOM 6251 O O . PHE A 1 783 ? 23.760 -17.689 -43.310 1.00 87.75 783 PHE A O 1
ATOM 6258 N N . ASP A 1 784 ? 23.327 -18.622 -41.320 1.00 86.06 784 ASP A N 1
ATOM 6259 C CA . ASP A 1 784 ? 22.344 -19.562 -41.862 1.00 86.06 784 ASP A CA 1
ATOM 6260 C C . ASP A 1 784 ? 21.081 -18.838 -42.352 1.00 86.06 784 ASP A C 1
ATOM 6262 O O . ASP A 1 784 ? 20.619 -19.117 -43.459 1.00 86.06 784 ASP A O 1
ATOM 6266 N N . LYS A 1 785 ? 20.595 -17.821 -41.624 1.00 85.88 785 LYS A N 1
ATOM 6267 C CA . LYS A 1 785 ? 19.507 -16.947 -42.106 1.00 85.88 785 LYS A CA 1
ATOM 6268 C C . LYS A 1 785 ? 19.871 -16.235 -43.406 1.00 85.88 785 LYS A C 1
ATOM 6270 O O . LYS A 1 785 ? 19.043 -16.144 -44.311 1.00 85.88 785 LYS A O 1
ATOM 6275 N N . MET A 1 786 ? 21.105 -15.741 -43.519 1.00 85.94 786 MET A N 1
ATOM 6276 C CA . MET A 1 786 ? 21.585 -15.095 -44.739 1.00 85.94 786 MET A CA 1
ATOM 6277 C C . MET A 1 786 ? 21.489 -16.046 -45.941 1.00 85.94 786 MET A C 1
ATOM 6279 O O . MET A 1 786 ? 21.023 -15.630 -47.000 1.00 85.94 786 MET A O 1
ATOM 6283 N N . LYS A 1 787 ? 21.832 -17.332 -45.800 1.00 80.81 787 LYS A N 1
ATOM 6284 C CA . LYS A 1 787 ? 21.702 -18.310 -46.902 1.00 80.81 787 LYS A CA 1
ATOM 6285 C C . LYS A 1 787 ? 20.266 -18.522 -47.376 1.00 80.81 787 LYS A C 1
ATOM 6287 O O . LYS A 1 787 ? 20.061 -18.856 -48.537 1.00 80.81 787 LYS A O 1
ATOM 6292 N N . GLU A 1 788 ? 19.293 -18.334 -46.494 1.00 85.50 788 GLU A N 1
ATOM 6293 C CA . GLU A 1 788 ? 17.867 -18.484 -46.802 1.00 85.50 788 GLU A CA 1
ATOM 6294 C C . GLU A 1 788 ? 17.252 -17.211 -47.415 1.00 85.50 788 GLU A C 1
ATOM 6296 O O . GLU A 1 788 ? 16.078 -17.199 -47.776 1.00 85.50 788 GLU A O 1
ATOM 6301 N N . SER A 1 789 ? 18.027 -16.127 -47.552 1.00 87.19 789 SER A N 1
ATOM 6302 C CA . SER A 1 789 ? 17.520 -14.811 -47.976 1.00 87.19 789 SER A CA 1
ATOM 6303 C C . SER A 1 789 ? 17.355 -14.623 -49.492 1.00 87.19 789 SER A C 1
ATOM 6305 O O . SER A 1 789 ? 16.880 -13.567 -49.924 1.00 87.19 789 SER A O 1
ATOM 6307 N N . PHE A 1 790 ? 17.739 -15.611 -50.307 1.00 90.81 790 PHE A N 1
ATOM 6308 C CA . PHE A 1 790 ? 17.647 -15.543 -51.766 1.00 90.81 790 PHE A CA 1
ATOM 6309 C C . PHE A 1 790 ? 17.313 -16.896 -52.407 1.00 90.81 790 PHE A C 1
ATOM 6311 O O . PHE A 1 790 ? 17.664 -17.960 -51.902 1.00 90.81 790 PHE A O 1
ATOM 6318 N N . GLU A 1 791 ? 16.699 -16.843 -53.586 1.00 92.06 791 GLU A N 1
ATOM 6319 C CA . GLU A 1 791 ? 16.458 -17.989 -54.461 1.00 92.06 791 GLU A CA 1
ATOM 6320 C C . GLU A 1 791 ? 17.281 -17.859 -55.744 1.00 92.06 791 GLU A C 1
ATOM 6322 O O . GLU A 1 791 ? 17.519 -16.763 -56.246 1.00 92.06 791 GLU A O 1
ATOM 6327 N N . VAL A 1 792 ? 17.733 -18.974 -56.315 1.00 89.81 792 VAL A N 1
ATOM 6328 C CA . VAL A 1 792 ? 18.539 -18.943 -57.544 1.00 89.81 792 VAL A CA 1
ATOM 6329 C C . VAL A 1 792 ? 17.633 -19.074 -58.765 1.00 89.81 792 VAL A C 1
ATOM 6331 O O . VAL A 1 792 ? 17.107 -20.150 -59.048 1.00 89.81 792 VAL A O 1
ATOM 6334 N N . ILE A 1 793 ? 17.509 -17.994 -59.539 1.00 87.94 793 ILE A N 1
ATOM 6335 C CA . ILE A 1 793 ? 16.722 -17.941 -60.776 1.00 87.94 793 ILE A CA 1
ATOM 6336 C C . ILE A 1 793 ? 17.686 -17.840 -61.959 1.00 87.94 793 ILE A C 1
ATOM 6338 O O . ILE A 1 793 ? 18.479 -16.906 -62.062 1.00 87.94 793 ILE A O 1
ATOM 6342 N N . ASN A 1 794 ? 17.645 -18.818 -62.870 1.00 83.62 794 ASN A N 1
ATOM 6343 C CA . ASN A 1 794 ? 18.515 -18.872 -64.058 1.00 83.62 794 ASN A CA 1
ATOM 6344 C C . ASN A 1 794 ? 20.023 -18.722 -63.747 1.00 83.62 794 ASN A C 1
ATOM 6346 O O . ASN A 1 794 ? 20.764 -18.093 -64.510 1.00 83.62 794 ASN A O 1
ATOM 6350 N N . GLY A 1 795 ? 20.463 -19.300 -62.624 1.00 84.56 795 GLY A N 1
ATOM 6351 C CA . GLY A 1 795 ? 21.854 -19.267 -62.157 1.00 84.56 795 GLY A CA 1
ATOM 6352 C C . GLY A 1 795 ? 22.261 -17.986 -61.423 1.00 84.56 795 GLY A C 1
ATOM 6353 O O . GLY A 1 795 ? 23.432 -17.852 -61.084 1.00 84.56 795 GLY A O 1
ATOM 6354 N N . ILE A 1 796 ? 21.327 -17.060 -61.176 1.00 89.00 796 ILE A N 1
ATOM 6355 C CA . ILE A 1 796 ? 21.582 -15.795 -60.481 1.00 89.00 796 ILE A CA 1
ATOM 6356 C C . ILE A 1 796 ? 20.689 -15.708 -59.231 1.00 89.00 796 ILE A C 1
ATOM 6358 O O . ILE A 1 796 ? 19.471 -15.870 -59.343 1.00 89.00 796 ILE A O 1
ATOM 6362 N N . PRO A 1 797 ? 21.257 -15.460 -58.043 1.00 92.62 797 PRO A N 1
ATOM 6363 C CA . PRO A 1 797 ? 20.506 -15.184 -56.821 1.00 92.62 797 PRO A CA 1
ATOM 6364 C C . PRO A 1 797 ? 19.571 -13.981 -56.936 1.00 92.62 797 PRO A C 1
ATOM 6366 O O . PRO A 1 797 ? 19.987 -12.913 -57.381 1.00 92.62 797 PRO A O 1
ATOM 6369 N N . HIS A 1 798 ? 18.327 -14.159 -56.506 1.00 93.75 798 HIS A N 1
ATOM 6370 C CA . HIS A 1 798 ? 17.291 -13.140 -56.394 1.00 93.75 798 HIS A CA 1
ATOM 6371 C C . HIS A 1 798 ? 16.737 -13.151 -54.971 1.00 93.75 798 HIS A C 1
ATOM 6373 O O . HIS A 1 798 ? 16.295 -14.191 -54.485 1.00 93.75 798 HIS A O 1
ATOM 6379 N N . GLY A 1 799 ? 16.738 -12.002 -54.307 1.00 91.50 799 GLY A N 1
ATOM 6380 C CA . GLY A 1 799 ? 16.110 -11.828 -53.000 1.00 91.50 799 GLY A CA 1
ATOM 6381 C C . GLY A 1 799 ? 15.202 -10.604 -52.958 1.00 91.50 799 GLY A C 1
ATOM 6382 O O . GLY A 1 799 ? 15.181 -9.781 -53.874 1.00 91.50 799 GLY A O 1
ATOM 6383 N N . THR A 1 800 ? 14.435 -10.486 -51.882 1.00 86.44 800 THR A N 1
ATOM 6384 C CA . THR A 1 800 ? 13.536 -9.343 -51.621 1.00 86.44 800 THR A CA 1
ATOM 6385 C C . THR A 1 800 ? 13.900 -8.587 -50.345 1.00 86.44 800 THR A C 1
ATOM 6387 O O . THR A 1 800 ? 13.328 -7.539 -50.056 1.00 86.44 800 THR A O 1
ATOM 6390 N N . LYS A 1 801 ? 14.859 -9.114 -49.579 1.00 81.00 801 LYS A N 1
ATOM 6391 C CA . LYS A 1 801 ? 15.310 -8.569 -48.300 1.00 81.00 801 LYS A CA 1
ATOM 6392 C C . LYS A 1 801 ? 16.649 -7.860 -48.441 1.00 81.00 801 LYS A C 1
ATOM 6394 O O . LYS A 1 801 ? 17.485 -8.260 -49.252 1.00 81.00 801 LYS A O 1
ATOM 6399 N N . ASP A 1 802 ? 16.865 -6.847 -47.611 1.00 71.38 802 ASP A N 1
ATOM 6400 C CA . ASP A 1 802 ? 18.180 -6.225 -47.480 1.00 71.38 802 ASP A CA 1
ATOM 6401 C C . ASP A 1 802 ? 19.196 -7.262 -46.965 1.00 71.38 802 ASP A C 1
ATOM 6403 O O . ASP A 1 802 ? 18.848 -8.139 -46.175 1.00 71.38 802 ASP A O 1
ATOM 6407 N N . GLY A 1 803 ? 20.431 -7.229 -47.464 1.00 77.88 803 GLY A N 1
ATOM 6408 C CA . GLY A 1 803 ? 21.440 -8.254 -47.154 1.00 77.88 803 GLY A CA 1
ATOM 6409 C C . GLY A 1 803 ? 21.466 -9.478 -48.087 1.00 77.88 803 GLY A C 1
ATOM 6410 O O . GLY A 1 803 ? 22.442 -10.231 -48.069 1.00 77.88 803 GLY A O 1
ATOM 6411 N N . CYS A 1 804 ? 20.450 -9.691 -48.936 1.00 85.38 804 CYS A N 1
ATOM 6412 C CA . CYS A 1 804 ? 20.377 -10.903 -49.768 1.00 85.38 804 CYS A CA 1
ATOM 6413 C C . CYS A 1 804 ? 21.500 -11.012 -50.813 1.00 85.38 804 CYS A C 1
ATOM 6415 O O . CYS A 1 804 ? 22.004 -12.101 -51.093 1.00 85.38 804 CYS A O 1
ATOM 6417 N N . MET A 1 805 ? 21.948 -9.879 -51.359 1.00 87.94 805 MET A N 1
ATOM 6418 C CA . MET A 1 805 ? 23.064 -9.846 -52.306 1.00 87.94 805 MET A CA 1
ATOM 6419 C C . MET A 1 805 ? 24.387 -10.161 -51.608 1.00 87.94 805 MET A C 1
ATOM 6421 O O . MET A 1 805 ? 25.205 -10.907 -52.134 1.00 87.94 805 MET A O 1
ATOM 6425 N N . GLN A 1 806 ? 24.571 -9.651 -50.392 1.00 86.94 806 GLN A N 1
ATOM 6426 C CA . GLN A 1 806 ? 25.731 -9.923 -49.550 1.00 86.94 806 GLN A CA 1
ATOM 6427 C C . GLN A 1 806 ? 25.818 -11.418 -49.223 1.00 86.94 806 GLN A C 1
ATOM 6429 O O . GLN A 1 806 ? 26.877 -12.030 -49.372 1.00 86.94 806 GLN A O 1
ATOM 6434 N N . ALA A 1 807 ? 24.687 -12.028 -48.865 1.00 86.81 807 ALA A N 1
ATOM 6435 C CA . ALA A 1 807 ? 24.596 -13.466 -48.649 1.00 86.81 807 ALA A CA 1
ATOM 6436 C C . ALA A 1 807 ? 24.960 -14.270 -49.907 1.00 86.81 807 ALA A C 1
ATOM 6438 O O . ALA A 1 807 ? 25.718 -15.239 -49.829 1.00 86.81 807 ALA A O 1
ATOM 6439 N N . ALA A 1 808 ? 24.469 -13.845 -51.073 1.00 89.44 808 ALA A N 1
ATOM 6440 C CA . ALA A 1 808 ? 24.800 -14.455 -52.356 1.00 89.44 808 ALA A CA 1
ATOM 6441 C C . ALA A 1 808 ? 26.302 -14.374 -52.674 1.00 89.44 808 ALA A C 1
ATOM 6443 O O . ALA A 1 808 ? 26.888 -15.368 -53.114 1.00 89.44 808 ALA A O 1
ATOM 6444 N N . TYR A 1 809 ? 26.947 -13.238 -52.388 1.00 90.44 809 TYR A N 1
ATOM 6445 C CA . TYR A 1 809 ? 28.395 -13.092 -52.547 1.00 90.44 809 TYR A CA 1
ATOM 6446 C C . TYR A 1 809 ? 29.140 -14.098 -51.680 1.00 90.44 809 TYR A C 1
ATOM 6448 O O . TYR A 1 809 ? 30.002 -14.817 -52.181 1.00 90.44 809 TYR A O 1
ATOM 6456 N N . ILE A 1 810 ? 28.773 -14.230 -50.406 1.00 87.56 810 ILE A N 1
ATOM 6457 C CA . ILE A 1 810 ? 29.418 -15.190 -49.501 1.00 87.56 810 ILE A CA 1
ATOM 6458 C C . ILE A 1 810 ? 29.174 -16.628 -49.978 1.00 87.56 810 ILE A C 1
ATOM 6460 O O . ILE A 1 810 ? 30.099 -17.436 -49.968 1.00 87.56 810 ILE A O 1
ATOM 6464 N N . ALA A 1 811 ? 27.985 -16.926 -50.506 1.00 86.88 811 ALA A N 1
ATOM 6465 C CA . ALA A 1 811 ? 27.621 -18.240 -51.036 1.00 86.88 811 ALA A CA 1
ATOM 6466 C C . ALA A 1 811 ? 28.300 -18.625 -52.367 1.00 86.88 811 ALA A C 1
ATOM 6468 O O . ALA A 1 811 ? 28.067 -19.728 -52.860 1.00 86.88 811 ALA A O 1
ATOM 6469 N N . GLY A 1 812 ? 29.134 -17.760 -52.955 1.00 87.00 812 GLY A N 1
ATOM 6470 C CA . GLY A 1 812 ? 29.890 -18.091 -54.170 1.00 87.00 812 GLY A CA 1
ATOM 6471 C C . GLY A 1 812 ? 29.440 -17.367 -55.435 1.00 87.00 812 GLY A C 1
ATOM 6472 O O . GLY A 1 812 ? 30.064 -17.545 -56.479 1.00 87.00 812 GLY A O 1
ATOM 6473 N N . TYR A 1 813 ? 28.373 -16.569 -55.379 1.00 89.38 813 TYR A N 1
ATOM 6474 C CA . TYR A 1 813 ? 27.795 -15.969 -56.578 1.00 89.38 813 TYR A CA 1
ATOM 6475 C C . TYR A 1 813 ? 28.407 -14.590 -56.855 1.00 89.38 813 TYR A C 1
ATOM 6477 O O . TYR A 1 813 ? 28.325 -13.707 -56.002 1.00 89.38 813 TYR A O 1
ATOM 6485 N N . PRO A 1 814 ? 28.992 -14.357 -58.043 1.00 88.81 814 PRO A N 1
ATOM 6486 C CA . PRO A 1 814 ? 29.636 -13.085 -58.374 1.00 88.81 814 PRO A CA 1
ATOM 6487 C C . PRO A 1 814 ? 28.639 -11.943 -58.581 1.00 88.81 814 PRO A C 1
ATOM 6489 O O . PRO A 1 814 ? 29.013 -10.780 -58.448 1.00 88.81 814 PRO A O 1
ATOM 6492 N N . VAL A 1 815 ? 27.383 -12.255 -58.912 1.00 90.75 815 VAL A N 1
ATOM 6493 C CA . VAL A 1 815 ? 26.313 -11.278 -59.138 1.00 90.75 815 VAL A CA 1
ATOM 6494 C C . VAL A 1 815 ? 25.030 -11.738 -58.480 1.00 90.75 815 VAL A C 1
ATOM 6496 O O . VAL A 1 815 ? 24.715 -12.927 -58.501 1.00 90.75 815 VAL A O 1
ATOM 6499 N N . ALA A 1 816 ? 24.293 -10.783 -57.922 1.00 92.81 816 ALA A N 1
ATOM 6500 C CA . ALA A 1 816 ? 23.018 -11.012 -57.264 1.00 92.81 816 ALA A CA 1
ATOM 6501 C C . ALA A 1 816 ? 22.030 -9.878 -57.562 1.00 92.81 816 ALA A C 1
ATOM 6503 O O . ALA A 1 816 ? 22.423 -8.764 -57.924 1.00 92.81 816 ALA A O 1
ATOM 6504 N N . VAL A 1 817 ? 20.745 -10.187 -57.407 1.00 93.69 817 VAL A N 1
ATOM 6505 C CA . VAL A 1 817 ? 19.627 -9.279 -57.653 1.00 93.69 817 VAL A CA 1
ATOM 6506 C C . VAL A 1 817 ? 18.793 -9.141 -56.386 1.00 93.69 817 VAL A C 1
ATOM 6508 O O . VAL A 1 817 ? 18.480 -10.132 -55.728 1.00 93.69 817 VAL A O 1
ATOM 6511 N N . MET A 1 818 ? 18.382 -7.918 -56.072 1.00 93.44 818 MET A N 1
ATOM 6512 C CA . MET A 1 818 ? 17.408 -7.637 -55.022 1.00 93.44 818 MET A CA 1
ATOM 6513 C C . MET A 1 818 ? 16.223 -6.871 -55.600 1.00 93.44 818 MET A C 1
ATOM 6515 O O . MET A 1 818 ? 16.397 -5.787 -56.155 1.00 93.44 818 MET A O 1
ATOM 6519 N N . TYR A 1 819 ? 15.009 -7.389 -55.438 1.00 92.56 819 TYR A N 1
ATOM 6520 C CA . TYR A 1 819 ? 13.798 -6.644 -55.769 1.00 92.56 819 TYR A CA 1
ATOM 6521 C C . TYR A 1 819 ? 13.354 -5.799 -54.574 1.00 92.56 819 TYR A C 1
ATOM 6523 O O . TYR A 1 819 ? 13.034 -6.330 -53.511 1.00 92.56 819 TYR A O 1
ATOM 6531 N N . ALA A 1 820 ? 13.323 -4.478 -54.749 1.00 87.00 820 ALA A N 1
ATOM 6532 C CA . ALA A 1 820 ? 12.879 -3.558 -53.713 1.00 87.00 820 ALA A CA 1
ATOM 6533 C C . ALA A 1 820 ? 11.411 -3.178 -53.936 1.00 87.00 820 ALA A C 1
ATOM 6535 O O . ALA A 1 820 ? 11.105 -2.203 -54.628 1.00 87.00 820 ALA A O 1
ATOM 6536 N N . GLU A 1 821 ? 10.506 -3.933 -53.310 1.00 83.56 821 GLU A N 1
ATOM 6537 C CA . GLU A 1 821 ? 9.051 -3.793 -53.477 1.00 83.56 821 GLU A CA 1
ATOM 6538 C C . GLU A 1 821 ? 8.559 -2.360 -53.221 1.00 83.56 821 GLU A C 1
ATOM 6540 O O . GLU A 1 821 ? 7.773 -1.826 -54.000 1.00 83.56 821 GLU A O 1
ATOM 6545 N N . LYS A 1 822 ? 9.113 -1.688 -52.200 1.00 79.38 822 LYS A N 1
ATOM 6546 C CA . LYS A 1 822 ? 8.799 -0.291 -51.848 1.00 79.38 822 LYS A CA 1
ATOM 6547 C C . LYS A 1 822 ? 8.973 0.692 -53.012 1.00 79.38 822 LYS A C 1
ATOM 6549 O O . LYS A 1 822 ? 8.267 1.694 -53.072 1.00 79.38 822 LYS A O 1
ATOM 6554 N N . TYR A 1 823 ? 9.928 0.434 -53.900 1.00 81.12 823 TYR A N 1
ATOM 6555 C CA . TYR A 1 823 ? 10.288 1.331 -55.000 1.00 81.12 823 TYR A CA 1
ATOM 6556 C C . TYR A 1 823 ? 9.887 0.771 -56.372 1.00 81.12 823 TYR A C 1
ATOM 6558 O O . TYR A 1 823 ? 9.962 1.490 -57.372 1.00 81.12 823 TYR A O 1
ATOM 6566 N N . GLY A 1 824 ? 9.476 -0.502 -56.429 1.00 86.19 824 GLY A N 1
ATOM 6567 C CA . GLY A 1 824 ? 9.197 -1.218 -57.671 1.00 86.19 824 GLY A CA 1
ATOM 6568 C C . GLY A 1 824 ? 10.374 -1.138 -58.644 1.00 86.19 824 GLY A C 1
ATOM 6569 O O . GLY A 1 824 ? 10.183 -0.696 -59.778 1.00 86.19 824 GLY A O 1
ATOM 6570 N N . ILE A 1 825 ? 11.584 -1.451 -58.162 1.00 91.94 825 ILE A N 1
ATOM 6571 C CA . ILE A 1 825 ? 12.836 -1.507 -58.938 1.00 91.94 825 ILE A CA 1
ATOM 6572 C C . ILE A 1 825 ? 13.665 -2.723 -58.526 1.00 91.94 825 ILE A C 1
ATOM 6574 O O . ILE A 1 825 ? 13.539 -3.228 -57.407 1.00 91.94 825 ILE A O 1
ATOM 6578 N N . PHE A 1 826 ? 14.565 -3.140 -59.412 1.00 93.50 826 PHE A N 1
ATOM 6579 C CA . PHE A 1 826 ? 15.546 -4.186 -59.142 1.00 93.50 826 PHE A CA 1
ATOM 6580 C C . PHE A 1 826 ? 16.922 -3.576 -58.927 1.00 93.50 826 PHE A C 1
ATOM 6582 O O . PHE A 1 826 ? 17.386 -2.782 -59.737 1.00 93.50 826 PHE A O 1
ATOM 6589 N N . PHE A 1 827 ? 17.604 -3.978 -57.868 1.00 93.69 827 PHE A N 1
ATOM 6590 C CA . PHE A 1 827 ? 19.018 -3.705 -57.675 1.00 93.69 827 PHE A CA 1
ATOM 6591 C C . PHE A 1 827 ? 19.837 -4.883 -58.181 1.00 93.69 827 PHE A C 1
ATOM 6593 O O . PHE A 1 827 ? 19.521 -6.027 -57.866 1.00 93.69 827 PHE A O 1
ATOM 6600 N N . VAL A 1 828 ? 20.891 -4.604 -58.944 1.00 93.00 828 VAL A N 1
ATOM 6601 C CA . VAL A 1 828 ? 21.859 -5.611 -59.391 1.00 93.00 828 VAL A CA 1
ATOM 6602 C C . VAL A 1 828 ? 23.221 -5.233 -58.838 1.00 93.00 828 VAL A C 1
ATOM 6604 O O . VAL A 1 828 ? 23.665 -4.090 -58.990 1.00 93.00 828 VAL A O 1
ATOM 6607 N N . GLY A 1 829 ? 23.868 -6.190 -58.181 1.00 91.94 829 GLY A N 1
ATOM 6608 C CA . GLY A 1 829 ? 25.127 -5.974 -57.487 1.00 91.94 829 GLY A CA 1
ATOM 6609 C C . GLY A 1 829 ? 26.182 -7.037 -57.779 1.00 91.94 829 GLY A C 1
ATOM 6610 O O . GLY A 1 829 ? 25.858 -8.167 -58.146 1.00 91.94 829 GLY A O 1
ATOM 6611 N N . THR A 1 830 ? 27.450 -6.668 -57.591 1.00 90.25 830 THR A N 1
ATOM 6612 C CA . THR A 1 830 ? 28.607 -7.572 -57.611 1.00 90.25 830 THR A CA 1
ATOM 6613 C C . THR A 1 830 ? 29.643 -7.179 -56.558 1.00 90.25 830 THR A C 1
ATOM 6615 O O . THR A 1 830 ? 29.747 -6.006 -56.204 1.00 90.25 830 THR A O 1
ATOM 6618 N N . TYR A 1 831 ? 30.447 -8.144 -56.101 1.00 88.44 831 TYR A N 1
ATOM 6619 C CA . TYR A 1 831 ? 31.676 -7.876 -55.340 1.00 88.44 831 TYR A CA 1
ATOM 6620 C C . TYR A 1 831 ? 32.927 -7.726 -56.235 1.00 88.44 831 TYR A C 1
ATOM 6622 O O . TYR A 1 831 ? 34.015 -7.407 -55.755 1.00 88.44 831 TYR A O 1
ATOM 6630 N N . LEU A 1 832 ? 32.794 -7.951 -57.548 1.00 88.19 832 LEU A N 1
ATOM 6631 C CA . LEU A 1 832 ? 33.860 -7.738 -58.533 1.00 88.19 832 LEU A CA 1
ATOM 6632 C C . LEU A 1 832 ? 34.044 -6.238 -58.819 1.00 88.19 832 LEU A C 1
ATOM 6634 O O . LEU A 1 832 ? 33.111 -5.472 -58.598 1.00 88.19 832 LEU A O 1
ATOM 6638 N N . PRO A 1 833 ? 35.184 -5.778 -59.369 1.00 85.81 833 PRO A N 1
ATOM 6639 C CA . PRO A 1 833 ? 35.439 -4.345 -59.578 1.00 85.81 833 PRO A CA 1
ATOM 6640 C C . PRO A 1 833 ? 34.412 -3.596 -60.452 1.00 85.81 833 PRO A C 1
ATOM 6642 O O . PRO A 1 833 ? 34.312 -2.369 -60.370 1.00 85.81 833 PRO A O 1
ATOM 6645 N N . THR A 1 834 ? 33.676 -4.300 -61.318 1.00 87.38 834 THR A N 1
ATOM 6646 C CA . THR A 1 834 ? 32.632 -3.732 -62.185 1.00 87.38 834 THR A CA 1
ATOM 6647 C C . THR A 1 834 ? 31.636 -4.804 -62.639 1.00 87.38 834 THR A C 1
ATOM 6649 O O . THR A 1 834 ? 32.008 -5.963 -62.809 1.00 87.38 834 THR A O 1
ATOM 6652 N N . LEU A 1 835 ? 30.385 -4.403 -62.892 1.00 88.44 835 LEU A N 1
ATOM 6653 C CA . LEU A 1 835 ? 29.382 -5.203 -63.612 1.00 88.44 835 LEU A CA 1
ATOM 6654 C C . LEU A 1 835 ? 29.617 -5.220 -65.137 1.00 88.44 835 LEU A C 1
ATOM 6656 O O . LEU A 1 835 ? 28.961 -5.977 -65.851 1.00 88.44 835 LEU A O 1
ATOM 6660 N N . GLY A 1 836 ? 30.526 -4.380 -65.651 1.00 87.19 836 GLY A N 1
ATOM 6661 C CA . GLY A 1 836 ? 30.790 -4.222 -67.086 1.00 87.19 836 GLY A CA 1
ATOM 6662 C C . GLY A 1 836 ? 29.703 -3.442 -67.831 1.00 87.19 836 GLY A C 1
ATOM 6663 O O . GLY A 1 836 ? 29.439 -3.709 -69.001 1.00 87.19 836 GLY A O 1
ATOM 6664 N N . LEU A 1 837 ? 29.036 -2.508 -67.147 1.00 90.12 837 LEU A N 1
ATOM 6665 C CA . LEU A 1 837 ? 27.889 -1.743 -67.657 1.00 90.12 837 LEU A CA 1
ATOM 6666 C C . LEU A 1 837 ? 28.244 -0.296 -68.038 1.00 90.12 837 LEU A C 1
ATOM 6668 O O . LEU A 1 837 ? 27.358 0.534 -68.226 1.00 90.12 837 LEU A O 1
ATOM 6672 N N . GLU A 1 838 ? 29.530 0.043 -68.165 1.00 85.31 838 GLU A N 1
ATOM 6673 C CA . GLU A 1 838 ? 29.981 1.413 -68.457 1.00 85.31 838 GLU A CA 1
ATOM 6674 C C . GLU A 1 838 ? 29.498 1.948 -69.818 1.00 85.31 838 GLU A C 1
ATOM 6676 O O . GLU A 1 838 ? 29.464 3.161 -70.017 1.00 85.31 838 GLU A O 1
ATOM 6681 N N . GLY A 1 839 ? 29.124 1.057 -70.742 1.00 83.06 839 GLY A N 1
ATOM 6682 C CA . GLY A 1 839 ? 28.515 1.388 -72.034 1.00 83.06 839 GLY A CA 1
ATOM 6683 C C . GLY A 1 839 ? 27.027 1.042 -72.143 1.00 83.06 839 GLY A C 1
ATOM 6684 O O . GLY A 1 839 ? 26.506 1.034 -73.254 1.00 83.06 839 GLY A O 1
ATOM 6685 N N . PHE A 1 840 ? 26.359 0.699 -71.037 1.00 90.75 840 PHE A N 1
ATOM 6686 C CA . PHE A 1 840 ? 24.950 0.301 -71.040 1.00 90.75 840 PHE A CA 1
ATOM 6687 C C . PHE A 1 840 ? 24.022 1.517 -71.205 1.00 90.75 840 PHE A C 1
ATOM 6689 O O . PHE A 1 840 ? 24.202 2.540 -70.543 1.00 90.75 840 PHE A O 1
ATOM 6696 N N . GLU A 1 841 ? 23.019 1.401 -72.079 1.00 89.88 841 GLU A N 1
ATOM 6697 C CA . GLU A 1 841 ? 21.994 2.430 -72.287 1.00 89.88 841 GLU A CA 1
ATOM 6698 C C . GLU A 1 841 ? 20.847 2.261 -71.279 1.00 89.88 841 GLU A C 1
ATOM 6700 O O . GLU A 1 841 ? 20.035 1.337 -71.384 1.00 89.88 841 GLU A O 1
ATOM 6705 N N . TRP A 1 842 ? 20.801 3.167 -70.301 1.00 93.25 842 TRP A N 1
ATOM 6706 C CA . TRP A 1 842 ? 19.818 3.193 -69.216 1.00 93.25 842 TRP A CA 1
ATOM 6707 C C . TRP A 1 842 ? 18.520 3.897 -69.619 1.00 93.25 842 TRP A C 1
ATOM 6709 O O . TRP A 1 842 ? 18.544 4.844 -70.406 1.00 93.25 842 TRP A O 1
ATOM 6719 N N . SER A 1 843 ? 17.396 3.463 -69.046 1.00 88.88 843 SER A N 1
ATOM 6720 C CA . SER A 1 843 ? 16.119 4.173 -69.155 1.00 88.88 843 SER A CA 1
ATOM 6721 C C . SER A 1 843 ? 16.171 5.561 -68.493 1.00 88.88 843 SER A C 1
ATOM 6723 O O . SER A 1 843 ? 16.814 5.759 -67.461 1.00 88.88 843 SER A O 1
ATOM 6725 N N . ASP A 1 844 ? 15.424 6.515 -69.053 1.00 88.19 844 ASP A N 1
ATOM 6726 C CA . ASP A 1 844 ? 15.206 7.850 -68.479 1.00 88.19 844 ASP A CA 1
ATOM 6727 C C . ASP A 1 844 ? 14.058 7.881 -67.442 1.00 88.19 844 ASP A C 1
ATOM 6729 O O . ASP A 1 844 ? 13.657 8.959 -66.986 1.00 88.19 844 ASP A O 1
ATOM 6733 N N . ASP A 1 845 ? 13.516 6.716 -67.066 1.00 86.56 845 ASP A N 1
ATOM 6734 C CA . ASP A 1 845 ? 12.389 6.596 -66.138 1.00 86.56 845 ASP A CA 1
ATOM 6735 C C . ASP A 1 845 ? 12.679 7.204 -64.767 1.00 86.56 845 ASP A C 1
ATOM 6737 O O . ASP A 1 845 ? 13.748 7.026 -64.170 1.00 86.56 845 ASP A O 1
ATOM 6741 N N . LYS A 1 846 ? 11.670 7.893 -64.229 1.00 86.31 846 LYS A N 1
ATOM 6742 C CA . LYS A 1 846 ? 11.718 8.553 -62.924 1.00 86.31 846 LYS A CA 1
ATOM 6743 C C . LYS A 1 846 ? 10.542 8.140 -62.052 1.00 86.31 846 LYS A C 1
ATOM 6745 O O . LYS A 1 846 ? 9.459 7.855 -62.557 1.00 86.31 846 LYS A O 1
ATOM 6750 N N . ASP A 1 847 ? 10.768 8.105 -60.744 1.00 82.31 847 ASP A N 1
ATOM 6751 C CA . ASP A 1 847 ? 9.710 7.914 -59.757 1.00 82.31 847 ASP A CA 1
ATOM 6752 C C . ASP A 1 847 ? 8.849 9.184 -59.602 1.00 82.31 847 ASP A C 1
ATOM 6754 O O . ASP A 1 847 ? 9.117 10.235 -60.193 1.00 82.31 847 ASP A O 1
ATOM 6758 N N . GLU A 1 848 ? 7.802 9.091 -58.783 1.00 80.56 848 GLU A N 1
ATOM 6759 C CA . GLU A 1 848 ? 6.884 10.197 -58.471 1.00 80.56 848 GLU A CA 1
ATOM 6760 C C . GLU A 1 848 ? 7.567 11.429 -57.846 1.00 80.56 848 GLU A C 1
ATOM 6762 O O . GLU A 1 848 ? 7.023 12.532 -57.899 1.00 80.56 848 GLU A O 1
ATOM 6767 N N . ASN A 1 849 ? 8.780 11.264 -57.311 1.00 77.06 849 ASN A N 1
ATOM 6768 C CA . ASN A 1 849 ? 9.590 12.318 -56.707 1.00 77.06 849 ASN A CA 1
ATOM 6769 C C . ASN A 1 849 ? 10.674 12.850 -57.667 1.00 77.06 849 ASN A C 1
ATOM 6771 O O . ASN A 1 849 ? 11.469 13.714 -57.293 1.00 77.06 849 ASN A O 1
ATOM 6775 N N . GLY A 1 850 ? 10.707 12.366 -58.914 1.00 82.06 850 GLY A N 1
ATOM 6776 C CA . GLY A 1 850 ? 11.664 12.774 -59.939 1.00 82.06 850 GLY A CA 1
ATOM 6777 C C . GLY A 1 850 ? 13.040 12.105 -59.840 1.00 82.06 850 GLY A C 1
ATOM 6778 O O . GLY A 1 850 ? 13.955 12.513 -60.566 1.00 82.06 850 GLY A O 1
ATOM 6779 N N . ASN A 1 851 ? 13.210 11.087 -58.990 1.00 83.06 851 ASN A N 1
ATOM 6780 C CA . ASN A 1 851 ? 14.450 10.317 -58.904 1.00 83.06 851 ASN A CA 1
ATOM 6781 C C . ASN A 1 851 ? 14.510 9.296 -60.039 1.00 83.06 851 ASN A C 1
ATOM 6783 O O . ASN A 1 851 ? 13.522 8.625 -60.318 1.00 83.06 851 ASN A O 1
ATOM 6787 N N . ALA A 1 852 ? 15.676 9.122 -60.662 1.00 86.56 852 ALA A N 1
ATOM 6788 C CA . ALA A 1 852 ? 15.859 8.089 -61.682 1.00 86.56 852 ALA A CA 1
ATOM 6789 C C . ALA A 1 852 ? 15.545 6.692 -61.111 1.00 86.56 852 ALA A C 1
ATOM 6791 O O . ALA A 1 852 ? 16.013 6.365 -60.019 1.00 86.56 852 ALA A O 1
ATOM 6792 N N . LYS A 1 853 ? 14.791 5.862 -61.834 1.00 89.44 853 LYS A N 1
ATOM 6793 C CA . LYS A 1 853 ? 14.533 4.453 -61.475 1.00 89.44 853 LYS A CA 1
ATOM 6794 C C . LYS A 1 853 ? 15.576 3.497 -62.054 1.00 89.44 853 LYS A C 1
ATOM 6796 O O . LYS A 1 853 ? 15.726 2.388 -61.556 1.00 89.44 853 LYS A O 1
ATOM 6801 N N . SER A 1 854 ? 16.325 3.967 -63.044 1.00 92.75 854 SER A N 1
ATOM 6802 C CA . SER A 1 854 ? 17.338 3.219 -63.776 1.00 92.75 854 SER A CA 1
ATOM 6803 C C . SER A 1 854 ? 18.718 3.879 -63.637 1.00 92.75 854 SER A C 1
ATOM 6805 O O . SER A 1 854 ? 18.812 5.094 -63.421 1.00 92.75 854 SER A O 1
ATOM 6807 N N . GLY A 1 855 ? 19.790 3.087 -63.682 1.00 92.38 855 GLY A N 1
ATOM 6808 C CA . GLY A 1 855 ? 21.168 3.576 -63.729 1.00 92.38 855 GLY A CA 1
ATOM 6809 C C . GLY A 1 855 ? 22.072 3.206 -62.547 1.00 92.38 855 GLY A C 1
ATOM 6810 O O . GLY A 1 855 ? 21.640 2.595 -61.567 1.00 92.38 855 GLY A O 1
ATOM 6811 N N . PRO A 1 856 ? 23.354 3.613 -62.607 1.00 89.75 856 PRO A N 1
ATOM 6812 C CA . PRO A 1 856 ? 24.310 3.467 -61.513 1.00 89.75 856 PRO A CA 1
ATOM 6813 C C . PRO A 1 856 ? 23.854 4.163 -60.231 1.00 89.75 856 PRO A C 1
ATOM 6815 O O . PRO A 1 856 ? 23.521 5.353 -60.232 1.00 89.75 856 PRO A O 1
ATOM 6818 N N . VAL A 1 857 ? 23.909 3.456 -59.102 1.00 85.81 857 VAL A N 1
ATOM 6819 C CA . VAL A 1 857 ? 23.613 4.051 -57.793 1.00 85.81 857 VAL A CA 1
ATOM 6820 C C . VAL A 1 857 ? 24.812 4.902 -57.371 1.00 85.81 857 VAL A C 1
ATOM 6822 O O . VAL A 1 857 ? 25.900 4.382 -57.143 1.00 85.81 857 VAL A O 1
ATOM 6825 N N . TYR A 1 858 ? 24.638 6.227 -57.341 1.00 80.44 858 TYR A N 1
ATOM 6826 C CA . TYR A 1 858 ? 25.698 7.210 -57.048 1.00 80.44 858 TYR A CA 1
ATOM 6827 C C . TYR A 1 858 ? 26.967 7.070 -57.915 1.00 80.44 858 TYR A C 1
ATOM 6829 O O . TYR A 1 858 ? 28.068 7.397 -57.478 1.00 80.44 858 TYR A O 1
ATOM 6837 N N . GLY A 1 859 ? 26.820 6.598 -59.158 1.00 80.50 859 GLY A N 1
ATOM 6838 C CA . GLY A 1 859 ? 27.951 6.373 -60.067 1.00 80.50 859 GLY A CA 1
ATOM 6839 C C . GLY A 1 859 ? 28.744 5.091 -59.790 1.00 80.50 859 GLY A C 1
ATOM 6840 O O . GLY A 1 859 ? 29.847 4.940 -60.317 1.00 80.50 859 GLY A O 1
ATOM 6841 N N . SER A 1 860 ? 28.206 4.176 -58.975 1.00 83.69 860 SER A N 1
ATOM 6842 C CA . SER A 1 860 ? 28.822 2.877 -58.706 1.00 83.69 860 SER A CA 1
ATOM 6843 C C . SER A 1 860 ? 28.940 2.028 -59.972 1.00 83.69 860 SER A C 1
ATOM 6845 O O . SER A 1 860 ? 28.012 1.925 -60.769 1.00 83.69 860 SER A O 1
ATOM 6847 N N . LYS A 1 861 ? 30.089 1.368 -60.129 1.00 87.31 861 LYS A N 1
ATOM 6848 C CA . LYS A 1 861 ? 30.311 0.362 -61.180 1.00 87.31 861 LYS A CA 1
ATOM 6849 C C . LYS A 1 861 ? 29.856 -1.035 -60.771 1.00 87.31 861 LYS A C 1
ATOM 6851 O O . LYS A 1 861 ? 29.739 -1.915 -61.616 1.00 87.31 861 LYS A O 1
ATOM 6856 N N . GLN A 1 862 ? 29.637 -1.230 -59.475 1.00 88.19 862 GLN A N 1
ATOM 6857 C CA . GLN A 1 862 ? 29.344 -2.521 -58.864 1.00 88.19 862 GLN A CA 1
ATOM 6858 C C . GLN A 1 862 ? 27.867 -2.651 -58.486 1.00 88.19 862 GLN A C 1
ATOM 6860 O O . GLN A 1 862 ? 27.422 -3.744 -58.162 1.00 88.19 862 GLN A O 1
ATOM 6865 N N . PHE A 1 863 ? 27.119 -1.541 -58.494 1.00 89.62 863 PHE A N 1
ATOM 6866 C CA . PHE A 1 863 ? 25.758 -1.481 -57.979 1.00 89.62 863 PHE A CA 1
ATOM 6867 C C . PHE A 1 863 ? 24.869 -0.556 -58.814 1.00 89.62 863 PHE A C 1
ATOM 6869 O O . PHE A 1 863 ? 25.107 0.653 -58.915 1.00 89.62 863 PHE A O 1
ATOM 6876 N N . VAL A 1 864 ? 23.833 -1.132 -59.416 1.00 92.50 864 VAL A N 1
ATOM 6877 C CA . VAL A 1 864 ? 22.924 -0.453 -60.348 1.00 92.50 864 VAL A CA 1
ATOM 6878 C C . VAL A 1 864 ? 21.470 -0.731 -59.979 1.00 92.50 864 VAL A C 1
ATOM 6880 O O . VAL A 1 864 ? 21.174 -1.720 -59.307 1.00 92.50 864 VAL A O 1
ATOM 6883 N N . LYS A 1 865 ? 20.559 0.132 -60.430 1.00 94.12 865 LYS A N 1
ATOM 6884 C CA . LYS A 1 865 ? 19.106 -0.072 -60.351 1.00 94.12 865 LYS A CA 1
ATOM 6885 C C . LYS A 1 865 ? 18.508 -0.205 -61.750 1.00 94.12 865 LYS A C 1
ATOM 6887 O O . LYS A 1 865 ? 18.950 0.477 -62.671 1.00 94.12 865 LYS A O 1
ATOM 6892 N N . CYS A 1 866 ? 17.513 -1.069 -61.880 1.00 93.56 866 CYS A N 1
ATOM 6893 C CA . CYS A 1 866 ? 16.750 -1.321 -63.097 1.00 93.56 866 CYS A CA 1
ATOM 6894 C C . CYS A 1 866 ? 15.281 -0.978 -62.830 1.00 93.56 866 CYS A C 1
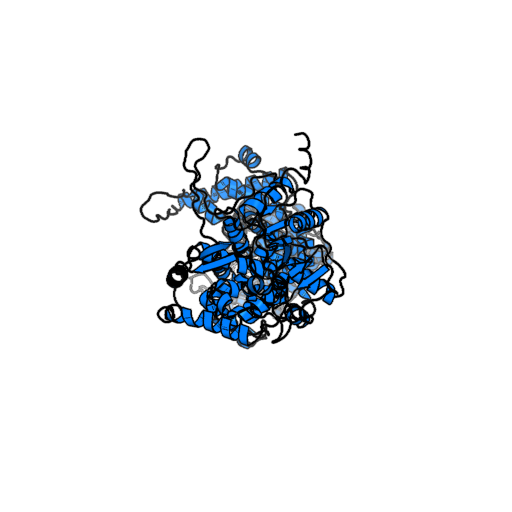ATOM 6896 O O . CYS A 1 866 ? 14.737 -1.352 -61.783 1.00 93.56 866 CYS A O 1
ATOM 6898 N N . ALA A 1 867 ? 14.647 -0.276 -63.765 1.00 91.56 867 ALA A N 1
ATOM 6899 C CA . ALA A 1 867 ? 13.292 0.240 -63.614 1.00 91.56 867 ALA A CA 1
ATOM 6900 C C . ALA A 1 867 ? 12.214 -0.857 -63.641 1.00 91.56 867 ALA A C 1
ATOM 6902 O O . ALA A 1 867 ? 11.196 -0.706 -62.961 1.00 91.56 867 ALA A O 1
ATOM 6903 N N . ASP A 1 868 ? 12.447 -1.936 -64.396 1.00 90.81 868 ASP A N 1
ATOM 6904 C CA . ASP A 1 868 ? 11.523 -3.053 -64.609 1.00 90.81 868 ASP A CA 1
ATOM 6905 C C . ASP A 1 868 ? 12.257 -4.377 -64.926 1.00 90.81 868 ASP A C 1
ATOM 6907 O O . ASP A 1 868 ? 13.492 -4.446 -64.948 1.00 90.81 868 ASP A O 1
ATOM 6911 N N . GLU A 1 869 ? 11.487 -5.452 -65.135 1.00 90.19 869 GLU A N 1
ATOM 6912 C CA . GLU A 1 869 ? 12.013 -6.785 -65.463 1.00 90.19 869 GLU A CA 1
ATOM 6913 C C . GLU A 1 869 ? 12.691 -6.853 -66.844 1.00 90.19 869 GLU A C 1
ATOM 6915 O O . GLU A 1 869 ? 13.632 -7.632 -67.021 1.00 90.19 869 GLU A O 1
ATOM 6920 N N . GLU A 1 870 ? 12.256 -6.050 -67.823 1.00 91.06 870 GLU A N 1
ATOM 6921 C CA . GLU A 1 870 ? 12.848 -6.046 -69.168 1.00 91.06 870 GLU A CA 1
ATOM 6922 C C . GLU A 1 870 ? 14.257 -5.443 -69.137 1.00 91.06 870 GLU A C 1
ATOM 6924 O O . GLU A 1 870 ? 15.204 -5.994 -69.709 1.00 91.06 870 GLU A O 1
ATOM 6929 N N . GLU A 1 871 ? 14.424 -4.326 -68.430 1.00 92.88 871 GLU A N 1
ATOM 6930 C CA . GLU A 1 871 ? 15.723 -3.708 -68.205 1.00 92.88 871 GLU A CA 1
ATOM 6931 C C . GLU A 1 871 ? 16.628 -4.596 -67.349 1.00 92.88 871 GLU A C 1
ATOM 6933 O O . GLU A 1 871 ? 17.794 -4.774 -67.709 1.00 92.88 871 GLU A O 1
ATOM 6938 N N . LEU A 1 872 ? 16.092 -5.233 -66.297 1.00 93.75 872 LEU A N 1
ATOM 6939 C CA . LEU A 1 872 ? 16.828 -6.235 -65.521 1.00 93.75 872 LEU A CA 1
ATOM 6940 C C . LEU A 1 872 ? 17.377 -7.340 -66.431 1.00 93.75 872 LEU A C 1
ATOM 6942 O O . LEU A 1 872 ? 18.554 -7.687 -66.331 1.00 93.75 872 LEU A O 1
ATOM 6946 N N . HIS A 1 873 ? 16.561 -7.876 -67.343 1.00 90.75 873 HIS A N 1
ATOM 6947 C CA . HIS A 1 873 ? 17.001 -8.932 -68.254 1.00 90.75 873 HIS A CA 1
ATOM 6948 C C . HIS A 1 873 ? 18.180 -8.479 -69.127 1.00 90.75 873 HIS A C 1
ATOM 6950 O O . HIS A 1 873 ? 19.202 -9.168 -69.183 1.00 90.75 873 HIS A O 1
ATOM 6956 N N . ARG A 1 874 ? 18.085 -7.285 -69.733 1.00 91.88 874 ARG A N 1
ATOM 6957 C CA . ARG A 1 874 ? 19.168 -6.698 -70.548 1.00 91.88 874 ARG A CA 1
ATOM 6958 C C . ARG A 1 874 ? 20.443 -6.458 -69.733 1.00 91.88 874 ARG A C 1
ATOM 6960 O O . ARG A 1 874 ? 21.547 -6.708 -70.230 1.00 91.88 874 ARG A O 1
ATOM 6967 N N . VAL A 1 875 ? 20.301 -5.989 -68.491 1.00 92.25 875 VAL A N 1
ATOM 6968 C CA . VAL A 1 875 ? 21.422 -5.782 -67.561 1.00 92.25 875 VAL A CA 1
ATOM 6969 C C . VAL A 1 875 ? 22.101 -7.108 -67.234 1.00 92.25 875 VAL A C 1
ATOM 6971 O O . VAL A 1 875 ? 23.323 -7.204 -67.341 1.00 92.25 875 VAL A O 1
ATOM 6974 N N . LEU A 1 876 ? 21.337 -8.147 -66.889 1.00 90.19 876 LEU A N 1
ATOM 6975 C CA . LEU A 1 876 ? 21.888 -9.459 -66.546 1.00 90.19 876 LEU A CA 1
ATOM 6976 C C . LEU A 1 876 ? 22.548 -10.147 -67.747 1.00 90.19 876 LEU A C 1
ATOM 6978 O O . LEU A 1 876 ? 23.588 -10.778 -67.572 1.00 90.19 876 LEU A O 1
ATOM 6982 N N . GLU A 1 877 ? 22.005 -10.021 -68.961 1.00 86.75 877 GLU A N 1
ATOM 6983 C CA . GLU A 1 877 ? 22.666 -10.520 -70.178 1.00 86.75 877 GLU A CA 1
ATOM 6984 C C . GLU A 1 877 ? 24.004 -9.815 -70.436 1.00 86.75 877 GLU A C 1
ATOM 6986 O O . GLU A 1 877 ? 25.012 -10.477 -70.704 1.00 86.75 877 GLU A O 1
ATOM 6991 N N . SER A 1 878 ? 24.034 -8.488 -70.292 1.00 85.19 878 SER A N 1
ATOM 6992 C CA . SER A 1 878 ? 25.258 -7.694 -70.463 1.00 85.19 878 SER A CA 1
ATOM 6993 C C . SER A 1 878 ? 26.303 -8.035 -69.395 1.00 85.19 878 SER A C 1
ATOM 6995 O O . SER A 1 878 ? 27.476 -8.245 -69.707 1.00 85.19 878 SER A O 1
ATOM 6997 N N . ALA A 1 879 ? 25.867 -8.176 -68.141 1.00 83.81 879 ALA A N 1
ATOM 6998 C CA . ALA A 1 879 ? 26.730 -8.535 -67.023 1.00 83.81 879 ALA A CA 1
ATOM 6999 C C . ALA A 1 879 ? 27.266 -9.971 -67.147 1.00 83.81 879 ALA A C 1
ATOM 7001 O O . ALA A 1 879 ? 28.447 -10.198 -66.896 1.00 83.81 879 ALA A O 1
ATOM 7002 N N . LYS A 1 880 ? 26.456 -10.941 -67.605 1.00 74.12 880 LYS A N 1
ATOM 7003 C CA . LYS A 1 880 ? 26.884 -12.338 -67.840 1.00 74.12 880 LYS A CA 1
ATOM 7004 C C . LYS A 1 880 ? 28.086 -12.436 -68.771 1.00 74.12 880 LYS A C 1
ATOM 7006 O O . LYS A 1 880 ? 28.968 -13.260 -68.524 1.00 74.12 880 LYS A O 1
ATOM 7011 N N . HIS A 1 881 ? 28.136 -11.611 -69.818 1.00 66.81 881 HIS A N 1
ATOM 7012 C CA . HIS A 1 881 ? 29.276 -11.592 -70.734 1.00 66.81 881 HIS A CA 1
ATOM 7013 C C . HIS A 1 881 ? 30.570 -11.215 -70.001 1.00 66.81 881 HIS A C 1
ATOM 7015 O O . HIS A 1 881 ? 31.578 -11.896 -70.150 1.00 66.81 881 HIS A O 1
ATOM 7021 N N . THR A 1 882 ? 30.509 -10.201 -69.139 1.00 65.12 882 THR A N 1
ATOM 7022 C CA . THR A 1 882 ? 31.636 -9.735 -68.321 1.00 65.12 882 THR A CA 1
ATOM 7023 C C . THR A 1 882 ? 32.031 -10.750 -67.245 1.00 65.12 882 THR A C 1
ATOM 7025 O O . THR A 1 882 ? 33.207 -11.065 -67.109 1.00 65.12 882 THR A O 1
ATOM 7028 N N . ILE A 1 883 ? 31.058 -11.325 -66.532 1.00 65.00 883 ILE A N 1
ATOM 7029 C CA . ILE A 1 883 ? 31.281 -12.317 -65.461 1.00 65.00 883 ILE A CA 1
ATOM 7030 C C . ILE A 1 883 ? 31.893 -13.618 -65.997 1.00 65.00 883 ILE A C 1
ATOM 7032 O O . ILE A 1 883 ? 32.601 -14.292 -65.271 1.00 65.00 883 ILE A O 1
ATOM 7036 N N . THR A 1 884 ? 31.615 -13.994 -67.251 1.00 62.88 884 THR A N 1
ATOM 7037 C CA . THR A 1 884 ? 32.197 -15.206 -67.869 1.00 62.88 884 THR A CA 1
ATOM 7038 C C . THR A 1 884 ? 33.636 -14.973 -68.362 1.00 62.88 884 THR A C 1
ATOM 7040 O O . THR A 1 884 ? 34.355 -15.931 -68.640 1.00 62.88 884 THR A O 1
ATOM 7043 N N . ILE A 1 885 ? 34.039 -13.707 -68.538 1.00 52.59 885 ILE A N 1
ATOM 7044 C CA . ILE A 1 885 ? 35.375 -13.299 -69.004 1.00 52.59 885 ILE A CA 1
ATOM 7045 C C . ILE A 1 885 ? 36.356 -13.124 -67.834 1.00 52.59 885 ILE A C 1
ATOM 7047 O O . ILE A 1 885 ? 37.550 -13.371 -68.018 1.00 52.59 885 ILE A O 1
ATOM 7051 N N . ILE A 1 886 ? 35.858 -12.659 -66.684 1.00 48.47 886 ILE A N 1
ATOM 7052 C CA . ILE A 1 886 ? 36.581 -12.540 -65.405 1.00 48.47 886 ILE A CA 1
ATOM 7053 C C . ILE A 1 886 ? 36.686 -13.925 -64.767 1.00 48.47 886 ILE A C 1
ATOM 7055 O O . ILE A 1 886 ? 37.795 -14.251 -64.288 1.00 48.47 886 ILE A O 1
#

InterPro domains:
  IPR002646 Poly A polymerase, head domain [PF01743] (60-197)
  IPR003607 HD/PDEase domain [cd00077] (334-388)
  IPR043519 Nucleotidyltransferase superfamily [G3DSA:3.30.460.10] (29-193)
  IPR043519 Nucleotidyltransferase superfamily [SSF81301] (33-193)
  IPR050124 tRNA CCA-adding enzyme [PTHR47545] (57-240)

pLDDT: mean 80.29, std 16.03, range [24.7, 97.25]

Organism: NCBI:txid1618387